Protein 4X7R (pdb70)

CATH classification: 3.40.50.2000 (+1 more: 3.40.50.2000)

Secondary structure (DSSP, 8-state):
--EEEEE-S---TT--HHHHHHHHHHHHHHHTT--EEEEE----S-HHHHHHHHHHTTSS-TT--EEEHHHHHHHHHHTT-SS--HHHHHHHHHHTTTEEEEE-SSSEEEEEETTT--EEEEEEEETTEEEEEEEETTEEEEEEEEETTEEEEEEEE-TTS-EEEEEEE-TTS-EEEEEEEETTTTEEEEEEETTTTEEESSHHHHHHHHHHHHS-SSTTEEEEE-SGGGHHHHHTS--SSSEEEEE--S-SBPTT-SS-PBPHHHHHHHHTGGGSSEEEESSHHHHHHHHHHSS---EEE-PPP----PPPSS---S-EEEEES---GGG-HHHHHHHHHHHHHH-TT-EEEEE---TTHHHHHHHHHHTT-TTTEEEEE--S-HHHHHHT-SEEEE--S--SS-HHHHHHHHTT--EEEE--SSSHHHH--BTTTEEEEPTT-HHHHHHHHHHHHT-HHHHHHHHHHHHHHHHHH--HHHHHHHHHHHHH-/--EEEEE-S---TT--HHHHHHHHHHHHHHHTT--EEEEE----S-HHHHHHHHHHTTSS-TT--EEEHHHHHHHHHHTT-SS--HHHHHHHHHHTTTEEEEESSSSEEEEEETTT--EEEEEEEETTEEEEEEEETTEEEEEEEEETTEEEEEEEE-TTS-EEEEEEE-TTS-EEEEEEEETTTTEEEEEEEGGGTEEESSHHHHHHHHHHHHS-SSTTEEEEE-SGGGHHHHHTS--SSSEEEEE--S-SBPTT-SS-PBPHHHHHHHHTGGGSSEEEESSHHHHHHHHHHSS---EEE-PPP----PPPSS---S-EEEEES---GGG-HHHHHHHHHHHHHH-TT-EEEEE---TTHHHHHHHHHHTT-TTTEEEEE--S-HHHHHHT-SEEEE--S--SS-HHHHHHHHTT--EEEE--SSSHHHH--BTTTEEEEPTT-HHHHHHHHHHHHT-HHHHHHHHHHHHHHHHHH--HHHHHHHHHHHHH-

Solvent-accessible surface area: 46851 Å² total; per-residue (Å²): 181,33,58,0,9,0,0,2,106,41,0,34,40,56,77,20,34,65,8,41,7,0,8,20,10,0,40,18,0,30,84,37,130,10,45,0,0,0,0,0,8,18,46,30,25,66,5,92,99,22,28,119,34,1,56,190,69,60,58,1,22,177,83,0,97,32,50,3,0,6,40,62,2,11,105,73,3,28,133,150,70,197,119,42,22,128,133,24,64,121,91,10,68,85,67,35,133,103,25,90,104,98,118,99,52,203,24,38,7,71,29,61,29,98,120,87,202,39,29,31,0,29,14,98,121,64,223,60,101,35,19,6,6,2,36,137,131,108,70,45,41,23,41,4,11,6,37,100,103,92,3,25,27,40,25,38,11,36,135,104,69,115,37,39,68,21,12,2,12,4,87,52,2,28,48,0,0,13,25,70,18,72,22,147,109,48,48,31,22,117,0,78,0,60,37,47,171,92,97,24,161,55,35,63,26,0,0,19,37,1,0,52,122,39,1,162,59,27,137,46,6,0,0,0,1,0,5,39,54,6,0,41,30,0,45,74,11,95,21,176,60,10,16,20,1,0,3,2,26,52,8,0,41,63,45,106,47,156,123,42,36,44,29,145,46,10,75,93,1,0,80,16,0,81,151,16,68,0,0,1,0,9,2,95,40,0,71,95,29,0,51,130,84,23,150,14,144,37,1,64,21,4,16,15,11,10,94,66,49,134,24,18,188,132,80,34,91,111,56,12,1,0,11,27,22,110,0,32,66,22,30,51,2,41,12,0,0,53,0,0,50,63,0,13,173,163,23,92,67,0,63,1,6,0,21,2,86,34,83,25,60,104,132,5,31,146,40,8,90,117,64,119,6,111,138,8,5,70,46,89,14,52,14,53,60,29,82,136,11,3,76,66,0,10,0,6,4,9,0,3,17,49,22,3,4,12,26,44,9,3,52,0,0,2,1,54,2,0,0,0,0,1,67,16,101,4,4,1,65,63,0,5,61,76,99,103,1,0,7,37,0,129,52,102,53,41,94,43,0,4,66,43,0,20,87,0,1,79,58,78,113,42,6,25,92,0,0,43,84,0,33,98,10,0,81,132,105,17,36,43,112,44,4,32,108,86,7,49,105,16,10,100,132,181,33,57,0,9,0,0,2,105,43,0,28,46,75,64,18,34,67,8,42,7,0,7,24,10,0,50,20,0,31,75,36,130,10,44,0,0,0,0,0,8,18,44,32,24,64,4,92,99,22,28,116,34,1,45,189,68,63,54,2,30,198,102,0,97,32,50,3,0,7,39,60,2,11,106,77,4,30,132,161,70,198,112,41,23,119,132,23,60,113,88,8,72,93,52,36,145,104,29,82,97,85,122,102,57,190,12,37,10,73,27,52,34,92,125,81,183,60,34,38,0,32,12,93,117,61,225,59,104,38,20,6,6,2,30,120,143,100,130,48,53,22,40,4,11,6,32,102,103,89,2,22,27,41,24,37,19,46,140,104,68,118,37,41,71,20,13,1,12,4,84,56,2,29,48,0,0,14,25,69,18,70,26,150,108,49,50,32,22,118,0,76,0,60,44,54,171,96,96,23,162,50,35,62,30,0,0,19,35,1,0,52,120,38,1,162,57,29,150,30,8,0,0,0,2,0,5,39,55,5,0,40,31,0,46,72,10,95,20,174,82,11,15,19,1,0,3,2,26,52,6,0,39,58,44,108,48,155,124,42,34,43,30,147,45,10,74,95,1,0,78,15,0,81,147,17,66,0,0,1,0,9,2,95,40,0,72,97,29,0,52,130,84,24,152,13,146,38,1,66,19,4,14,16,11,10,100,66,47,135,34,24,158,141,80,38,89,77,56,11,2,0,11,30,22,108,0,32,67,22,29,51,2,41,13,0,0,54,0,0,40,57,0,10,151,166,24,112,68,0,69,2,14,1,22,2,86,35,82,25,49,103,129,5,37,154,37,19,91,119,60,110,4,78,183,12,1,62,44,96,12,68,14,57,59,29,80,135,12,3,42,72,0,10,0,8,4,9,0,3,14,47,20,3,3,12,27,44,8,4,46,0,0,2,1,53,4,0,0,0,0,1,67,17,101,4,4,0,64,63,0,5,60,76,99,101,1,0,8,37,0,130,53,105,54,42,91,42,0,4,66,42,0,21,86,0,0,78,57,77,111,42,6,24,92,2,0,42,83,0,32,79,9,0,78,125,112,17,38,42,114,44,4,31,108,87,7,48,106,16,10,100,134

Structure (mmCIF, N/CA/C/O backbone):
data_4X7R
#
_entry.id   4X7R
#
_cell.length_a   43.470
_cell.length_b   92.140
_cell.length_c   96.110
_cell.angle_alpha   65.890
_cell.angle_beta   83.660
_cell.angle_gamma   84.120
#
_symmetry.space_group_name_H-M   'P 1'
#
loop_
_entity.id
_entity.type
_entity.pdbx_description
1 polymer TarM
2 branched '2-deoxy-6-O-sulfo-2-(sulfoamino)-alpha-D-glucopyranose-(1-4)-beta-D-glucopyranuronic acid-(1-4)-2-deoxy-3,6-di-O-sulfo-2-(sulfoamino)-alpha-D-glucopyranose-(1-4)-2-O-sulfo-alpha-L-idopyranuronic acid-(1-4)-methyl 2-deoxy-6-O-sulfo-2-(sulfoamino)-alpha-D-glucopyranoside'
3 non-polymer "URIDINE-5'-DIPHOSPHATE"
4 non-polymer '(2S)-2,3-dihydroxypropyl 2-acetamido-2-deoxy-alpha-D-glucopyranoside'
5 water water
#
loop_
_atom_site.group_PDB
_atom_site.id
_atom_site.type_symbol
_atom_site.label_atom_id
_atom_site.label_alt_id
_atom_site.label_comp_id
_atom_site.label_asym_id
_atom_site.label_entity_id
_atom_site.label_seq_id
_atom_site.pdbx_PDB_ins_code
_atom_site.Cartn_x
_atom_site.Cartn_y
_atom_site.Cartn_z
_atom_site.occupancy
_atom_site.B_iso_or_equiv
_atom_site.auth_seq_id
_atom_site.auth_comp_id
_atom_site.auth_asym_id
_atom_site.auth_atom_id
_atom_site.pdbx_PDB_model_num
ATOM 1 N N . MET A 1 1 ? -10.938 -23.179 -95.366 1.00 73.80 1 MET A N 1
ATOM 2 C CA . MET A 1 1 ? -9.947 -23.982 -96.080 1.00 73.09 1 MET A CA 1
ATOM 3 C C . MET A 1 1 ? -8.589 -23.234 -96.114 1.00 64.24 1 MET A C 1
ATOM 4 O O . MET A 1 1 ? -7.751 -23.492 -95.248 1.00 60.17 1 MET A O 1
ATOM 9 N N . LYS A 1 2 ? -8.388 -22.289 -97.070 1.00 53.87 2 LYS A N 1
ATOM 10 C CA . LYS A 1 2 ? -7.156 -21.491 -97.131 1.00 49.70 2 LYS A CA 1
ATOM 11 C C . LYS A 1 2 ? -7.015 -20.616 -95.901 1.00 51.31 2 LYS A C 1
ATOM 12 O O . LYS A 1 2 ? -7.999 -20.044 -95.430 1.00 49.44 2 LYS A O 1
ATOM 18 N N . LYS A 1 3 ? -5.788 -20.539 -95.368 1.00 46.54 3 LYS A N 1
ATOM 19 C CA . LYS A 1 3 ? -5.420 -19.672 -94.257 1.00 45.75 3 LYS A CA 1
ATOM 20 C C . LYS A 1 3 ? -4.042 -19.110 -94.539 1.00 46.27 3 LYS A C 1
ATOM 21 O O . LYS A 1 3 ? -3.148 -19.829 -94.989 1.00 44.30 3 LYS A O 1
ATOM 27 N N . ILE A 1 4 ? -3.893 -17.810 -94.286 1.00 40.82 4 ILE A N 1
ATOM 28 C CA . ILE A 1 4 ? -2.685 -17.044 -94.556 1.00 38.09 4 ILE A CA 1
ATOM 29 C C . ILE A 1 4 ? -2.015 -16.526 -93.275 1.00 39.78 4 ILE A C 1
ATOM 30 O O . ILE A 1 4 ? -2.691 -16.042 -92.359 1.00 38.31 4 ILE A O 1
ATOM 35 N N . PHE A 1 5 ? -0.672 -16.620 -93.243 1.00 36.50 5 PHE A N 1
ATOM 36 C CA . PHE A 1 5 ? 0.190 -16.164 -92.147 1.00 35.56 5 PHE A CA 1
ATOM 37 C C . PHE A 1 5 ? 1.221 -15.252 -92.754 1.00 37.06 5 PHE A C 1
ATOM 38 O O . PHE A 1 5 ? 1.993 -15.657 -93.619 1.00 36.87 5 PHE A O 1
ATOM 46 N N . MET A 1 6 ? 1.177 -13.996 -92.350 1.00 33.35 6 MET A N 1
ATOM 47 C CA . MET A 1 6 ? 1.983 -12.917 -92.898 1.00 31.55 6 MET A CA 1
ATOM 48 C C . MET A 1 6 ? 2.985 -12.468 -91.885 1.00 37.84 6 MET A C 1
ATOM 49 O O . MET A 1 6 ? 2.620 -11.970 -90.835 1.00 38.78 6 MET A O 1
ATOM 54 N N . MET A 1 7 ? 4.249 -12.673 -92.200 1.00 36.66 7 MET A N 1
ATOM 55 C CA . MET A 1 7 ? 5.369 -12.495 -91.303 1.00 38.24 7 MET A CA 1
ATOM 56 C C . MET A 1 7 ? 6.126 -11.220 -91.402 1.00 37.60 7 MET A C 1
ATOM 57 O O . MET A 1 7 ? 6.485 -10.754 -92.494 1.00 36.48 7 MET A O 1
ATOM 62 N N . VAL A 1 8 ? 6.343 -10.637 -90.243 1.00 31.25 8 VAL A N 1
ATOM 63 C CA . VAL A 1 8 ? 7.093 -9.389 -90.061 1.00 30.39 8 VAL A CA 1
ATOM 64 C C . VAL A 1 8 ? 7.792 -9.441 -88.687 1.00 36.24 8 VAL A C 1
ATOM 65 O O . VAL A 1 8 ? 7.387 -10.214 -87.808 1.00 34.32 8 VAL A O 1
ATOM 69 N N . HIS A 1 9 ? 8.837 -8.632 -88.503 1.00 34.39 9 HIS A N 1
ATOM 70 C CA . HIS A 1 9 ? 9.549 -8.562 -87.239 1.00 34.56 9 HIS A CA 1
ATOM 71 C C . HIS A 1 9 ? 8.601 -8.269 -86.062 1.00 36.67 9 HIS A C 1
ATOM 72 O O . HIS A 1 9 ? 8.545 -9.057 -85.116 1.00 37.69 9 HIS A O 1
ATOM 79 N N . GLU A 1 10 ? 7.863 -7.146 -86.130 1.00 30.63 10 GLU A N 1
ATOM 80 C CA . GLU A 1 10 ? 6.981 -6.665 -85.060 1.00 31.39 10 GLU A CA 1
ATOM 81 C C . GLU A 1 10 ? 5.855 -5.826 -85.610 1.00 36.81 10 GLU A C 1
ATOM 82 O O . GLU A 1 10 ? 5.884 -5.415 -86.781 1.00 35.55 10 GLU A O 1
ATOM 88 N N . LEU A 1 11 ? 4.885 -5.524 -84.736 1.00 35.68 11 LEU A N 1
ATOM 89 C CA . LEU A 1 11 ? 3.781 -4.597 -84.971 1.00 35.03 11 LEU A CA 1
ATOM 90 C C . LEU A 1 11 ? 3.881 -3.540 -83.889 1.00 42.07 11 LEU A C 1
ATOM 91 O O . LEU A 1 11 ? 4.190 -3.856 -82.744 1.00 41.14 11 LEU A O 1
ATOM 96 N N . ASP A 1 12 ? 3.660 -2.290 -84.259 1.00 41.53 12 ASP A N 1
ATOM 97 C CA . ASP A 1 12 ? 3.654 -1.152 -83.358 1.00 42.82 12 ASP A CA 1
ATOM 98 C C . ASP A 1 12 ? 2.761 -0.042 -83.905 1.00 49.11 12 ASP A C 1
ATOM 99 O O . ASP A 1 12 ? 2.372 -0.093 -85.076 1.00 47.31 12 ASP A O 1
ATOM 104 N N . VAL A 1 13 ? 2.445 0.954 -83.061 1.00 48.95 13 VAL A N 1
ATOM 105 C CA . VAL A 1 13 ? 1.538 2.078 -83.344 1.00 50.80 13 VAL A CA 1
ATOM 106 C C . VAL A 1 13 ? 2.049 3.227 -84.223 1.00 59.06 13 VAL A C 1
ATOM 107 O O . VAL A 1 13 ? 1.222 4.012 -84.711 1.00 62.89 13 VAL A O 1
ATOM 111 N N . ASN A 1 14 ? 3.350 3.433 -84.364 1.00 54.26 14 ASN A N 1
ATOM 112 C CA . ASN A 1 14 ? 3.655 4.601 -85.214 1.00 55.20 14 ASN A CA 1
ATOM 113 C C . ASN A 1 14 ? 4.495 4.210 -86.430 1.00 54.39 14 ASN A C 1
ATOM 114 O O . ASN A 1 14 ? 5.549 4.792 -86.673 1.00 54.12 14 ASN A O 1
ATOM 119 N N . LYS A 1 15 ? 4.026 3.188 -87.179 1.00 48.29 15 LYS A N 1
ATOM 120 C CA . LYS A 1 15 ? 4.746 2.623 -88.327 1.00 46.20 15 LYS A CA 1
ATOM 121 C C . LYS A 1 15 ? 4.332 3.171 -89.707 1.00 47.75 15 LYS A C 1
ATOM 122 O O . LYS A 1 15 ? 3.372 3.934 -89.827 1.00 46.64 15 LYS A O 1
ATOM 128 N N . GLY A 1 16 ? 5.086 2.764 -90.727 1.00 42.51 16 GLY A N 1
ATOM 129 C CA . GLY A 1 16 ? 4.918 3.161 -92.115 1.00 40.94 16 GLY A CA 1
ATOM 130 C C . GLY A 1 16 ? 4.182 2.169 -92.991 1.00 41.87 16 GLY A C 1
ATOM 131 O O . GLY A 1 16 ? 3.313 1.420 -92.526 1.00 38.56 16 GLY A O 1
ATOM 132 N N . GLY A 1 17 ? 4.539 2.183 -94.274 1.00 38.08 17 GLY A N 1
ATOM 133 C CA . GLY A 1 17 ? 3.845 1.457 -95.329 1.00 36.86 17 GLY A CA 1
ATOM 134 C C . GLY A 1 17 ? 3.826 -0.041 -95.287 1.00 40.63 17 GLY A C 1
ATOM 135 O O . GLY A 1 17 ? 2.845 -0.626 -95.732 1.00 41.95 17 GLY A O 1
ATOM 136 N N . MET A 1 18 ? 4.897 -0.685 -94.826 1.00 37.30 18 MET A N 1
ATOM 137 C CA . MET A 1 18 ? 4.924 -2.148 -94.835 1.00 36.86 18 MET A CA 1
ATOM 138 C C . MET A 1 18 ? 3.846 -2.747 -93.976 1.00 38.33 18 MET A C 1
ATOM 139 O O . MET A 1 18 ? 3.142 -3.633 -94.454 1.00 37.39 18 MET A O 1
ATOM 144 N N . THR A 1 19 ? 3.687 -2.269 -92.719 1.00 36.25 19 THR A N 1
ATOM 145 C CA . THR A 1 19 ? 2.643 -2.830 -91.851 1.00 36.24 19 THR A CA 1
ATOM 146 C C . THR A 1 19 ? 1.289 -2.336 -92.265 1.00 37.55 19 THR A C 1
ATOM 147 O O . THR A 1 19 ? 0.332 -3.095 -92.210 1.00 38.29 19 THR A O 1
ATOM 151 N N . SER A 1 20 ? 1.218 -1.091 -92.725 1.00 35.18 20 SER A N 1
ATOM 152 C CA . SER A 1 20 ? -0.003 -0.499 -93.272 1.00 38.04 20 SER A CA 1
ATOM 153 C C . SER A 1 20 ? -0.529 -1.424 -94.420 1.00 40.78 20 SER A C 1
ATOM 154 O O . SER A 1 20 ? -1.682 -1.798 -94.407 1.00 39.33 20 SER A O 1
ATOM 157 N N . SER A 1 21 ? 0.345 -1.869 -95.349 1.00 37.61 21 SER A N 1
ATOM 158 C CA . SER A 1 21 ? -0.088 -2.762 -96.434 1.00 35.47 21 SER A CA 1
ATOM 159 C C . SER A 1 21 ? -0.492 -4.142 -95.929 1.00 37.61 21 SER A C 1
ATOM 160 O O . SER A 1 21 ? -1.389 -4.747 -96.496 1.00 37.15 21 SER A O 1
ATOM 163 N N . MET A 1 22 ? 0.169 -4.652 -94.860 1.00 32.56 22 MET A N 1
ATOM 164 C CA . MET A 1 22 ? -0.184 -5.941 -94.281 1.00 31.52 22 MET A CA 1
ATOM 165 C C . MET A 1 22 ? -1.583 -5.880 -93.670 1.00 36.24 22 MET A C 1
ATOM 166 O O . MET A 1 22 ? -2.368 -6.802 -93.866 1.00 35.87 22 MET A O 1
ATOM 171 N N . PHE A 1 23 ? -1.897 -4.785 -92.946 1.00 34.35 23 PHE A N 1
ATOM 172 C CA . PHE A 1 23 ? -3.207 -4.564 -92.314 1.00 34.84 23 PHE A CA 1
ATOM 173 C C . PHE A 1 23 ? -4.341 -4.491 -93.352 1.00 40.43 23 PHE A C 1
ATOM 174 O O . PHE A 1 23 ? -5.435 -5.041 -93.131 1.00 40.54 23 PHE A O 1
ATOM 182 N N . ASN A 1 24 ? -4.090 -3.776 -94.471 1.00 36.48 24 ASN A N 1
ATOM 183 C CA . ASN A 1 24 ? -5.080 -3.639 -95.524 1.00 36.20 24 ASN A CA 1
ATOM 184 C C . ASN A 1 24 ? -5.214 -4.952 -96.290 1.00 39.13 24 ASN A C 1
ATOM 185 O O . ASN A 1 24 ? -6.333 -5.326 -96.629 1.00 39.07 24 ASN A O 1
ATOM 190 N N . ARG A 1 25 ? -4.093 -5.670 -96.514 1.00 35.11 25 ARG A N 1
ATOM 191 C CA . ARG A 1 25 ? -4.109 -6.983 -97.175 1.00 34.20 25 ARG A CA 1
ATOM 192 C C . ARG A 1 25 ? -4.909 -7.972 -96.343 1.00 38.35 25 ARG A C 1
ATOM 193 O O . ARG A 1 25 ? -5.636 -8.786 -96.895 1.00 38.40 25 ARG A O 1
ATOM 201 N N . SER A 1 26 ? -4.755 -7.920 -95.002 1.00 36.03 26 SER A N 1
ATOM 202 C CA . SER A 1 26 ? -5.491 -8.823 -94.108 1.00 35.71 26 SER A CA 1
ATOM 203 C C . SER A 1 26 ? -6.976 -8.561 -94.243 1.00 39.76 26 SER A C 1
ATOM 204 O O . SER A 1 26 ? -7.763 -9.506 -94.399 1.00 39.99 26 SER A O 1
ATOM 207 N N . LYS A 1 27 ? -7.371 -7.279 -94.229 1.00 38.07 27 LYS A N 1
ATOM 208 C CA . LYS A 1 27 ? -8.786 -6.894 -94.394 1.00 38.39 27 LYS A CA 1
ATOM 209 C C . LYS A 1 27 ? -9.352 -7.449 -95.718 1.00 44.58 27 LYS A C 1
ATOM 210 O O . LYS A 1 27 ? -10.436 -8.016 -95.724 1.00 46.19 27 LYS A O 1
ATOM 216 N N . GLU A 1 28 ? -8.588 -7.331 -96.815 1.00 41.97 28 GLU A N 1
ATOM 217 C CA . GLU A 1 28 ? -9.031 -7.818 -98.136 1.00 41.38 28 GLU A CA 1
ATOM 218 C C . GLU A 1 28 ? -9.166 -9.338 -98.203 1.00 43.21 28 GLU A C 1
ATOM 219 O O . GLU A 1 28 ? -10.157 -9.813 -98.739 1.00 41.43 28 GLU A O 1
ATOM 225 N N . PHE A 1 29 ? -8.191 -10.101 -97.624 1.00 38.36 29 PHE A N 1
ATOM 226 C CA . PHE A 1 29 ? -8.299 -11.562 -97.614 1.00 38.86 29 PHE A CA 1
ATOM 227 C C . PHE A 1 29 ? -9.491 -12.055 -96.757 1.00 43.60 29 PHE A C 1
ATOM 228 O O . PHE A 1 29 ? -10.221 -12.955 -97.182 1.00 43.75 29 PHE A O 1
ATOM 236 N N . TYR A 1 30 ? -9.722 -11.427 -95.588 1.00 40.26 30 TYR A N 1
ATOM 237 C CA . TYR A 1 30 ? -10.854 -11.754 -94.725 1.00 41.09 30 TYR A CA 1
ATOM 238 C C . TYR A 1 30 ? -12.182 -11.495 -95.444 1.00 44.84 30 TYR A C 1
ATOM 239 O O . TYR A 1 30 ? -13.099 -12.306 -95.327 1.00 44.61 30 TYR A O 1
ATOM 248 N N . ASP A 1 31 ? -12.280 -10.397 -96.219 1.00 41.50 31 ASP A N 1
ATOM 249 C CA . ASP A 1 31 ? -13.506 -10.089 -97.009 1.00 41.87 31 ASP A CA 1
ATOM 250 C C . ASP A 1 31 ? -13.738 -11.120 -98.123 1.00 48.36 31 ASP A C 1
ATOM 251 O O . ASP A 1 31 ? -14.868 -11.343 -98.520 1.00 50.91 31 ASP A O 1
ATOM 256 N N . ALA A 1 32 ? -12.663 -11.748 -98.619 1.00 45.70 32 ALA A N 1
ATOM 257 C CA . ALA A 1 32 ? -12.725 -12.775 -99.659 1.00 45.92 32 ALA A CA 1
ATOM 258 C C . ALA A 1 32 ? -12.814 -14.175 -99.007 1.00 50.82 32 ALA A C 1
ATOM 259 O O . ALA A 1 32 ? -12.687 -15.191 -99.694 1.00 51.65 32 ALA A O 1
ATOM 261 N N . ASP A 1 33 ? -13.084 -14.206 -97.684 1.00 46.78 33 ASP A N 1
ATOM 262 C CA . ASP A 1 33 ? -13.238 -15.390 -96.848 1.00 48.13 33 ASP A CA 1
ATOM 263 C C . ASP A 1 33 ? -11.981 -16.243 -96.684 1.00 50.32 33 ASP A C 1
ATOM 264 O O . ASP A 1 33 ? -12.057 -17.474 -96.595 1.00 48.47 33 ASP A O 1
ATOM 269 N N . ILE A 1 34 ? -10.798 -15.562 -96.623 1.00 45.35 34 ILE A N 1
ATOM 270 C CA . ILE A 1 34 ? -9.508 -16.197 -96.391 1.00 44.38 34 ILE A CA 1
ATOM 271 C C . ILE A 1 34 ? -8.893 -15.573 -95.125 1.00 45.57 34 ILE A C 1
ATOM 272 O O . ILE A 1 34 ? -8.354 -14.469 -95.214 1.00 41.77 34 ILE A O 1
ATOM 277 N N . PRO A 1 35 ? -8.972 -16.234 -93.942 1.00 42.93 35 PRO A N 1
ATOM 278 C CA . PRO A 1 35 ? -8.292 -15.675 -92.753 1.00 41.92 35 PRO A CA 1
ATOM 279 C C . PRO A 1 35 ? -6.827 -15.429 -93.097 1.00 44.22 35 PRO A C 1
ATOM 280 O O . PRO A 1 35 ? -6.196 -16.286 -93.722 1.00 44.70 35 PRO A O 1
ATOM 284 N N . ALA A 1 36 ? -6.350 -14.209 -92.826 1.00 38.66 36 ALA A N 1
ATOM 285 C CA . ALA A 1 36 ? -4.993 -13.774 -93.109 1.00 37.23 36 ALA A CA 1
ATOM 286 C C . ALA A 1 36 ? -4.482 -13.054 -91.889 1.00 41.22 36 ALA A C 1
ATOM 287 O O . ALA A 1 36 ? -4.795 -11.878 -91.679 1.00 41.04 36 ALA A O 1
ATOM 289 N N . ASP A 1 37 ? -3.701 -13.779 -91.064 1.00 38.27 37 ASP A N 1
ATOM 290 C CA . ASP A 1 37 ? -3.169 -13.267 -89.801 1.00 37.26 37 ASP A CA 1
ATOM 291 C C . ASP A 1 37 ? -1.714 -12.881 -89.842 1.00 39.26 37 ASP A C 1
ATOM 292 O O . ASP A 1 37 ? -1.006 -13.235 -90.782 1.00 38.00 37 ASP A O 1
ATOM 297 N N . ILE A 1 38 ? -1.273 -12.095 -88.846 1.00 34.40 38 ILE A N 1
ATOM 298 C CA . ILE A 1 38 ? 0.095 -11.588 -88.785 1.00 31.54 38 ILE A CA 1
ATOM 299 C C . ILE A 1 38 ? 0.905 -12.370 -87.765 1.00 36.34 38 ILE A C 1
ATOM 300 O O . ILE A 1 38 ? 0.418 -12.618 -86.666 1.00 35.85 38 ILE A O 1
ATOM 305 N N . VAL A 1 39 ? 2.118 -12.798 -88.148 1.00 34.11 39 VAL A N 1
ATOM 306 C CA . VAL A 1 39 ? 3.056 -13.511 -87.254 1.00 32.70 39 VAL A CA 1
ATOM 307 C C . VAL A 1 39 ? 4.244 -12.576 -86.995 1.00 35.51 39 VAL A C 1
ATOM 308 O O . VAL A 1 39 ? 4.873 -12.125 -87.952 1.00 34.33 39 VAL A O 1
ATOM 312 N N . THR A 1 40 ? 4.520 -12.263 -85.714 1.00 32.06 40 THR A N 1
ATOM 313 C CA . THR A 1 40 ? 5.645 -11.426 -85.285 1.00 31.14 40 THR A CA 1
ATOM 314 C C . THR A 1 40 ? 6.634 -12.253 -84.458 1.00 35.39 40 THR A C 1
ATOM 315 O O . THR A 1 40 ? 6.278 -13.330 -83.973 1.00 34.48 40 THR A O 1
ATOM 319 N N . PHE A 1 41 ? 7.888 -11.755 -84.319 1.00 31.52 41 PHE A N 1
ATOM 320 C CA . PHE A 1 41 ? 8.961 -12.480 -83.648 1.00 31.47 41 PHE A CA 1
ATOM 321 C C . PHE A 1 41 ? 9.657 -11.693 -82.546 1.00 36.50 41 PHE A C 1
ATOM 322 O O . PHE A 1 41 ? 10.494 -12.250 -81.860 1.00 37.44 41 PHE A O 1
ATOM 330 N N . ASP A 1 42 ? 9.295 -10.430 -82.330 1.00 33.11 42 ASP A N 1
ATOM 331 C CA . ASP A 1 42 ? 9.943 -9.655 -81.282 1.00 33.60 42 ASP A CA 1
ATOM 332 C C . ASP A 1 42 ? 9.299 -9.921 -79.914 1.00 39.64 42 ASP A C 1
ATOM 333 O O . ASP A 1 42 ? 8.202 -10.490 -79.808 1.00 40.03 42 ASP A O 1
ATOM 338 N N . TYR A 1 43 ? 9.947 -9.390 -78.888 1.00 36.90 43 TYR A N 1
ATOM 339 C CA . TYR A 1 43 ? 9.501 -9.476 -77.523 1.00 36.16 43 TYR A CA 1
ATOM 340 C C . TYR A 1 43 ? 9.031 -8.101 -77.080 1.00 41.10 43 TYR A C 1
ATOM 341 O O . TYR A 1 43 ? 9.775 -7.124 -77.168 1.00 40.76 43 TYR A O 1
ATOM 350 N N . LYS A 1 44 ? 7.813 -8.030 -76.582 1.00 39.21 44 LYS A N 1
ATOM 351 C CA . LYS A 1 44 ? 7.271 -6.822 -75.955 1.00 40.22 44 LYS A CA 1
ATOM 352 C C . LYS A 1 44 ? 6.605 -7.303 -74.674 1.00 45.77 44 LYS A C 1
ATOM 353 O O . LYS A 1 44 ? 6.005 -8.376 -74.671 1.00 43.49 44 LYS A O 1
ATOM 359 N N . GLY A 1 45 ? 6.745 -6.522 -73.612 1.00 44.74 45 GLY A N 1
ATOM 360 C CA . GLY A 1 45 ? 6.103 -6.794 -72.340 1.00 45.48 45 GLY A CA 1
ATOM 361 C C . GLY A 1 45 ? 4.626 -6.412 -72.370 1.00 53.44 45 GLY A C 1
ATOM 362 O O . GLY A 1 45 ? 3.839 -6.978 -71.613 1.00 53.90 45 GLY A O 1
ATOM 363 N N . ASN A 1 46 ? 4.214 -5.470 -73.269 1.00 50.54 46 ASN A N 1
ATOM 364 C CA . ASN A 1 46 ? 2.839 -4.948 -73.390 1.00 50.91 46 ASN A CA 1
ATOM 365 C C . ASN A 1 46 ? 2.207 -5.106 -74.809 1.00 53.90 46 ASN A C 1
ATOM 366 O O . ASN A 1 46 ? 1.583 -4.162 -75.309 1.00 54.01 46 ASN A O 1
ATOM 371 N N . TYR A 1 47 ? 2.329 -6.285 -75.434 1.00 48.95 47 TYR A N 1
ATOM 372 C CA . TYR A 1 47 ? 1.764 -6.499 -76.770 1.00 48.43 47 TYR A CA 1
ATOM 373 C C . TYR A 1 47 ? 0.243 -6.341 -76.864 1.00 55.20 47 TYR A C 1
ATOM 374 O O . TYR A 1 47 ? -0.267 -5.785 -77.849 1.00 54.63 47 TYR A O 1
ATOM 383 N N . ASP A 1 48 ? -0.473 -6.798 -75.820 1.00 52.76 48 ASP A N 1
ATOM 384 C CA . ASP A 1 48 ? -1.929 -6.709 -75.695 1.00 53.69 48 ASP A CA 1
ATOM 385 C C . ASP A 1 48 ? -2.396 -5.253 -75.844 1.00 56.08 48 ASP A C 1
ATOM 386 O O . ASP A 1 48 ? -3.352 -4.995 -76.572 1.00 57.61 48 ASP A O 1
ATOM 391 N N . GLU A 1 49 ? -1.673 -4.301 -75.237 1.00 52.35 49 GLU A N 1
ATOM 392 C CA . GLU A 1 49 ? -1.986 -2.869 -75.339 1.00 53.48 49 GLU A CA 1
ATOM 393 C C . GLU A 1 49 ? -1.711 -2.281 -76.730 1.00 56.44 49 GLU A C 1
ATOM 394 O O . GLU A 1 49 ? -2.406 -1.338 -77.134 1.00 56.86 49 GLU A O 1
ATOM 400 N N . ILE A 1 50 ? -0.683 -2.803 -77.448 1.00 51.26 50 ILE A N 1
ATOM 401 C CA . ILE A 1 50 ? -0.321 -2.335 -78.800 1.00 49.35 50 ILE A CA 1
ATOM 402 C C . ILE A 1 50 ? -1.463 -2.721 -79.761 1.00 49.95 50 ILE A C 1
ATOM 403 O O . ILE A 1 50 ? -1.964 -1.867 -80.500 1.00 50.34 50 ILE A O 1
ATOM 408 N N . ILE A 1 51 ? -1.879 -4.000 -79.719 1.00 43.65 51 ILE A N 1
ATOM 409 C CA . ILE A 1 51 ? -2.948 -4.542 -80.551 1.00 43.14 51 ILE A CA 1
ATOM 410 C C . ILE A 1 51 ? -4.283 -3.782 -80.389 1.00 51.11 51 ILE A C 1
ATOM 411 O O . ILE A 1 51 ? -4.857 -3.331 -81.401 1.00 52.36 51 ILE A O 1
ATOM 416 N N . LYS A 1 52 ? -4.726 -3.571 -79.121 1.00 47.64 52 LYS A N 1
ATOM 417 C CA . LYS A 1 52 ? -5.944 -2.834 -78.799 1.00 49.36 52 LYS A CA 1
ATOM 418 C C . LYS A 1 52 ? -5.889 -1.436 -79.398 1.00 55.38 52 LYS A C 1
ATOM 419 O O . LYS A 1 52 ? -6.870 -1.008 -80.003 1.00 57.15 52 LYS A O 1
ATOM 425 N N . ALA A 1 53 ? -4.731 -0.734 -79.258 1.00 50.96 53 ALA A N 1
ATOM 426 C CA . ALA A 1 53 ? -4.540 0.620 -79.784 1.00 50.75 53 ALA A CA 1
ATOM 427 C C . ALA A 1 53 ? -4.643 0.657 -81.315 1.00 56.06 53 ALA A C 1
ATOM 428 O O . ALA A 1 53 ? -5.335 1.522 -81.841 1.00 57.90 53 ALA A O 1
ATOM 430 N N . LEU A 1 54 ? -3.978 -0.290 -82.020 1.00 50.95 54 LEU A N 1
ATOM 431 C CA . LEU A 1 54 ? -3.989 -0.396 -83.490 1.00 49.02 54 LEU A CA 1
ATOM 432 C C . LEU A 1 54 ? -5.387 -0.682 -84.010 1.00 54.58 54 LEU A C 1
ATOM 433 O O . LEU A 1 54 ? -5.766 -0.166 -85.062 1.00 54.43 54 LEU A O 1
ATOM 438 N N . LYS A 1 55 ? -6.157 -1.501 -83.270 1.00 54.54 55 LYS A N 1
ATOM 439 C CA . LYS A 1 55 ? -7.539 -1.826 -83.643 1.00 55.80 55 LYS A CA 1
ATOM 440 C C . LYS A 1 55 ? -8.487 -0.654 -83.383 1.00 62.30 55 LYS A C 1
ATOM 441 O O . LYS A 1 55 ? -9.316 -0.360 -84.239 1.00 63.56 55 LYS A O 1
ATOM 447 N N . LYS A 1 56 ? -8.321 0.044 -82.236 1.00 59.46 56 LYS A N 1
ATOM 448 C CA . LYS A 1 56 ? -9.117 1.213 -81.844 1.00 61.32 56 LYS A CA 1
ATOM 449 C C . LYS A 1 56 ? -8.953 2.337 -82.866 1.00 66.00 56 LYS A C 1
ATOM 450 O O . LYS A 1 56 ? -9.942 2.964 -83.247 1.00 66.97 56 LYS A O 1
ATOM 456 N N . GLN A 1 57 ? -7.712 2.543 -83.351 1.00 62.30 57 GLN A N 1
ATOM 457 C CA . GLN A 1 57 ? -7.356 3.551 -84.364 1.00 61.61 57 GLN A CA 1
ATOM 458 C C . GLN A 1 57 ? -7.924 3.215 -85.759 1.00 64.87 57 GLN A C 1
ATOM 459 O O . GLN A 1 57 ? -7.909 4.070 -86.652 1.00 64.63 57 GLN A O 1
ATOM 465 N N . GLY A 1 58 ? -8.363 1.969 -85.946 1.00 61.13 58 GLY A N 1
ATOM 466 C CA . GLY A 1 58 ? -8.864 1.479 -87.226 1.00 60.61 58 GLY A CA 1
ATOM 467 C C . GLY A 1 58 ? -7.768 1.128 -88.229 1.00 61.88 58 GLY A C 1
ATOM 468 O O . GLY A 1 58 ? -8.068 0.915 -89.407 1.00 61.18 58 GLY A O 1
ATOM 469 N N . LYS A 1 59 ? -6.485 1.058 -87.778 1.00 56.35 59 LYS A N 1
ATOM 470 C CA . LYS A 1 59 ? -5.344 0.684 -88.632 1.00 53.94 59 LYS A CA 1
ATOM 471 C C . LYS A 1 59 ? -5.405 -0.820 -88.880 1.00 53.00 59 LYS A C 1
ATOM 472 O O . LYS A 1 59 ? -5.373 -1.282 -90.020 1.00 51.73 59 LYS A O 1
ATOM 478 N N . MET A 1 60 ? -5.507 -1.572 -87.797 1.00 45.59 60 MET A N 1
ATOM 479 C CA . MET A 1 60 ? -5.582 -3.022 -87.839 1.00 42.92 60 MET A CA 1
ATOM 480 C C . MET A 1 60 ? -7.048 -3.437 -87.782 1.00 48.50 60 MET A C 1
ATOM 481 O O . MET A 1 60 ? -7.762 -3.021 -86.865 1.00 49.02 60 MET A O 1
ATOM 486 N N . ASP A 1 61 ? -7.485 -4.277 -88.745 1.00 44.70 61 ASP A N 1
ATOM 487 C CA . ASP A 1 61 ? -8.859 -4.810 -88.796 1.00 44.09 61 ASP A CA 1
ATOM 488 C C . ASP A 1 61 ? -9.096 -5.642 -87.532 1.00 49.64 61 ASP A C 1
ATOM 489 O O . ASP A 1 61 ? -8.191 -6.341 -87.076 1.00 47.72 61 ASP A O 1
ATOM 494 N N . ARG A 1 62 ? -10.313 -5.581 -86.993 1.00 50.79 62 ARG A N 1
ATOM 495 C CA . ARG A 1 62 ? -10.734 -6.306 -85.787 1.00 52.23 62 ARG A CA 1
ATOM 496 C C . ARG A 1 62 ? -10.522 -7.824 -85.919 1.00 51.38 62 ARG A C 1
ATOM 497 O O . ARG A 1 62 ? -10.244 -8.478 -84.918 1.00 47.98 62 ARG A O 1
ATOM 505 N N . ARG A 1 63 ? -10.656 -8.372 -87.155 1.00 46.98 63 ARG A N 1
ATOM 506 C CA . ARG A 1 63 ? -10.527 -9.808 -87.448 1.00 46.07 63 ARG A CA 1
ATOM 507 C C . ARG A 1 63 ? -9.053 -10.263 -87.485 1.00 45.87 63 ARG A C 1
ATOM 508 O O . ARG A 1 63 ? -8.769 -11.442 -87.280 1.00 43.81 63 ARG A O 1
ATOM 516 N N . THR A 1 64 ? -8.115 -9.337 -87.749 1.00 41.68 64 THR A N 1
ATOM 517 C CA . THR A 1 64 ? -6.702 -9.702 -87.806 1.00 39.56 64 THR A CA 1
ATOM 518 C C . THR A 1 64 ? -6.163 -10.111 -86.430 1.00 45.86 64 THR A C 1
ATOM 519 O O . THR A 1 64 ? -6.231 -9.343 -85.465 1.00 47.10 64 THR A O 1
ATOM 523 N N . LYS A 1 65 ? -5.608 -11.316 -86.363 1.00 40.47 65 LYS A N 1
ATOM 524 C CA . LYS A 1 65 ? -4.934 -11.814 -85.179 1.00 39.54 65 LYS A CA 1
ATOM 525 C C . LYS A 1 65 ? -3.452 -11.556 -85.363 1.00 42.48 65 LYS A C 1
ATOM 526 O O . LYS A 1 65 ? -2.945 -11.556 -86.495 1.00 41.15 65 LYS A O 1
ATOM 532 N N . MET A 1 66 ? -2.748 -11.365 -84.247 1.00 39.18 66 MET A N 1
ATOM 533 C CA . MET A 1 66 ? -1.302 -11.359 -84.245 1.00 36.31 66 MET A CA 1
ATOM 534 C C . MET A 1 66 ? -0.842 -12.560 -83.459 1.00 42.02 66 MET A C 1
ATOM 535 O O . MET A 1 66 ? -1.150 -12.685 -82.271 1.00 43.87 66 MET A O 1
ATOM 540 N N . TYR A 1 67 ? -0.130 -13.463 -84.123 1.00 38.96 67 TYR A N 1
ATOM 541 C CA . TYR A 1 67 ? 0.528 -14.601 -83.479 1.00 38.51 67 TYR A CA 1
ATOM 542 C C . TYR A 1 67 ? 1.979 -14.146 -83.213 1.00 42.93 67 TYR A C 1
ATOM 543 O O . TYR A 1 67 ? 2.635 -13.655 -84.119 1.00 44.10 67 TYR A O 1
ATOM 552 N N . ASN A 1 68 ? 2.448 -14.241 -81.970 1.00 36.89 68 ASN A N 1
ATOM 553 C CA . ASN A 1 68 ? 3.801 -13.852 -81.608 1.00 35.49 68 ASN A CA 1
ATOM 554 C C . ASN A 1 68 ? 4.505 -15.050 -80.920 1.00 40.19 68 ASN A C 1
ATOM 555 O O . ASN A 1 68 ? 3.884 -15.747 -80.125 1.00 39.77 68 ASN A O 1
ATOM 560 N N . VAL A 1 69 ? 5.771 -15.306 -81.271 1.00 36.85 69 VAL A N 1
ATOM 561 C CA . VAL A 1 69 ? 6.582 -16.427 -80.750 1.00 35.56 69 VAL A CA 1
ATOM 562 C C . VAL A 1 69 ? 6.660 -16.447 -79.206 1.00 38.36 69 VAL A C 1
ATOM 563 O O . VAL A 1 69 ? 6.465 -17.498 -78.628 1.00 37.61 69 VAL A O 1
ATOM 567 N N . PHE A 1 70 ? 6.963 -15.300 -78.553 1.00 36.19 70 PHE A N 1
ATOM 568 C CA . PHE A 1 70 ? 7.039 -15.225 -77.086 1.00 36.77 70 PHE A CA 1
ATOM 569 C C . PHE A 1 70 ? 5.674 -15.372 -76.464 1.00 39.36 70 PHE A C 1
ATOM 570 O O . PHE A 1 70 ? 5.545 -16.118 -75.497 1.00 38.85 70 PHE A O 1
ATOM 578 N N . GLU A 1 71 ? 4.636 -14.755 -77.076 1.00 35.26 71 GLU A N 1
ATOM 579 C CA . GLU A 1 71 ? 3.242 -14.848 -76.595 1.00 36.80 71 GLU A CA 1
ATOM 580 C C . GLU A 1 71 ? 2.716 -16.271 -76.597 1.00 38.66 71 GLU A C 1
ATOM 581 O O . GLU A 1 71 ? 2.002 -16.641 -75.682 1.00 38.51 71 GLU A O 1
ATOM 587 N N . TYR A 1 72 ? 3.068 -17.059 -77.618 1.00 35.96 72 TYR A N 1
ATOM 588 C CA . TYR A 1 72 ? 2.667 -18.458 -77.751 1.00 37.98 72 TYR A CA 1
ATOM 589 C C . TYR A 1 72 ? 3.187 -19.287 -76.554 1.00 40.76 72 TYR A C 1
ATOM 590 O O . TYR A 1 72 ? 2.416 -20.029 -75.949 1.00 39.31 72 TYR A O 1
ATOM 599 N N . PHE A 1 73 ? 4.498 -19.168 -76.218 1.00 36.55 73 PHE A N 1
ATOM 600 C CA . PHE A 1 73 ? 5.045 -19.938 -75.100 1.00 36.76 73 PHE A CA 1
ATOM 601 C C . PHE A 1 73 ? 4.624 -19.356 -73.758 1.00 39.69 73 PHE A C 1
ATOM 602 O O . PHE A 1 73 ? 4.497 -20.101 -72.793 1.00 38.14 73 PHE A O 1
ATOM 610 N N . LYS A 1 74 ? 4.402 -18.019 -73.698 1.00 36.15 74 LYS A N 1
ATOM 611 C CA . LYS A 1 74 ? 3.948 -17.334 -72.488 1.00 36.71 74 LYS A CA 1
ATOM 612 C C . LYS A 1 74 ? 2.545 -17.828 -72.120 1.00 42.45 74 LYS A C 1
ATOM 613 O O . LYS A 1 74 ? 2.288 -18.097 -70.955 1.00 43.87 74 LYS A O 1
ATOM 619 N N . GLN A 1 75 ? 1.654 -17.964 -73.126 1.00 38.31 75 GLN A N 1
ATOM 620 C CA . GLN A 1 75 ? 0.280 -18.441 -72.971 1.00 37.79 75 GLN A CA 1
ATOM 621 C C . GLN A 1 75 ? 0.245 -19.876 -72.492 1.00 42.50 75 GLN A C 1
ATOM 622 O O . GLN A 1 75 ? -0.544 -20.175 -71.606 1.00 42.24 75 GLN A O 1
ATOM 628 N N . ILE A 1 76 ? 1.135 -20.752 -72.999 1.00 41.66 76 ILE A N 1
ATOM 629 C CA . ILE A 1 76 ? 1.254 -22.152 -72.538 1.00 42.88 76 ILE A CA 1
ATOM 630 C C . ILE A 1 76 ? 1.687 -22.142 -71.064 1.00 47.88 76 ILE A C 1
ATOM 631 O O . ILE A 1 76 ? 1.086 -22.818 -70.247 1.00 48.04 76 ILE A O 1
ATOM 636 N N . SER A 1 77 ? 2.676 -21.300 -70.726 1.00 43.43 77 SER A N 1
ATOM 637 C CA . SER A 1 77 ? 3.206 -21.140 -69.373 1.00 41.82 77 SER A CA 1
ATOM 638 C C . SER A 1 77 ? 2.148 -20.667 -68.380 1.00 42.35 77 SER A C 1
ATOM 639 O O . SER A 1 77 ? 2.091 -21.194 -67.279 1.00 43.57 77 SER A O 1
ATOM 642 N N . ASN A 1 78 ? 1.335 -19.671 -68.755 1.00 38.36 78 ASN A N 1
ATOM 643 C CA . ASN A 1 78 ? 0.226 -19.131 -67.945 1.00 40.27 78 ASN A CA 1
ATOM 644 C C . ASN A 1 78 ? -0.728 -20.231 -67.462 1.00 48.40 78 ASN A C 1
ATOM 645 O O . ASN A 1 78 ? -1.188 -20.174 -66.331 1.00 50.37 78 ASN A O 1
ATOM 650 N N . ASN A 1 79 ? -1.012 -21.229 -68.320 1.00 46.40 79 ASN A N 1
ATOM 651 C CA . ASN A 1 79 ? -1.886 -22.372 -68.032 1.00 47.95 79 ASN A CA 1
ATOM 652 C C . ASN A 1 79 ? -1.322 -23.366 -67.043 1.00 50.08 79 ASN A C 1
ATOM 653 O O . ASN A 1 79 ? -2.088 -24.161 -66.492 1.00 52.13 79 ASN A O 1
ATOM 658 N N . LYS A 1 80 ? 0.001 -23.354 -66.823 1.00 44.21 80 LYS A N 1
ATOM 659 C CA . LYS A 1 80 ? 0.688 -24.279 -65.904 1.00 43.51 80 LYS A CA 1
ATOM 660 C C . LYS A 1 80 ? 0.411 -24.019 -64.406 1.00 46.80 80 LYS A C 1
ATOM 661 O O . LYS A 1 80 ? 0.445 -24.948 -63.600 1.00 45.68 80 LYS A O 1
ATOM 667 N N . HIS A 1 81 ? 0.203 -22.760 -64.027 1.00 43.54 81 HIS A N 1
ATOM 668 C CA . HIS A 1 81 ? -0.057 -22.414 -62.630 1.00 42.82 81 HIS A CA 1
ATOM 669 C C . HIS A 1 81 ? -1.377 -21.701 -62.458 1.00 45.76 81 HIS A C 1
ATOM 670 O O . HIS A 1 81 ? -1.913 -21.147 -63.414 1.00 44.13 81 HIS A O 1
ATOM 677 N N . PHE A 1 82 ? -1.886 -21.714 -61.224 1.00 45.11 82 PHE A N 1
ATOM 678 C CA . PHE A 1 82 ? -3.091 -21.005 -60.825 1.00 45.69 82 PHE A CA 1
ATOM 679 C C . PHE A 1 82 ? -2.659 -19.822 -59.937 1.00 51.24 82 PHE A C 1
ATOM 680 O O . PHE A 1 82 ? -3.127 -18.695 -60.099 1.00 51.93 82 PHE A O 1
ATOM 688 N N . LYS A 1 83 ? -1.771 -20.109 -59.014 1.00 48.22 83 LYS A N 1
ATOM 689 C CA . LYS A 1 83 ? -1.216 -19.169 -58.058 1.00 50.31 83 LYS A CA 1
ATOM 690 C C . LYS A 1 83 ? -0.030 -18.398 -58.701 1.00 53.50 83 LYS A C 1
ATOM 691 O O . LYS A 1 83 ? 0.705 -18.963 -59.500 1.00 51.51 83 LYS A O 1
ATOM 697 N N . SER A 1 84 ? 0.149 -17.120 -58.327 1.00 51.73 84 SER A N 1
ATOM 698 C CA . SER A 1 84 ? 1.277 -16.279 -58.739 1.00 50.42 84 SER A CA 1
ATOM 699 C C . SER A 1 84 ? 2.569 -16.757 -58.075 1.00 52.88 84 SER A C 1
ATOM 700 O O . SER A 1 84 ? 2.537 -17.362 -56.993 1.00 52.82 84 SER A O 1
ATOM 703 N N . ASN A 1 85 ? 3.712 -16.495 -58.725 1.00 48.36 85 ASN A N 1
ATOM 704 C CA . ASN A 1 85 ? 5.018 -16.904 -58.209 1.00 47.61 85 ASN A CA 1
ATOM 705 C C . ASN A 1 85 ? 5.451 -15.994 -57.039 1.00 54.36 85 ASN A C 1
ATOM 706 O O . ASN A 1 85 ? 6.291 -15.106 -57.196 1.00 53.38 85 ASN A O 1
ATOM 711 N N . LYS A 1 86 ? 4.848 -16.215 -55.861 1.00 54.37 86 LYS A N 1
ATOM 712 C CA . LYS A 1 86 ? 5.108 -15.435 -54.644 1.00 55.20 86 LYS A CA 1
ATOM 713 C C . LYS A 1 86 ? 6.563 -15.439 -54.206 1.00 59.33 86 LYS A C 1
ATOM 714 O O . LYS A 1 86 ? 7.037 -14.418 -53.714 1.00 60.29 86 LYS A O 1
ATOM 720 N N . LEU A 1 87 ? 7.269 -16.569 -54.391 1.00 55.38 87 LEU A N 1
ATOM 721 C CA . LEU A 1 87 ? 8.666 -16.734 -53.994 1.00 55.99 87 LEU A CA 1
ATOM 722 C C . LEU A 1 87 ? 9.670 -15.843 -54.713 1.00 58.16 87 LEU A C 1
ATOM 723 O O . LEU A 1 87 ? 10.675 -15.463 -54.109 1.00 58.10 87 LEU A O 1
ATOM 728 N N . LEU A 1 88 ? 9.419 -15.519 -55.993 1.00 51.83 88 LEU A N 1
ATOM 729 C CA . LEU A 1 88 ? 10.307 -14.641 -56.731 1.00 49.55 88 LEU A CA 1
ATOM 730 C C . LEU A 1 88 ? 10.182 -13.246 -56.122 1.00 51.73 88 LEU A C 1
ATOM 731 O O . LEU A 1 88 ? 11.198 -12.609 -55.875 1.00 51.67 88 LEU A O 1
ATOM 736 N N . TYR A 1 89 ? 8.944 -12.802 -55.829 1.00 47.33 89 TYR A N 1
ATOM 737 C CA . TYR A 1 89 ? 8.690 -11.485 -55.238 1.00 47.02 89 TYR A CA 1
ATOM 738 C C . TYR A 1 89 ? 9.223 -11.375 -53.827 1.00 52.03 89 TYR A C 1
ATOM 739 O O . TYR A 1 89 ? 9.756 -10.322 -53.466 1.00 51.47 89 TYR A O 1
ATOM 748 N N . LYS A 1 90 ? 9.123 -12.480 -53.047 1.00 49.18 90 LYS A N 1
ATOM 749 C CA . LYS A 1 90 ? 9.626 -12.568 -51.678 1.00 50.44 90 LYS A CA 1
ATOM 750 C C . LYS A 1 90 ? 11.151 -12.480 -51.694 1.00 56.61 90 LYS A C 1
ATOM 751 O O . LYS A 1 90 ? 11.707 -11.726 -50.902 1.00 56.95 90 LYS A O 1
ATOM 757 N N . HIS A 1 91 ? 11.815 -13.213 -52.625 1.00 55.44 91 HIS A N 1
ATOM 758 C CA . HIS A 1 91 ? 13.267 -13.232 -52.845 1.00 57.03 91 HIS A CA 1
ATOM 759 C C . HIS A 1 91 ? 13.786 -11.795 -53.089 1.00 59.45 91 HIS A C 1
ATOM 760 O O . HIS A 1 91 ? 14.730 -11.366 -52.425 1.00 58.20 91 HIS A O 1
ATOM 767 N N . ILE A 1 92 ? 13.148 -11.062 -54.043 1.00 54.82 92 ILE A N 1
ATOM 768 C CA . ILE A 1 92 ? 13.507 -9.677 -54.394 1.00 54.08 92 ILE A CA 1
ATOM 769 C C . ILE A 1 92 ? 13.377 -8.743 -53.160 1.00 59.44 92 ILE A C 1
ATOM 770 O O . ILE A 1 92 ? 14.292 -7.960 -52.892 1.00 58.28 92 ILE A O 1
ATOM 775 N N . SER A 1 93 ? 12.257 -8.859 -52.414 1.00 57.61 93 SER A N 1
ATOM 776 C CA . SER A 1 93 ? 11.988 -8.091 -51.193 1.00 60.13 93 SER A CA 1
ATOM 777 C C . SER A 1 93 ? 13.038 -8.365 -50.119 1.00 65.32 93 SER A C 1
ATOM 778 O O . SER A 1 93 ? 13.448 -7.430 -49.435 1.00 67.04 93 SER A O 1
ATOM 781 N N . GLU A 1 94 ? 13.461 -9.640 -49.963 1.00 61.39 94 GLU A N 1
ATOM 782 C CA . GLU A 1 94 ? 14.453 -10.045 -48.955 1.00 61.84 94 GLU A CA 1
ATOM 783 C C . GLU A 1 94 ? 15.822 -9.443 -49.203 1.00 65.78 94 GLU A C 1
ATOM 784 O O . GLU A 1 94 ? 16.512 -9.108 -48.248 1.00 66.90 94 GLU A O 1
ATOM 790 N N . ARG A 1 95 ? 16.209 -9.287 -50.481 1.00 61.43 95 ARG A N 1
ATOM 791 C CA . ARG A 1 95 ? 17.492 -8.708 -50.890 1.00 61.05 95 ARG A CA 1
ATOM 792 C C . ARG A 1 95 ? 17.557 -7.211 -50.594 1.00 67.57 95 ARG A C 1
ATOM 793 O O . ARG A 1 95 ? 18.653 -6.655 -50.509 1.00 68.77 95 ARG A O 1
ATOM 801 N N . LEU A 1 96 ? 16.387 -6.562 -50.455 1.00 64.41 96 LEU A N 1
ATOM 802 C CA . LEU A 1 96 ? 16.273 -5.139 -50.140 1.00 65.78 96 LEU A CA 1
ATOM 803 C C . LEU A 1 96 ? 16.001 -4.921 -48.643 1.00 73.33 96 LEU A C 1
ATOM 804 O O . LEU A 1 96 ? 15.971 -3.779 -48.186 1.00 74.28 96 LEU A O 1
ATOM 809 N N . LYS A 1 97 ? 15.807 -6.020 -47.885 1.00 71.24 97 LYS A N 1
ATOM 810 C CA . LYS A 1 97 ? 15.578 -5.968 -46.443 1.00 73.40 97 LYS A CA 1
ATOM 811 C C . LYS A 1 97 ? 16.911 -5.646 -45.767 1.00 78.92 97 LYS A C 1
ATOM 812 O O . LYS A 1 97 ? 17.963 -6.146 -46.188 1.00 77.73 97 LYS A O 1
ATOM 818 N N . ASN A 1 98 ? 16.862 -4.788 -44.742 1.00 77.54 98 ASN A N 1
ATOM 819 C CA . ASN A 1 98 ? 18.029 -4.330 -43.989 1.00 79.06 98 ASN A CA 1
ATOM 820 C C . ASN A 1 98 ? 19.025 -3.528 -44.859 1.00 81.39 98 ASN A C 1
ATOM 821 O O . ASN A 1 98 ? 20.232 -3.793 -44.863 1.00 81.70 98 ASN A O 1
ATOM 826 N N . THR A 1 99 ? 18.483 -2.546 -45.602 1.00 75.34 99 THR A N 1
ATOM 827 C CA . THR A 1 99 ? 19.225 -1.615 -46.449 1.00 74.23 99 THR A CA 1
ATOM 828 C C . THR A 1 99 ? 18.905 -0.168 -46.042 1.00 78.37 99 THR A C 1
ATOM 829 O O . THR A 1 99 ? 17.971 0.074 -45.271 1.00 79.42 99 THR A O 1
ATOM 833 N N . ILE A 1 100 ? 19.690 0.787 -46.560 1.00 73.60 100 ILE A N 1
ATOM 834 C CA . ILE A 1 100 ? 19.478 2.218 -46.363 1.00 74.13 100 ILE A CA 1
ATOM 835 C C . ILE A 1 100 ? 19.031 2.731 -47.730 1.00 76.00 100 ILE A C 1
ATOM 836 O O . ILE A 1 100 ? 19.755 2.558 -48.709 1.00 74.41 100 ILE A O 1
ATOM 841 N N . GLU A 1 101 ? 17.847 3.342 -47.797 1.00 73.15 101 GLU A N 1
ATOM 842 C CA . GLU A 1 101 ? 17.344 3.942 -49.026 1.00 72.70 101 GLU A CA 1
ATOM 843 C C . GLU A 1 101 ? 17.876 5.384 -49.136 1.00 79.88 101 GLU A C 1
ATOM 844 O O . GLU A 1 101 ? 17.804 6.156 -48.172 1.00 81.60 101 GLU A O 1
ATOM 850 N N . ILE A 1 102 ? 18.431 5.728 -50.302 1.00 76.91 102 ILE A N 1
ATOM 851 C CA . ILE A 1 102 ? 18.923 7.067 -50.611 1.00 78.53 102 ILE A CA 1
ATOM 852 C C . ILE A 1 102 ? 18.265 7.518 -51.920 1.00 82.45 102 ILE A C 1
ATOM 853 O O . ILE A 1 102 ? 18.649 7.089 -53.010 1.00 79.34 102 ILE A O 1
ATOM 858 N N . GLU A 1 103 ? 17.218 8.340 -51.778 1.00 82.92 103 GLU A N 1
ATOM 859 C CA . GLU A 1 103 ? 16.417 8.895 -52.865 1.00 83.75 103 GLU A CA 1
ATOM 860 C C . GLU A 1 103 ? 17.239 9.913 -53.680 1.00 91.46 103 GLU A C 1
ATOM 861 O O . GLU A 1 103 ? 17.915 10.757 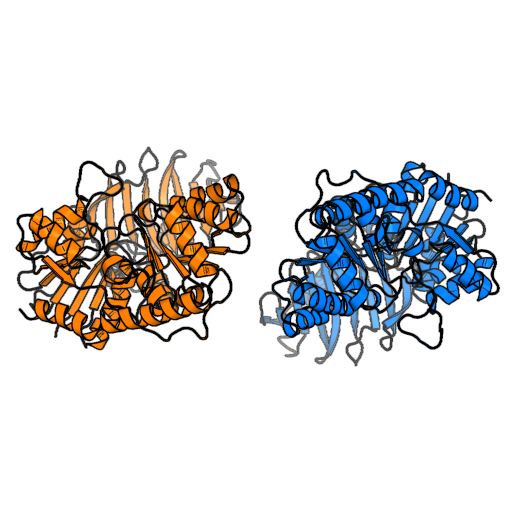-53.085 1.00 93.45 103 GLU A O 1
ATOM 867 N N . GLU A 1 104 ? 17.192 9.817 -55.031 1.00 87.93 104 GLU A N 1
ATOM 868 C CA . GLU A 1 104 ? 17.909 10.718 -55.938 1.00 89.48 104 GLU A CA 1
ATOM 869 C C . GLU A 1 104 ? 16.903 11.709 -56.534 1.00 98.09 104 GLU A C 1
ATOM 870 O O . GLU A 1 104 ? 17.193 12.903 -56.642 1.00 100.25 104 GLU A O 1
ATOM 876 N N . SER A 1 105 ? 15.730 11.185 -56.946 1.00 94.94 105 SER A N 1
ATOM 877 C CA . SER A 1 105 ? 14.611 11.904 -57.554 1.00 95.61 105 SER A CA 1
ATOM 878 C C . SER A 1 105 ? 13.315 11.167 -57.177 1.00 99.78 105 SER A C 1
ATOM 879 O O . SER A 1 105 ? 13.325 10.320 -56.283 1.00 98.26 105 SER A O 1
ATOM 882 N N . LYS A 1 106 ? 12.204 11.481 -57.859 1.00 97.74 106 LYS A N 1
ATOM 883 C CA . LYS A 1 106 ? 10.934 10.790 -57.658 1.00 97.32 106 LYS A CA 1
ATOM 884 C C . LYS A 1 106 ? 10.996 9.566 -58.580 1.00 98.35 106 LYS A C 1
ATOM 885 O O . LYS A 1 106 ? 11.250 9.704 -59.781 1.00 97.29 106 LYS A O 1
ATOM 891 N N . GLY A 1 107 ? 10.861 8.382 -57.993 1.00 93.38 107 GLY A N 1
ATOM 892 C CA . GLY A 1 107 ? 10.948 7.124 -58.726 1.00 90.35 107 GLY A CA 1
ATOM 893 C C . GLY A 1 107 ? 12.330 6.491 -58.699 1.00 91.74 107 GLY A C 1
ATOM 894 O O . GLY A 1 107 ? 12.438 5.267 -58.793 1.00 90.70 107 GLY A O 1
ATOM 895 N N . ILE A 1 108 ? 13.399 7.315 -58.565 1.00 86.48 108 ILE A N 1
ATOM 896 C CA . ILE A 1 108 ? 14.793 6.861 -58.519 1.00 83.81 108 ILE A CA 1
ATOM 897 C C . ILE A 1 108 ? 15.311 6.763 -57.075 1.00 85.64 108 ILE A C 1
ATOM 898 O O . ILE A 1 108 ? 15.272 7.754 -56.343 1.00 87.70 108 ILE A O 1
ATOM 903 N N . SER A 1 109 ? 15.821 5.576 -56.676 1.00 77.35 109 SER A N 1
ATOM 904 C CA . SER A 1 109 ? 16.399 5.356 -55.346 1.00 76.32 109 SER A CA 1
ATOM 905 C C . SER A 1 109 ? 17.528 4.323 -55.368 1.00 75.09 109 SER A C 1
ATOM 906 O O . SER A 1 109 ? 17.560 3.466 -56.252 1.00 72.54 109 SER A O 1
ATOM 909 N N . ARG A 1 110 ? 18.455 4.413 -54.391 1.00 70.41 110 ARG A N 1
ATOM 910 C CA . ARG A 1 110 ? 19.576 3.481 -54.233 1.00 67.79 110 ARG A CA 1
ATOM 911 C C . ARG A 1 110 ? 19.532 2.811 -52.875 1.00 71.26 110 ARG A C 1
ATOM 912 O O . ARG A 1 110 ? 18.996 3.384 -51.923 1.00 72.68 110 ARG A O 1
ATOM 920 N N . TYR A 1 111 ? 20.025 1.563 -52.797 1.00 65.99 111 TYR A N 1
ATOM 921 C CA . TYR A 1 111 ? 19.969 0.765 -51.570 1.0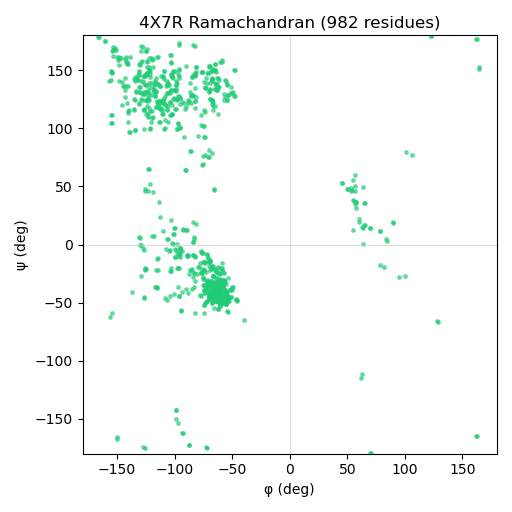0 65.76 111 TYR A CA 1
ATOM 922 C C . TYR A 1 111 ? 21.337 0.254 -51.183 1.00 69.24 111 TYR A C 1
ATOM 923 O O . TYR A 1 111 ? 22.046 -0.284 -52.026 1.00 67.81 111 TYR A O 1
ATOM 932 N N . PHE A 1 112 ? 21.721 0.464 -49.912 1.00 67.49 112 PHE A N 1
ATOM 933 C CA . PHE A 1 112 ? 23.028 0.105 -49.355 1.00 67.84 112 PHE A CA 1
ATOM 934 C C . PHE A 1 112 ? 22.836 -0.799 -48.141 1.00 74.75 112 PHE A C 1
ATOM 935 O O . PHE A 1 112 ? 22.025 -0.466 -47.283 1.00 75.13 112 PHE A O 1
ATOM 943 N N . ASP A 1 113 ? 23.558 -1.939 -48.063 1.00 73.79 113 ASP A N 1
ATOM 944 C CA . ASP A 1 113 ? 23.421 -2.844 -46.915 1.00 75.66 113 ASP A CA 1
ATOM 945 C C . ASP A 1 113 ? 23.991 -2.244 -45.646 1.00 83.81 113 ASP A C 1
ATOM 946 O O . ASP A 1 113 ? 25.095 -1.709 -45.662 1.00 85.04 113 ASP A O 1
ATOM 951 N N . ILE A 1 114 ? 23.221 -2.336 -44.551 1.00 82.58 114 ILE A N 1
ATOM 952 C CA . ILE A 1 114 ? 23.551 -1.830 -43.223 1.00 85.57 114 ILE A CA 1
ATOM 953 C C . ILE A 1 114 ? 24.862 -2.417 -42.654 1.00 94.40 114 ILE A C 1
ATOM 954 O O . ILE A 1 114 ? 25.594 -1.693 -41.979 1.00 95.35 114 ILE A O 1
ATOM 959 N N . THR A 1 115 ? 25.181 -3.695 -42.972 1.00 93.40 115 THR A N 1
ATOM 960 C CA . THR A 1 115 ? 26.404 -4.355 -42.488 1.00 94.93 115 THR A CA 1
ATOM 961 C C . THR A 1 115 ? 27.589 -4.272 -43.462 1.00 101.05 115 THR A C 1
ATOM 962 O O . THR A 1 115 ? 28.642 -3.770 -43.064 1.00 102.88 115 THR A O 1
ATOM 966 N N . THR A 1 116 ? 27.434 -4.763 -44.718 1.00 96.78 116 THR A N 1
ATOM 967 C CA . THR A 1 116 ? 28.518 -4.731 -45.718 1.00 96.77 116 THR A CA 1
ATOM 968 C C . THR A 1 116 ? 28.877 -3.323 -46.244 1.00 101.63 116 THR A C 1
ATOM 969 O O . THR A 1 116 ? 29.922 -3.154 -46.886 1.00 102.17 116 THR A O 1
ATOM 973 N N . ARG A 1 117 ? 28.006 -2.320 -45.971 1.00 97.06 117 ARG A N 1
ATOM 974 C CA . ARG A 1 117 ? 28.141 -0.912 -46.383 1.00 96.57 117 ARG A CA 1
ATOM 975 C C . ARG A 1 117 ? 28.124 -0.710 -47.905 1.00 95.43 117 ARG A C 1
ATOM 976 O O . ARG A 1 117 ? 28.210 0.432 -48.368 1.00 96.11 117 ARG A O 1
ATOM 984 N N . THR A 1 118 ? 27.976 -1.809 -48.679 1.00 86.76 118 THR A N 1
ATOM 985 C CA . THR A 1 118 ? 27.984 -1.770 -50.138 1.00 83.86 118 THR A CA 1
ATOM 986 C C . THR A 1 118 ? 26.625 -1.578 -50.822 1.00 81.81 118 THR A C 1
ATOM 987 O O . THR A 1 118 ? 25.581 -1.956 -50.288 1.00 80.88 118 THR A O 1
ATOM 991 N N . TYR A 1 119 ? 26.684 -1.005 -52.029 1.00 74.36 119 TYR A N 1
ATOM 992 C CA . TYR A 1 119 ? 25.608 -0.716 -52.971 1.00 71.61 119 TYR A CA 1
ATOM 993 C C . TYR A 1 119 ? 24.941 -2.042 -53.412 1.00 73.07 119 TYR A C 1
ATOM 994 O O . TYR A 1 119 ? 25.591 -2.871 -54.052 1.00 72.28 119 TYR A O 1
ATOM 1003 N N . ILE A 1 120 ? 23.671 -2.252 -53.008 1.00 68.01 120 ILE A N 1
ATOM 1004 C CA . ILE A 1 120 ? 22.863 -3.453 -53.282 1.00 65.62 120 ILE A CA 1
ATOM 1005 C C . ILE A 1 120 ? 21.994 -3.265 -54.536 1.00 65.84 120 ILE A C 1
ATOM 1006 O O . ILE A 1 120 ? 22.054 -4.085 -55.460 1.00 62.58 120 ILE A O 1
ATOM 1011 N N . ALA A 1 121 ? 21.159 -2.211 -54.549 1.00 61.97 121 ALA A N 1
ATOM 1012 C CA . ALA A 1 121 ? 20.263 -1.995 -55.675 1.00 60.60 121 ALA A CA 1
ATOM 1013 C C . ALA A 1 121 ? 20.027 -0.564 -56.093 1.00 63.11 121 ALA A C 1
ATOM 1014 O O . ALA A 1 121 ? 20.213 0.372 -55.324 1.00 63.59 121 ALA A O 1
ATOM 1016 N N . TYR A 1 122 ? 19.580 -0.429 -57.330 1.00 57.68 122 TYR A N 1
ATOM 1017 C CA . TYR A 1 122 ? 19.140 0.786 -57.980 1.00 57.98 122 TYR A CA 1
ATOM 1018 C C . TYR A 1 122 ? 17.724 0.484 -58.494 1.00 62.17 122 TYR A C 1
ATOM 1019 O O . TYR A 1 122 ? 17.529 -0.493 -59.229 1.00 60.62 122 TYR A O 1
ATOM 1028 N N . ILE A 1 123 ? 16.742 1.310 -58.097 1.00 60.44 123 ILE A N 1
ATOM 1029 C CA . ILE A 1 123 ? 15.352 1.180 -58.553 1.00 59.59 123 ILE A CA 1
ATOM 1030 C C . ILE A 1 123 ? 14.927 2.470 -59.257 1.00 65.82 123 ILE A C 1
ATOM 1031 O O . ILE A 1 123 ? 15.096 3.552 -58.692 1.00 66.98 123 ILE A O 1
ATOM 1036 N N . ARG A 1 124 ? 14.378 2.348 -60.476 1.00 62.72 124 ARG A N 1
ATOM 1037 C CA . ARG A 1 124 ? 13.866 3.466 -61.263 1.00 64.11 124 ARG A CA 1
ATOM 1038 C C . ARG A 1 124 ? 12.403 3.176 -61.647 1.00 71.81 124 ARG A C 1
ATOM 1039 O O . ARG A 1 124 ? 12.133 2.272 -62.445 1.00 70.21 124 ARG A O 1
ATOM 1047 N N . LYS A 1 125 ? 11.474 3.968 -61.073 1.00 72.82 125 LYS A N 1
ATOM 1048 C CA . LYS A 1 125 ? 10.024 3.902 -61.306 1.00 73.83 125 LYS A CA 1
ATOM 1049 C C . LYS A 1 125 ? 9.574 5.083 -62.198 1.00 82.04 125 LYS A C 1
ATOM 1050 O O . LYS A 1 125 ? 9.742 6.244 -61.816 1.00 83.24 125 LYS A O 1
ATOM 1056 N N . SER A 1 126 ? 9.011 4.782 -63.378 1.00 79.85 126 SER A N 1
ATOM 1057 C CA . SER A 1 126 ? 8.489 5.779 -64.313 1.00 81.31 126 SER A CA 1
ATOM 1058 C C . SER A 1 126 ? 7.186 5.251 -64.915 1.00 86.17 126 SER A C 1
ATOM 1059 O O . SER A 1 126 ? 7.204 4.220 -65.597 1.00 84.58 126 SER A O 1
ATOM 1062 N N . LYS A 1 127 ? 6.055 5.949 -64.636 1.00 84.66 127 LYS A N 1
ATOM 1063 C CA . LYS A 1 127 ? 4.695 5.599 -65.071 1.00 84.15 127 LYS A CA 1
ATOM 1064 C C . LYS A 1 127 ? 4.270 4.222 -64.496 1.00 85.31 127 LYS A C 1
ATOM 1065 O O . LYS A 1 127 ? 4.150 4.079 -63.275 1.00 85.80 127 LYS A O 1
ATOM 1071 N N . SER A 1 128 ? 4.072 3.224 -65.383 1.00 78.08 128 SER A N 1
ATOM 1072 C CA . SER A 1 128 ? 3.679 1.846 -65.070 1.00 76.01 128 SER A CA 1
ATOM 1073 C C . SER A 1 128 ? 4.902 0.894 -65.073 1.00 74.49 128 SER A C 1
ATOM 1074 O O . SER A 1 128 ? 4.770 -0.292 -64.763 1.00 72.43 128 SER A O 1
ATOM 1077 N N . GLU A 1 129 ? 6.083 1.432 -65.428 1.00 67.89 129 GLU A N 1
ATOM 1078 C CA . GLU A 1 129 ? 7.333 0.694 -65.516 1.00 65.16 129 GLU A CA 1
ATOM 1079 C C . GLU A 1 129 ? 8.229 0.813 -64.286 1.00 66.46 129 GLU A C 1
ATOM 1080 O O . GLU A 1 129 ? 8.240 1.838 -63.594 1.00 67.27 129 GLU A O 1
ATOM 1086 N N . LYS A 1 130 ? 8.951 -0.278 -63.999 1.00 58.96 130 LYS A N 1
ATOM 1087 C CA . LYS A 1 130 ? 9.889 -0.366 -62.886 1.00 57.59 130 LYS A CA 1
ATOM 1088 C C . LYS A 1 130 ? 11.050 -1.255 -63.294 1.00 57.59 130 LYS A C 1
ATOM 1089 O O . LYS A 1 130 ? 10.873 -2.281 -63.953 1.00 55.59 130 LYS A O 1
ATOM 1095 N N . VAL A 1 131 ? 12.238 -0.841 -62.891 1.00 53.36 131 VAL A N 1
ATOM 1096 C CA . VAL A 1 131 ? 13.487 -1.521 -63.147 1.00 51.92 131 VAL A CA 1
ATOM 1097 C C . VAL A 1 131 ? 14.225 -1.650 -61.817 1.00 54.88 131 VAL A C 1
ATOM 1098 O O . VAL A 1 131 ? 14.272 -0.684 -61.048 1.00 56.21 131 VAL A O 1
ATOM 1102 N N . ILE A 1 132 ? 14.710 -2.863 -61.495 1.00 49.33 132 ILE A N 1
ATOM 1103 C CA . ILE A 1 132 ? 15.498 -3.095 -60.274 1.00 48.76 132 ILE A CA 1
ATOM 1104 C C . ILE A 1 132 ? 16.823 -3.688 -60.706 1.00 52.30 132 ILE A C 1
ATOM 1105 O O . ILE A 1 132 ? 16.854 -4.813 -61.206 1.00 50.35 132 ILE A O 1
ATOM 1110 N N . ASP A 1 133 ? 17.906 -2.904 -60.567 1.00 50.67 133 ASP A N 1
ATOM 1111 C CA . ASP A 1 133 ? 19.263 -3.325 -60.891 1.00 49.77 133 ASP A CA 1
ATOM 1112 C C . ASP A 1 133 ? 19.943 -3.747 -59.604 1.00 55.69 133 ASP A C 1
ATOM 1113 O O . ASP A 1 133 ? 19.929 -2.992 -58.632 1.00 57.42 133 ASP A O 1
ATOM 1118 N N . PHE A 1 134 ? 20.469 -4.981 -59.566 1.00 50.56 134 PHE A N 1
ATOM 1119 C CA . PHE A 1 134 ? 21.184 -5.488 -58.404 1.00 48.98 134 PHE A CA 1
ATOM 1120 C C . PHE A 1 134 ? 22.667 -5.434 -58.653 1.00 54.18 134 PHE A C 1
ATOM 1121 O O . PHE A 1 134 ? 23.125 -5.595 -59.785 1.00 53.31 134 PHE A O 1
ATOM 1129 N N . PHE A 1 135 ? 23.413 -5.168 -57.595 1.00 53.82 135 PHE A N 1
ATOM 1130 C CA . PHE A 1 135 ? 24.861 -5.002 -57.634 1.00 55.61 135 PHE A CA 1
ATOM 1131 C C . PHE A 1 135 ? 25.584 -5.970 -56.729 1.00 63.28 135 PHE A C 1
ATOM 1132 O O . PHE A 1 135 ? 25.018 -6.435 -55.735 1.00 63.12 135 PHE A O 1
ATOM 1140 N N . LYS A 1 136 ? 26.833 -6.289 -57.102 1.00 62.72 136 LYS A N 1
ATOM 1141 C CA . LYS A 1 136 ? 27.762 -7.128 -56.336 1.00 64.19 136 LYS A CA 1
ATOM 1142 C C . LYS A 1 136 ? 29.153 -6.562 -56.596 1.00 71.94 136 LYS A C 1
ATOM 1143 O O . LYS A 1 136 ? 29.571 -6.438 -57.756 1.00 71.77 136 LYS A O 1
ATOM 1149 N N . ASP A 1 137 ? 29.822 -6.130 -55.505 1.00 71.42 137 ASP A N 1
ATOM 1150 C CA . ASP A 1 137 ? 31.138 -5.501 -55.506 1.00 72.68 137 ASP A CA 1
ATOM 1151 C C . ASP A 1 137 ? 31.185 -4.303 -56.469 1.00 76.24 137 ASP A C 1
ATOM 1152 O O . ASP A 1 137 ? 32.074 -4.199 -57.315 1.00 76.29 137 ASP A O 1
ATOM 1157 N N . ASN A 1 138 ? 30.155 -3.425 -56.341 1.00 72.35 138 ASN A N 1
ATOM 1158 C CA . ASN A 1 138 ? 29.916 -2.195 -57.111 1.00 72.16 138 ASN A CA 1
ATOM 1159 C C . ASN A 1 138 ? 29.760 -2.390 -58.624 1.00 74.20 138 ASN A C 1
ATOM 1160 O O . ASN A 1 138 ? 29.919 -1.440 -59.410 1.00 74.38 138 ASN A O 1
ATOM 1165 N N . LYS A 1 139 ? 29.393 -3.626 -59.021 1.00 68.44 139 LYS A N 1
ATOM 1166 C CA . LYS A 1 139 ? 29.175 -4.033 -60.409 1.00 65.94 139 LYS A CA 1
ATOM 1167 C C . LYS A 1 139 ? 27.737 -4.564 -60.558 1.00 63.77 139 LYS A C 1
ATOM 1168 O O . LYS A 1 139 ? 27.304 -5.400 -59.756 1.00 61.86 139 LYS A O 1
ATOM 1174 N N . ARG A 1 140 ? 27.009 -4.074 -61.577 1.00 58.16 140 ARG A N 1
ATOM 1175 C CA . ARG A 1 140 ? 25.640 -4.510 -61.877 1.00 56.48 140 ARG A CA 1
ATOM 1176 C C . ARG A 1 140 ? 25.635 -5.970 -62.345 1.00 59.18 140 ARG A C 1
ATOM 1177 O O . ARG A 1 140 ? 26.210 -6.288 -63.389 1.00 58.70 140 ARG A O 1
ATOM 1185 N N . ILE A 1 141 ? 24.997 -6.846 -61.565 1.00 55.04 141 ILE A N 1
ATOM 1186 C CA . ILE A 1 141 ? 24.899 -8.266 -61.917 1.00 53.20 141 ILE A CA 1
ATOM 1187 C C . ILE A 1 141 ? 23.598 -8.575 -62.684 1.00 55.23 141 ILE A C 1
ATOM 1188 O O . ILE A 1 141 ? 23.610 -9.312 -63.682 1.00 54.55 141 ILE A O 1
ATOM 1193 N N . GLU A 1 142 ? 22.475 -7.971 -62.246 1.00 49.87 142 GLU A N 1
ATOM 1194 C CA . GLU A 1 142 ? 21.185 -8.218 -62.874 1.00 47.01 142 GLU A CA 1
ATOM 1195 C C . GLU A 1 142 ? 20.193 -7.074 -62.878 1.00 48.58 142 GLU A C 1
ATOM 1196 O O . GLU A 1 142 ? 20.298 -6.141 -62.086 1.00 49.51 142 GLU A O 1
ATOM 1202 N N . ARG A 1 143 ? 19.198 -7.184 -63.767 1.00 41.44 143 ARG A N 1
ATOM 1203 C CA . ARG A 1 143 ? 18.094 -6.253 -63.881 1.00 40.18 143 ARG A CA 1
ATOM 1204 C C . ARG A 1 143 ? 16.776 -7.008 -64.000 1.00 43.65 143 ARG A C 1
ATOM 1205 O O . ARG A 1 143 ? 16.607 -7.790 -64.941 1.00 43.20 143 ARG A O 1
ATOM 1213 N N . PHE A 1 144 ? 15.832 -6.713 -63.096 1.00 39.56 144 PHE A N 1
ATOM 1214 C CA . PHE A 1 144 ? 14.459 -7.196 -63.168 1.00 39.54 144 PHE A CA 1
ATOM 1215 C C . PHE A 1 144 ? 13.600 -6.033 -63.725 1.00 43.36 144 PHE A C 1
ATOM 1216 O O . PHE A 1 144 ? 13.625 -4.915 -63.180 1.00 43.13 144 PHE A O 1
ATOM 1224 N N . SER A 1 145 ? 12.853 -6.314 -64.804 1.00 39.04 145 SER A N 1
ATOM 1225 C CA . SER A 1 145 ? 11.952 -5.378 -65.473 1.00 39.65 145 SER A CA 1
ATOM 1226 C C . SER A 1 145 ? 10.507 -5.744 -65.165 1.00 45.79 145 SER A C 1
ATOM 1227 O O . SER A 1 145 ? 10.118 -6.915 -65.275 1.00 45.79 145 SER A O 1
ATOM 1230 N N . PHE A 1 146 ? 9.732 -4.734 -64.742 1.00 44.43 146 PHE A N 1
ATOM 1231 C CA . PHE A 1 146 ? 8.328 -4.841 -64.338 1.00 45.12 146 PHE A CA 1
ATOM 1232 C C . PHE A 1 146 ? 7.423 -3.909 -65.133 1.00 51.82 146 PHE A C 1
ATOM 1233 O O . PHE A 1 146 ? 7.837 -2.815 -65.510 1.00 51.80 146 PHE A O 1
ATOM 1241 N N . ILE A 1 147 ? 6.170 -4.348 -65.354 1.00 51.55 147 ILE A N 1
ATOM 1242 C CA . ILE A 1 147 ? 5.050 -3.599 -65.945 1.00 52.83 147 ILE A CA 1
ATOM 1243 C C . ILE A 1 147 ? 3.876 -3.839 -64.984 1.00 59.45 147 ILE A C 1
ATOM 1244 O O . ILE A 1 147 ? 3.547 -5.002 -64.703 1.00 59.05 147 ILE A O 1
ATOM 1249 N N . ASP A 1 148 ? 3.303 -2.745 -64.426 1.00 57.48 148 ASP A N 1
ATOM 1250 C CA . ASP A 1 148 ? 2.218 -2.758 -63.425 1.00 58.94 148 ASP A CA 1
ATOM 1251 C C . ASP A 1 148 ? 2.589 -3.643 -62.219 1.00 62.47 148 ASP A C 1
ATOM 1252 O O . ASP A 1 148 ? 1.793 -4.488 -61.790 1.00 62.58 148 ASP A O 1
ATOM 1257 N N . ASN A 1 149 ? 3.833 -3.471 -61.708 1.00 58.73 149 ASN A N 1
ATOM 1258 C CA . ASN A 1 149 ? 4.423 -4.217 -60.575 1.00 58.30 149 ASN A CA 1
ATOM 1259 C C . ASN A 1 149 ? 4.600 -5.728 -60.789 1.00 56.70 149 ASN A C 1
ATOM 1260 O O . ASN A 1 149 ? 4.879 -6.458 -59.839 1.00 57.69 149 ASN A O 1
ATOM 1265 N N . LYS A 1 150 ? 4.505 -6.180 -62.037 1.00 48.92 150 LYS A N 1
ATOM 1266 C CA . LYS A 1 150 ? 4.657 -7.578 -62.385 1.00 47.08 150 LYS A CA 1
ATOM 1267 C C . LYS A 1 150 ? 5.930 -7.789 -63.195 1.00 47.93 150 LYS A C 1
ATOM 1268 O O . LYS A 1 150 ? 6.108 -7.166 -64.243 1.00 45.69 150 LYS A O 1
ATOM 1274 N N . VAL A 1 151 ? 6.816 -8.675 -62.704 1.00 43.35 151 VAL A N 1
ATOM 1275 C CA . VAL A 1 151 ? 8.064 -9.010 -63.401 1.00 41.22 151 VAL A CA 1
ATOM 1276 C C . VAL A 1 151 ? 7.759 -9.642 -64.787 1.00 42.61 151 VAL A C 1
ATOM 1277 O O . VAL A 1 151 ? 6.832 -10.449 -64.918 1.00 42.77 151 VAL A O 1
ATOM 1281 N N . HIS A 1 152 ? 8.480 -9.216 -65.826 1.00 37.50 152 HIS A N 1
ATOM 1282 C CA . HIS A 1 152 ? 8.300 -9.821 -67.143 1.00 36.38 152 HIS A CA 1
ATOM 1283 C C . HIS A 1 152 ? 9.627 -10.323 -67.696 1.00 39.21 152 HIS A C 1
ATOM 1284 O O . HIS A 1 152 ? 9.654 -11.211 -68.537 1.00 38.34 152 HIS A O 1
ATOM 1291 N N . MET A 1 153 ? 10.725 -9.791 -67.178 1.00 38.43 153 MET A N 1
ATOM 1292 C CA . MET A 1 153 ? 12.051 -10.124 -67.670 1.00 39.61 153 MET A CA 1
ATOM 1293 C C . MET A 1 153 ? 13.141 -9.932 -66.632 1.00 40.72 153 MET A C 1
ATOM 1294 O O . MET A 1 153 ? 13.067 -9.033 -65.809 1.00 43.09 153 MET A O 1
ATOM 1299 N N . LYS A 1 154 ? 14.169 -10.772 -66.705 1.00 35.82 154 LYS A N 1
ATOM 1300 C CA . LYS A 1 154 ? 15.400 -10.679 -65.911 1.00 34.88 154 LYS A CA 1
ATOM 1301 C C . LYS A 1 154 ? 16.561 -10.706 -66.912 1.00 39.69 154 LYS A C 1
ATOM 1302 O O . LYS A 1 154 ? 16.596 -11.567 -67.789 1.00 39.40 154 LYS A O 1
ATOM 1308 N N . GLU A 1 155 ? 17.480 -9.754 -66.802 1.00 38.20 155 GLU A N 1
ATOM 1309 C CA . GLU A 1 155 ? 18.686 -9.725 -67.646 1.00 38.43 155 GLU A CA 1
ATOM 1310 C C . GLU A 1 155 ? 19.888 -9.868 -66.764 1.00 42.64 155 GLU A C 1
ATOM 1311 O O . GLU A 1 155 ? 19.894 -9.341 -65.652 1.00 43.23 155 GLU A O 1
ATOM 1317 N N . THR A 1 156 ? 20.876 -10.644 -67.207 1.00 41.28 156 THR A N 1
ATOM 1318 C CA . THR A 1 156 ? 22.150 -10.809 -66.471 1.00 41.98 156 THR A CA 1
ATOM 1319 C C . THR A 1 156 ? 23.258 -10.049 -67.204 1.00 45.98 156 THR A C 1
ATOM 1320 O O . THR A 1 156 ? 23.329 -10.102 -68.434 1.00 43.50 156 THR A O 1
ATOM 1324 N N . PHE A 1 157 ? 24.152 -9.402 -66.447 1.00 46.47 157 PHE A N 1
ATOM 1325 C CA . PHE A 1 157 ? 25.260 -8.609 -67.027 1.00 46.82 157 PHE A CA 1
ATOM 1326 C C . PHE A 1 157 ? 26.622 -9.203 -66.799 1.00 52.53 157 PHE A C 1
ATOM 1327 O O . PHE A 1 157 ? 26.866 -9.759 -65.741 1.00 50.59 157 PHE A O 1
ATOM 1335 N N . ASN A 1 158 ? 27.518 -9.043 -67.788 1.00 54.55 158 ASN A N 1
ATOM 1336 C CA . ASN A 1 158 ? 28.923 -9.470 -67.711 1.00 57.66 158 ASN A CA 1
ATOM 1337 C C . ASN A 1 158 ? 29.795 -8.346 -67.090 1.00 65.80 158 ASN A C 1
ATOM 1338 O O . ASN A 1 158 ? 29.259 -7.313 -66.663 1.00 65.46 158 ASN A O 1
ATOM 1343 N N . VAL A 1 159 ? 31.140 -8.535 -67.094 1.00 65.78 159 VAL A N 1
ATOM 1344 C CA . VAL A 1 159 ? 32.148 -7.585 -66.575 1.00 66.48 159 VAL A CA 1
ATOM 1345 C C . VAL A 1 159 ? 32.096 -6.192 -67.228 1.00 70.37 159 VAL A C 1
ATOM 1346 O O . VAL A 1 159 ? 32.412 -5.196 -66.571 1.00 72.46 159 VAL A O 1
ATOM 1350 N N . ASP A 1 160 ? 31.705 -6.126 -68.510 1.00 64.98 160 ASP A N 1
ATOM 1351 C CA . ASP A 1 160 ? 31.592 -4.892 -69.291 1.00 65.74 160 ASP A CA 1
ATOM 1352 C C . ASP A 1 160 ? 30.198 -4.266 -69.174 1.00 68.99 160 ASP A C 1
ATOM 1353 O O . ASP A 1 160 ? 29.858 -3.378 -69.969 1.00 67.58 160 ASP A O 1
ATOM 1358 N N . ASN A 1 161 ? 29.373 -4.759 -68.201 1.00 65.52 161 ASN A N 1
ATOM 1359 C CA . ASN A 1 161 ? 27.983 -4.343 -67.953 1.00 63.57 161 ASN A CA 1
ATOM 1360 C C . ASN A 1 161 ? 27.111 -4.483 -69.206 1.00 62.82 161 ASN A C 1
ATOM 1361 O O . ASN A 1 161 ? 26.258 -3.641 -69.476 1.00 63.58 161 ASN A O 1
ATOM 1366 N N . LYS A 1 162 ? 27.351 -5.544 -69.987 1.00 55.83 162 LYS A N 1
ATOM 1367 C CA . LYS A 1 162 ? 26.582 -5.857 -71.198 1.00 53.34 162 LYS A CA 1
ATOM 1368 C C . LYS A 1 162 ? 25.722 -7.104 -70.923 1.00 52.75 162 LYS A C 1
ATOM 1369 O O . LYS A 1 162 ? 26.123 -7.959 -70.127 1.00 50.92 162 LYS A O 1
ATOM 1375 N N . VAL A 1 163 ? 24.541 -7.195 -71.571 1.00 47.94 163 VAL A N 1
ATOM 1376 C CA . VAL A 1 163 ? 23.586 -8.315 -71.406 1.00 45.82 163 VAL A CA 1
ATOM 1377 C C . VAL A 1 163 ? 24.166 -9.621 -71.961 1.00 49.06 163 VAL A C 1
ATOM 1378 O O . VAL A 1 163 ? 24.459 -9.707 -73.150 1.00 49.84 163 VAL A O 1
ATOM 1382 N N . CYS A 1 164 ? 24.326 -10.632 -71.098 1.00 45.07 164 CYS A N 1
ATOM 1383 C CA . CYS A 1 164 ? 24.822 -11.941 -71.521 1.00 44.24 164 CYS A CA 1
ATOM 1384 C C . CYS A 1 164 ? 23.770 -13.055 -71.362 1.00 46.08 164 CYS A C 1
ATOM 1385 O O . CYS A 1 164 ? 23.945 -14.143 -71.907 1.00 46.01 164 CYS A O 1
ATOM 1388 N N . TYR A 1 165 ? 22.661 -12.775 -70.658 1.00 41.52 165 TYR A N 1
ATOM 1389 C CA . TYR A 1 165 ? 21.619 -13.755 -70.387 1.00 38.47 165 TYR A CA 1
ATOM 1390 C C . TYR A 1 165 ? 20.278 -13.084 -70.124 1.00 38.42 165 TYR A C 1
ATOM 1391 O O . TYR A 1 165 ? 20.239 -12.044 -69.478 1.00 37.48 165 TYR A O 1
ATOM 1400 N N . GLN A 1 166 ? 19.177 -13.687 -70.613 1.00 33.24 166 GLN A N 1
ATOM 1401 C CA . GLN A 1 166 ? 17.819 -13.203 -70.368 1.00 32.79 166 GLN A CA 1
ATOM 1402 C C . GLN A 1 166 ? 16.911 -14.329 -69.984 1.00 35.74 166 GLN A C 1
ATOM 1403 O O . GLN A 1 166 ? 17.024 -15.440 -70.515 1.00 33.66 166 GLN A O 1
ATOM 1409 N N . VAL A 1 167 ? 15.981 -14.014 -69.078 1.00 33.86 167 VAL A N 1
ATOM 1410 C CA . VAL A 1 167 ? 14.904 -14.898 -68.626 1.00 33.69 167 VAL A CA 1
ATOM 1411 C C . VAL A 1 167 ? 13.589 -14.118 -68.825 1.00 35.27 167 VAL A C 1
ATOM 1412 O O . VAL A 1 167 ? 13.504 -12.956 -68.424 1.00 34.09 167 VAL A O 1
ATOM 1416 N N . PHE A 1 168 ? 12.587 -14.755 -69.444 1.00 32.71 168 PHE A N 1
ATOM 1417 C CA . PHE A 1 168 ? 11.266 -14.170 -69.624 1.00 33.74 168 PHE A CA 1
ATOM 1418 C C . PHE A 1 168 ? 10.298 -14.835 -68.661 1.00 38.32 168 PHE A C 1
ATOM 1419 O O . PHE A 1 168 ? 10.331 -16.060 -68.523 1.00 37.19 168 PHE A O 1
ATOM 1427 N N . TYR A 1 169 ? 9.399 -14.035 -68.039 1.00 34.71 169 TYR A N 1
ATOM 1428 C CA . TYR A 1 169 ? 8.446 -14.496 -67.034 1.00 34.20 169 TYR A CA 1
ATOM 1429 C C . TYR A 1 169 ? 7.033 -14.278 -67.503 1.00 39.85 169 TYR A C 1
ATOM 1430 O O . TYR A 1 169 ? 6.727 -13.225 -68.091 1.00 38.55 169 TYR A O 1
ATOM 1439 N N . ASP A 1 170 ? 6.169 -15.286 -67.263 1.00 35.87 170 ASP A N 1
ATOM 1440 C CA . ASP A 1 170 ? 4.766 -15.261 -67.690 1.00 35.03 170 ASP A CA 1
ATOM 1441 C C . ASP A 1 170 ? 3.898 -14.276 -66.854 1.00 39.42 170 ASP A C 1
ATOM 1442 O O . ASP A 1 170 ? 4.427 -13.551 -65.992 1.00 37.24 170 ASP A O 1
ATOM 1447 N N . GLU A 1 171 ? 2.575 -14.271 -67.097 1.00 38.00 171 GLU A N 1
ATOM 1448 C CA . GLU A 1 171 ? 1.617 -13.398 -66.395 1.00 41.13 171 GLU A CA 1
ATOM 1449 C C . GLU A 1 171 ? 1.525 -13.641 -64.891 1.00 45.77 171 GLU A C 1
ATOM 1450 O O . GLU A 1 171 ? 1.138 -12.721 -64.156 1.00 45.91 171 GLU A O 1
ATOM 1456 N N . LYS A 1 172 ? 1.959 -14.839 -64.426 1.00 41.58 172 LYS A N 1
ATOM 1457 C CA . LYS A 1 172 ? 1.967 -15.192 -63.005 1.00 41.62 172 LYS A CA 1
ATOM 1458 C C . LYS A 1 172 ? 3.361 -15.073 -62.353 1.00 45.37 172 LYS A C 1
ATOM 1459 O O . LYS A 1 172 ? 3.507 -15.334 -61.161 1.00 44.81 172 LYS A O 1
ATOM 1465 N N . GLY A 1 173 ? 4.367 -14.659 -63.136 1.00 40.92 173 GLY A N 1
ATOM 1466 C CA . GLY A 1 173 ? 5.719 -14.465 -62.627 1.00 38.66 173 GLY A CA 1
ATOM 1467 C C . GLY A 1 173 ? 6.611 -15.686 -62.689 1.00 41.71 173 GLY A C 1
ATOM 1468 O O . GLY A 1 173 ? 7.633 -15.731 -61.996 1.00 40.17 173 GLY A O 1
ATOM 1469 N N . TYR A 1 174 ? 6.257 -16.675 -63.525 1.00 37.90 174 TYR A N 1
ATOM 1470 C CA . TYR A 1 174 ? 7.071 -17.887 -63.684 1.00 37.28 174 TYR A CA 1
ATOM 1471 C C . TYR A 1 174 ? 7.957 -17.803 -64.940 1.00 37.58 174 TYR A C 1
ATOM 1472 O O . TYR A 1 174 ? 7.472 -17.384 -65.992 1.00 37.02 174 TYR A O 1
ATOM 1481 N N . PRO A 1 175 ? 9.214 -18.270 -64.891 1.00 32.74 175 PRO A N 1
ATOM 1482 C CA . PRO A 1 175 ? 10.055 -18.247 -66.117 1.00 31.55 175 PRO A CA 1
ATOM 1483 C C . PRO A 1 175 ? 9.594 -19.274 -67.134 1.00 36.93 175 PRO A C 1
ATOM 1484 O O . PRO A 1 175 ? 9.245 -20.387 -66.738 1.00 36.78 175 PRO A O 1
ATOM 1488 N N . TYR A 1 176 ? 9.587 -18.904 -68.446 1.00 33.54 176 TYR A N 1
ATOM 1489 C CA . TYR A 1 176 ? 9.122 -19.800 -69.510 1.00 32.60 176 TYR A CA 1
ATOM 1490 C C . TYR A 1 176 ? 10.136 -19.999 -70.622 1.00 34.02 176 TYR A C 1
ATOM 1491 O O . TYR A 1 176 ? 10.067 -20.996 -71.345 1.00 33.12 176 TYR A O 1
ATOM 1500 N N . ILE A 1 177 ? 11.081 -19.047 -70.747 1.00 31.77 177 ILE A N 1
ATOM 1501 C CA . ILE A 1 177 ? 12.187 -19.032 -71.705 1.00 31.73 177 ILE A CA 1
ATOM 1502 C C . ILE A 1 177 ? 13.398 -18.410 -70.997 1.00 35.70 177 ILE A C 1
ATOM 1503 O O . ILE A 1 177 ? 13.246 -17.391 -70.314 1.00 36.19 177 ILE A O 1
ATOM 1508 N N . SER A 1 178 ? 14.597 -19.022 -71.177 1.00 30.76 178 SER A N 1
ATOM 1509 C CA . SER A 1 178 ? 15.894 -18.535 -70.699 1.00 31.01 178 SER A CA 1
ATOM 1510 C C . SER A 1 178 ? 16.817 -18.642 -71.905 1.00 33.76 178 SER A C 1
ATOM 1511 O O . SER A 1 178 ? 16.653 -19.565 -72.702 1.00 32.74 178 SER A O 1
ATOM 1514 N N . ARG A 1 179 ? 17.708 -17.675 -72.097 1.00 31.99 179 ARG A N 1
ATOM 1515 C CA . ARG A 1 179 ? 18.568 -17.691 -73.285 1.00 32.99 179 ARG A CA 1
ATOM 1516 C C . ARG A 1 179 ? 19.858 -16.941 -73.104 1.00 38.22 179 ARG A C 1
ATOM 1517 O O . ARG A 1 179 ? 19.905 -15.931 -72.377 1.00 37.73 179 ARG A O 1
ATOM 1525 N N . ASN A 1 180 ? 20.903 -17.424 -73.797 1.00 35.12 180 ASN A N 1
ATOM 1526 C CA . ASN A 1 180 ? 22.218 -16.797 -73.749 1.00 37.83 180 ASN A CA 1
ATOM 1527 C C . ASN A 1 180 ? 22.251 -15.688 -74.745 1.00 41.64 180 ASN A C 1
ATOM 1528 O O . ASN A 1 180 ? 21.632 -15.810 -75.800 1.00 39.47 180 ASN A O 1
ATOM 1533 N N . ILE A 1 181 ? 22.945 -14.603 -74.411 1.00 41.43 181 ILE A N 1
ATOM 1534 C CA . ILE A 1 181 ? 23.086 -13.446 -75.303 1.00 42.69 181 ILE A CA 1
ATOM 1535 C C . ILE A 1 181 ? 24.572 -13.204 -75.499 1.00 47.90 181 ILE A C 1
ATOM 1536 O O . ILE A 1 181 ? 25.291 -13.077 -74.521 1.00 46.16 181 ILE A O 1
ATOM 1541 N N . ASN A 1 182 ? 25.028 -13.190 -76.757 1.00 47.65 182 ASN A N 1
ATOM 1542 C CA . ASN A 1 182 ? 26.429 -12.932 -77.105 1.00 49.76 182 ASN A CA 1
ATOM 1543 C C . ASN A 1 182 ? 26.601 -11.423 -76.916 1.00 55.51 182 ASN A C 1
ATOM 1544 O O . ASN A 1 182 ? 26.093 -10.651 -77.720 1.00 56.15 182 ASN A O 1
ATOM 1549 N N . ALA A 1 183 ? 27.210 -11.014 -75.815 1.00 54.97 183 ALA A N 1
ATOM 1550 C CA . ALA A 1 183 ? 27.419 -9.609 -75.445 1.00 58.16 183 ALA A CA 1
ATOM 1551 C C . ALA A 1 183 ? 28.196 -8.755 -76.478 1.00 66.44 183 ALA A C 1
ATOM 1552 O O . ALA A 1 183 ? 28.006 -7.535 -76.516 1.00 67.44 183 ALA A O 1
ATOM 1554 N N . ASN A 1 184 ? 29.023 -9.394 -77.331 1.00 64.28 184 ASN A N 1
ATOM 1555 C CA . ASN A 1 184 ? 29.808 -8.701 -78.358 1.00 65.93 184 ASN A CA 1
ATOM 1556 C C . ASN A 1 184 ? 28.955 -8.114 -79.471 1.00 71.43 184 ASN A C 1
ATOM 1557 O O . ASN A 1 184 ? 29.280 -7.028 -79.947 1.00 72.65 184 ASN A O 1
ATOM 1562 N N . ASN A 1 185 ? 27.856 -8.803 -79.870 1.00 66.43 185 ASN A N 1
ATOM 1563 C CA . ASN A 1 185 ? 26.968 -8.358 -80.950 1.00 64.81 185 ASN A CA 1
ATOM 1564 C C . ASN A 1 185 ? 25.475 -8.351 -80.605 1.00 66.31 185 ASN A C 1
ATOM 1565 O O . ASN A 1 185 ? 24.652 -8.044 -81.480 1.00 65.39 185 ASN A O 1
ATOM 1570 N N . GLY A 1 186 ? 25.132 -8.747 -79.376 1.00 61.36 186 GLY A N 1
ATOM 1571 C CA . GLY A 1 186 ? 23.745 -8.823 -78.913 1.00 59.31 186 GLY A CA 1
ATOM 1572 C C . GLY A 1 186 ? 22.915 -9.922 -79.550 1.00 60.20 186 GLY A C 1
ATOM 1573 O O . GLY A 1 186 ? 21.692 -9.916 -79.414 1.00 60.78 186 GLY A O 1
ATOM 1574 N N . ALA A 1 187 ? 23.555 -10.887 -80.240 1.00 54.51 187 ALA A N 1
ATOM 1575 C CA . ALA A 1 187 ? 22.841 -11.993 -80.886 1.00 51.60 187 ALA A CA 1
ATOM 1576 C C . ALA A 1 187 ? 22.412 -13.028 -79.841 1.00 52.51 187 ALA A C 1
ATOM 1577 O O . ALA A 1 187 ? 23.110 -13.247 -78.850 1.00 52.54 187 ALA A O 1
ATOM 1579 N N . VAL A 1 188 ? 21.287 -13.688 -80.105 1.00 45.96 188 VAL A N 1
ATOM 1580 C CA . VAL A 1 188 ? 20.729 -14.706 -79.235 1.00 45.12 188 VAL A CA 1
ATOM 1581 C C . VAL A 1 188 ? 21.400 -16.056 -79.513 1.00 47.86 188 VAL A C 1
ATOM 1582 O O . VAL A 1 188 ? 21.462 -16.511 -80.655 1.00 49.21 188 VAL A O 1
ATOM 1586 N N . GLY A 1 189 ? 21.877 -16.678 -78.456 1.00 43.11 189 GLY A N 1
ATOM 1587 C CA . GLY A 1 189 ? 22.511 -17.985 -78.510 1.00 42.79 189 GLY A CA 1
ATOM 1588 C C . GLY A 1 189 ? 21.531 -19.064 -78.108 1.00 43.81 189 GLY A C 1
ATOM 1589 O O . GLY A 1 189 ? 20.336 -18.971 -78.408 1.00 41.31 189 GLY A O 1
ATOM 1590 N N . LYS A 1 190 ? 22.026 -20.077 -77.383 1.00 41.45 190 LYS A N 1
ATOM 1591 C CA . LYS A 1 190 ? 21.206 -21.196 -76.910 1.00 40.73 190 LYS A CA 1
ATOM 1592 C C . LYS A 1 190 ? 20.004 -20.687 -76.122 1.00 41.80 190 LYS A C 1
ATOM 1593 O O . LYS A 1 190 ? 20.161 -19.894 -75.192 1.00 41.34 190 LYS A O 1
ATOM 1599 N N . THR A 1 191 ? 18.806 -21.091 -76.549 1.00 38.47 191 THR A N 1
ATOM 1600 C CA . THR A 1 191 ? 17.539 -20.717 -75.950 1.00 38.23 191 THR A CA 1
ATOM 1601 C C . THR A 1 191 ? 16.858 -21.969 -75.393 1.00 42.56 191 THR A C 1
ATOM 1602 O O . THR A 1 191 ? 16.692 -22.958 -76.116 1.00 41.64 191 THR A O 1
ATOM 1606 N N . TYR A 1 192 ? 16.387 -21.879 -74.147 1.00 37.43 192 TYR A N 1
ATOM 1607 C CA . TYR A 1 192 ? 15.688 -22.984 -73.487 1.00 35.50 192 TYR A CA 1
ATOM 1608 C C . TYR A 1 192 ? 14.259 -22.582 -73.221 1.00 36.93 192 TYR A C 1
ATOM 1609 O O . TYR A 1 192 ? 13.996 -21.592 -72.536 1.00 36.52 192 TYR A O 1
ATOM 1618 N N . VAL A 1 193 ? 13.346 -23.370 -73.743 1.00 32.11 193 VAL A N 1
ATOM 1619 C CA . VAL A 1 193 ? 11.930 -23.170 -73.527 1.00 33.08 193 VAL A CA 1
ATOM 1620 C C . VAL A 1 193 ? 11.581 -24.130 -72.394 1.00 38.40 193 VAL A C 1
ATOM 1621 O O . VAL A 1 193 ? 11.457 -25.343 -72.599 1.00 38.38 193 VAL A O 1
ATOM 1625 N N . LEU A 1 194 ? 11.514 -23.572 -71.180 1.00 36.82 194 LEU A N 1
ATOM 1626 C CA . LEU A 1 194 ? 11.239 -24.294 -69.927 1.00 38.88 194 LEU A CA 1
ATOM 1627 C C . LEU A 1 194 ? 9.946 -25.048 -69.983 1.00 51.26 194 LEU A C 1
ATOM 1628 O O . LEU A 1 194 ? 9.920 -26.177 -69.523 1.00 51.49 194 LEU A O 1
ATOM 1633 N N . VAL A 1 195 ? 8.892 -24.455 -70.610 1.00 54.60 195 VAL A N 1
ATOM 1634 C CA . VAL A 1 195 ? 7.543 -25.040 -70.719 1.00 57.17 195 VAL A CA 1
ATOM 1635 C C . VAL A 1 195 ? 7.421 -26.373 -71.440 1.00 64.79 195 VAL A C 1
ATOM 1636 O O . VAL A 1 195 ? 6.598 -27.181 -71.023 1.00 68.29 195 VAL A O 1
ATOM 1640 N N . ASN A 1 196 ? 8.230 -26.631 -72.479 1.00 59.85 196 ASN A N 1
ATOM 1641 C CA . ASN A 1 196 ? 8.193 -27.924 -73.179 1.00 59.27 196 ASN A CA 1
ATOM 1642 C C . ASN A 1 196 ? 9.525 -28.686 -73.077 1.00 62.30 196 ASN A C 1
ATOM 1643 O O . ASN A 1 196 ? 9.692 -29.705 -73.750 1.00 65.36 196 ASN A O 1
ATOM 1648 N N . LYS A 1 197 ? 10.480 -28.181 -72.258 1.00 54.15 197 LYS A N 1
ATOM 1649 C CA . LYS A 1 197 ? 11.808 -28.772 -72.078 1.00 54.13 197 LYS A CA 1
ATOM 1650 C C . LYS A 1 197 ? 12.586 -28.897 -73.401 1.00 56.33 197 LYS A C 1
ATOM 1651 O O . LYS A 1 197 ? 13.348 -29.852 -73.590 1.00 57.99 197 LYS A O 1
ATOM 1657 N N . LYS A 1 198 ? 12.432 -27.918 -74.298 1.00 48.94 198 LYS A N 1
ATOM 1658 C CA . LYS A 1 198 ? 13.148 -27.943 -75.567 1.00 47.79 198 LYS A CA 1
ATOM 1659 C C . LYS A 1 198 ? 14.169 -26.836 -75.640 1.00 49.12 198 LYS A C 1
ATOM 1660 O O . LYS A 1 198 ? 13.888 -25.698 -75.261 1.00 46.64 198 LYS A O 1
ATOM 1666 N N . GLU A 1 199 ? 15.356 -27.175 -76.127 1.00 45.45 199 GLU A N 1
ATOM 1667 C CA . GLU A 1 199 ? 16.425 -26.223 -76.319 1.00 44.53 199 GLU A CA 1
ATOM 1668 C C . GLU A 1 199 ? 16.654 -25.991 -77.799 1.00 44.59 199 GLU A C 1
ATOM 1669 O O . GLU A 1 199 ? 16.518 -26.910 -78.589 1.00 44.37 199 GLU A O 1
ATOM 1675 N N . PHE A 1 200 ? 17.003 -24.757 -78.172 1.00 38.80 200 PHE A N 1
ATOM 1676 C CA . PHE A 1 200 ? 17.246 -24.356 -79.564 1.00 36.94 200 PHE A CA 1
ATOM 1677 C C . PHE A 1 200 ? 18.588 -23.702 -79.629 1.00 39.74 200 PHE A C 1
ATOM 1678 O O . PHE A 1 200 ? 18.966 -23.032 -78.669 1.00 39.18 200 PHE A O 1
ATOM 1686 N N . LYS A 1 201 ? 19.330 -23.893 -80.735 1.00 38.38 201 LYS A N 1
ATOM 1687 C CA . LYS A 1 201 ? 20.693 -23.332 -80.854 1.00 39.80 201 LYS A CA 1
ATOM 1688 C C . LYS A 1 201 ? 20.766 -21.823 -80.907 1.00 43.05 201 LYS A C 1
ATOM 1689 O O . LYS A 1 201 ? 21.775 -21.247 -80.518 1.00 41.89 201 LYS A O 1
ATOM 1695 N N . ASN A 1 202 ? 19.691 -21.178 -81.390 1.00 40.51 202 ASN A N 1
ATOM 1696 C CA . ASN A 1 202 ? 19.593 -19.717 -81.526 1.00 39.47 202 ASN A CA 1
ATOM 1697 C C . ASN A 1 202 ? 18.129 -19.323 -81.776 1.00 37.48 202 ASN A C 1
ATOM 1698 O O . ASN A 1 202 ? 17.268 -20.191 -81.820 1.00 38.36 202 ASN A O 1
ATOM 1703 N N . ASN A 1 203 ? 17.851 -18.025 -81.892 1.00 32.69 203 ASN A N 1
ATOM 1704 C CA . ASN A 1 203 ? 16.504 -17.475 -82.117 1.00 33.66 203 ASN A CA 1
ATOM 1705 C C . ASN A 1 203 ? 15.856 -17.938 -83.434 1.00 37.74 203 ASN A C 1
ATOM 1706 O O . ASN A 1 203 ? 14.654 -18.202 -83.465 1.00 37.02 203 ASN A O 1
ATOM 1711 N N . LEU A 1 204 ? 16.645 -18.057 -84.508 1.00 36.56 204 LEU A N 1
ATOM 1712 C CA . LEU A 1 204 ? 16.125 -18.509 -85.806 1.00 36.55 204 LEU A CA 1
ATOM 1713 C C . LEU A 1 204 ? 15.586 -19.925 -85.656 1.00 40.21 204 LEU A C 1
ATOM 1714 O O . LEU A 1 204 ? 14.475 -20.168 -86.082 1.00 39.77 204 LEU A O 1
ATOM 1719 N N . ALA A 1 205 ? 16.337 -20.831 -84.985 1.00 37.33 205 ALA A N 1
ATOM 1720 C CA . ALA A 1 205 ? 15.895 -22.210 -84.701 1.00 36.75 205 ALA A CA 1
ATOM 1721 C C . ALA A 1 205 ? 14.581 -22.207 -83.911 1.00 38.42 205 ALA A C 1
ATOM 1722 O O . ALA A 1 205 ? 13.696 -23.000 -84.222 1.00 37.69 205 ALA A O 1
ATOM 1724 N N . LEU A 1 206 ? 14.463 -21.345 -82.884 1.00 36.72 206 LEU A N 1
ATOM 1725 C CA . LEU A 1 206 ? 13.241 -21.238 -82.070 1.00 36.75 206 LEU A CA 1
ATOM 1726 C C . LEU A 1 206 ? 12.073 -20.810 -82.980 1.00 41.96 206 LEU A C 1
ATOM 1727 O O . LEU A 1 206 ? 11.016 -21.456 -82.986 1.00 41.51 206 LEU A O 1
ATOM 1732 N N . CYS A 1 207 ? 12.289 -19.733 -83.783 1.00 37.10 207 CYS A N 1
ATOM 1733 C CA . CYS A 1 207 ? 11.265 -19.211 -84.711 1.00 35.66 207 CYS A CA 1
ATOM 1734 C C . CYS A 1 207 ? 10.864 -20.178 -85.788 1.00 38.27 207 CYS A C 1
ATOM 1735 O O . CYS A 1 207 ? 9.687 -20.266 -86.100 1.00 36.70 207 CYS A O 1
ATOM 1738 N N . VAL A 1 208 ? 11.812 -20.983 -86.282 1.00 35.19 208 VAL A N 1
ATOM 1739 C CA . VAL A 1 208 ? 11.510 -22.020 -87.276 1.00 35.79 208 VAL A CA 1
ATOM 1740 C C . VAL A 1 208 ? 10.615 -23.095 -86.638 1.00 43.95 208 VAL A C 1
ATOM 1741 O O . VAL A 1 208 ? 9.615 -23.493 -87.236 1.00 43.98 208 VAL A O 1
ATOM 1745 N N . TYR A 1 209 ? 10.956 -23.533 -85.402 1.00 41.78 209 TYR A N 1
ATOM 1746 C CA . TYR A 1 209 ? 10.160 -24.523 -84.673 1.00 40.57 209 TYR A CA 1
ATOM 1747 C C . TYR A 1 209 ? 8.746 -23.992 -84.483 1.00 41.78 209 TYR A C 1
ATOM 1748 O O . TYR A 1 209 ? 7.783 -24.702 -84.759 1.00 40.81 209 TYR A O 1
ATOM 1757 N N . TYR A 1 210 ? 8.638 -22.744 -84.013 1.00 37.87 210 TYR A N 1
ATOM 1758 C CA . TYR A 1 210 ? 7.375 -22.061 -83.741 1.00 38.35 210 TYR A CA 1
ATOM 1759 C C . TYR A 1 210 ? 6.426 -22.076 -84.949 1.00 41.47 210 TYR A C 1
ATOM 1760 O O . TYR A 1 210 ? 5.264 -22.464 -84.805 1.00 40.05 210 TYR A O 1
ATOM 1769 N N . LEU A 1 211 ? 6.945 -21.708 -86.148 1.00 38.41 211 LEU A N 1
ATOM 1770 C CA . LEU A 1 211 ? 6.181 -21.717 -87.402 1.00 38.29 211 LEU A CA 1
ATOM 1771 C C . LEU A 1 211 ? 5.714 -23.117 -87.775 1.00 43.03 211 LEU A C 1
ATOM 1772 O O . LEU A 1 211 ? 4.649 -23.254 -88.347 1.00 42.91 211 LEU A O 1
ATOM 1777 N N . GLU A 1 212 ? 6.520 -24.148 -87.477 1.00 41.60 212 GLU A N 1
ATOM 1778 C CA . GLU A 1 212 ? 6.164 -25.543 -87.771 1.00 42.48 212 GLU A CA 1
ATOM 1779 C C . GLU A 1 212 ? 5.054 -26.007 -86.821 1.00 45.93 212 GLU A C 1
ATOM 1780 O O . GLU A 1 212 ? 4.215 -26.805 -87.221 1.00 45.61 212 GLU A O 1
ATOM 1786 N N . LYS A 1 213 ? 5.029 -25.464 -85.589 1.00 42.57 213 LYS A N 1
ATOM 1787 C CA . LYS A 1 213 ? 4.006 -25.722 -84.560 1.00 43.82 213 LYS A CA 1
ATOM 1788 C C . LYS A 1 213 ? 2.709 -24.927 -84.878 1.00 48.04 213 LYS A C 1
ATOM 1789 O O . LYS A 1 213 ? 1.607 -25.473 -84.841 1.00 46.72 213 LYS A O 1
ATOM 1795 N N . LEU A 1 214 ? 2.857 -23.655 -85.252 1.00 44.55 214 LEU A N 1
ATOM 1796 C CA . LEU A 1 214 ? 1.730 -22.792 -85.592 1.00 43.26 214 LEU A CA 1
ATOM 1797 C C . LEU A 1 214 ? 1.017 -23.162 -86.884 1.00 45.48 214 LEU A C 1
ATOM 1798 O O . LEU A 1 214 ? -0.200 -23.144 -86.917 1.00 44.68 214 LEU A O 1
ATOM 1803 N N . ILE A 1 215 ? 1.764 -23.430 -87.954 1.00 41.94 215 ILE A N 1
ATOM 1804 C CA . ILE A 1 215 ? 1.200 -23.619 -89.290 1.00 41.41 215 ILE A CA 1
ATOM 1805 C C . ILE A 1 215 ? 1.215 -25.077 -89.728 1.00 46.85 215 ILE A C 1
ATOM 1806 O O . ILE A 1 215 ? 2.286 -25.654 -89.906 1.00 46.81 215 ILE A O 1
ATOM 1811 N N . LYS A 1 216 ? 0.030 -25.661 -89.930 1.00 45.18 216 LYS A N 1
ATOM 1812 C CA . LYS A 1 216 ? -0.069 -27.050 -90.376 1.00 47.55 216 LYS A CA 1
ATOM 1813 C C . LYS A 1 216 ? 0.446 -27.250 -91.810 1.00 52.71 216 LYS A C 1
ATOM 1814 O O . LYS A 1 216 ? 0.280 -26.374 -92.683 1.00 51.20 216 LYS A O 1
ATOM 1820 N N . ASP A 1 217 ? 1.118 -28.395 -92.028 1.00 50.28 217 ASP A N 1
ATOM 1821 C CA . ASP A 1 217 ? 1.686 -28.738 -93.324 1.00 49.83 217 ASP A CA 1
ATOM 1822 C C . ASP A 1 217 ? 0.644 -29.190 -94.356 1.00 55.14 217 ASP A C 1
ATOM 1823 O O . ASP A 1 217 ? 0.625 -30.346 -94.802 1.00 55.00 217 ASP A O 1
ATOM 1828 N N . SER A 1 218 ? -0.181 -28.223 -94.775 1.00 52.32 218 SER A N 1
ATOM 1829 C CA . SER A 1 218 ? -1.261 -28.380 -95.747 1.00 52.31 218 SER A CA 1
ATOM 1830 C C . SER A 1 218 ? -1.089 -27.365 -96.867 1.00 55.05 218 SER A C 1
ATOM 1831 O O . SER A 1 218 ? -0.688 -26.231 -96.606 1.00 54.27 218 SER A O 1
ATOM 1834 N N . LYS A 1 219 ? -1.455 -27.750 -98.102 1.00 51.87 219 LYS A N 1
ATOM 1835 C CA . LYS A 1 219 ? -1.434 -26.895 -99.303 1.00 50.71 219 LYS A CA 1
ATOM 1836 C C . LYS A 1 219 ? -2.338 -25.650 -99.120 1.00 53.24 219 LYS A C 1
ATOM 1837 O O . LYS A 1 219 ? -2.181 -24.654 -99.828 1.00 50.74 219 LYS A O 1
ATOM 1843 N N . ASP A 1 220 ? -3.289 -25.729 -98.165 1.00 50.86 220 ASP A N 1
ATOM 1844 C CA . ASP A 1 220 ? -4.221 -24.660 -97.805 1.00 49.61 220 ASP A CA 1
ATOM 1845 C C . ASP A 1 220 ? -3.543 -23.623 -96.905 1.00 48.47 220 ASP A C 1
ATOM 1846 O O . ASP A 1 220 ? -4.043 -22.508 -96.792 1.00 48.33 220 ASP A O 1
ATOM 1851 N N . SER A 1 221 ? -2.417 -23.998 -96.261 1.00 42.69 221 SER A N 1
ATOM 1852 C CA . SER A 1 221 ? -1.624 -23.108 -95.395 1.00 41.24 221 SER A CA 1
ATOM 1853 C C . SER A 1 221 ? -0.709 -22.280 -96.291 1.00 45.38 221 SER A C 1
ATOM 1854 O O . SER A 1 221 ? 0.045 -22.835 -97.104 1.00 45.88 221 SER A O 1
ATOM 1857 N N . ILE A 1 222 ? -0.820 -20.955 -96.186 1.00 41.21 222 ILE A N 1
ATOM 1858 C CA . ILE A 1 222 ? -0.024 -20.033 -97.010 1.00 39.84 222 ILE A CA 1
ATOM 1859 C C . ILE A 1 222 ? 0.778 -19.100 -96.114 1.00 40.41 222 ILE A C 1
ATOM 1860 O O . ILE A 1 222 ? 0.207 -18.416 -95.256 1.00 39.05 222 ILE A O 1
ATOM 1865 N N . MET A 1 223 ? 2.103 -19.085 -96.315 1.00 35.62 223 MET A N 1
ATOM 1866 C CA . MET A 1 223 ? 3.007 -18.196 -95.596 1.00 33.73 223 MET A CA 1
ATOM 1867 C C . MET A 1 223 ? 3.419 -17.087 -96.542 1.00 36.99 223 MET A C 1
ATOM 1868 O O . MET A 1 223 ? 3.818 -17.342 -97.688 1.00 34.02 223 MET A O 1
ATOM 1873 N N . ILE A 1 224 ? 3.312 -15.849 -96.067 1.00 33.31 224 ILE A N 1
ATOM 1874 C CA . ILE A 1 224 ? 3.743 -14.688 -96.841 1.00 30.33 224 ILE A CA 1
ATOM 1875 C C . ILE A 1 224 ? 4.742 -13.971 -95.977 1.00 35.05 224 ILE A C 1
ATOM 1876 O O . ILE A 1 224 ? 4.395 -13.525 -94.886 1.00 34.29 224 ILE A O 1
ATOM 1881 N N . CYS A 1 225 ? 5.961 -13.849 -96.444 1.00 34.73 225 CYS A N 1
ATOM 1882 C CA . CYS A 1 225 ? 6.941 -13.149 -95.656 1.00 36.30 225 CYS A CA 1
ATOM 1883 C C . CYS A 1 225 ? 7.089 -11.740 -96.187 1.00 37.17 225 CYS A C 1
ATOM 1884 O O . CYS A 1 225 ? 7.483 -11.551 -97.339 1.00 34.44 225 CYS A O 1
ATOM 1887 N N . ASP A 1 226 ? 6.743 -10.760 -95.342 1.00 32.86 226 ASP A N 1
ATOM 1888 C CA . ASP A 1 226 ? 6.795 -9.326 -95.629 1.00 31.59 226 ASP A CA 1
ATOM 1889 C C . ASP A 1 226 ? 8.072 -8.677 -95.128 1.00 38.35 226 ASP A C 1
ATOM 1890 O O . ASP A 1 226 ? 8.676 -7.865 -95.835 1.00 38.11 226 ASP A O 1
ATOM 1895 N N . GLY A 1 227 ? 8.475 -9.004 -93.905 1.00 36.94 227 GLY A N 1
ATOM 1896 C CA . GLY A 1 227 ? 9.715 -8.465 -93.349 1.00 37.00 227 GLY A CA 1
ATOM 1897 C C . GLY A 1 227 ? 10.892 -9.153 -94.004 1.00 38.04 227 GLY A C 1
ATOM 1898 O O . GLY A 1 227 ? 11.004 -10.376 -93.909 1.00 36.12 227 GLY A O 1
ATOM 1899 N N . PRO A 1 228 ? 11.740 -8.436 -94.764 1.00 35.52 228 PRO A N 1
ATOM 1900 C CA . PRO A 1 228 ? 12.840 -9.127 -95.485 1.00 34.32 228 PRO A CA 1
ATOM 1901 C C . PRO A 1 228 ? 13.832 -9.884 -94.607 1.00 38.70 228 PRO A C 1
ATOM 1902 O O . PRO A 1 228 ? 14.280 -10.979 -94.974 1.00 38.76 228 PRO A O 1
ATOM 1906 N N . GLY A 1 229 ? 14.174 -9.306 -93.453 1.00 35.20 229 GLY A N 1
ATOM 1907 C CA . GLY A 1 229 ? 15.098 -9.949 -92.529 1.00 35.10 229 GLY A CA 1
ATOM 1908 C C . GLY A 1 229 ? 14.500 -11.206 -91.912 1.00 39.99 229 GLY A C 1
ATOM 1909 O O . GLY A 1 229 ? 15.240 -12.056 -91.402 1.00 40.25 229 GLY A O 1
ATOM 1910 N N . SER A 1 230 ? 13.145 -11.345 -91.978 1.00 33.56 230 SER A N 1
ATOM 1911 C CA . SER A 1 230 ? 12.429 -12.519 -91.468 1.00 35.55 230 SER A CA 1
ATOM 1912 C C . SER A 1 230 ? 12.374 -13.685 -92.443 1.00 39.26 230 SER A C 1
ATOM 1913 O O . SER A 1 230 ? 11.940 -14.764 -92.049 1.00 39.68 230 SER A O 1
ATOM 1916 N N . PHE A 1 231 ? 12.806 -13.482 -93.708 1.00 34.58 231 PHE A N 1
ATOM 1917 C CA . PHE A 1 231 ? 12.745 -14.531 -94.734 1.00 33.79 231 PHE A CA 1
ATOM 1918 C C . PHE A 1 231 ? 13.355 -15.869 -94.313 1.00 36.15 231 PHE A C 1
ATOM 1919 O O . PHE A 1 231 ? 12.677 -16.874 -94.549 1.00 36.05 231 PHE A O 1
ATOM 1927 N N . PRO A 1 232 ? 14.562 -15.928 -93.675 1.00 32.72 232 PRO A N 1
ATOM 1928 C CA . PRO A 1 232 ? 15.098 -17.243 -93.230 1.00 33.62 232 PRO A CA 1
ATOM 1929 C C . PRO A 1 232 ? 14.195 -18.035 -92.285 1.00 36.19 232 PRO A C 1
ATOM 1930 O O . PRO A 1 232 ? 14.214 -19.253 -92.354 1.00 36.93 232 PRO A O 1
ATOM 1934 N N . LYS A 1 233 ? 13.379 -17.371 -91.447 1.00 32.34 233 LYS A N 1
ATOM 1935 C CA . LYS A 1 233 ? 12.436 -18.086 -90.553 1.00 32.29 233 LYS A CA 1
ATOM 1936 C C . LYS A 1 233 ? 11.455 -18.911 -91.343 1.00 38.19 233 LYS A C 1
ATOM 1937 O O . LYS A 1 233 ? 11.268 -20.088 -91.017 1.00 38.57 233 LYS A O 1
ATOM 1943 N N . MET A 1 234 ? 10.872 -18.317 -92.422 1.00 34.04 234 MET A N 1
ATOM 1944 C CA . MET A 1 234 ? 9.931 -19.012 -93.291 1.00 33.41 234 MET A CA 1
ATOM 1945 C C . MET A 1 234 ? 10.690 -20.018 -94.160 1.00 38.54 234 MET A C 1
ATOM 1946 O O . MET A 1 234 ? 10.263 -21.167 -94.280 1.00 38.51 234 MET A O 1
ATOM 1951 N N . PHE A 1 235 ? 11.765 -19.562 -94.813 1.00 35.51 235 PHE A N 1
ATOM 1952 C CA . PHE A 1 235 ? 12.556 -20.382 -95.725 1.00 36.28 235 PHE A CA 1
ATOM 1953 C C . PHE A 1 235 ? 13.055 -21.711 -95.103 1.00 41.72 235 PHE A C 1
ATOM 1954 O O . PHE A 1 235 ? 12.934 -22.751 -95.738 1.00 43.14 235 PHE A O 1
ATOM 1962 N N . ASN A 1 236 ? 13.588 -21.668 -93.874 1.00 38.85 236 ASN A N 1
ATOM 1963 C CA . ASN A 1 236 ? 14.148 -22.843 -93.187 1.00 39.81 236 ASN A CA 1
ATOM 1964 C C . ASN A 1 236 ? 13.129 -23.846 -92.602 1.00 44.39 236 ASN A C 1
ATOM 1965 O O . ASN A 1 236 ? 13.557 -24.891 -92.106 1.00 46.31 236 ASN A O 1
ATOM 1970 N N . THR A 1 237 ? 11.808 -23.546 -92.613 1.00 38.97 237 THR A N 1
ATOM 1971 C CA . THR A 1 237 ? 10.847 -24.524 -92.053 1.00 39.77 237 THR A CA 1
ATOM 1972 C C . THR A 1 237 ? 10.841 -25.816 -92.891 1.00 45.63 237 THR A C 1
ATOM 1973 O O . THR A 1 237 ? 11.184 -25.786 -94.071 1.00 45.07 237 THR A O 1
ATOM 1977 N N . ASN A 1 238 ? 10.456 -26.932 -92.269 1.00 44.12 238 ASN A N 1
ATOM 1978 C CA . ASN A 1 238 ? 10.414 -28.247 -92.894 1.00 46.15 238 ASN A CA 1
ATOM 1979 C C . ASN A 1 238 ? 9.134 -28.539 -93.698 1.00 50.42 238 ASN A C 1
ATOM 1980 O O . ASN A 1 238 ? 9.001 -29.659 -94.188 1.00 52.38 238 ASN A O 1
ATOM 1985 N N . HIS A 1 239 ? 8.187 -27.564 -93.804 1.00 45.95 239 HIS A N 1
ATOM 1986 C CA . HIS A 1 239 ? 6.899 -27.723 -94.516 1.00 45.22 239 HIS A CA 1
ATOM 1987 C C . HIS A 1 239 ? 7.117 -28.253 -95.918 1.00 50.54 239 HIS A C 1
ATOM 1988 O O . HIS A 1 239 ? 7.956 -27.730 -96.647 1.00 49.48 239 HIS A O 1
ATOM 1995 N N . LYS A 1 240 ? 6.374 -29.300 -96.286 1.00 49.52 240 LYS A N 1
ATOM 1996 C CA . LYS A 1 240 ? 6.463 -29.930 -97.606 1.00 50.92 240 LYS A CA 1
ATOM 1997 C C . LYS A 1 240 ? 5.282 -29.525 -98.494 1.00 56.48 240 LYS A C 1
ATOM 1998 O O . LYS A 1 240 ? 5.388 -29.598 -99.722 1.00 57.24 240 LYS A O 1
ATOM 2004 N N . ASN A 1 241 ? 4.157 -29.104 -97.880 1.00 51.22 241 ASN A N 1
ATOM 2005 C CA . ASN A 1 241 ? 2.941 -28.743 -98.619 1.00 50.20 241 ASN A CA 1
ATOM 2006 C C . ASN A 1 241 ? 2.564 -27.286 -98.505 1.00 49.52 241 ASN A C 1
ATOM 2007 O O . ASN A 1 241 ? 2.029 -26.735 -99.462 1.00 50.33 241 ASN A O 1
ATOM 2012 N N . ALA A 1 242 ? 2.764 -26.680 -97.320 1.00 42.54 242 ALA A N 1
ATOM 2013 C CA . ALA A 1 242 ? 2.434 -25.278 -97.097 1.00 40.27 242 ALA A CA 1
ATOM 2014 C C . ALA A 1 242 ? 3.148 -24.402 -98.122 1.00 45.05 242 ALA A C 1
ATOM 2015 O O . ALA A 1 242 ? 4.272 -24.716 -98.510 1.00 44.03 242 ALA A O 1
ATOM 2017 N N . GLN A 1 243 ? 2.455 -23.362 -98.618 1.00 41.25 243 GLN A N 1
ATOM 2018 C CA . GLN A 1 243 ? 2.992 -22.439 -99.604 1.00 40.49 243 GLN A CA 1
ATOM 2019 C C . GLN A 1 243 ? 3.854 -21.364 -98.960 1.00 40.94 243 GLN A C 1
ATOM 2020 O O . GLN A 1 243 ? 3.607 -20.939 -97.812 1.00 38.08 243 GLN A O 1
ATOM 2026 N N . LYS A 1 244 ? 4.884 -20.927 -99.705 1.00 38.14 244 LYS A N 1
ATOM 2027 C CA . LYS A 1 244 ? 5.811 -19.890 -99.231 1.00 36.16 244 LYS A CA 1
ATOM 2028 C C . LYS A 1 244 ? 5.973 -18.788 -100.253 1.00 37.89 244 LYS A C 1
ATOM 2029 O O . LYS A 1 244 ? 6.352 -19.046 -101.404 1.00 37.10 244 LYS A O 1
ATOM 2035 N N . TYR A 1 245 ? 5.716 -17.545 -99.820 1.00 33.18 245 TYR A N 1
ATOM 2036 C CA . TYR A 1 245 ? 5.846 -16.352 -100.668 1.00 32.42 245 TYR A CA 1
ATOM 2037 C C . TYR A 1 245 ? 6.627 -15.317 -99.939 1.00 36.67 245 TYR A C 1
ATOM 2038 O O . TYR A 1 245 ? 6.507 -15.197 -98.723 1.00 36.64 245 TYR A O 1
ATOM 2047 N N . GLY A 1 246 ? 7.401 -14.555 -100.691 1.00 32.76 246 GLY A N 1
ATOM 2048 C CA . GLY A 1 246 ? 8.167 -13.435 -100.154 1.00 31.42 246 GLY A CA 1
ATOM 2049 C C . GLY A 1 246 ? 7.642 -12.198 -100.845 1.00 36.34 246 GLY A C 1
ATOM 2050 O O . GLY A 1 246 ? 7.461 -12.230 -102.065 1.00 35.38 246 GLY A O 1
ATOM 2051 N N . VAL A 1 247 ? 7.312 -11.125 -100.079 1.00 32.91 247 VAL A N 1
ATOM 2052 C CA . VAL A 1 247 ? 6.894 -9.858 -100.693 1.00 33.10 247 VAL A CA 1
ATOM 2053 C C . VAL A 1 247 ? 8.044 -8.865 -100.498 1.00 36.96 247 VAL A C 1
ATOM 2054 O O . VAL A 1 247 ? 8.420 -8.594 -99.357 1.00 36.15 247 VAL A O 1
ATOM 2058 N N . ILE A 1 248 ? 8.601 -8.344 -101.601 1.00 33.66 248 ILE A N 1
ATOM 2059 C CA . ILE A 1 248 ? 9.653 -7.320 -101.568 1.00 33.17 248 ILE A CA 1
ATOM 2060 C C . ILE A 1 248 ? 8.945 -5.944 -101.600 1.00 35.97 248 ILE A C 1
ATOM 2061 O O . ILE A 1 248 ? 8.158 -5.653 -102.497 1.00 33.75 248 ILE A O 1
ATOM 2066 N N . HIS A 1 249 ? 9.116 -5.173 -100.538 1.00 33.11 249 HIS A N 1
ATOM 2067 C CA . HIS A 1 249 ? 8.407 -3.901 -100.381 1.00 31.81 249 HIS A CA 1
ATOM 2068 C C . HIS A 1 249 ? 9.230 -2.691 -100.846 1.00 36.72 249 HIS A C 1
ATOM 2069 O O . HIS A 1 249 ? 8.699 -1.583 -100.933 1.00 37.85 249 HIS A O 1
ATOM 2076 N N . VAL A 1 250 ? 10.489 -2.897 -101.155 1.00 30.59 250 VAL A N 1
ATOM 2077 C CA . VAL A 1 250 ? 11.414 -1.785 -101.449 1.00 31.46 250 VAL A CA 1
ATOM 2078 C C . VAL A 1 250 ? 12.152 -1.953 -102.781 1.00 35.34 250 VAL A C 1
ATOM 2079 O O . VAL A 1 250 ? 12.191 -3.040 -103.350 1.00 35.65 250 VAL A O 1
ATOM 2083 N N . ASN A 1 251 ? 12.831 -0.899 -103.200 1.00 32.46 251 ASN A N 1
ATOM 2084 C CA . ASN A 1 251 ? 13.746 -0.977 -104.315 1.00 33.70 251 ASN A CA 1
ATOM 2085 C C . ASN A 1 251 ? 14.895 -1.887 -103.783 1.00 40.16 251 ASN A C 1
ATOM 2086 O O . ASN A 1 251 ? 15.437 -1.639 -102.695 1.00 39.20 251 ASN A O 1
ATOM 2091 N N . HIS A 1 252 ? 15.184 -2.989 -104.510 1.00 35.43 252 HIS A N 1
ATOM 2092 C CA . HIS A 1 252 ? 16.163 -4.000 -104.115 1.00 32.82 252 HIS A CA 1
ATOM 2093 C C . HIS A 1 252 ? 17.627 -3.520 -104.226 1.00 41.24 252 HIS A C 1
ATOM 2094 O O . HIS A 1 252 ? 18.535 -4.211 -103.765 1.00 40.80 252 HIS A O 1
ATOM 2101 N N . HIS A 1 253 ? 17.869 -2.357 -104.827 1.00 41.33 253 HIS A N 1
ATOM 2102 C CA . HIS A 1 253 ? 19.235 -1.848 -104.877 1.00 44.20 253 HIS A CA 1
ATOM 2103 C C . HIS A 1 253 ? 19.536 -1.173 -103.540 1.00 50.81 253 HIS A C 1
ATOM 2104 O O . HIS A 1 253 ? 18.614 -0.666 -102.868 1.00 49.16 253 HIS A O 1
ATOM 2111 N N . GLU A 1 254 ? 20.827 -1.144 -103.169 1.00 50.31 254 GLU A N 1
ATOM 2112 C CA . GLU A 1 254 ? 21.281 -0.454 -101.969 1.00 51.24 254 GLU A CA 1
ATOM 2113 C C . GLU A 1 254 ? 21.039 1.049 -102.144 1.00 55.77 254 GLU A C 1
ATOM 2114 O O . GLU A 1 254 ? 21.278 1.613 -103.224 1.00 54.76 254 GLU A O 1
ATOM 2120 N N . ASN A 1 255 ? 20.480 1.660 -101.098 1.00 54.42 255 ASN A N 1
ATOM 2121 C CA . ASN A 1 255 ? 20.171 3.085 -101.036 1.00 55.99 255 ASN A CA 1
ATOM 2122 C C . ASN A 1 255 ? 21.454 3.842 -100.915 1.00 64.54 255 ASN A C 1
ATOM 2123 O O . ASN A 1 255 ? 22.394 3.332 -100.303 1.00 66.07 255 ASN A O 1
ATOM 2128 N N . PHE A 1 256 ? 21.499 5.056 -101.496 1.00 63.25 256 PHE A N 1
ATOM 2129 C CA . PHE A 1 256 ? 22.661 5.963 -101.468 1.00 65.64 256 PHE A CA 1
ATOM 2130 C C . PHE A 1 256 ? 23.961 5.253 -101.883 1.00 71.50 256 PHE A C 1
ATOM 2131 O O . PHE A 1 256 ? 24.982 5.353 -101.206 1.00 71.45 256 PHE A O 1
ATOM 2139 N N . ASP A 1 257 ? 23.887 4.507 -102.994 1.00 69.36 257 ASP A N 1
ATOM 2140 C CA . ASP A 1 257 ? 24.993 3.719 -103.523 1.00 69.74 257 ASP A CA 1
ATOM 2141 C C . ASP A 1 257 ? 25.150 3.938 -105.018 1.00 71.81 257 ASP A C 1
ATOM 2142 O O . ASP A 1 257 ? 24.165 3.871 -105.767 1.00 68.90 257 ASP A O 1
ATOM 2147 N N . ASP A 1 258 ? 26.398 4.205 -105.450 1.00 68.73 258 ASP A N 1
ATOM 2148 C CA . ASP A 1 258 ? 26.710 4.430 -106.857 1.00 68.73 258 ASP A CA 1
ATOM 2149 C C . ASP A 1 258 ? 27.412 3.224 -107.487 1.00 71.30 258 ASP A C 1
ATOM 2150 O O . ASP A 1 258 ? 27.587 3.182 -108.705 1.00 71.70 258 ASP A O 1
ATOM 2155 N N . THR A 1 259 ? 27.739 2.211 -106.664 1.00 67.29 259 THR A N 1
ATOM 2156 C CA . THR A 1 259 ? 28.394 0.976 -107.114 1.00 67.92 259 THR A CA 1
ATOM 2157 C C . THR A 1 259 ? 27.417 -0.039 -107.695 1.00 72.34 259 THR A C 1
ATOM 2158 O O . THR A 1 259 ? 27.856 -1.044 -108.261 1.00 74.14 259 THR A O 1
ATOM 2162 N N . GLY A 1 260 ? 26.118 0.219 -107.539 1.00 66.08 260 GLY A N 1
ATOM 2163 C CA . GLY A 1 260 ? 25.085 -0.665 -108.057 1.00 64.43 260 GLY A CA 1
ATOM 2164 C C . GLY A 1 260 ? 24.720 -1.832 -107.157 1.00 66.86 260 GLY A C 1
ATOM 2165 O O . GLY A 1 260 ? 23.855 -2.640 -107.536 1.00 66.88 260 GLY A O 1
ATOM 2166 N N . ALA A 1 261 ? 25.340 -1.899 -105.934 1.00 59.18 261 ALA A N 1
ATOM 2167 C CA . ALA A 1 261 ? 25.103 -2.936 -104.917 1.00 57.19 261 ALA A CA 1
ATOM 2168 C C . ALA A 1 261 ? 23.609 -3.219 -104.629 1.00 55.69 261 ALA A C 1
ATOM 2169 O O . ALA A 1 261 ? 22.773 -2.318 -104.712 1.00 55.34 261 ALA A O 1
ATOM 2171 N N . PHE A 1 262 ? 23.303 -4.458 -104.250 1.00 48.93 262 PHE A N 1
ATOM 2172 C CA . PHE A 1 262 ? 21.956 -4.901 -103.883 1.00 46.27 262 PHE A CA 1
ATOM 2173 C C . PHE A 1 262 ? 21.840 -5.018 -102.381 1.00 46.73 262 PHE A C 1
ATOM 2174 O O . PHE A 1 262 ? 22.820 -5.365 -101.738 1.00 46.36 262 PHE A O 1
ATOM 2182 N N . LYS A 1 263 ? 20.654 -4.732 -101.817 1.00 41.49 263 LYS A N 1
ATOM 2183 C CA . LYS A 1 263 ? 20.403 -4.876 -100.374 1.00 41.36 263 LYS A CA 1
ATOM 2184 C C . LYS A 1 263 ? 20.548 -6.365 -100.039 1.00 44.71 263 LYS A C 1
ATOM 2185 O O . LYS A 1 263 ? 20.060 -7.199 -100.797 1.00 44.01 263 LYS A O 1
ATOM 2191 N N . LYS A 1 264 ? 21.280 -6.696 -98.971 1.00 44.21 264 LYS A N 1
ATOM 2192 C CA . LYS A 1 264 ? 21.532 -8.087 -98.576 1.00 44.53 264 LYS A CA 1
ATOM 2193 C C . LYS A 1 264 ? 20.301 -8.957 -98.369 1.00 43.76 264 LYS A C 1
ATOM 2194 O O . LYS A 1 264 ? 20.249 -10.037 -98.946 1.00 42.83 264 LYS A O 1
ATOM 2200 N N . SER A 1 265 ? 19.323 -8.504 -97.577 1.00 40.46 265 SER A N 1
ATOM 2201 C CA . SER A 1 265 ? 18.102 -9.285 -97.289 1.00 39.99 265 SER A CA 1
ATOM 2202 C C . SER A 1 265 ? 17.314 -9.583 -98.549 1.00 43.12 265 SER A C 1
ATOM 2203 O O . SER A 1 265 ? 17.061 -10.749 -98.841 1.00 42.53 265 SER A O 1
ATOM 2206 N N . GLU A 1 266 ? 16.994 -8.528 -99.335 1.00 38.13 266 GLU A N 1
ATOM 2207 C CA . GLU A 1 266 ? 16.255 -8.637 -100.604 1.00 36.09 266 GLU A CA 1
ATOM 2208 C C . GLU A 1 266 ? 16.983 -9.495 -101.618 1.00 38.09 266 GLU A C 1
ATOM 2209 O O . GLU A 1 266 ? 16.330 -10.263 -102.316 1.00 38.40 266 GLU A O 1
ATOM 2215 N N . LYS A 1 267 ? 18.327 -9.451 -101.636 1.00 36.07 267 LYS A N 1
ATOM 2216 C CA . LYS A 1 267 ? 19.136 -10.252 -102.582 1.00 37.18 267 LYS A CA 1
ATOM 2217 C C . LYS A 1 267 ? 18.969 -11.750 -102.314 1.00 43.40 267 LYS A C 1
ATOM 2218 O O . LYS A 1 267 ? 18.851 -12.549 -103.253 1.00 42.17 267 LYS A O 1
ATOM 2224 N N . TYR A 1 268 ? 18.944 -12.113 -101.022 1.00 41.46 268 TYR A N 1
ATOM 2225 C CA . TYR A 1 268 ? 18.739 -13.488 -100.575 1.00 41.39 268 TYR A CA 1
ATOM 2226 C C . TYR A 1 268 ? 17.329 -14.006 -100.934 1.00 41.98 268 TYR A C 1
ATOM 2227 O O . TYR A 1 268 ? 17.181 -15.150 -101.351 1.00 42.74 268 TYR A O 1
ATOM 2236 N N . ILE A 1 269 ? 16.306 -13.166 -100.794 1.00 36.28 269 ILE A N 1
ATOM 2237 C CA . ILE A 1 269 ? 14.937 -13.514 -101.162 1.00 35.30 269 ILE A CA 1
ATOM 2238 C C . ILE A 1 269 ? 14.869 -13.798 -102.681 1.00 39.98 269 ILE A C 1
ATOM 2239 O O . ILE A 1 269 ? 14.455 -14.891 -103.084 1.00 40.56 269 ILE A O 1
ATOM 2244 N N . ILE A 1 270 ? 15.308 -12.831 -103.501 1.00 34.83 270 ILE A N 1
ATOM 2245 C CA . ILE A 1 270 ? 15.321 -12.916 -104.966 1.00 36.12 270 ILE A CA 1
ATOM 2246 C C . ILE A 1 270 ? 16.070 -14.145 -105.473 1.00 45.06 270 ILE A C 1
ATOM 2247 O O . ILE A 1 270 ? 15.534 -14.884 -106.301 1.00 45.85 270 ILE A O 1
ATOM 2252 N N . GLU A 1 271 ? 17.295 -14.364 -104.979 1.00 43.75 271 GLU A N 1
ATOM 2253 C CA . GLU A 1 271 ? 18.113 -15.509 -105.379 1.00 44.75 271 GLU A CA 1
ATOM 2254 C C . GLU A 1 271 ? 17.498 -16.864 -105.070 1.00 47.69 271 GLU A C 1
ATOM 2255 O O . GLU A 1 271 ? 17.769 -17.834 -105.783 1.00 49.33 271 GLU A O 1
ATOM 2261 N N . ASN A 1 272 ? 16.620 -16.911 -104.063 1.00 42.84 272 ASN A N 1
ATOM 2262 C CA . ASN A 1 272 ? 15.910 -18.120 -103.638 1.00 43.08 272 ASN A CA 1
ATOM 2263 C C . ASN A 1 272 ? 14.456 -18.240 -104.137 1.00 43.80 272 ASN A C 1
ATOM 2264 O O . ASN A 1 272 ? 13.748 -19.156 -103.711 1.00 42.47 272 ASN A O 1
ATOM 2269 N N . ALA A 1 273 ? 14.025 -17.339 -105.061 1.00 39.32 273 ALA A N 1
ATOM 2270 C CA . ALA A 1 273 ? 12.649 -17.292 -105.596 1.00 37.52 273 ALA A CA 1
ATOM 2271 C C . ALA A 1 273 ? 12.191 -18.604 -106.202 1.00 43.50 273 ALA A C 1
ATOM 2272 O O . ALA A 1 273 ? 11.047 -19.015 -105.990 1.00 42.29 273 ALA A O 1
ATOM 2274 N N . ASN A 1 274 ? 13.098 -19.276 -106.936 1.00 42.11 274 ASN A N 1
ATOM 2275 C CA . ASN A 1 274 ? 12.796 -20.545 -107.596 1.00 43.21 274 ASN A CA 1
ATOM 2276 C C . ASN A 1 274 ? 12.603 -21.711 -106.638 1.00 46.47 274 ASN A C 1
ATOM 2277 O O . ASN A 1 274 ? 12.079 -22.737 -107.048 1.00 47.04 274 ASN A O 1
ATOM 2282 N N . LYS A 1 275 ? 12.993 -21.548 -105.372 1.00 43.39 275 LYS A N 1
ATOM 2283 C CA . LYS A 1 275 ? 12.880 -22.595 -104.351 1.00 43.96 275 LYS A CA 1
ATOM 2284 C C . LYS A 1 275 ? 11.599 -22.466 -103.512 1.00 48.52 275 LYS A C 1
ATOM 2285 O O . LYS A 1 275 ? 11.357 -23.321 -102.675 1.00 50.41 275 LYS A O 1
ATOM 2291 N N . ILE A 1 276 ? 10.773 -21.410 -103.739 1.00 42.47 276 ILE A N 1
ATOM 2292 C CA . ILE A 1 276 ? 9.515 -21.176 -103.007 1.00 39.28 276 ILE A CA 1
ATOM 2293 C C . ILE A 1 276 ? 8.368 -20.990 -104.012 1.00 43.07 276 ILE A C 1
ATOM 2294 O O . ILE A 1 276 ? 8.586 -21.145 -105.222 1.00 41.46 276 ILE A O 1
ATOM 2299 N N . ASN A 1 277 ? 7.157 -20.652 -103.542 1.00 39.57 277 ASN A N 1
ATOM 2300 C CA . ASN A 1 277 ? 6.065 -20.490 -104.497 1.00 39.93 277 ASN A CA 1
ATOM 2301 C C . ASN A 1 277 ? 6.149 -19.195 -105.306 1.00 43.72 277 ASN A C 1
ATOM 2302 O O . ASN A 1 277 ? 5.643 -19.142 -106.425 1.00 44.80 277 ASN A O 1
ATOM 2307 N N . GLY A 1 278 ? 6.858 -18.195 -104.788 1.00 37.86 278 GLY A N 1
ATOM 2308 C CA . GLY A 1 278 ? 7.000 -16.948 -105.507 1.00 35.67 278 GLY A CA 1
ATOM 2309 C C . GLY A 1 278 ? 7.504 -15.776 -104.703 1.00 37.79 278 GLY A C 1
ATOM 2310 O O . GLY A 1 278 ? 7.321 -15.698 -103.486 1.00 36.47 278 GLY A O 1
ATOM 2311 N N . VAL A 1 279 ? 8.153 -14.852 -105.408 1.00 32.43 279 VAL A N 1
ATOM 2312 C CA . VAL A 1 279 ? 8.635 -13.605 -104.832 1.00 30.67 279 VAL A CA 1
ATOM 2313 C C . VAL A 1 279 ? 7.833 -12.502 -105.520 1.00 35.90 279 VAL A C 1
ATOM 2314 O O . VAL A 1 279 ? 7.800 -12.410 -106.755 1.00 34.12 279 VAL A O 1
ATOM 2318 N N . ILE A 1 280 ? 7.118 -11.724 -104.709 1.00 34.35 280 ILE A N 1
ATOM 2319 C CA . ILE A 1 280 ? 6.237 -10.659 -105.180 1.00 33.81 280 ILE A CA 1
ATOM 2320 C C . ILE A 1 280 ? 6.913 -9.308 -105.095 1.00 37.02 280 ILE A C 1
ATOM 2321 O O . ILE A 1 280 ? 7.526 -8.982 -104.081 1.00 36.82 280 ILE A O 1
ATOM 2326 N N . VAL A 1 281 ? 6.800 -8.523 -106.181 1.00 32.58 281 VAL A N 1
ATOM 2327 C CA . VAL A 1 281 ? 7.264 -7.145 -106.242 1.00 30.15 281 VAL A CA 1
ATOM 2328 C C . VAL A 1 281 ? 6.040 -6.308 -106.544 1.00 33.06 281 VAL A C 1
ATOM 2329 O O . VAL A 1 281 ? 5.063 -6.833 -107.062 1.00 30.79 281 VAL A O 1
ATOM 2333 N N . LEU A 1 282 ? 6.086 -5.015 -106.233 1.00 30.77 282 LEU A N 1
ATOM 2334 C CA . LEU A 1 282 ? 4.907 -4.183 -106.353 1.00 30.14 282 LEU A CA 1
ATOM 2335 C C . LEU A 1 282 ? 4.652 -3.572 -107.716 1.00 34.38 282 LEU A C 1
ATOM 2336 O O . LEU A 1 282 ? 3.517 -3.157 -107.974 1.00 32.45 282 LEU A O 1
ATOM 2341 N N . THR A 1 283 ? 5.696 -3.453 -108.564 1.00 30.26 283 THR A N 1
ATOM 2342 C CA . THR A 1 283 ? 5.522 -2.837 -109.893 1.00 29.88 283 THR A CA 1
ATOM 2343 C C . THR A 1 283 ? 6.085 -3.743 -110.968 1.00 34.11 283 THR A C 1
ATOM 2344 O O . THR A 1 283 ? 6.901 -4.617 -110.664 1.00 32.49 283 THR A O 1
ATOM 2348 N N . GLU A 1 284 ? 5.617 -3.565 -112.223 1.00 32.49 284 GLU A N 1
ATOM 2349 C CA . GLU A 1 284 ? 6.110 -4.344 -113.372 1.00 33.25 284 GLU A CA 1
ATOM 2350 C C . GLU A 1 284 ? 7.576 -4.027 -113.648 1.00 36.53 284 GLU A C 1
ATOM 2351 O O . GLU A 1 284 ? 8.341 -4.930 -113.999 1.00 38.49 284 GLU A O 1
ATOM 2357 N N . ALA A 1 285 ? 7.969 -2.755 -113.507 1.00 30.87 285 ALA A N 1
ATOM 2358 C CA . ALA A 1 285 ? 9.358 -2.331 -113.785 1.00 30.56 285 ALA A CA 1
ATOM 2359 C C . ALA A 1 285 ? 10.368 -3.019 -112.886 1.00 34.37 285 ALA A C 1
ATOM 2360 O O . ALA A 1 285 ? 11.384 -3.489 -113.384 1.00 35.23 285 ALA A O 1
ATOM 2362 N N . GLN A 1 286 ? 10.059 -3.180 -111.590 1.00 31.17 286 GLN A N 1
ATOM 2363 C CA . GLN A 1 286 ? 10.978 -3.886 -110.688 1.00 30.35 286 GLN A CA 1
ATOM 2364 C C . GLN A 1 286 ? 11.113 -5.341 -111.081 1.00 33.78 286 GLN A C 1
ATOM 2365 O O . GLN A 1 286 ? 12.210 -5.878 -110.996 1.00 33.63 286 GLN A O 1
ATOM 2371 N N . ARG A 1 287 ? 10.003 -5.998 -111.479 1.00 31.21 287 ARG A N 1
ATOM 2372 C CA . ARG A 1 287 ? 10.012 -7.409 -111.896 1.00 31.56 287 ARG A CA 1
ATOM 2373 C C . ARG A 1 287 ? 10.944 -7.618 -113.090 1.00 34.51 287 ARG A C 1
ATOM 2374 O O . ARG A 1 287 ? 11.770 -8.540 -113.069 1.00 34.66 287 ARG A O 1
ATOM 2382 N N . LEU A 1 288 ? 10.859 -6.731 -114.087 1.00 31.52 288 LEU A N 1
ATOM 2383 C CA . LEU A 1 288 ? 11.726 -6.797 -115.266 1.00 33.55 288 LEU A CA 1
ATOM 2384 C C . LEU A 1 288 ? 13.188 -6.556 -114.903 1.00 37.74 288 LEU A C 1
ATOM 2385 O O . LEU A 1 288 ? 14.069 -7.275 -115.395 1.00 37.15 288 LEU A O 1
ATOM 2390 N N . ASP A 1 289 ? 13.456 -5.570 -114.022 1.00 35.50 289 ASP A N 1
ATOM 2391 C CA . ASP A 1 289 ? 14.828 -5.281 -113.570 1.00 36.16 289 ASP A CA 1
ATOM 2392 C C . ASP A 1 289 ? 15.413 -6.491 -112.863 1.00 38.84 289 ASP A C 1
ATOM 2393 O O . ASP A 1 289 ? 16.535 -6.875 -113.142 1.00 38.77 289 ASP A O 1
ATOM 2398 N N . ILE A 1 290 ? 14.614 -7.146 -112.027 1.00 35.65 290 ILE A N 1
ATOM 2399 C CA . ILE A 1 290 ? 15.072 -8.333 -111.295 1.00 35.28 290 ILE A CA 1
ATOM 2400 C C . ILE A 1 290 ? 15.389 -9.487 -112.253 1.00 39.31 290 ILE A C 1
ATOM 2401 O O . ILE A 1 290 ? 16.427 -10.129 -112.118 1.00 39.02 290 ILE A O 1
ATOM 2406 N N . LEU A 1 291 ? 14.481 -9.751 -113.190 1.00 37.86 291 LEU A N 1
ATOM 2407 C CA . LEU A 1 291 ? 14.615 -10.825 -114.175 1.00 39.77 291 LEU A CA 1
ATOM 2408 C C . LEU A 1 291 ? 15.846 -10.629 -115.066 1.00 45.01 291 LEU A C 1
ATOM 2409 O O . LEU A 1 291 ? 16.496 -11.609 -115.410 1.00 45.77 291 LEU A O 1
ATOM 2414 N N . ASN A 1 292 ? 16.173 -9.373 -115.407 1.00 42.30 292 ASN A N 1
ATOM 2415 C CA . ASN A 1 292 ? 17.336 -9.053 -116.232 1.00 43.20 292 ASN A CA 1
ATOM 2416 C C . ASN A 1 292 ? 18.639 -9.243 -115.504 1.00 49.88 292 ASN A C 1
ATOM 2417 O O . ASN A 1 292 ? 19.571 -9.769 -116.109 1.00 51.30 292 ASN A O 1
ATOM 2422 N N . GLN A 1 293 ? 18.675 -8.879 -114.194 1.00 47.11 293 GLN A N 1
ATOM 2423 C CA . GLN A 1 293 ? 19.810 -8.931 -113.267 1.00 47.55 293 GLN A CA 1
ATOM 2424 C C . GLN A 1 293 ? 20.074 -10.294 -112.607 1.00 53.53 293 GLN A C 1
ATOM 2425 O O . GLN A 1 293 ? 21.220 -10.540 -112.226 1.00 55.47 293 GLN A O 1
ATOM 2431 N N . PHE A 1 294 ? 19.022 -11.120 -112.350 1.00 48.07 294 PHE A N 1
ATOM 2432 C CA . PHE A 1 294 ? 19.139 -12.394 -111.609 1.00 47.75 294 PHE A CA 1
ATOM 2433 C C . PHE A 1 294 ? 18.730 -13.642 -112.408 1.00 56.51 294 PHE A C 1
ATOM 2434 O O . PHE A 1 294 ? 17.883 -13.554 -113.304 1.00 57.02 294 PHE A O 1
ATOM 2442 N N . ASP A 1 295 ? 19.314 -14.811 -112.059 1.00 57.80 295 ASP A N 1
ATOM 2443 C CA . ASP A 1 295 ? 18.994 -16.104 -112.693 1.00 61.00 295 ASP A CA 1
ATOM 2444 C C . ASP A 1 295 ? 17.826 -16.808 -111.944 1.00 66.10 295 ASP A C 1
ATOM 2445 O O . ASP A 1 295 ? 18.024 -17.874 -111.332 1.00 66.69 295 ASP A O 1
ATOM 2450 N N . VAL A 1 296 ? 16.620 -16.176 -111.974 1.00 59.90 296 VAL A N 1
ATOM 2451 C CA . VAL A 1 296 ? 15.385 -16.656 -111.331 1.00 57.68 296 VAL A CA 1
ATOM 2452 C C . VAL A 1 296 ? 14.175 -16.375 -112.222 1.00 55.98 296 VAL A C 1
ATOM 2453 O O . VAL A 1 296 ? 14.232 -15.467 -113.039 1.00 54.16 296 VAL A O 1
ATOM 2457 N N . GLU A 1 297 ? 13.092 -17.150 -112.072 1.00 51.44 297 GLU A N 1
ATOM 2458 C CA . GLU A 1 297 ? 11.880 -16.966 -112.876 1.00 50.78 297 GLU A CA 1
ATOM 2459 C C . GLU A 1 297 ? 10.645 -16.569 -112.051 1.00 51.74 297 GLU A C 1
ATOM 2460 O O . GLU A 1 297 ? 9.836 -15.760 -112.527 1.00 51.13 297 GLU A O 1
ATOM 2466 N N . ASN A 1 298 ? 10.522 -17.129 -110.812 1.00 44.91 298 ASN A N 1
ATOM 2467 C CA . ASN A 1 298 ? 9.414 -16.963 -109.858 1.00 42.76 298 ASN A CA 1
ATOM 2468 C C . ASN A 1 298 ? 9.213 -15.559 -109.271 1.00 41.73 298 ASN A C 1
ATOM 2469 O O . ASN A 1 298 ? 9.013 -15.439 -108.060 1.00 40.86 298 ASN A O 1
ATOM 2474 N N . ILE A 1 299 ? 9.216 -14.525 -110.110 1.00 34.52 299 ILE A N 1
ATOM 2475 C CA . ILE A 1 299 ? 9.009 -13.130 -109.734 1.00 33.08 299 ILE A CA 1
ATOM 2476 C C . ILE A 1 299 ? 7.656 -12.706 -110.291 1.00 38.07 299 ILE A C 1
ATOM 2477 O O . ILE A 1 299 ? 7.412 -12.834 -111.488 1.00 39.37 299 ILE A O 1
ATOM 2482 N N . PHE A 1 300 ? 6.785 -12.219 -109.432 1.00 32.23 300 PHE A N 1
ATOM 2483 C CA . PHE A 1 300 ? 5.444 -11.840 -109.839 1.00 30.99 300 PHE A CA 1
ATOM 2484 C C . PHE A 1 300 ? 5.144 -10.431 -109.399 1.00 33.40 300 PHE A C 1
ATOM 2485 O O . PHE A 1 300 ? 5.584 -10.024 -108.330 1.00 33.98 300 PHE A O 1
ATOM 2493 N N . THR A 1 301 ? 4.462 -9.659 -110.251 1.00 30.10 301 THR A N 1
ATOM 2494 C CA . THR A 1 301 ? 4.081 -8.306 -109.898 1.00 29.36 301 THR A CA 1
ATOM 2495 C C . THR A 1 301 ? 2.687 -8.343 -109.318 1.00 34.21 301 THR A C 1
ATOM 2496 O O . THR A 1 301 ? 1.763 -8.848 -109.961 1.00 32.69 301 THR A O 1
ATOM 2500 N N . ILE A 1 302 ? 2.536 -7.859 -108.086 1.00 31.02 302 ILE A N 1
ATOM 2501 C CA . ILE A 1 302 ? 1.213 -7.707 -107.482 1.00 31.18 302 ILE A CA 1
ATOM 2502 C C . ILE A 1 302 ? 1.271 -6.392 -106.715 1.00 35.00 302 ILE A C 1
ATOM 2503 O O . ILE A 1 302 ? 2.013 -6.297 -105.757 1.00 34.80 302 ILE A O 1
ATOM 2508 N N . SER A 1 303 ? 0.502 -5.400 -107.119 1.00 32.02 303 SER A N 1
ATOM 2509 C CA . SER A 1 303 ? 0.401 -4.102 -106.435 1.00 31.99 303 SER A CA 1
ATOM 2510 C C . SER A 1 303 ? -0.107 -4.297 -105.006 1.00 35.72 303 SER A C 1
ATOM 2511 O O . SER A 1 303 ? -0.841 -5.252 -104.739 1.00 34.02 303 SER A O 1
ATOM 2514 N N . ASN A 1 304 ? 0.194 -3.331 -104.122 1.00 31.84 304 ASN A N 1
ATOM 2515 C CA . ASN A 1 304 ? -0.425 -3.314 -102.797 1.00 32.17 304 ASN A CA 1
ATOM 2516 C C . ASN A 1 304 ? -1.909 -3.088 -103.049 1.00 35.39 304 ASN A C 1
ATOM 2517 O O . ASN A 1 304 ? -2.273 -2.393 -104.021 1.00 33.74 304 ASN A O 1
ATOM 2522 N N . PHE A 1 305 ? -2.768 -3.622 -102.152 1.00 33.86 305 PHE A N 1
ATOM 2523 C CA . PHE A 1 305 ? -4.192 -3.349 -102.232 1.00 34.26 305 PHE A CA 1
ATOM 2524 C C . PHE A 1 305 ? -4.362 -1.865 -101.909 1.00 43.86 305 PHE A C 1
ATOM 2525 O O . PHE A 1 305 ? -3.579 -1.305 -101.135 1.00 43.47 305 PHE A O 1
ATOM 2533 N N . VAL A 1 306 ? -5.373 -1.238 -102.486 1.00 46.71 306 VAL A N 1
ATOM 2534 C CA . VAL A 1 306 ? -5.646 0.176 -102.272 1.00 50.54 306 VAL A CA 1
ATOM 2535 C C . VAL A 1 306 ? -7.027 0.368 -101.632 1.00 57.71 306 VAL A C 1
ATOM 2536 O O . VAL A 1 306 ? -8.000 -0.289 -102.024 1.00 57.74 306 VAL A O 1
ATOM 2540 N N . LYS A 1 307 ? -7.090 1.215 -100.602 1.00 56.09 307 LYS A N 1
ATOM 2541 C CA . LYS A 1 307 ? -8.340 1.485 -99.900 1.00 56.42 307 LYS A CA 1
ATOM 2542 C C . LYS A 1 307 ? -8.933 2.757 -100.455 1.00 58.95 307 LYS A C 1
ATOM 2543 O O . LYS A 1 307 ? -8.419 3.843 -100.195 1.00 58.04 307 LYS A O 1
ATOM 2549 N N . ILE A 1 308 ? -9.975 2.612 -101.266 1.00 57.69 308 ILE A N 1
ATOM 2550 C CA . ILE A 1 308 ? -10.666 3.745 -101.857 1.00 60.41 308 ILE A CA 1
ATOM 2551 C C . ILE A 1 308 ? -11.872 4.085 -100.998 1.00 72.11 308 ILE A C 1
ATOM 2552 O O . ILE A 1 308 ? -12.904 3.408 -101.038 1.00 74.36 308 ILE A O 1
ATOM 2557 N N . HIS A 1 309 ? -11.709 5.114 -100.173 1.00 71.34 309 HIS A N 1
ATOM 2558 C CA . HIS A 1 309 ? -12.773 5.613 -99.313 1.00 73.01 309 HIS A CA 1
ATOM 2559 C C . HIS A 1 309 ? -13.441 6.749 -100.102 1.00 79.35 309 HIS A C 1
ATOM 2560 O O . HIS A 1 309 ? -13.269 6.825 -101.321 1.00 79.22 309 HIS A O 1
ATOM 2567 N N . ASN A 1 310 ? -14.199 7.618 -99.428 1.00 77.34 310 ASN A N 1
ATOM 2568 C CA . ASN A 1 310 ? -14.837 8.763 -100.073 1.00 77.93 310 ASN A CA 1
ATOM 2569 C C . ASN A 1 310 ? -13.824 9.897 -100.192 1.00 79.81 310 ASN A C 1
ATOM 2570 O O . ASN A 1 310 ? -12.972 10.052 -99.323 1.00 78.20 310 ASN A O 1
ATOM 2575 N N . ALA A 1 311 ? -13.891 10.685 -101.260 1.00 77.06 311 ALA A N 1
ATOM 2576 C CA . ALA A 1 311 ? -12.973 11.816 -101.402 1.00 76.78 311 ALA A CA 1
ATOM 2577 C C . ALA A 1 311 ? -13.447 12.952 -100.472 1.00 83.40 311 ALA A C 1
ATOM 2578 O O . ALA A 1 311 ? -14.660 13.050 -100.239 1.00 83.68 311 ALA A O 1
ATOM 2580 N N . PRO A 1 312 ? -12.539 13.803 -99.916 1.00 80.87 312 PRO A N 1
ATOM 2581 C CA . PRO A 1 312 ? -13.007 14.919 -99.074 1.00 82.91 312 PRO A CA 1
ATOM 2582 C C . PRO A 1 312 ? -13.968 15.770 -99.887 1.00 89.97 312 PRO A C 1
ATOM 2583 O O . PRO A 1 312 ? -13.663 16.093 -101.041 1.00 89.52 312 PRO A O 1
ATOM 2587 N N . LYS A 1 313 ? -15.157 16.058 -99.316 1.00 89.11 313 LYS A N 1
ATOM 2588 C CA . LYS A 1 313 ? -16.226 16.818 -99.976 1.00 90.31 313 LYS A CA 1
ATOM 2589 C C . LYS A 1 313 ? -15.781 18.173 -100.531 1.00 92.52 313 LYS A C 1
ATOM 2590 O O . LYS A 1 313 ? -16.322 18.616 -101.541 1.00 92.47 313 LYS A O 1
ATOM 2596 N N . HIS A 1 314 ? -14.758 18.794 -99.902 1.00 87.97 314 HIS A N 1
ATOM 2597 C CA . HIS A 1 314 ? -14.207 20.084 -100.309 1.00 88.29 314 HIS A CA 1
ATOM 2598 C C . HIS A 1 314 ? -12.724 20.046 -100.658 1.00 88.05 314 HIS A C 1
ATOM 2599 O O . HIS A 1 314 ? -11.942 19.338 -100.023 1.00 86.07 314 HIS A O 1
ATOM 2606 N N . PHE A 1 315 ? -12.350 20.847 -101.662 1.00 83.33 315 PHE A N 1
ATOM 2607 C CA . PHE A 1 315 ? -10.980 21.031 -102.108 1.00 81.01 315 PHE A CA 1
ATOM 2608 C C . PHE A 1 315 ? -10.339 22.128 -101.272 1.00 86.80 315 PHE A C 1
ATOM 2609 O O . PHE A 1 315 ? -10.982 23.146 -100.984 1.00 89.34 315 PHE A O 1
ATOM 2617 N N . GLN A 1 316 ? -9.072 21.928 -100.886 1.00 81.08 316 GLN A N 1
ATOM 2618 C CA . GLN A 1 316 ? -8.330 22.930 -100.140 1.00 81.25 316 GLN A CA 1
ATOM 2619 C C . GLN A 1 316 ? -7.856 24.042 -101.094 1.00 84.98 316 GLN A C 1
ATOM 2620 O O . GLN A 1 316 ? -7.014 23.789 -101.958 1.00 82.76 316 GLN A O 1
ATOM 2626 N N . THR A 1 317 ? -8.422 25.259 -100.957 1.00 83.66 317 THR A N 1
ATOM 2627 C CA . THR A 1 317 ? -8.036 26.393 -101.810 1.00 84.41 317 THR A CA 1
ATOM 2628 C C . THR A 1 317 ? -6.806 27.100 -101.240 1.00 87.95 317 THR A C 1
ATOM 2629 O O . THR A 1 317 ? -6.099 27.791 -101.978 1.00 87.78 317 THR A O 1
ATOM 2633 N N . GLU A 1 318 ? -6.549 26.910 -99.931 1.00 83.75 318 GLU A N 1
ATOM 2634 C CA . GLU A 1 318 ? -5.387 27.479 -99.240 1.00 84.53 318 GLU A CA 1
ATOM 2635 C C . GLU A 1 318 ? -4.098 26.764 -99.655 1.00 85.88 318 GLU A C 1
ATOM 2636 O O . GLU A 1 318 ? -4.093 25.546 -99.865 1.00 83.13 318 GLU A O 1
ATOM 2642 N N . LYS A 1 319 ? -3.004 27.531 -99.761 1.00 82.10 319 LYS A N 1
ATOM 2643 C CA . LYS A 1 319 ? -1.692 27.043 -100.182 1.00 79.52 319 LYS A CA 1
ATOM 2644 C C . LYS A 1 319 ? -1.036 26.160 -99.108 1.00 82.64 319 LYS A C 1
ATOM 2645 O O . LYS A 1 319 ? -0.127 26.589 -98.393 1.00 83.36 319 LYS A O 1
ATOM 2651 N N . ILE A 1 320 ? -1.526 24.921 -98.986 1.00 76.85 320 ILE A N 1
ATOM 2652 C CA . ILE A 1 320 ? -0.994 23.961 -98.030 1.00 75.22 320 ILE A CA 1
ATOM 2653 C C . ILE A 1 320 ? -0.404 22.792 -98.810 1.00 75.41 320 ILE A C 1
ATOM 2654 O O . ILE A 1 320 ? -1.121 22.122 -99.563 1.00 74.13 320 ILE A O 1
ATOM 2659 N N . VAL A 1 321 ? 0.908 22.570 -98.647 1.00 69.57 321 VAL A N 1
ATOM 2660 C CA . VAL A 1 321 ? 1.619 21.457 -99.277 1.00 66.39 321 VAL A CA 1
ATOM 2661 C C . VAL A 1 321 ? 1.853 20.432 -98.179 1.00 67.76 321 VAL A C 1
ATOM 2662 O O . VAL A 1 321 ? 2.422 20.762 -97.136 1.00 68.69 321 VAL A O 1
ATOM 2666 N N . GLY A 1 322 ? 1.372 19.219 -98.397 1.00 61.02 322 GLY A N 1
ATOM 2667 C CA . GLY A 1 322 ? 1.499 18.153 -97.413 1.00 59.08 322 GLY A CA 1
ATOM 2668 C C . GLY A 1 322 ? 2.560 17.119 -97.713 1.00 60.64 322 GLY A C 1
ATOM 2669 O O . GLY A 1 322 ? 2.950 16.933 -98.869 1.00 59.02 322 GLY A O 1
ATOM 2670 N N . HIS A 1 323 ? 3.026 16.436 -96.654 1.00 56.16 323 HIS A N 1
ATOM 2671 C CA . HIS A 1 323 ? 4.007 15.358 -96.723 1.00 54.22 323 HIS A CA 1
ATOM 2672 C C . HIS A 1 323 ? 3.802 14.470 -95.500 1.00 57.70 323 HIS A C 1
ATOM 2673 O O . HIS A 1 323 ? 4.021 14.921 -94.378 1.00 58.46 323 HIS A O 1
ATOM 2680 N N . ILE A 1 324 ? 3.328 13.225 -95.719 1.00 52.51 324 ILE A N 1
ATOM 2681 C CA . ILE A 1 324 ? 3.057 12.240 -94.666 1.00 51.45 324 ILE A CA 1
ATOM 2682 C C . ILE A 1 324 ? 3.931 11.014 -94.903 1.00 53.95 324 ILE A C 1
ATOM 2683 O O . ILE A 1 324 ? 3.680 10.271 -95.854 1.00 54.15 324 ILE A O 1
ATOM 2688 N N . SER A 1 325 ? 4.952 10.791 -94.046 1.00 49.52 325 SER A N 1
ATOM 2689 C CA . SER A 1 325 ? 5.849 9.636 -94.167 1.00 48.09 325 SER A CA 1
ATOM 2690 C C . SER A 1 325 ? 6.599 9.323 -92.870 1.00 54.58 325 SER A C 1
ATOM 2691 O O . SER A 1 325 ? 6.524 10.085 -91.898 1.00 55.00 325 SER A O 1
ATOM 2694 N N . ARG A 1 326 ? 7.372 8.206 -92.886 1.00 50.37 326 ARG A N 1
ATOM 2695 C CA . ARG A 1 326 ? 8.335 7.858 -91.847 1.00 49.74 326 ARG A CA 1
ATOM 2696 C C . ARG A 1 326 ? 9.450 8.886 -92.132 1.00 56.33 326 ARG A C 1
ATOM 2697 O O . ARG A 1 326 ? 9.769 9.115 -93.313 1.00 54.38 326 ARG A O 1
ATOM 2705 N N . MET A 1 327 ? 9.994 9.548 -91.090 1.00 56.07 327 MET A N 1
ATOM 2706 C CA . MET A 1 327 ? 11.030 10.565 -91.325 1.00 57.62 327 MET A CA 1
ATOM 2707 C C . MET A 1 327 ? 12.392 9.893 -91.382 1.00 60.06 327 MET A C 1
ATOM 2708 O O . MET A 1 327 ? 13.122 9.849 -90.393 1.00 60.19 327 MET A O 1
ATOM 2713 N N . VAL A 1 328 ? 12.703 9.314 -92.551 1.00 53.71 328 VAL A N 1
ATOM 2714 C CA . VAL A 1 328 ? 13.919 8.534 -92.774 1.00 51.56 328 VAL A CA 1
ATOM 2715 C C . VAL A 1 328 ? 14.756 9.066 -93.937 1.00 54.72 328 VAL A C 1
ATOM 2716 O O . VAL A 1 328 ? 14.204 9.733 -94.811 1.00 53.10 328 VAL A O 1
ATOM 2720 N N . PRO A 1 329 ? 16.082 8.765 -93.977 1.00 53.83 329 PRO A N 1
ATOM 2721 C CA . PRO A 1 329 ? 16.938 9.302 -95.051 1.00 53.83 329 PRO A CA 1
ATOM 2722 C C . PRO A 1 329 ? 16.475 9.125 -96.497 1.00 55.77 329 PRO A C 1
ATOM 2723 O O . PRO A 1 329 ? 16.658 10.046 -97.279 1.00 55.63 329 PRO A O 1
ATOM 2727 N N . THR A 1 330 ? 15.873 7.972 -96.861 1.00 50.80 330 THR A N 1
ATOM 2728 C CA . THR A 1 330 ? 15.440 7.721 -98.253 1.00 48.85 330 THR A CA 1
ATOM 2729 C C . THR A 1 330 ? 14.348 8.655 -98.762 1.00 49.38 330 THR A C 1
ATOM 2730 O O . THR A 1 330 ? 14.228 8.861 -99.968 1.00 46.52 330 THR A O 1
ATOM 2734 N N . LYS A 1 331 ? 13.575 9.247 -97.830 1.00 46.68 331 LYS A N 1
ATOM 2735 C CA . LYS A 1 331 ? 12.490 10.184 -98.124 1.00 46.03 331 LYS A CA 1
ATOM 2736 C C . LYS A 1 331 ? 13.023 11.550 -98.524 1.00 51.89 331 LYS A C 1
ATOM 2737 O O . LYS A 1 331 ? 12.286 12.346 -99.115 1.00 52.36 331 LYS A O 1
ATOM 2743 N N . ARG A 1 332 ? 14.326 11.807 -98.249 1.00 49.82 332 ARG A N 1
ATOM 2744 C CA . ARG A 1 332 ? 15.033 13.050 -98.589 1.00 50.87 332 ARG A CA 1
ATOM 2745 C C . ARG A 1 332 ? 14.235 14.304 -98.253 1.00 56.45 332 ARG A C 1
ATOM 2746 O O . ARG A 1 332 ? 14.022 15.160 -99.113 1.00 56.84 332 ARG A O 1
ATOM 2754 N N . ILE A 1 333 ? 13.770 14.390 -96.989 1.00 54.30 333 ILE A N 1
ATOM 2755 C CA . ILE A 1 333 ? 13.008 15.533 -96.473 1.00 56.05 333 ILE A CA 1
ATOM 2756 C C . ILE A 1 333 ? 13.913 16.782 -96.468 1.00 63.51 333 ILE A C 1
ATOM 2757 O O . ILE A 1 333 ? 13.407 17.899 -96.573 1.00 65.09 333 ILE A O 1
ATOM 2762 N N . ASP A 1 334 ? 15.256 16.575 -96.477 1.00 61.42 334 ASP A N 1
ATOM 2763 C CA . ASP A 1 334 ? 16.257 17.650 -96.588 1.00 63.30 334 ASP A CA 1
ATOM 2764 C C . ASP A 1 334 ? 16.085 18.339 -97.932 1.00 68.11 334 ASP A C 1
ATOM 2765 O O . ASP A 1 334 ? 16.156 19.560 -97.982 1.00 69.13 334 ASP A O 1
ATOM 2770 N N . LEU A 1 335 ? 15.767 17.559 -99.006 1.00 64.22 335 LEU A N 1
ATOM 2771 C CA . LEU A 1 335 ? 15.503 18.095 -100.347 1.00 64.48 335 LEU A CA 1
ATOM 2772 C C . LEU A 1 335 ? 14.162 18.820 -100.377 1.00 68.87 335 LEU A C 1
ATOM 2773 O O . LEU A 1 335 ? 14.031 19.824 -101.070 1.00 70.29 335 LEU A O 1
ATOM 2778 N N . LEU A 1 336 ? 13.195 18.349 -99.572 1.00 64.63 336 LEU A N 1
ATOM 2779 C CA . LEU A 1 336 ? 11.885 18.979 -99.415 1.00 64.12 336 LEU A CA 1
ATOM 2780 C C . LEU A 1 336 ? 12.047 20.351 -98.726 1.00 68.51 336 LEU A C 1
ATOM 2781 O O . LEU A 1 336 ? 11.407 21.312 -99.161 1.00 68.67 336 LEU A O 1
ATOM 2786 N N . ILE A 1 337 ? 12.918 20.443 -97.683 1.00 65.02 337 ILE A N 1
ATOM 2787 C CA . ILE A 1 337 ? 13.216 21.714 -96.998 1.00 66.89 337 ILE A CA 1
ATOM 2788 C C . ILE A 1 337 ? 13.883 22.685 -97.983 1.00 73.54 337 ILE A C 1
ATOM 2789 O O . ILE A 1 337 ? 13.508 23.858 -98.017 1.00 74.96 337 ILE A O 1
ATOM 2794 N N . GLU A 1 338 ? 14.820 22.177 -98.822 1.00 70.39 338 GLU A N 1
ATOM 2795 C CA . GLU A 1 338 ? 15.494 22.966 -99.865 1.00 72.09 338 GLU A CA 1
ATOM 2796 C C . GLU A 1 338 ? 14.487 23.457 -100.899 1.00 76.99 338 GLU A C 1
ATOM 2797 O O . GLU A 1 338 ? 14.606 24.589 -101.367 1.00 79.19 338 GLU A O 1
ATOM 2803 N N . VAL A 1 339 ? 13.469 22.625 -101.221 1.00 71.93 339 VAL A N 1
ATOM 2804 C CA . VAL A 1 339 ? 12.396 22.983 -102.157 1.00 71.27 339 VAL A CA 1
ATOM 2805 C C . VAL A 1 339 ? 11.494 24.048 -101.518 1.00 76.19 339 VAL A C 1
ATOM 2806 O O . VAL A 1 339 ? 11.165 25.035 -102.181 1.00 75.71 339 VAL A O 1
ATOM 2810 N N . ALA A 1 340 ? 11.136 23.855 -100.221 1.00 73.30 340 ALA A N 1
ATOM 2811 C CA . ALA A 1 340 ? 10.314 24.782 -99.435 1.00 74.75 340 ALA A CA 1
ATOM 2812 C C . ALA A 1 340 ? 10.918 26.186 -99.448 1.00 81.83 340 ALA A C 1
ATOM 2813 O O . ALA A 1 340 ? 10.200 27.144 -99.731 1.00 82.99 340 ALA A O 1
ATOM 2815 N N . GLU A 1 341 ? 12.254 26.289 -99.241 1.00 79.30 341 GLU A N 1
ATOM 2816 C CA . GLU A 1 341 ? 13.022 27.538 -99.279 1.00 81.76 341 GLU A CA 1
ATOM 2817 C C . GLU A 1 341 ? 12.809 28.293 -100.605 1.00 87.05 341 GLU A C 1
ATOM 2818 O O . GLU A 1 341 ? 12.589 29.502 -100.579 1.00 88.77 341 GLU A O 1
ATOM 2824 N N . LEU A 1 342 ? 12.846 27.571 -101.749 1.00 82.42 342 LEU A N 1
ATOM 2825 C CA . LEU A 1 342 ? 12.656 28.135 -103.092 1.00 82.77 342 LEU A CA 1
ATOM 2826 C C . LEU A 1 342 ? 11.219 28.602 -103.323 1.00 88.09 342 LEU A C 1
ATOM 2827 O O . LEU A 1 342 ? 11.013 29.688 -103.860 1.00 90.38 342 LEU A O 1
ATOM 2832 N N . VAL A 1 343 ? 10.233 27.788 -102.909 1.00 83.98 343 VAL A N 1
ATOM 2833 C CA . VAL A 1 343 ? 8.800 28.077 -103.046 1.00 83.99 343 VAL A CA 1
ATOM 2834 C C . VAL A 1 343 ? 8.437 29.307 -102.192 1.00 89.83 343 VAL A C 1
ATOM 2835 O O . VAL A 1 343 ? 7.811 30.237 -102.707 1.00 89.85 343 VAL A O 1
ATOM 2839 N N . VAL A 1 344 ? 8.874 29.319 -100.907 1.00 87.52 344 VAL A N 1
ATOM 2840 C CA . VAL A 1 344 ? 8.638 30.403 -99.941 1.00 89.66 344 VAL A CA 1
ATOM 2841 C C . VAL A 1 344 ? 9.291 31.729 -100.381 1.00 96.69 344 VAL A C 1
ATOM 2842 O O . VAL A 1 344 ? 8.681 32.776 -100.191 1.00 98.99 344 VAL A O 1
ATOM 2846 N N . LYS A 1 345 ? 10.486 31.679 -101.021 1.00 92.90 345 LYS A N 1
ATOM 2847 C CA . LYS A 1 345 ? 11.161 32.888 -101.526 1.00 94.96 345 LYS A CA 1
ATOM 2848 C C . LYS A 1 345 ? 10.439 33.555 -102.715 1.00 99.43 345 LYS A C 1
ATOM 2849 O O . LYS A 1 345 ? 10.673 34.737 -102.965 1.00 102.38 345 LYS A O 1
ATOM 2855 N N . LYS A 1 346 ? 9.550 32.818 -103.424 1.00 93.19 346 LYS A N 1
ATOM 2856 C CA . LYS A 1 346 ? 8.737 33.362 -104.526 1.00 93.27 346 LYS A CA 1
ATOM 2857 C C . LYS A 1 346 ? 7.277 33.620 -104.101 1.00 97.15 346 LYS A C 1
ATOM 2858 O O . LYS A 1 346 ? 6.579 34.399 -104.754 1.00 97.70 346 LYS A O 1
ATOM 2864 N N . ASP A 1 347 ? 6.824 32.959 -103.011 1.00 92.53 347 ASP A N 1
ATOM 2865 C CA . ASP A 1 347 ? 5.469 33.066 -102.454 1.00 92.12 347 ASP A CA 1
ATOM 2866 C C . ASP A 1 347 ? 5.533 32.698 -100.967 1.00 95.58 347 ASP A C 1
ATOM 2867 O O . ASP A 1 347 ? 5.649 31.517 -100.620 1.00 92.83 347 ASP A O 1
ATOM 2872 N N . ASN A 1 348 ? 5.463 33.718 -100.094 1.00 93.89 348 ASN A N 1
ATOM 2873 C CA . ASN A 1 348 ? 5.558 33.568 -98.639 1.00 94.10 348 ASN A CA 1
ATOM 2874 C C . ASN A 1 348 ? 4.280 33.037 -97.964 1.00 95.98 348 ASN A C 1
ATOM 2875 O O . ASN A 1 348 ? 4.303 32.775 -96.759 1.00 95.35 348 ASN A O 1
ATOM 2880 N N . ALA A 1 349 ? 3.173 32.885 -98.726 1.00 91.83 349 ALA A N 1
ATOM 2881 C CA . ALA A 1 349 ? 1.876 32.420 -98.219 1.00 91.07 349 ALA A CA 1
ATOM 2882 C C . ALA A 1 349 ? 1.757 30.899 -98.123 1.00 93.15 349 ALA A C 1
ATOM 2883 O O . ALA A 1 349 ? 0.955 30.399 -97.330 1.00 92.49 349 ALA A O 1
ATOM 2885 N N . VAL A 1 350 ? 2.541 30.169 -98.934 1.00 88.40 350 VAL A N 1
ATOM 2886 C CA . VAL A 1 350 ? 2.523 28.708 -98.983 1.00 85.63 350 VAL A CA 1
ATOM 2887 C C . VAL A 1 350 ? 3.090 28.025 -97.721 1.00 88.55 350 VAL A C 1
ATOM 2888 O O . VAL A 1 350 ? 4.211 28.315 -97.298 1.00 89.40 350 VAL A O 1
ATOM 2892 N N . LYS A 1 351 ? 2.280 27.137 -97.122 1.00 82.60 351 LYS A N 1
ATOM 2893 C CA . LYS A 1 351 ? 2.608 26.377 -95.922 1.00 81.49 351 LYS A CA 1
ATOM 2894 C C . LYS A 1 351 ? 2.987 24.934 -96.278 1.00 82.36 351 LYS A C 1
ATOM 2895 O O . LYS A 1 351 ? 2.408 24.350 -97.197 1.00 81.17 351 LYS A O 1
ATOM 2901 N N . PHE A 1 352 ? 3.937 24.354 -95.526 1.00 76.54 352 PHE A N 1
ATOM 2902 C CA . PHE A 1 352 ? 4.379 22.977 -95.695 1.00 72.84 352 PHE A CA 1
ATOM 2903 C C . PHE A 1 352 ? 4.142 22.242 -94.384 1.00 76.38 352 PHE A C 1
ATOM 2904 O O . PHE A 1 352 ? 4.718 22.605 -93.352 1.00 76.89 352 PHE A O 1
ATOM 2912 N N . HIS A 1 353 ? 3.232 21.247 -94.418 1.00 71.85 353 HIS A N 1
ATOM 2913 C CA . HIS A 1 353 ? 2.860 20.414 -93.273 1.00 70.72 353 HIS A CA 1
ATOM 2914 C C . HIS A 1 353 ? 3.525 19.061 -93.418 1.00 71.40 353 HIS A C 1
ATOM 2915 O O . HIS A 1 353 ? 3.170 18.290 -94.318 1.00 70.91 353 HIS A O 1
ATOM 2922 N N . ILE A 1 354 ? 4.495 18.769 -92.538 1.00 64.62 354 ILE A N 1
ATOM 2923 C CA . ILE A 1 354 ? 5.244 17.524 -92.582 1.00 61.13 354 ILE A CA 1
ATOM 2924 C C . ILE A 1 354 ? 4.877 16.647 -91.390 1.00 64.66 354 ILE A C 1
ATOM 2925 O O . ILE A 1 354 ? 5.188 16.993 -90.249 1.00 65.44 354 ILE A O 1
ATOM 2930 N N . TYR A 1 355 ? 4.211 15.509 -91.662 1.00 59.44 355 TYR A N 1
ATOM 2931 C CA . TYR A 1 355 ? 3.792 14.550 -90.644 1.00 58.74 355 TYR A CA 1
ATOM 2932 C C . TYR A 1 355 ? 4.704 13.346 -90.584 1.00 62.29 355 TYR A C 1
ATOM 2933 O O . TYR A 1 355 ? 5.238 12.918 -91.612 1.00 60.74 355 TYR A O 1
ATOM 2942 N N . GLY A 1 356 ? 4.830 12.785 -89.386 1.00 60.10 356 GLY A N 1
ATOM 2943 C CA . GLY A 1 356 ? 5.622 11.592 -89.130 1.00 58.93 356 GLY A CA 1
ATOM 2944 C C . GLY A 1 356 ? 6.693 11.786 -88.083 1.00 64.86 356 GLY A C 1
ATOM 2945 O O . GLY A 1 356 ? 6.833 12.876 -87.519 1.00 65.39 356 GLY A O 1
ATOM 2946 N N . GLU A 1 357 ? 7.439 10.711 -87.804 1.00 61.91 357 GLU A N 1
ATOM 2947 C CA . GLU A 1 357 ? 8.546 10.679 -86.839 1.00 62.56 357 GLU A CA 1
ATOM 2948 C C . GLU A 1 357 ? 9.643 9.795 -87.418 1.00 66.16 357 GLU A C 1
ATOM 2949 O O . GLU A 1 357 ? 9.365 8.938 -88.267 1.00 65.04 357 GLU A O 1
ATOM 2955 N N . GLY A 1 358 ? 10.873 9.998 -86.959 1.00 62.98 358 GLY A N 1
ATOM 2956 C CA . GLY A 1 358 ? 12.002 9.203 -87.422 1.00 62.10 358 GLY A CA 1
ATOM 2957 C C . GLY A 1 358 ? 13.348 9.827 -87.153 1.00 67.13 358 GLY A C 1
ATOM 2958 O O . GLY A 1 358 ? 13.421 10.958 -86.671 1.00 68.76 358 GLY A O 1
ATOM 2959 N N . SER A 1 359 ? 14.416 9.088 -87.500 1.00 62.82 359 SER A N 1
ATOM 2960 C CA . SER A 1 359 ? 15.821 9.435 -87.270 1.00 63.56 359 SER A CA 1
ATOM 2961 C C . SER A 1 359 ? 16.276 10.831 -87.695 1.00 69.38 359 SER A C 1
ATOM 2962 O O . SER A 1 359 ? 17.077 11.429 -86.980 1.00 71.23 359 SER A O 1
ATOM 2965 N N . VAL A 1 360 ? 15.749 11.356 -88.823 1.00 64.56 360 VAL A N 1
ATOM 2966 C CA . VAL A 1 360 ? 16.102 12.668 -89.386 1.00 64.78 360 VAL A CA 1
ATOM 2967 C C . VAL A 1 360 ? 15.277 13.864 -88.858 1.00 70.08 360 VAL A C 1
ATOM 2968 O O . VAL A 1 360 ? 15.629 15.002 -89.183 1.00 71.53 360 VAL A O 1
ATOM 2972 N N . LYS A 1 361 ? 14.184 13.625 -88.089 1.00 66.49 361 LYS A N 1
ATOM 2973 C CA . LYS A 1 361 ? 13.303 14.694 -87.574 1.00 68.09 361 LYS A CA 1
ATOM 2974 C C . LYS A 1 361 ? 14.035 15.888 -86.948 1.00 75.23 361 LYS A C 1
ATOM 2975 O O . LYS A 1 361 ? 13.720 17.029 -87.296 1.00 75.87 361 LYS A O 1
ATOM 2981 N N . ASP A 1 362 ? 15.014 15.624 -86.055 1.00 73.94 362 ASP A N 1
ATOM 2982 C CA . ASP A 1 362 ? 15.801 16.673 -85.394 1.00 76.76 362 ASP A CA 1
ATOM 2983 C C . ASP A 1 362 ? 16.683 17.459 -86.370 1.00 83.28 362 ASP A C 1
ATOM 2984 O O . ASP A 1 362 ? 16.723 18.692 -86.297 1.00 85.50 362 ASP A O 1
ATOM 2989 N N . LYS A 1 363 ? 17.348 16.742 -87.314 1.00 78.43 363 LYS A N 1
ATOM 2990 C CA . LYS A 1 363 ? 18.209 17.322 -88.357 1.00 78.48 363 LYS A CA 1
ATOM 2991 C C . LYS A 1 363 ? 17.378 18.270 -89.195 1.00 81.19 363 LYS A C 1
ATOM 2992 O O . LYS A 1 363 ? 17.825 19.380 -89.481 1.00 82.96 363 LYS A O 1
ATOM 2998 N N . ILE A 1 364 ? 16.139 17.853 -89.525 1.00 75.57 364 ILE A N 1
ATOM 2999 C CA . ILE A 1 364 ? 15.168 18.620 -90.315 1.00 75.24 364 ILE A CA 1
ATOM 3000 C C . ILE A 1 364 ? 14.672 19.851 -89.550 1.00 79.80 364 ILE A C 1
ATOM 3001 O O . ILE A 1 364 ? 14.571 20.913 -90.158 1.00 79.26 364 ILE A O 1
ATOM 3006 N N . ALA A 1 365 ? 14.410 19.717 -88.218 1.00 77.56 365 ALA A N 1
ATOM 3007 C CA . ALA A 1 365 ? 13.976 20.820 -87.344 1.00 79.38 365 ALA A CA 1
ATOM 3008 C C . ALA A 1 365 ? 15.032 21.945 -87.344 1.00 86.37 365 ALA A C 1
ATOM 3009 O O . ALA A 1 365 ? 14.698 23.105 -87.630 1.00 86.88 365 ALA A O 1
ATOM 3011 N N . LYS A 1 366 ? 16.318 21.572 -87.119 1.00 83.83 366 LYS A N 1
ATOM 3012 C CA . LYS A 1 366 ? 17.478 22.472 -87.149 1.00 85.56 366 LYS A CA 1
ATOM 3013 C C . LYS A 1 366 ? 17.601 23.118 -88.529 1.00 88.52 366 LYS A C 1
ATOM 3014 O O . LYS A 1 366 ? 17.957 24.289 -88.617 1.00 91.14 366 LYS A O 1
ATOM 3020 N N . MET A 1 367 ? 17.317 22.348 -89.598 1.00 81.34 367 MET A N 1
ATOM 3021 C CA . MET A 1 367 ? 17.389 22.788 -90.993 1.00 80.53 367 MET A CA 1
ATOM 3022 C C . MET A 1 367 ? 16.380 23.894 -91.343 1.00 85.10 367 MET A C 1
ATOM 3023 O O . MET A 1 367 ? 16.730 24.824 -92.075 1.00 85.94 367 MET A O 1
ATOM 3028 N N . ILE A 1 368 ? 15.139 23.790 -90.827 1.00 81.31 368 ILE A N 1
ATOM 3029 C CA . ILE A 1 368 ? 14.067 24.775 -91.052 1.00 82.77 368 ILE A CA 1
ATOM 3030 C C . ILE A 1 368 ? 14.435 26.104 -90.369 1.00 90.29 368 ILE A C 1
ATOM 3031 O O . ILE A 1 368 ? 14.312 27.170 -90.987 1.00 91.18 368 ILE A O 1
ATOM 3036 N N . GLU A 1 369 ? 14.896 26.018 -89.097 1.00 87.96 369 GLU A N 1
ATOM 3037 C CA . GLU A 1 369 ? 15.320 27.141 -88.247 1.00 90.74 369 GLU A CA 1
ATOM 3038 C C . GLU A 1 369 ? 16.489 27.900 -88.890 1.00 97.36 369 GLU A C 1
ATOM 3039 O O . GLU A 1 369 ? 16.398 29.120 -89.060 1.00 99.51 369 GLU A O 1
ATOM 3045 N N . ASP A 1 370 ? 17.552 27.161 -89.306 1.00 93.24 370 ASP A N 1
ATOM 3046 C CA . ASP A 1 370 ? 18.747 27.698 -89.973 1.00 94.52 370 ASP A CA 1
ATOM 3047 C C . ASP A 1 370 ? 18.415 28.412 -91.277 1.00 98.18 370 ASP A C 1
ATOM 3048 O O . ASP A 1 370 ? 19.121 29.345 -91.652 1.00 100.33 370 ASP A O 1
ATOM 3053 N N . LYS A 1 371 ? 17.350 27.972 -91.966 1.00 92.26 371 LYS A N 1
ATOM 3054 C CA . LYS A 1 371 ? 16.898 28.557 -93.230 1.00 91.89 371 LYS A CA 1
ATOM 3055 C C . LYS A 1 371 ? 15.784 29.587 -93.008 1.00 96.00 371 LYS A C 1
ATOM 3056 O O . LYS A 1 371 ? 15.349 30.234 -93.968 1.00 96.47 371 LYS A O 1
ATOM 3062 N N . ASN A 1 372 ? 15.355 29.754 -91.732 1.00 91.98 372 ASN A N 1
ATOM 3063 C CA . ASN A 1 372 ? 14.302 30.671 -91.268 1.00 93.04 372 ASN A CA 1
ATOM 3064 C C . ASN A 1 372 ? 12.964 30.439 -91.981 1.00 94.65 372 ASN A C 1
ATOM 3065 O O . ASN A 1 372 ? 12.345 31.368 -92.508 1.00 95.14 372 ASN A O 1
ATOM 3070 N N . LEU A 1 373 ? 12.535 29.166 -91.993 1.00 88.57 373 LEU A N 1
ATOM 3071 C CA . LEU A 1 373 ? 11.281 28.729 -92.599 1.00 86.61 373 LEU A CA 1
ATOM 3072 C C . LEU A 1 373 ? 10.278 28.306 -91.513 1.00 91.71 373 LEU A C 1
ATOM 3073 O O . LEU A 1 373 ? 9.230 27.739 -91.833 1.00 90.71 373 LEU A O 1
ATOM 3078 N N . GLU A 1 374 ? 10.588 28.613 -90.230 1.00 89.58 374 GLU A N 1
ATOM 3079 C CA . GLU A 1 374 ? 9.753 28.293 -89.059 1.00 89.40 374 GLU A CA 1
ATOM 3080 C C . GLU A 1 374 ? 8.330 28.888 -89.088 1.00 93.16 374 GLU A C 1
ATOM 3081 O O . GLU A 1 374 ? 7.460 28.420 -88.356 1.00 91.73 374 GLU A O 1
ATOM 3087 N N . ARG A 1 375 ? 8.096 29.877 -89.965 1.00 91.23 375 ARG A N 1
ATOM 3088 C CA . ARG A 1 375 ? 6.799 30.515 -90.180 1.00 92.36 375 ARG A CA 1
ATOM 3089 C C . ARG A 1 375 ? 6.045 29.875 -91.378 1.00 93.86 375 ARG A C 1
ATOM 3090 O O . ARG A 1 375 ? 4.884 30.217 -91.622 1.00 94.41 375 ARG A O 1
ATOM 3098 N N . ASN A 1 376 ? 6.694 28.941 -92.111 1.00 87.04 376 ASN A N 1
ATOM 3099 C CA . ASN A 1 376 ? 6.103 28.302 -93.292 1.00 84.65 376 ASN A CA 1
ATOM 3100 C C . ASN A 1 376 ? 6.155 26.771 -93.306 1.00 85.44 376 ASN A C 1
ATOM 3101 O O . ASN A 1 376 ? 5.329 26.143 -93.970 1.00 83.93 376 ASN A O 1
ATOM 3106 N N . VAL A 1 377 ? 7.141 26.175 -92.623 1.00 80.11 377 VAL A N 1
ATOM 3107 C CA . VAL A 1 377 ? 7.323 24.725 -92.580 1.00 76.98 377 VAL A CA 1
ATOM 3108 C C . VAL A 1 377 ? 7.069 24.227 -91.148 1.00 81.25 377 VAL A C 1
ATOM 3109 O O . VAL A 1 377 ? 7.712 24.702 -90.213 1.00 82.46 377 VAL A O 1
ATOM 3113 N N . PHE A 1 378 ? 6.126 23.279 -90.985 1.00 76.35 378 PHE A N 1
ATOM 3114 C CA . PHE A 1 378 ? 5.735 22.773 -89.672 1.00 75.96 378 PHE A CA 1
ATOM 3115 C C . PHE A 1 378 ? 5.803 21.256 -89.508 1.00 77.86 378 PHE A C 1
ATOM 3116 O O . PHE A 1 378 ? 5.074 20.514 -90.171 1.00 76.94 378 PHE A O 1
ATOM 3124 N N . LEU A 1 379 ? 6.677 20.806 -88.600 1.00 73.65 379 LEU A N 1
ATOM 3125 C CA . LEU A 1 379 ? 6.856 19.399 -88.246 1.00 71.75 379 LEU A CA 1
ATOM 3126 C C . LEU A 1 379 ? 5.716 19.045 -87.282 1.00 75.50 379 LEU A C 1
ATOM 3127 O O . LEU A 1 379 ? 5.793 19.301 -86.075 1.00 75.39 379 LEU A O 1
ATOM 3132 N N . LYS A 1 380 ? 4.621 18.524 -87.861 1.00 71.56 380 LYS A N 1
ATOM 3133 C CA . LYS A 1 380 ? 3.356 18.214 -87.188 1.00 70.85 380 LYS A CA 1
ATOM 3134 C C . LYS A 1 380 ? 3.244 16.876 -86.445 1.00 72.13 380 LYS A C 1
ATOM 3135 O O . LYS A 1 380 ? 2.172 16.553 -85.921 1.00 72.03 380 LYS A O 1
ATOM 3141 N N . GLY A 1 381 ? 4.349 16.139 -86.357 1.00 66.76 381 GLY A N 1
ATOM 3142 C CA . GLY A 1 381 ? 4.386 14.841 -85.677 1.00 64.33 381 GLY A CA 1
ATOM 3143 C C . GLY A 1 381 ? 3.622 13.738 -86.395 1.00 64.75 381 GLY A C 1
ATOM 3144 O O . GLY A 1 381 ? 3.046 13.969 -87.461 1.00 63.28 381 GLY A O 1
ATOM 3145 N N . TYR A 1 382 ? 3.601 12.529 -85.811 1.00 60.03 382 TYR A N 1
ATOM 3146 C CA . TYR A 1 382 ? 2.905 11.381 -86.394 1.00 58.38 382 TYR A CA 1
ATOM 3147 C C . TYR A 1 382 ? 1.397 11.570 -86.394 1.00 65.74 382 TYR A C 1
ATOM 3148 O O . TYR A 1 382 ? 0.836 12.091 -85.428 1.00 67.48 382 TYR A O 1
ATOM 3157 N N . THR A 1 383 ? 0.741 11.133 -87.475 1.00 61.96 383 THR A N 1
ATOM 3158 C CA . THR A 1 383 ? -0.712 11.190 -87.588 1.00 62.44 383 THR A CA 1
ATOM 3159 C C . THR A 1 383 ? -1.317 9.787 -87.692 1.00 66.54 383 THR A C 1
ATOM 3160 O O . THR A 1 383 ? -0.882 8.984 -88.530 1.00 65.60 383 THR A O 1
ATOM 3164 N N . THR A 1 384 ? -2.304 9.490 -86.818 1.00 63.07 384 THR A N 1
ATOM 3165 C CA . THR A 1 384 ? -3.033 8.216 -86.802 1.00 61.55 384 THR A CA 1
ATOM 3166 C C . THR A 1 384 ? -4.241 8.343 -87.726 1.00 65.27 384 THR A C 1
ATOM 3167 O O . THR A 1 384 ? -4.894 7.336 -88.018 1.00 64.92 384 THR A O 1
ATOM 3171 N N . THR A 1 385 ? -4.517 9.591 -88.194 1.00 62.20 385 THR A N 1
ATOM 3172 C CA . THR A 1 385 ? -5.595 9.951 -89.126 1.00 63.09 385 THR A CA 1
ATOM 3173 C C . THR A 1 385 ? -5.016 10.652 -90.394 1.00 66.30 385 THR A C 1
ATOM 3174 O O . THR A 1 385 ? -5.306 11.840 -90.595 1.00 66.34 385 THR A O 1
ATOM 3178 N N . PRO A 1 386 ? -4.197 9.975 -91.251 1.00 61.94 386 PRO A N 1
ATOM 3179 C CA . PRO A 1 386 ? -3.642 10.677 -92.432 1.00 61.10 386 PRO A CA 1
ATOM 3180 C C . PRO A 1 386 ? -4.701 11.165 -93.415 1.00 66.35 386 PRO A C 1
ATOM 3181 O O . PRO A 1 386 ? -4.530 12.241 -93.980 1.00 67.04 386 PRO A O 1
ATOM 3185 N N . GLN A 1 387 ? -5.818 10.418 -93.562 1.00 63.95 387 GLN A N 1
ATOM 3186 C CA . GLN A 1 387 ? -6.953 10.760 -94.441 1.00 64.87 387 GLN A CA 1
ATOM 3187 C C . GLN A 1 387 ? -7.567 12.133 -94.110 1.00 71.37 387 GLN A C 1
ATOM 3188 O O . GLN A 1 387 ? -7.974 12.857 -95.029 1.00 71.78 387 GLN A O 1
ATOM 3194 N N . LYS A 1 388 ? -7.651 12.469 -92.798 1.00 68.75 388 LYS A N 1
ATOM 3195 C CA . LYS A 1 388 ? -8.184 13.748 -92.317 1.00 70.88 388 LYS A CA 1
ATOM 3196 C C . LYS A 1 388 ? -7.188 14.862 -92.608 1.00 74.68 388 LYS A C 1
ATOM 3197 O O . LYS A 1 388 ? -7.604 15.953 -92.996 1.00 75.71 388 LYS A O 1
ATOM 3203 N N . CYS A 1 389 ? -5.870 14.577 -92.441 1.00 69.81 389 CYS A N 1
ATOM 3204 C CA . CYS A 1 389 ? -4.791 15.526 -92.729 1.00 70.08 389 CYS A CA 1
ATOM 3205 C C . CYS A 1 389 ? -4.770 15.859 -94.222 1.00 71.26 389 CYS A C 1
ATOM 3206 O O . CYS A 1 389 ? -4.503 17.007 -94.587 1.00 72.56 389 CYS A O 1
ATOM 3209 N N . LEU A 1 390 ? -5.076 14.852 -95.074 1.00 63.33 390 LEU A N 1
ATOM 3210 C CA . LEU A 1 390 ? -5.106 14.980 -96.533 1.00 61.71 390 LEU A CA 1
ATOM 3211 C C . LEU A 1 390 ? -6.122 16.004 -97.045 1.00 67.55 390 LEU A C 1
ATOM 3212 O O . LEU A 1 390 ? -5.884 16.643 -98.070 1.00 65.76 390 LEU A O 1
ATOM 3217 N N . GLU A 1 391 ? -7.225 16.191 -96.301 1.00 67.67 391 GLU A N 1
ATOM 3218 C CA . GLU A 1 391 ? -8.292 17.153 -96.607 1.00 69.64 391 GLU A CA 1
ATOM 3219 C C . GLU A 1 391 ? -7.747 18.590 -96.513 1.00 75.23 391 GLU A C 1
ATOM 3220 O O . GLU A 1 391 ? -8.138 19.457 -97.299 1.00 75.68 391 GLU A O 1
ATOM 3226 N N . ASP A 1 392 ? -6.818 18.822 -95.564 1.00 72.28 392 ASP A N 1
ATOM 3227 C CA . ASP A 1 392 ? -6.184 20.118 -95.324 1.00 73.72 392 ASP A CA 1
ATOM 3228 C C . ASP A 1 392 ? -5.148 20.513 -96.379 1.00 76.14 392 ASP A C 1
ATOM 3229 O O . ASP A 1 392 ? -4.750 21.674 -96.410 1.00 77.12 392 ASP A O 1
ATOM 3234 N N . PHE A 1 393 ? -4.688 19.566 -97.224 1.00 70.45 393 PHE A N 1
ATOM 3235 C CA . PHE A 1 393 ? -3.662 19.874 -98.229 1.00 68.81 393 PHE A CA 1
ATOM 3236 C C . PHE A 1 393 ? -4.243 20.189 -99.602 1.00 72.74 393 PHE A C 1
ATOM 3237 O O . PHE A 1 393 ? -5.228 19.576 -100.005 1.00 72.73 393 PHE A O 1
ATOM 3245 N N . LYS A 1 394 ? -3.624 21.144 -100.322 1.00 68.64 394 LYS A N 1
ATOM 3246 C CA . LYS A 1 394 ? -3.994 21.523 -101.694 1.00 67.66 394 LYS A CA 1
ATOM 3247 C C . LYS A 1 394 ? -3.320 20.521 -102.669 1.00 68.16 394 LYS A C 1
ATOM 3248 O O . LYS A 1 394 ? -3.897 20.142 -103.694 1.00 66.36 394 LYS A O 1
ATOM 3254 N N . LEU A 1 395 ? -2.090 20.102 -102.317 1.00 63.20 395 LEU A N 1
ATOM 3255 C CA . LEU A 1 395 ? -1.282 19.130 -103.044 1.00 60.43 395 LEU A CA 1
ATOM 3256 C C . LEU A 1 395 ? -0.306 18.447 -102.099 1.00 62.28 395 LEU A C 1
ATOM 3257 O O . LEU A 1 395 ? -0.093 18.895 -100.969 1.00 62.42 395 LEU A O 1
ATOM 3262 N N . VAL A 1 396 ? 0.280 17.353 -102.569 1.00 56.53 396 VAL A N 1
ATOM 3263 C CA . VAL A 1 396 ? 1.242 16.562 -101.817 1.00 55.16 396 VAL A CA 1
ATOM 3264 C C . VAL A 1 396 ? 2.548 16.499 -102.616 1.00 58.13 396 VAL A C 1
ATOM 3265 O O . VAL A 1 396 ? 2.556 16.624 -103.842 1.00 55.92 396 VAL A O 1
ATOM 3269 N N . VAL A 1 397 ? 3.654 16.383 -101.901 1.00 55.53 397 VAL A N 1
ATOM 3270 C CA . VAL A 1 397 ? 4.970 16.371 -102.501 1.00 55.38 397 VAL A CA 1
ATOM 3271 C C . VAL A 1 397 ? 5.757 15.111 -102.101 1.00 55.31 397 VAL A C 1
ATOM 3272 O O . VAL A 1 397 ? 5.572 14.589 -100.991 1.00 54.84 397 VAL A O 1
ATOM 3276 N N . SER A 1 398 ? 6.609 14.610 -103.026 1.00 47.16 398 SER A N 1
ATOM 3277 C CA . SER A 1 398 ? 7.499 13.479 -102.770 1.00 44.61 398 SER A CA 1
ATOM 3278 C C . SER A 1 398 ? 8.886 13.771 -103.314 1.00 49.16 398 SER A C 1
ATOM 3279 O O . SER A 1 398 ? 9.045 13.964 -104.519 1.00 48.81 398 SER A O 1
ATOM 3282 N N . THR A 1 399 ? 9.878 13.832 -102.412 1.00 46.91 399 THR A N 1
ATOM 3283 C CA . THR A 1 399 ? 11.293 14.031 -102.747 1.00 48.03 399 THR A CA 1
ATOM 3284 C C . THR A 1 399 ? 12.029 12.703 -102.559 1.00 49.87 399 THR A C 1
ATOM 3285 O O . THR A 1 399 ? 13.241 12.649 -102.711 1.00 50.83 399 THR A O 1
ATOM 3289 N N . SER A 1 400 ? 11.290 11.638 -102.247 1.00 45.82 400 SER A N 1
ATOM 3290 C CA . SER A 1 400 ? 11.831 10.293 -102.008 1.00 45.30 400 SER A CA 1
ATOM 3291 C C . SER A 1 400 ? 12.691 9.810 -103.173 1.00 50.94 400 SER A C 1
ATOM 3292 O O . SER A 1 400 ? 12.344 10.041 -104.334 1.00 49.21 400 SER A O 1
ATOM 3295 N N . GLN A 1 401 ? 13.824 9.179 -102.852 1.00 50.07 401 GLN A N 1
ATOM 3296 C CA . GLN A 1 401 ? 14.761 8.682 -103.862 1.00 51.20 401 GLN A CA 1
ATOM 3297 C C . GLN A 1 401 ? 14.562 7.204 -104.153 1.00 50.80 401 GLN A C 1
ATOM 3298 O O . GLN A 1 401 ? 15.054 6.722 -105.177 1.00 50.12 401 GLN A O 1
ATOM 3304 N N . TYR A 1 402 ? 13.923 6.464 -103.228 1.00 45.06 402 TYR A N 1
ATOM 3305 C CA . TYR A 1 402 ? 13.705 5.032 -103.425 1.00 43.96 402 TYR A CA 1
ATOM 3306 C C . TYR A 1 402 ? 12.341 4.608 -102.864 1.00 47.98 402 TYR A C 1
ATOM 3307 O O . TYR A 1 402 ? 12.005 4.957 -101.729 1.00 48.68 402 TYR A O 1
ATOM 3316 N N . GLU A 1 403 ? 11.576 3.832 -103.643 1.00 40.58 403 GLU A N 1
ATOM 3317 C CA . GLU A 1 403 ? 10.299 3.283 -103.205 1.00 38.44 403 GLU A CA 1
ATOM 3318 C C . GLU A 1 403 ? 10.097 1.913 -103.846 1.00 39.93 403 GLU A C 1
ATOM 3319 O O . GLU A 1 403 ? 10.691 1.601 -104.890 1.00 38.87 403 GLU A O 1
ATOM 3325 N N . GLY A 1 404 ? 9.211 1.150 -103.240 1.00 35.79 404 GLY A N 1
ATOM 3326 C CA . GLY A 1 404 ? 8.694 -0.092 -103.781 1.00 35.13 404 GLY A CA 1
ATOM 3327 C C . GLY A 1 404 ? 7.460 0.267 -104.580 1.00 37.31 404 GLY A C 1
ATOM 3328 O O . GLY A 1 404 ? 7.224 -0.270 -105.667 1.00 36.63 404 GLY A O 1
ATOM 3329 N N . GLN A 1 405 ? 6.681 1.225 -104.057 1.00 33.31 405 GLN A N 1
ATOM 3330 C CA . GLN A 1 405 ? 5.455 1.727 -104.718 1.00 32.97 405 GLN A CA 1
ATOM 3331 C C . GLN A 1 405 ? 5.089 3.143 -104.255 1.00 37.54 405 GLN A C 1
ATOM 3332 O O . GLN A 1 405 ? 4.998 4.035 -105.081 1.00 36.13 405 GLN A O 1
ATOM 3338 N N . GLY A 1 406 ? 4.799 3.310 -102.955 1.00 37.11 406 GLY A N 1
ATOM 3339 C CA . GLY A 1 406 ? 4.473 4.627 -102.401 1.00 36.87 406 GLY A CA 1
ATOM 3340 C C . GLY A 1 406 ? 3.016 4.833 -102.071 1.00 39.55 406 GLY A C 1
ATOM 3341 O O . GLY A 1 406 ? 2.300 5.538 -102.780 1.00 37.93 406 GLY A O 1
ATOM 3342 N N . LEU A 1 407 ? 2.584 4.259 -100.960 1.00 39.60 407 LEU A N 1
ATOM 3343 C CA . LEU A 1 407 ? 1.201 4.363 -100.526 1.00 40.40 407 LEU A CA 1
ATOM 3344 C C . LEU A 1 407 ? 0.761 5.777 -100.192 1.00 43.74 407 LEU A C 1
ATOM 3345 O O . LEU A 1 407 ? -0.388 6.088 -100.451 1.00 43.75 407 LEU A O 1
ATOM 3350 N N . SER A 1 408 ? 1.639 6.627 -99.622 1.00 40.98 408 SER A N 1
ATOM 3351 C CA . SER A 1 408 ? 1.272 8.013 -99.258 1.00 42.39 408 SER A CA 1
ATOM 3352 C C . SER A 1 408 ? 0.896 8.822 -100.489 1.00 46.03 408 SER A C 1
ATOM 3353 O O . SER A 1 408 ? -0.112 9.533 -100.469 1.00 46.22 408 SER A O 1
ATOM 3356 N N . MET A 1 409 ? 1.674 8.668 -101.585 1.00 42.22 409 MET A N 1
ATOM 3357 C CA . MET A 1 409 ? 1.387 9.317 -102.873 1.00 41.18 409 MET A CA 1
ATOM 3358 C C . MET A 1 409 ? 0.029 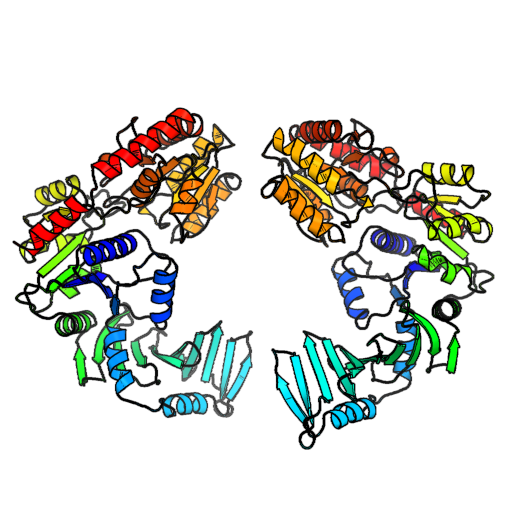8.812 -103.403 1.00 43.08 409 MET A C 1
ATOM 3359 O O . MET A 1 409 ? -0.825 9.615 -103.768 1.00 43.13 409 MET A O 1
ATOM 3364 N N . ILE A 1 410 ? -0.179 7.478 -103.360 1.00 39.31 410 ILE A N 1
ATOM 3365 C CA . ILE A 1 410 ? -1.417 6.837 -103.801 1.00 39.76 410 ILE A CA 1
ATOM 3366 C C . ILE A 1 410 ? -2.592 7.308 -102.939 1.00 44.92 410 ILE A C 1
ATOM 3367 O O . ILE A 1 410 ? -3.635 7.642 -103.483 1.00 44.13 410 ILE A O 1
ATOM 3372 N N . GLU A 1 411 ? -2.396 7.383 -101.600 1.00 42.07 411 GLU A N 1
ATOM 3373 C CA . GLU A 1 411 ? -3.418 7.834 -100.636 1.00 42.46 411 GLU A CA 1
ATOM 3374 C C . GLU A 1 411 ? -3.844 9.273 -100.930 1.00 46.67 411 GLU A C 1
ATOM 3375 O O . GLU A 1 411 ? -5.036 9.546 -100.961 1.00 45.99 411 GLU A O 1
ATOM 3381 N N . ALA A 1 412 ? -2.876 10.163 -101.216 1.00 44.15 412 ALA A N 1
ATOM 3382 C CA . ALA A 1 412 ? -3.127 11.567 -101.558 1.00 45.40 412 ALA A CA 1
ATOM 3383 C C . ALA A 1 412 ? -3.973 11.669 -102.818 1.00 50.28 412 ALA A C 1
ATOM 3384 O O . ALA A 1 412 ? -4.914 12.457 -102.865 1.00 52.49 412 ALA A O 1
ATOM 3386 N N . MET A 1 413 ? -3.667 10.840 -103.821 1.00 45.28 413 MET A N 1
ATOM 3387 C CA . MET A 1 413 ? -4.399 10.801 -105.088 1.00 44.01 413 MET A CA 1
ATOM 3388 C C . MET A 1 413 ? -5.836 10.332 -104.878 1.00 49.80 413 MET A C 1
ATOM 3389 O O . MET A 1 413 ? -6.756 10.894 -105.489 1.00 50.67 413 MET A O 1
ATOM 3394 N N . ILE A 1 414 ? -6.039 9.358 -103.968 1.00 46.95 414 ILE A N 1
ATOM 3395 C CA . ILE A 1 414 ? -7.389 8.882 -103.594 1.00 48.48 414 ILE A CA 1
ATOM 3396 C C . ILE A 1 414 ? -8.203 10.052 -102.971 1.00 56.24 414 ILE A C 1
ATOM 3397 O O . ILE A 1 414 ? -9.374 10.223 -103.302 1.00 56.85 414 ILE A O 1
ATOM 3402 N N . SER A 1 415 ? -7.548 10.908 -102.157 1.00 54.68 415 SER A N 1
ATOM 3403 C CA . SER A 1 415 ? -8.203 12.075 -101.558 1.00 55.78 415 SER A CA 1
ATOM 3404 C C . SER A 1 415 ? -8.218 13.288 -102.493 1.00 60.57 415 SER A C 1
ATOM 3405 O O . SER A 1 415 ? -8.412 14.407 -102.025 1.00 61.99 415 SER A O 1
ATOM 3408 N N . LYS A 1 416 ? -8.026 13.067 -103.820 1.00 56.05 416 LYS A N 1
ATOM 3409 C CA . LYS A 1 416 ? -8.008 14.114 -104.866 1.00 55.55 416 LYS A CA 1
ATOM 3410 C C . LYS A 1 416 ? -6.944 15.207 -104.617 1.00 59.48 416 LYS A C 1
ATOM 3411 O O . LYS A 1 416 ? -7.148 16.374 -104.970 1.00 60.70 416 LYS A O 1
ATOM 3417 N N . ARG A 1 417 ? -5.814 14.819 -103.992 1.00 54.93 417 ARG A N 1
ATOM 3418 C CA . ARG A 1 417 ? -4.686 15.707 -103.691 1.00 55.08 417 ARG A CA 1
ATOM 3419 C C . ARG A 1 417 ? -3.570 15.345 -104.674 1.00 55.00 417 ARG A C 1
ATOM 3420 O O . ARG A 1 417 ? -3.016 14.250 -104.594 1.00 52.86 417 ARG A O 1
ATOM 3428 N N . PRO A 1 418 ? -3.316 16.181 -105.694 1.00 51.58 418 PRO A N 1
ATOM 3429 C CA . PRO A 1 418 ? -2.292 15.807 -106.692 1.00 50.17 418 PRO A CA 1
ATOM 3430 C C . PRO A 1 418 ? -0.888 15.755 -106.115 1.00 54.17 418 PRO A C 1
ATOM 3431 O O . PRO A 1 418 ? -0.581 16.451 -105.146 1.00 55.52 418 PRO A O 1
ATOM 3435 N N . VAL A 1 419 ? -0.058 14.885 -106.693 1.00 48.46 419 VAL A N 1
ATOM 3436 C CA . VAL A 1 419 ? 1.324 14.680 -106.263 1.00 47.00 419 VAL A CA 1
ATOM 3437 C C . VAL A 1 419 ? 2.318 15.325 -107.232 1.00 51.49 419 VAL A C 1
ATOM 3438 O O . VAL A 1 419 ? 2.154 15.236 -108.453 1.00 50.59 419 VAL A O 1
ATOM 3442 N N . VAL A 1 420 ? 3.343 15.979 -106.659 1.00 49.44 420 VAL A N 1
ATOM 3443 C CA . VAL A 1 420 ? 4.531 16.516 -107.321 1.00 49.02 420 VAL A CA 1
ATOM 3444 C C . VAL A 1 420 ? 5.678 15.619 -106.744 1.00 50.52 420 VAL A C 1
ATOM 3445 O O . VAL A 1 420 ? 5.992 15.674 -105.555 1.00 50.10 420 VAL A O 1
ATOM 3449 N N . ALA A 1 421 ? 6.178 14.692 -107.565 1.00 44.88 421 ALA A N 1
ATOM 3450 C CA . ALA A 1 421 ? 7.143 13.699 -107.150 1.00 42.97 421 ALA A CA 1
ATOM 3451 C C . ALA A 1 421 ? 8.349 13.575 -108.056 1.00 46.28 421 ALA A C 1
ATOM 3452 O O . ALA A 1 421 ? 8.227 13.730 -109.270 1.00 44.35 421 ALA A O 1
ATOM 3454 N N . PHE A 1 422 ? 9.513 13.218 -107.466 1.00 43.03 422 PHE A N 1
ATOM 3455 C CA . PHE A 1 422 ? 10.696 12.920 -108.259 1.00 43.20 422 PHE A CA 1
ATOM 3456 C C . PHE A 1 422 ? 10.418 11.591 -108.984 1.00 44.88 422 PHE A C 1
ATOM 3457 O O . PHE A 1 422 ? 9.908 10.662 -108.349 1.00 43.75 422 PHE A O 1
ATOM 3465 N N . ASP A 1 423 ? 10.662 11.531 -110.316 1.00 40.57 423 ASP A N 1
ATOM 3466 C CA . ASP A 1 423 ? 10.455 10.322 -111.119 1.00 39.32 423 ASP A CA 1
ATOM 3467 C C . ASP A 1 423 ? 11.576 9.326 -110.775 1.00 43.67 423 ASP A C 1
ATOM 3468 O O . ASP A 1 423 ? 12.664 9.396 -111.347 1.00 43.82 423 ASP A O 1
ATOM 3473 N N . ILE A 1 424 ? 11.319 8.434 -109.805 1.00 39.82 424 ILE A N 1
ATOM 3474 C CA . ILE A 1 424 ? 12.304 7.469 -109.292 1.00 38.78 424 ILE A CA 1
ATOM 3475 C C . ILE A 1 424 ? 11.773 6.010 -109.376 1.00 42.04 424 ILE A C 1
ATOM 3476 O O . ILE A 1 424 ? 10.572 5.787 -109.533 1.00 40.33 424 ILE A O 1
ATOM 3481 N N . LYS A 1 425 ? 12.664 5.031 -109.209 1.00 39.74 425 LYS A N 1
ATOM 3482 C CA . LYS A 1 425 ? 12.305 3.614 -109.158 1.00 38.54 425 LYS A CA 1
ATOM 3483 C C . LYS A 1 425 ? 11.988 3.282 -107.671 1.00 41.13 425 LYS A C 1
ATOM 3484 O O . LYS A 1 425 ? 12.830 3.492 -106.805 1.00 39.50 425 LYS A O 1
ATOM 3490 N N . TYR A 1 426 ? 10.796 2.742 -107.351 1.00 36.82 426 TYR A N 1
ATOM 3491 C CA . TYR A 1 426 ? 9.694 2.398 -108.245 1.00 34.45 426 TYR A CA 1
ATOM 3492 C C . TYR A 1 426 ? 8.404 2.977 -107.724 1.00 40.45 426 TYR A C 1
ATOM 3493 O O . TYR A 1 426 ? 8.252 3.150 -106.511 1.00 39.71 426 TYR A O 1
ATOM 3502 N N . GLY A 1 427 ? 7.463 3.211 -108.630 1.00 37.66 427 GLY A N 1
ATOM 3503 C CA . GLY A 1 427 ? 6.135 3.645 -108.246 1.00 36.58 427 GLY A CA 1
ATOM 3504 C C . GLY A 1 427 ? 5.578 4.872 -108.921 1.00 40.91 427 GLY A C 1
ATOM 3505 O O . GLY A 1 427 ? 4.557 4.744 -109.598 1.00 40.73 427 GLY A O 1
ATOM 3506 N N . PRO A 1 428 ? 6.144 6.094 -108.697 1.00 38.28 428 PRO A N 1
ATOM 3507 C CA . PRO A 1 428 ? 5.496 7.311 -109.223 1.00 39.52 428 PRO A CA 1
ATOM 3508 C C . PRO A 1 428 ? 5.005 7.300 -110.661 1.00 45.05 428 PRO A C 1
ATOM 3509 O O . PRO A 1 428 ? 3.850 7.635 -110.876 1.00 46.36 428 PRO A O 1
ATOM 3513 N N . SER A 1 429 ? 5.830 6.850 -111.624 1.00 42.51 429 SER A N 1
ATOM 3514 C CA . SER A 1 429 ? 5.441 6.843 -113.059 1.00 42.24 429 SER A CA 1
ATOM 3515 C C . SER A 1 429 ? 4.379 5.800 -113.400 1.00 44.95 429 SER A C 1
ATOM 3516 O O . SER A 1 429 ? 3.814 5.847 -114.480 1.00 46.38 429 SER A O 1
ATOM 3519 N N . ASP A 1 430 ? 4.092 4.869 -112.486 1.00 40.06 430 ASP A N 1
ATOM 3520 C CA . ASP A 1 430 ? 3.021 3.899 -112.707 1.00 38.05 430 ASP A CA 1
ATOM 3521 C C . ASP A 1 430 ? 1.681 4.591 -112.589 1.00 42.61 430 ASP A C 1
ATOM 3522 O O . ASP A 1 430 ? 0.760 4.276 -113.352 1.00 43.74 430 ASP A O 1
ATOM 3527 N N . PHE A 1 431 ? 1.554 5.519 -111.624 1.00 38.03 431 PHE A N 1
ATOM 3528 C CA . PHE A 1 431 ? 0.254 6.147 -111.370 1.00 37.44 431 PHE A CA 1
ATOM 3529 C C . PHE A 1 431 ? 0.145 7.634 -111.652 1.00 42.13 431 PHE A C 1
ATOM 3530 O O . PHE A 1 431 ? -0.959 8.122 -111.867 1.00 41.37 431 PHE A O 1
ATOM 3538 N N . ILE A 1 432 ? 1.273 8.362 -111.664 1.00 40.71 432 ILE A N 1
ATOM 3539 C CA . ILE A 1 432 ? 1.213 9.788 -111.979 1.00 41.75 432 ILE A CA 1
ATOM 3540 C C . ILE A 1 432 ? 1.271 9.935 -113.499 1.00 48.37 432 ILE A C 1
ATOM 3541 O O . ILE A 1 432 ? 2.160 9.360 -114.123 1.00 49.48 432 ILE A O 1
ATOM 3546 N N . GLU A 1 433 ? 0.316 10.695 -114.086 1.00 45.55 433 GLU A N 1
ATOM 3547 C CA . GLU A 1 433 ? 0.269 11.002 -115.514 1.00 45.95 433 GLU A CA 1
ATOM 3548 C C . GLU A 1 433 ? 0.633 12.474 -115.582 1.00 50.86 433 GLU A C 1
ATOM 3549 O O . GLU A 1 433 ? -0.173 13.337 -115.209 1.00 52.37 433 GLU A O 1
ATOM 3555 N N . ASP A 1 434 ? 1.907 12.738 -115.906 1.00 46.53 434 ASP A N 1
ATOM 3556 C CA . ASP A 1 434 ? 2.502 14.068 -115.943 1.00 48.24 434 ASP A CA 1
ATOM 3557 C C . ASP A 1 434 ? 1.645 15.060 -116.679 1.00 54.12 434 ASP A C 1
ATOM 3558 O O . ASP A 1 434 ? 1.219 14.782 -117.796 1.00 54.26 434 ASP A O 1
ATOM 3563 N N . ASN A 1 435 ? 1.362 16.201 -116.015 1.00 51.80 435 ASN A N 1
ATOM 3564 C CA . ASN A 1 435 ? 0.560 17.316 -116.512 1.00 52.41 435 ASN A CA 1
ATOM 3565 C C . ASN A 1 435 ? -0.922 16.933 -116.753 1.00 56.45 435 ASN A C 1
ATOM 3566 O O . ASN A 1 435 ? -1.653 17.676 -117.405 1.00 58.24 435 ASN A O 1
ATOM 3571 N N . LYS A 1 436 ? -1.378 15.803 -116.173 1.00 50.66 436 LYS A N 1
ATOM 3572 C CA . LYS A 1 436 ? -2.768 15.350 -116.293 1.00 49.51 436 LYS A CA 1
ATOM 3573 C C . LYS A 1 436 ? -3.382 15.105 -114.906 1.00 53.57 436 LYS A C 1
ATOM 3574 O O . LYS A 1 436 ? -4.485 15.570 -114.644 1.00 53.51 436 LYS A O 1
ATOM 3580 N N . ASN A 1 437 ? -2.655 14.421 -114.002 1.00 49.59 437 ASN A N 1
ATOM 3581 C CA . ASN A 1 437 ? -3.159 14.166 -112.651 1.00 49.10 437 ASN A CA 1
ATOM 3582 C C . ASN A 1 437 ? -2.137 14.542 -111.559 1.00 53.69 437 ASN A C 1
ATOM 3583 O O . ASN A 1 437 ? -2.359 14.303 -110.372 1.00 51.60 437 ASN A O 1
ATOM 3588 N N . GLY A 1 438 ? -1.035 15.144 -111.999 1.00 52.53 438 GLY A N 1
ATOM 3589 C CA . GLY A 1 438 ? 0.085 15.574 -111.168 1.00 52.64 438 GLY A CA 1
ATOM 3590 C C . GLY A 1 438 ? 1.324 15.816 -112.012 1.00 55.25 438 GLY A C 1
ATOM 3591 O O . GLY A 1 438 ? 1.240 15.903 -113.246 1.00 51.86 438 GLY A O 1
ATOM 3592 N N . TYR A 1 439 ? 2.490 15.912 -111.347 1.00 52.69 439 TYR A N 1
ATOM 3593 C CA . TYR A 1 439 ? 3.756 16.142 -112.038 1.00 52.19 439 TYR A CA 1
ATOM 3594 C C . TYR A 1 439 ? 4.841 15.169 -111.622 1.00 52.17 439 TYR A C 1
ATOM 3595 O O . TYR A 1 439 ? 5.013 14.896 -110.421 1.00 48.82 439 TYR A O 1
ATOM 3604 N N . LEU A 1 440 ? 5.572 14.651 -112.631 1.00 48.13 440 LEU A N 1
ATOM 3605 C CA . LEU A 1 440 ? 6.742 13.785 -112.484 1.00 47.81 440 LEU A CA 1
ATOM 3606 C C . LEU A 1 440 ? 7.946 14.668 -112.736 1.00 55.81 440 LEU A C 1
ATOM 3607 O O . LEU A 1 440 ? 8.121 15.197 -113.845 1.00 56.24 440 LEU A O 1
ATOM 3612 N N . ILE A 1 441 ? 8.734 14.896 -111.687 1.00 53.80 441 ILE A N 1
ATOM 3613 C CA . ILE A 1 441 ? 9.909 15.772 -111.750 1.00 54.74 441 ILE A CA 1
ATOM 3614 C C . ILE A 1 441 ? 11.182 14.956 -111.934 1.00 59.09 441 ILE A C 1
ATOM 3615 O O . ILE A 1 441 ? 11.356 13.925 -111.283 1.00 58.47 441 ILE A O 1
ATOM 3620 N N . GLU A 1 442 ? 12.077 15.432 -112.806 1.00 56.78 442 GLU A N 1
ATOM 3621 C CA . GLU A 1 442 ? 13.381 14.826 -113.035 1.00 57.62 442 GLU A CA 1
ATOM 3622 C C . GLU A 1 442 ? 14.087 14.784 -111.679 1.00 62.56 442 GLU A C 1
ATOM 3623 O O . GLU A 1 442 ? 14.105 15.798 -110.977 1.00 63.14 442 GLU A O 1
ATOM 3629 N N . ASN A 1 443 ? 14.533 13.580 -111.252 1.00 59.62 443 ASN A N 1
ATOM 3630 C CA . ASN A 1 443 ? 15.179 13.339 -109.958 1.00 59.62 443 ASN A CA 1
ATOM 3631 C C . ASN A 1 443 ? 16.311 14.328 -109.666 1.00 68.51 443 ASN A C 1
ATOM 3632 O O . ASN A 1 443 ? 17.163 14.559 -110.531 1.00 68.87 443 ASN A O 1
ATOM 3637 N N . HIS A 1 444 ? 16.283 14.921 -108.444 1.00 67.80 444 HIS A N 1
ATOM 3638 C CA . HIS A 1 444 ? 17.199 15.940 -107.896 1.00 70.30 444 HIS A CA 1
ATOM 3639 C C . HIS A 1 444 ? 16.875 17.370 -108.332 1.00 73.31 444 HIS A C 1
ATOM 3640 O O . HIS A 1 444 ? 17.334 18.307 -107.678 1.00 73.92 444 HIS A O 1
ATOM 3647 N N . ASN A 1 445 ? 16.111 17.548 -109.433 1.00 67.66 445 ASN A N 1
ATOM 3648 C CA . ASN A 1 445 ? 15.758 18.869 -109.971 1.00 67.27 445 ASN A CA 1
ATOM 3649 C C . ASN A 1 445 ? 14.818 19.650 -109.026 1.00 69.28 445 ASN A C 1
ATOM 3650 O O . ASN A 1 445 ? 13.610 19.722 -109.261 1.00 67.98 445 ASN A O 1
ATOM 3655 N N . ILE A 1 446 ? 15.399 20.238 -107.961 1.00 64.99 446 ILE A N 1
ATOM 3656 C CA . ILE A 1 446 ? 14.688 21.019 -106.941 1.00 65.13 446 ILE A CA 1
ATOM 3657 C C . ILE A 1 446 ? 14.022 22.294 -107.482 1.00 71.24 446 ILE A C 1
ATOM 3658 O O . ILE A 1 446 ? 12.972 22.680 -106.975 1.00 71.25 446 ILE A O 1
ATOM 3663 N N . ASN A 1 447 ? 14.611 22.919 -108.527 1.00 69.20 447 ASN A N 1
ATOM 3664 C CA . ASN A 1 447 ? 14.082 24.130 -109.158 1.00 70.73 447 ASN A CA 1
ATOM 3665 C C . ASN A 1 447 ? 12.806 23.859 -109.948 1.00 72.49 447 ASN A C 1
ATOM 3666 O O . ASN A 1 447 ? 11.842 24.618 -109.819 1.00 72.52 447 ASN A O 1
ATOM 3671 N N . ASP A 1 448 ? 12.797 22.790 -110.770 1.00 67.24 448 ASP A N 1
ATOM 3672 C CA . ASP A 1 448 ? 11.604 22.412 -111.533 1.00 65.76 448 ASP A CA 1
ATOM 3673 C C . ASP A 1 448 ? 10.497 21.925 -110.594 1.00 66.75 448 ASP A C 1
ATOM 3674 O O . ASP A 1 448 ? 9.328 22.169 -110.875 1.00 66.74 448 ASP A O 1
ATOM 3679 N N . MET A 1 449 ? 10.857 21.297 -109.462 1.00 61.68 449 MET A N 1
ATOM 3680 C CA . MET A 1 449 ? 9.854 20.856 -108.496 1.00 61.02 449 MET A CA 1
ATOM 3681 C C . MET A 1 449 ? 9.225 22.052 -107.777 1.00 67.21 449 MET A C 1
ATOM 3682 O O . MET A 1 449 ? 8.005 22.070 -107.585 1.00 65.91 449 MET A O 1
ATOM 3687 N N . ALA A 1 450 ? 10.057 23.054 -107.397 1.00 65.89 450 ALA A N 1
ATOM 3688 C CA . ALA A 1 450 ? 9.602 24.294 -106.764 1.00 67.72 450 ALA A CA 1
ATOM 3689 C C . ALA A 1 450 ? 8.661 25.048 -107.725 1.00 72.39 450 ALA A C 1
ATOM 3690 O O . ALA A 1 450 ? 7.618 25.537 -107.290 1.00 72.74 450 ALA A O 1
ATOM 3692 N N . ASP A 1 451 ? 8.998 25.062 -109.035 1.00 68.45 451 ASP A N 1
ATOM 3693 C CA . ASP A 1 451 ? 8.204 25.688 -110.098 1.00 68.89 451 ASP A CA 1
ATOM 3694 C C . ASP A 1 451 ? 6.823 25.048 -110.242 1.00 70.68 451 ASP A C 1
ATOM 3695 O O . ASP A 1 451 ? 5.833 25.769 -110.369 1.00 70.13 451 ASP A O 1
ATOM 3700 N N . LYS A 1 452 ? 6.756 23.701 -110.210 1.00 65.61 452 LYS A N 1
ATOM 3701 C CA . LYS A 1 452 ? 5.496 22.963 -110.358 1.00 64.14 452 LYS A CA 1
ATOM 3702 C C . LYS A 1 452 ? 4.587 23.094 -109.150 1.00 68.64 452 LYS A C 1
ATOM 3703 O O . LYS A 1 452 ? 3.369 23.165 -109.320 1.00 69.57 452 LYS A O 1
ATOM 3709 N N . ILE A 1 453 ? 5.172 23.177 -107.941 1.00 64.19 453 ILE A N 1
ATOM 3710 C CA . ILE A 1 453 ? 4.434 23.385 -106.695 1.00 64.07 453 ILE A CA 1
ATOM 3711 C C . ILE A 1 453 ? 3.780 24.773 -106.772 1.00 71.06 453 ILE A C 1
ATOM 3712 O O . ILE A 1 453 ? 2.579 24.885 -106.515 1.00 70.54 453 ILE A O 1
ATOM 3717 N N . LEU A 1 454 ? 4.561 25.802 -107.203 1.00 69.66 454 LEU A N 1
ATOM 3718 C CA . LEU A 1 454 ? 4.106 27.184 -107.346 1.00 71.60 454 LEU A CA 1
ATOM 3719 C C . LEU A 1 454 ? 2.957 27.322 -108.340 1.00 76.43 454 LEU A C 1
ATOM 3720 O O . LEU A 1 454 ? 1.962 27.956 -108.005 1.00 78.05 454 LEU A O 1
ATOM 3725 N N . GLN A 1 455 ? 3.064 26.692 -109.531 1.00 72.06 455 GLN A N 1
ATOM 3726 C CA . GLN A 1 455 ? 2.000 26.674 -110.546 1.00 71.85 455 GLN A CA 1
ATOM 3727 C C . GLN A 1 455 ? 0.729 26.076 -109.917 1.00 74.83 455 GLN A C 1
ATOM 3728 O O . GLN A 1 455 ? -0.331 26.690 -109.968 1.00 76.07 455 GLN A O 1
ATOM 3734 N N . LEU A 1 456 ? 0.867 24.911 -109.271 1.00 69.78 456 LEU A N 1
ATOM 3735 C CA . LEU A 1 456 ? -0.227 24.176 -108.646 1.00 68.49 456 LEU A CA 1
ATOM 3736 C C . LEU A 1 456 ? -0.898 24.883 -107.449 1.00 73.84 456 LEU A C 1
ATOM 3737 O O . LEU A 1 456 ? -2.130 24.973 -107.447 1.00 72.95 456 LEU A O 1
ATOM 3742 N N . VAL A 1 457 ? -0.114 25.422 -106.469 1.00 72.08 457 VAL A N 1
ATOM 3743 C CA . VAL A 1 457 ? -0.670 26.141 -105.298 1.00 73.73 457 VAL A CA 1
ATOM 3744 C C . VAL A 1 457 ? -1.417 27.418 -105.677 1.00 80.24 457 VAL A C 1
ATOM 3745 O O . VAL A 1 457 ? -2.297 27.842 -104.925 1.00 81.81 457 VAL A O 1
ATOM 3749 N N . ASN A 1 458 ? -1.026 28.055 -106.799 1.00 77.10 458 ASN A N 1
ATOM 3750 C CA . ASN A 1 458 ? -1.591 29.319 -107.286 1.00 78.82 458 ASN A CA 1
ATOM 3751 C C . ASN A 1 458 ? -2.626 29.169 -108.411 1.00 83.47 458 ASN A C 1
ATOM 3752 O O . ASN A 1 458 ? -2.987 30.159 -109.045 1.00 85.27 458 ASN A O 1
ATOM 3757 N N . ASN A 1 459 ? -3.123 27.944 -108.637 1.00 78.50 459 ASN A N 1
ATOM 3758 C CA . ASN A 1 459 ? -4.131 27.661 -109.659 1.00 77.85 459 ASN A CA 1
ATOM 3759 C C . ASN A 1 459 ? -5.150 26.666 -109.086 1.00 82.49 459 ASN A C 1
ATOM 3760 O O . ASN A 1 459 ? -4.896 25.456 -109.056 1.00 80.91 459 ASN A O 1
ATOM 3765 N N . ASP A 1 460 ? -6.281 27.200 -108.583 1.00 80.53 460 ASP A N 1
ATOM 3766 C CA . ASP A 1 460 ? -7.363 26.445 -107.944 1.00 79.62 460 ASP A CA 1
ATOM 3767 C C . ASP A 1 460 ? -8.020 25.424 -108.870 1.00 80.37 460 ASP A C 1
ATOM 3768 O O . ASP A 1 460 ? -8.207 24.278 -108.458 1.00 78.07 460 ASP A O 1
ATOM 3773 N N . VAL A 1 461 ? -8.339 25.828 -110.118 1.00 77.28 461 VAL A N 1
ATOM 3774 C CA . VAL A 1 461 ? -8.968 24.967 -111.128 1.00 75.99 461 VAL A CA 1
ATOM 3775 C C . VAL A 1 461 ? -8.069 23.798 -111.553 1.00 77.14 461 VAL A C 1
ATOM 3776 O O . VAL A 1 461 ? -8.561 22.676 -111.659 1.00 75.53 461 VAL A O 1
ATOM 3780 N N . LEU A 1 462 ? -6.758 24.057 -111.755 1.00 72.00 462 LEU A N 1
ATOM 3781 C CA . LEU A 1 462 ? -5.786 23.031 -112.144 1.00 68.73 462 LEU A CA 1
ATOM 3782 C C . LEU A 1 462 ? -5.564 22.029 -111.010 1.00 70.38 462 LEU A C 1
ATOM 3783 O O . LEU A 1 462 ? -5.507 20.828 -111.275 1.00 68.42 462 LEU A O 1
ATOM 3788 N N . ALA A 1 463 ? -5.464 22.519 -109.755 1.00 66.61 463 ALA A N 1
ATOM 3789 C CA . ALA A 1 463 ? -5.281 21.681 -108.569 1.00 65.00 463 ALA A CA 1
ATOM 3790 C C . ALA A 1 463 ? -6.460 20.725 -108.363 1.00 68.31 463 ALA A C 1
ATOM 3791 O O . ALA A 1 463 ? -6.248 19.565 -107.992 1.00 67.88 463 ALA A O 1
ATOM 3793 N N . ALA A 1 464 ? -7.688 21.200 -108.631 1.00 64.31 464 ALA A N 1
ATOM 3794 C CA . ALA A 1 464 ? -8.923 20.428 -108.505 1.00 63.73 464 ALA A CA 1
ATOM 3795 C C . ALA A 1 464 ? -9.075 19.406 -109.640 1.00 64.57 464 ALA A C 1
ATOM 3796 O O . ALA A 1 464 ? -9.557 18.298 -109.393 1.00 63.81 464 ALA A O 1
ATOM 3798 N N . GLU A 1 465 ? -8.689 19.796 -110.870 1.00 59.58 465 GLU A N 1
ATOM 3799 C CA . GLU A 1 465 ? -8.739 19.000 -112.101 1.00 58.41 465 GLU A CA 1
ATOM 3800 C C . GLU A 1 465 ? -7.772 17.825 -111.994 1.00 62.15 465 GLU A C 1
ATOM 3801 O O . GLU A 1 465 ? -8.138 16.691 -112.328 1.00 61.21 465 GLU A O 1
ATOM 3807 N N . PHE A 1 466 ? -6.525 18.115 -111.547 1.00 57.97 466 PHE A N 1
ATOM 3808 C CA . PHE A 1 466 ? -5.451 17.132 -111.381 1.00 55.02 466 PHE A CA 1
ATOM 3809 C C . PHE A 1 466 ? -5.863 16.099 -110.350 1.00 55.50 466 PHE A C 1
ATOM 3810 O O . PHE A 1 466 ? -5.801 14.904 -110.642 1.00 53.44 466 PHE A O 1
ATOM 3818 N N . GLY A 1 467 ? -6.365 16.574 -109.207 1.00 52.99 467 GLY A N 1
ATOM 3819 C CA . GLY A 1 467 ? -6.830 15.734 -108.108 1.00 52.70 467 GLY A CA 1
ATOM 3820 C C . GLY A 1 467 ? -7.953 14.795 -108.496 1.00 56.75 467 GLY A C 1
ATOM 3821 O O . GLY A 1 467 ? -7.916 13.607 -108.165 1.00 54.33 467 GLY A O 1
ATOM 3822 N N . SER A 1 468 ? -8.944 15.326 -109.237 1.00 55.62 468 SER A N 1
ATOM 3823 C CA . SER A 1 468 ? -10.106 14.575 -109.732 1.00 55.60 468 SER A CA 1
ATOM 3824 C C . SER A 1 468 ? -9.654 13.426 -110.661 1.00 56.60 468 SER A C 1
ATOM 3825 O O . SER A 1 468 ? -10.087 12.293 -110.476 1.00 55.29 468 SER A O 1
ATOM 3828 N N . LYS A 1 469 ? -8.748 13.718 -111.621 1.00 52.49 469 LYS A N 1
ATOM 3829 C CA . LYS A 1 469 ? -8.181 12.733 -112.545 1.00 50.97 469 LYS A CA 1
ATOM 3830 C C . LYS A 1 469 ? -7.320 11.706 -111.772 1.00 53.90 469 LYS A C 1
ATOM 3831 O O . LYS A 1 469 ? -7.307 10.528 -112.133 1.00 53.12 469 LYS A O 1
ATOM 3837 N N . ALA A 1 470 ? -6.625 12.158 -110.692 1.00 50.11 470 ALA A N 1
ATOM 3838 C CA . ALA A 1 470 ? -5.771 11.317 -109.839 1.00 48.68 470 ALA A CA 1
ATOM 3839 C C . ALA A 1 470 ? -6.537 10.176 -109.183 1.00 49.62 470 ALA A C 1
ATOM 3840 O O . ALA A 1 470 ? -6.101 9.028 -109.296 1.00 46.22 470 ALA A O 1
ATOM 3842 N N . ARG A 1 471 ? -7.696 10.478 -108.548 1.00 49.01 471 ARG A N 1
ATOM 3843 C CA . ARG A 1 471 ? -8.559 9.475 -107.874 1.00 48.80 471 ARG A CA 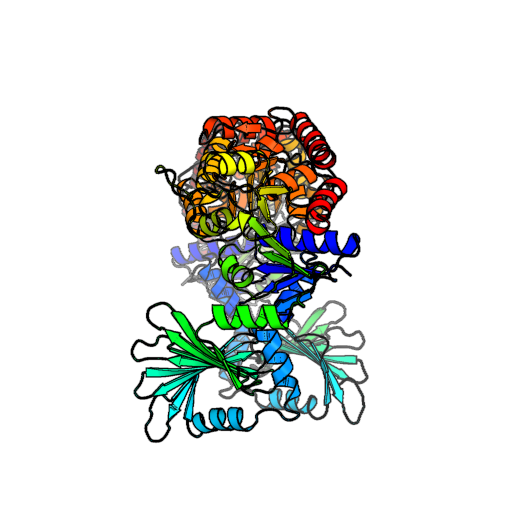1
ATOM 3844 C C . ARG A 1 471 ? -9.102 8.485 -108.913 1.00 51.18 471 ARG A C 1
ATOM 3845 O O . ARG A 1 471 ? -9.039 7.275 -108.702 1.00 50.12 471 ARG A O 1
ATOM 3853 N N . GLU A 1 472 ? -9.573 9.019 -110.052 1.00 47.33 472 GLU A N 1
ATOM 3854 C CA . GLU A 1 472 ? -10.072 8.282 -111.203 1.00 46.76 472 GLU A CA 1
ATOM 3855 C C . GLU A 1 472 ? -9.026 7.277 -111.707 1.00 50.34 472 GLU A C 1
ATOM 3856 O O . GLU A 1 472 ? -9.379 6.135 -111.998 1.00 50.84 472 GLU A O 1
ATOM 3862 N N . ASN A 1 473 ? -7.737 7.705 -111.804 1.00 45.47 473 ASN A N 1
ATOM 3863 C CA . ASN A 1 473 ? -6.633 6.858 -112.261 1.00 42.29 473 ASN A CA 1
ATOM 3864 C C . ASN A 1 473 ? -6.343 5.736 -111.287 1.00 44.48 473 ASN A C 1
ATOM 3865 O O . ASN A 1 473 ? -6.056 4.628 -111.725 1.00 44.27 473 ASN A O 1
ATOM 3870 N N . ILE A 1 474 ? -6.442 6.002 -109.967 1.00 41.51 474 ILE A N 1
ATOM 3871 C CA . ILE A 1 474 ? -6.202 4.970 -108.938 1.00 40.34 474 ILE A CA 1
ATOM 3872 C C . ILE A 1 474 ? -7.307 3.919 -108.970 1.00 44.97 474 ILE A C 1
ATOM 3873 O O . ILE A 1 474 ? -7.022 2.717 -108.970 1.00 43.36 474 ILE A O 1
ATOM 3878 N N . ILE A 1 475 ? -8.573 4.378 -109.013 1.00 45.81 475 ILE A N 1
ATOM 3879 C CA . ILE A 1 475 ? -9.755 3.506 -109.060 1.00 45.96 475 ILE A CA 1
ATOM 3880 C C . ILE A 1 475 ? -9.621 2.570 -110.266 1.00 49.08 475 ILE A C 1
ATOM 3881 O O . ILE A 1 475 ? -9.711 1.362 -110.111 1.00 47.51 475 ILE A O 1
ATOM 3886 N N . GLU A 1 476 ? -9.309 3.127 -111.430 1.00 46.51 476 GLU A N 1
ATOM 3887 C CA . GLU A 1 476 ? -9.184 2.343 -112.638 1.00 45.91 476 GLU A CA 1
ATOM 3888 C C . GLU A 1 476 ? -8.058 1.306 -112.654 1.00 50.64 476 GLU A C 1
ATOM 3889 O O . GLU A 1 476 ? -8.283 0.173 -113.083 1.00 51.68 476 GLU A O 1
ATOM 3895 N N . LYS A 1 477 ? -6.870 1.675 -112.186 1.00 44.15 477 LYS A N 1
ATOM 3896 C CA . LYS A 1 477 ? -5.726 0.798 -112.303 1.00 42.45 477 LYS A CA 1
ATOM 3897 C C . LYS A 1 477 ? -5.388 -0.090 -111.120 1.00 46.34 477 LYS A C 1
ATOM 3898 O O . LYS A 1 477 ? -4.561 -0.995 -111.279 1.00 46.08 477 LYS A O 1
ATOM 3904 N N . TYR A 1 478 ? -6.027 0.125 -109.949 1.00 41.38 478 TYR A N 1
ATOM 3905 C CA . TYR A 1 478 ? -5.729 -0.660 -108.754 1.00 40.08 478 TYR A CA 1
ATOM 3906 C C . TYR A 1 478 ? -6.969 -1.325 -108.128 1.00 43.34 478 TYR A C 1
ATOM 3907 O O . TYR A 1 478 ? -7.157 -1.293 -106.900 1.00 42.76 478 TYR A O 1
ATOM 3916 N N . SER A 1 479 ? -7.803 -1.961 -108.965 1.00 39.28 479 SER A N 1
ATOM 3917 C CA . SER A 1 479 ? -9.011 -2.610 -108.451 1.00 37.75 479 SER A CA 1
ATOM 3918 C C . SER A 1 479 ? -8.659 -3.747 -107.491 1.00 39.20 479 SER A C 1
ATOM 3919 O O . SER A 1 479 ? -7.721 -4.497 -107.735 1.00 37.94 479 SER A O 1
ATOM 3922 N N . THR A 1 480 ? -9.405 -3.844 -106.398 1.00 37.33 480 THR A N 1
ATOM 3923 C CA . THR A 1 480 ? -9.262 -4.875 -105.366 1.00 37.32 480 THR A CA 1
ATOM 3924 C C . THR A 1 480 ? -9.445 -6.252 -106.014 1.00 41.52 480 THR A C 1
ATOM 3925 O O . THR A 1 480 ? -8.722 -7.195 -105.669 1.00 38.81 480 THR A O 1
ATOM 3929 N N . GLU A 1 481 ? -10.376 -6.330 -107.010 1.00 38.69 481 GLU A N 1
ATOM 3930 C CA . GLU A 1 481 ? -10.699 -7.570 -107.729 1.00 38.64 481 GLU A CA 1
ATOM 3931 C C . GLU A 1 481 ? -9.519 -8.110 -108.491 1.00 38.30 481 GLU A C 1
ATOM 3932 O O . GLU A 1 481 ? -9.224 -9.296 -108.350 1.00 35.88 481 GLU A O 1
ATOM 3938 N N . SER A 1 482 ? -8.831 -7.258 -109.275 1.00 35.01 482 SER A N 1
ATOM 3939 C CA . SER A 1 482 ? -7.693 -7.723 -110.059 1.00 35.68 482 SER A CA 1
ATOM 3940 C C . SER A 1 482 ? -6.527 -8.173 -109.145 1.00 40.20 482 SER A C 1
ATOM 3941 O O . SER A 1 482 ? -5.858 -9.152 -109.463 1.00 40.17 482 SER A O 1
ATOM 3944 N N . ILE A 1 483 ? -6.283 -7.439 -108.039 1.00 36.58 483 ILE A N 1
ATOM 3945 C CA . ILE A 1 483 ? -5.205 -7.716 -107.084 1.00 35.17 483 ILE A CA 1
ATOM 3946 C C . ILE A 1 483 ? -5.470 -9.020 -106.371 1.00 37.51 483 ILE A C 1
ATOM 3947 O O . ILE A 1 483 ? -4.597 -9.883 -106.342 1.00 38.06 483 ILE A O 1
ATOM 3952 N N . LEU A 1 484 ? -6.706 -9.202 -105.864 1.00 34.87 484 LEU A N 1
ATOM 3953 C CA . LEU A 1 484 ? -7.113 -10.446 -105.218 1.00 34.04 484 LEU A CA 1
ATOM 3954 C C . LEU A 1 484 ? -7.036 -11.625 -106.199 1.00 36.43 484 LEU A C 1
ATOM 3955 O O . LEU A 1 484 ? -6.543 -12.666 -105.830 1.00 37.10 484 LEU A O 1
ATOM 3960 N N . GLU A 1 485 ? -7.458 -11.453 -107.447 1.00 34.20 485 GLU A N 1
ATOM 3961 C CA . GLU A 1 485 ? -7.348 -12.521 -108.454 1.00 34.86 485 GLU A CA 1
ATOM 3962 C C . GLU A 1 485 ? -5.891 -12.884 -108.757 1.00 37.74 485 GLU A C 1
ATOM 3963 O O . GLU A 1 485 ? -5.618 -14.047 -109.004 1.00 39.22 485 GLU A O 1
ATOM 3969 N N . LYS A 1 486 ? -4.957 -11.899 -108.707 1.00 30.49 486 LYS A N 1
ATOM 3970 C CA . LYS A 1 486 ? -3.530 -12.141 -108.885 1.00 30.69 486 LYS A CA 1
ATOM 3971 C C . LYS A 1 486 ? -2.972 -13.041 -107.799 1.00 35.51 486 LYS A C 1
ATOM 3972 O O . LYS A 1 486 ? -2.201 -13.948 -108.116 1.00 37.51 486 LYS A O 1
ATOM 3978 N N . TRP A 1 487 ? -3.363 -12.803 -106.535 1.00 31.37 487 TRP A N 1
ATOM 3979 C CA . TRP A 1 487 ? -2.958 -13.621 -105.395 1.00 32.02 487 TRP A CA 1
ATOM 3980 C C . TRP A 1 487 ? -3.559 -15.015 -105.505 1.00 37.53 487 TRP A C 1
ATOM 3981 O O . TRP A 1 487 ? -2.843 -15.990 -105.280 1.00 37.53 487 TRP A O 1
ATOM 3992 N N . LEU A 1 488 ? -4.872 -15.108 -105.807 1.00 35.50 488 LEU A N 1
ATOM 3993 C CA . LEU A 1 488 ? -5.619 -16.379 -105.958 1.00 37.33 488 LEU A CA 1
ATOM 3994 C C . LEU A 1 488 ? -5.052 -17.262 -107.086 1.00 41.92 488 LEU A C 1
ATOM 3995 O O . LEU A 1 488 ? -4.974 -18.475 -106.927 1.00 43.33 488 LEU A O 1
ATOM 4000 N N . ASN A 1 489 ? -4.599 -16.641 -108.176 1.00 38.26 489 ASN A N 1
ATOM 4001 C CA . ASN A 1 489 ? -3.940 -17.308 -109.300 1.00 39.59 489 ASN A CA 1
ATOM 4002 C C . ASN A 1 489 ? -2.698 -18.114 -108.812 1.00 45.44 489 ASN A C 1
ATOM 4003 O O . ASN A 1 489 ? -2.517 -19.256 -109.228 1.00 48.16 489 ASN A O 1
ATOM 4008 N N . LEU A 1 490 ? -1.893 -17.533 -107.901 1.00 39.40 490 LEU A N 1
ATOM 4009 C CA . LEU A 1 490 ? -0.717 -18.179 -107.284 1.00 38.22 490 LEU A CA 1
ATOM 4010 C C . LEU A 1 490 ? -1.114 -19.260 -106.286 1.00 43.49 490 LEU A C 1
ATOM 4011 O O . LEU A 1 490 ? -0.571 -20.366 -106.342 1.00 43.80 490 LEU A O 1
ATOM 4016 N N . PHE A 1 491 ? -2.047 -18.949 -105.361 1.00 39.94 491 PHE A N 1
ATOM 4017 C CA . PHE A 1 491 ? -2.494 -19.896 -104.341 1.00 39.80 491 PHE A CA 1
ATOM 4018 C C . PHE A 1 491 ? -3.154 -21.150 -104.926 1.00 45.58 491 PHE A C 1
ATOM 4019 O O . PHE A 1 491 ? -3.142 -22.190 -104.271 1.00 47.02 491 PHE A O 1
ATOM 4027 N N . ASN A 1 492 ? -3.709 -21.056 -106.143 1.00 44.49 492 ASN A N 1
ATOM 4028 C CA . ASN A 1 492 ? -4.437 -22.152 -106.829 1.00 47.23 492 ASN A CA 1
ATOM 4029 C C . ASN A 1 492 ? -3.655 -22.941 -107.901 1.00 53.81 492 ASN A C 1
ATOM 4030 O O . ASN A 1 492 ? -4.138 -23.992 -108.336 1.00 54.61 492 ASN A O 1
ATOM 4035 N N . SER A 1 493 ? -2.454 -22.460 -108.308 1.00 50.40 493 SER A N 1
ATOM 4036 C CA . SER A 1 493 ? -1.621 -23.130 -109.319 1.00 69.73 493 SER A CA 1
ATOM 4037 C C . SER A 1 493 ? -1.071 -24.476 -108.839 1.00 105.90 493 SER A C 1
ATOM 4038 O O . SER A 1 493 ? -0.813 -25.354 -109.662 1.00 77.67 493 SER A O 1
ATOM 4041 N N . MET B 1 1 ? 10.329 60.142 -40.839 1.00 71.86 1 MET B N 1
ATOM 4042 C CA . MET B 1 1 ? 9.308 61.121 -40.473 1.00 71.24 1 MET B CA 1
ATOM 4043 C C . MET B 1 1 ? 7.961 60.774 -41.163 1.00 63.09 1 MET B C 1
ATOM 4044 O O . MET B 1 1 ? 7.130 60.115 -40.543 1.00 58.80 1 MET B O 1
ATOM 4049 N N . LYS B 1 2 ? 7.766 61.168 -42.440 1.00 54.23 2 LYS B N 1
ATOM 4050 C CA . LYS B 1 2 ? 6.542 60.819 -43.173 1.00 50.08 2 LYS B CA 1
ATOM 4051 C C . LYS B 1 2 ? 6.440 59.324 -43.383 1.00 50.90 2 LYS B C 1
ATOM 4052 O O . LYS B 1 2 ? 7.441 58.667 -43.674 1.00 51.22 2 LYS B O 1
ATOM 4058 N N . LYS B 1 3 ? 5.222 58.789 -43.223 1.00 45.30 3 LYS B N 1
ATOM 4059 C CA . LYS B 1 3 ? 4.888 57.392 -43.481 1.00 43.46 3 LYS B CA 1
ATOM 4060 C C . LYS B 1 3 ? 3.520 57.350 -44.088 1.00 44.55 3 LYS B C 1
ATOM 4061 O O . LYS B 1 3 ? 2.613 58.059 -43.652 1.00 42.78 3 LYS B O 1
ATOM 4067 N N . ILE B 1 4 ? 3.385 56.528 -45.133 1.00 41.36 4 ILE B N 1
ATOM 4068 C CA . ILE B 1 4 ? 2.177 56.382 -45.934 1.00 38.13 4 ILE B CA 1
ATOM 4069 C C . ILE B 1 4 ? 1.545 54.986 -45.809 1.00 40.18 4 ILE B C 1
ATOM 4070 O O . ILE B 1 4 ? 2.256 53.965 -45.818 1.00 38.92 4 ILE B O 1
ATOM 4075 N N . PHE B 1 5 ? 0.210 54.970 -45.710 1.00 34.75 5 PHE B N 1
ATOM 4076 C CA . PHE B 1 5 ? -0.626 53.763 -45.601 1.00 35.11 5 PHE B CA 1
ATOM 4077 C C . PHE B 1 5 ? -1.672 53.860 -46.702 1.00 36.20 5 PHE B C 1
ATOM 4078 O O . PHE B 1 5 ? -2.462 54.798 -46.740 1.00 35.63 5 PHE B O 1
ATOM 4086 N N . MET B 1 6 ? -1.597 52.926 -47.636 1.00 31.91 6 MET B N 1
ATOM 4087 C CA . MET B 1 6 ? -2.414 52.904 -48.839 1.00 31.64 6 MET B CA 1
ATOM 4088 C C . MET B 1 6 ? -3.390 51.770 -48.769 1.00 37.41 6 MET B C 1
ATOM 4089 O O . MET B 1 6 ? -2.998 50.613 -48.725 1.00 38.47 6 MET B O 1
ATOM 4094 N N . MET B 1 7 ? -4.667 52.114 -48.756 1.00 35.36 7 MET B N 1
ATOM 4095 C CA . MET B 1 7 ? -5.760 51.196 -48.496 1.00 37.51 7 MET B CA 1
ATOM 4096 C C . MET B 1 7 ? -6.510 50.683 -49.658 1.00 38.44 7 MET B C 1
ATOM 4097 O O . MET B 1 7 ? -6.900 51.433 -50.556 1.00 36.91 7 MET B O 1
ATOM 4102 N N . VAL B 1 8 ? -6.703 49.370 -49.640 1.00 33.90 8 VAL B N 1
ATOM 4103 C CA . VAL B 1 8 ? -7.428 48.616 -50.658 1.00 32.68 8 VAL B CA 1
ATOM 4104 C C . VAL B 1 8 ? -8.090 47.395 -49.982 1.00 38.74 8 VAL B C 1
ATOM 4105 O O . VAL B 1 8 ? -7.682 46.987 -48.889 1.00 38.32 8 VAL B O 1
ATOM 4109 N N . HIS B 1 9 ? -9.131 46.835 -50.607 1.00 37.08 9 HIS B N 1
ATOM 4110 C CA . HIS B 1 9 ? -9.809 45.659 -50.072 1.00 37.00 9 HIS B CA 1
ATOM 4111 C C . HIS B 1 9 ? -8.816 44.503 -49.787 1.00 38.33 9 HIS B C 1
ATOM 4112 O O . HIS B 1 9 ? -8.723 44.038 -48.648 1.00 37.58 9 HIS B O 1
ATOM 4119 N N . GLU B 1 10 ? -8.087 44.061 -50.826 1.00 33.32 10 GLU B N 1
ATOM 4120 C CA . GLU B 1 10 ? -7.168 42.922 -50.756 1.00 34.15 10 GLU B CA 1
ATOM 4121 C C . GLU B 1 10 ? -6.047 43.056 -51.751 1.00 39.81 10 GLU B C 1
ATOM 4122 O O . GLU B 1 10 ? -6.121 43.892 -52.667 1.00 38.25 10 GLU B O 1
ATOM 4128 N N . LEU B 1 11 ? -5.038 42.171 -51.606 1.00 36.61 11 LEU B N 1
ATOM 4129 C CA . LEU B 1 11 ? -3.946 41.979 -52.552 1.00 36.83 11 LEU B CA 1
ATOM 4130 C C . LEU B 1 11 ? -4.012 40.534 -52.992 1.00 44.35 11 LEU B C 1
ATOM 4131 O O . LEU B 1 11 ? -4.290 39.658 -52.174 1.00 45.54 11 LEU B O 1
ATOM 4136 N N . ASP B 1 12 ? -3.799 40.290 -54.282 1.00 42.02 12 ASP B N 1
ATOM 4137 C CA . ASP B 1 12 ? -3.762 38.964 -54.871 1.00 43.50 12 ASP B CA 1
ATOM 4138 C C . ASP B 1 12 ? -2.894 38.964 -56.118 1.00 51.04 12 ASP B C 1
ATOM 4139 O O . ASP B 1 12 ? -2.542 40.030 -56.621 1.00 49.55 12 ASP B O 1
ATOM 4144 N N . VAL B 1 13 ? -2.556 37.767 -56.614 1.00 53.03 13 VAL B N 1
ATOM 4145 C CA . VAL B 1 13 ? -1.665 37.533 -57.769 1.00 54.49 13 VAL B CA 1
ATOM 4146 C C . VAL B 1 13 ? -2.237 37.749 -59.185 1.00 62.25 13 VAL B C 1
ATOM 4147 O O . VAL B 1 13 ? -1.459 37.811 -60.139 1.00 64.93 13 VAL B O 1
ATOM 4151 N N . ASN B 1 14 ? -3.557 37.823 -59.350 1.00 58.42 14 ASN B N 1
ATOM 4152 C CA . ASN B 1 14 ? -4.138 37.921 -60.710 1.00 59.30 14 ASN B CA 1
ATOM 4153 C C . ASN B 1 14 ? -4.837 39.265 -60.985 1.00 58.24 14 ASN B C 1
ATOM 4154 O O . ASN B 1 14 ? -5.875 39.286 -61.658 1.00 58.94 14 ASN B O 1
ATOM 4159 N N . LYS B 1 15 ? -4.296 40.371 -60.460 1.00 50.22 15 LYS B N 1
ATOM 4160 C CA . LYS B 1 15 ? -4.998 41.662 -60.486 1.00 47.25 15 LYS B CA 1
ATOM 4161 C C . LYS B 1 15 ? -4.666 42.643 -61.619 1.00 47.14 15 LYS B C 1
ATOM 4162 O O . LYS B 1 15 ? -3.736 42.411 -62.382 1.00 45.36 15 LYS B O 1
ATOM 4168 N N . GLY B 1 16 ? -5.447 43.719 -61.698 1.00 43.07 16 GLY B N 1
ATOM 4169 C CA . GLY B 1 16 ? -5.339 44.776 -62.687 1.00 43.00 16 GLY B CA 1
ATOM 4170 C C . GLY B 1 16 ? -4.575 46.018 -62.258 1.00 46.43 16 GLY B C 1
ATOM 4171 O O . GLY B 1 16 ? -3.705 45.963 -61.386 1.00 43.09 16 GLY B O 1
ATOM 4172 N N . GLY B 1 17 ? -4.929 47.140 -62.885 1.00 44.16 17 GLY B N 1
ATOM 4173 C CA . GLY B 1 17 ? -4.250 48.423 -62.741 1.00 43.28 17 GLY B CA 1
ATOM 4174 C C . GLY B 1 17 ? -4.239 49.095 -61.394 1.00 44.52 17 GLY B C 1
ATOM 4175 O O . GLY B 1 17 ? -3.271 49.784 -61.093 1.00 46.73 17 GLY B O 1
ATOM 4176 N N . MET B 1 18 ? -5.300 48.960 -60.600 1.00 38.95 18 MET B N 1
ATOM 4177 C CA . MET B 1 18 ? -5.336 49.627 -59.292 1.00 37.93 18 MET B CA 1
ATOM 4178 C C . MET B 1 18 ? -4.237 49.162 -58.378 1.00 40.57 18 MET B C 1
ATOM 4179 O O . MET B 1 18 ? -3.535 50.010 -57.830 1.00 40.50 18 MET B O 1
ATOM 4184 N N . THR B 1 19 ? -4.056 47.838 -58.222 1.00 38.47 19 THR B N 1
ATOM 4185 C CA . THR B 1 19 ? -2.985 47.344 -57.326 1.00 38.75 19 THR B CA 1
ATOM 4186 C C . THR B 1 19 ? -1.640 47.515 -57.968 1.00 42.28 19 THR B C 1
ATOM 4187 O O . THR B 1 19 ? -0.679 47.840 -57.283 1.00 43.08 19 THR B O 1
ATOM 4191 N N . SER B 1 20 ? -1.579 47.356 -59.290 1.00 39.37 20 SER B N 1
ATOM 4192 C CA . SER B 1 20 ? -0.370 47.597 -60.078 1.00 40.47 20 SER B CA 1
ATOM 4193 C C . SER B 1 20 ? 0.137 49.046 -59.783 1.00 41.68 20 SER B C 1
ATOM 4194 O O . SER B 1 20 ? 1.291 49.223 -59.446 1.00 41.06 20 SER B O 1
ATOM 4197 N N . SER B 1 21 ? -0.758 50.059 -59.814 1.00 37.96 21 SER B N 1
ATOM 4198 C CA . SER B 1 21 ? -0.358 51.435 -59.502 1.00 37.29 21 SER B CA 1
ATOM 4199 C C . SER B 1 21 ? 0.057 51.630 -58.039 1.00 39.85 21 SER B C 1
ATOM 4200 O O . SER B 1 21 ? 0.936 52.434 -57.756 1.00 39.98 21 SER B O 1
ATOM 4203 N N . MET B 1 22 ? -0.580 50.911 -57.111 1.00 35.59 22 MET B N 1
ATOM 4204 C CA . MET B 1 22 ? -0.228 50.993 -55.686 1.00 34.21 22 MET B CA 1
ATOM 4205 C C . MET B 1 22 ? 1.177 50.454 -55.464 1.00 37.87 22 MET B C 1
ATOM 4206 O O . MET B 1 22 ? 1.948 51.069 -54.734 1.00 37.65 22 MET B O 1
ATOM 4211 N N . PHE B 1 23 ? 1.521 49.316 -56.112 1.00 35.92 23 PHE B N 1
ATOM 4212 C CA . PHE B 1 23 ? 2.841 48.681 -56.022 1.00 36.91 23 PHE B CA 1
ATOM 4213 C C . PHE B 1 23 ? 3.958 49.603 -56.555 1.00 42.45 23 PHE B C 1
ATOM 4214 O O . PHE B 1 23 ? 5.042 49.692 -55.965 1.00 43.29 23 PHE B O 1
ATOM 4222 N N . ASN B 1 24 ? 3.693 50.258 -57.700 1.00 38.22 24 ASN B N 1
ATOM 4223 C CA . ASN B 1 24 ? 4.652 51.162 -58.294 1.00 38.77 24 ASN B CA 1
ATOM 4224 C C . ASN B 1 24 ? 4.760 52.445 -57.476 1.00 40.65 24 ASN B C 1
ATOM 4225 O O . ASN B 1 24 ? 5.860 52.952 -57.308 1.00 41.32 24 ASN B O 1
ATOM 4230 N N . ARG B 1 25 ? 3.633 52.944 -56.940 1.00 36.71 25 ARG B N 1
ATOM 4231 C CA . ARG B 1 25 ? 3.615 54.127 -56.069 1.00 37.11 25 ARG B CA 1
ATOM 4232 C C . ARG B 1 25 ? 4.428 53.867 -54.811 1.00 39.44 25 ARG B C 1
ATOM 4233 O O . ARG B 1 25 ? 5.153 54.746 -54.346 1.00 36.91 25 ARG B O 1
ATOM 4241 N N . SER B 1 26 ? 4.294 52.657 -54.245 1.00 36.46 26 SER B N 1
ATOM 4242 C CA . SER B 1 26 ? 5.054 52.282 -53.043 1.00 36.67 26 SER B CA 1
ATOM 4243 C C . SER B 1 26 ? 6.542 52.327 -53.345 1.00 41.40 26 SER B C 1
ATOM 4244 O O . SER B 1 26 ? 7.306 52.919 -52.579 1.00 43.02 26 SER B O 1
ATOM 4247 N N . LYS B 1 27 ? 6.953 51.742 -54.484 1.00 38.30 27 LYS B N 1
ATOM 4248 C CA . LYS B 1 27 ? 8.359 51.750 -54.904 1.00 39.08 27 LYS B CA 1
ATOM 4249 C C . LYS B 1 27 ? 8.895 53.187 -55.007 1.00 44.96 27 LYS B C 1
ATOM 4250 O O . LYS B 1 27 ? 9.984 53.476 -54.513 1.00 46.55 27 LYS B O 1
ATOM 4256 N N . GLU B 1 28 ? 8.112 54.091 -55.625 1.00 41.33 28 GLU B N 1
ATOM 4257 C CA . GLU B 1 28 ? 8.513 55.495 -55.788 1.00 40.70 28 GLU B CA 1
ATOM 4258 C C . GLU B 1 28 ? 8.637 56.257 -54.476 1.00 43.06 28 GLU B C 1
ATOM 4259 O O . GLU B 1 28 ? 9.621 56.969 -54.302 1.00 43.22 28 GLU B O 1
ATOM 4265 N N . PHE B 1 29 ? 7.676 56.073 -53.533 1.00 37.74 29 PHE B N 1
ATOM 4266 C CA . PHE B 1 29 ? 7.769 56.724 -52.224 1.00 39.16 29 PHE B CA 1
ATOM 4267 C C . PHE B 1 29 ? 8.971 56.217 -51.395 1.00 44.90 29 PHE B C 1
ATOM 4268 O O . PHE B 1 29 ? 9.692 57.030 -50.804 1.00 46.36 29 PHE B O 1
ATOM 4276 N N . TYR B 1 30 ? 9.236 54.901 -51.424 1.00 39.94 30 TYR B N 1
ATOM 4277 C CA . TYR B 1 30 ? 10.395 54.307 -50.742 1.00 40.50 30 TYR B CA 1
ATOM 4278 C C . TYR B 1 30 ? 11.709 54.859 -51.301 1.00 45.95 30 TYR B C 1
ATOM 4279 O O . TYR B 1 30 ? 12.606 55.151 -50.534 1.00 46.67 30 TYR B O 1
ATOM 4288 N N . ASP B 1 31 ? 11.807 55.056 -52.633 1.00 44.31 31 ASP B N 1
ATOM 4289 C CA . ASP B 1 31 ? 13.014 55.652 -53.265 1.00 44.21 31 ASP B CA 1
ATOM 4290 C C . ASP B 1 31 ? 13.204 57.116 -52.857 1.00 50.88 31 ASP B C 1
ATOM 4291 O O . ASP B 1 31 ? 14.316 57.614 -52.861 1.00 52.37 31 ASP B O 1
ATOM 4296 N N . ALA B 1 32 ? 12.111 57.811 -52.523 1.00 49.52 32 ALA B N 1
ATOM 4297 C CA . ALA B 1 32 ? 12.137 59.209 -52.084 1.00 50.19 32 ALA B CA 1
ATOM 4298 C C . ALA B 1 32 ? 12.224 59.267 -50.541 1.00 54.86 32 ALA B C 1
ATOM 4299 O O . ALA B 1 32 ? 12.066 60.331 -49.944 1.00 55.69 32 ALA B O 1
ATOM 4301 N N . ASP B 1 33 ? 12.531 58.111 -49.918 1.00 51.53 33 ASP B N 1
ATOM 4302 C CA . ASP B 1 33 ? 12.698 57.904 -48.479 1.00 52.38 33 ASP B CA 1
ATOM 4303 C C . ASP B 1 33 ? 11.433 58.122 -47.638 1.00 52.56 33 ASP B C 1
ATOM 4304 O O . ASP B 1 33 ? 11.495 58.625 -46.513 1.00 51.12 33 ASP B O 1
ATOM 4309 N N . ILE B 1 34 ? 10.265 57.732 -48.212 1.00 48.03 34 ILE B N 1
ATOM 4310 C CA . ILE B 1 34 ? 8.968 57.789 -47.548 1.00 46.50 34 ILE B CA 1
ATOM 4311 C C . ILE B 1 34 ? 8.392 56.364 -47.520 1.00 47.74 34 ILE B C 1
ATOM 4312 O O . ILE B 1 34 ? 7.865 55.926 -48.538 1.00 45.77 34 ILE B O 1
ATOM 4317 N N . PRO B 1 35 ? 8.489 55.615 -46.394 1.00 45.00 35 PRO B N 1
ATOM 4318 C CA . PRO B 1 35 ? 7.845 54.288 -46.351 1.00 43.16 35 PRO B CA 1
ATOM 4319 C C . PRO B 1 35 ? 6.374 54.446 -46.725 1.00 42.62 35 PRO B C 1
ATOM 4320 O O . PRO B 1 35 ? 5.722 55.383 -46.246 1.00 41.04 35 PRO B O 1
ATOM 4324 N N . ALA B 1 36 ? 5.911 53.630 -47.686 1.00 37.91 36 ALA B N 1
ATOM 4325 C CA . ALA B 1 36 ? 4.560 53.646 -48.191 1.00 37.60 36 ALA B CA 1
ATOM 4326 C C . ALA B 1 36 ? 4.080 52.227 -48.274 1.00 41.32 36 ALA B C 1
ATOM 4327 O O . ALA B 1 36 ? 4.403 51.508 -49.227 1.00 41.04 36 ALA B O 1
ATOM 4329 N N . ASP B 1 37 ? 3.315 51.814 -47.260 1.00 36.87 37 ASP B N 1
ATOM 4330 C CA . ASP B 1 37 ? 2.822 50.436 -47.137 1.00 36.30 37 ASP B CA 1
ATOM 4331 C C . ASP B 1 37 ? 1.358 50.258 -47.485 1.00 38.18 37 ASP B C 1
ATOM 4332 O O . ASP B 1 37 ? 0.619 51.229 -47.589 1.00 36.54 37 ASP B O 1
ATOM 4337 N N . ILE B 1 38 ? 0.950 49.005 -47.731 1.00 35.72 38 ILE B N 1
ATOM 4338 C CA . ILE B 1 38 ? -0.412 48.681 -48.148 1.00 33.34 38 ILE B CA 1
ATOM 4339 C C . ILE B 1 38 ? -1.197 48.113 -46.989 1.00 39.22 38 ILE B C 1
ATOM 4340 O O . ILE B 1 38 ? -0.670 47.273 -46.256 1.00 38.57 38 ILE B O 1
ATOM 4345 N N . VAL B 1 39 ? -2.429 48.619 -46.783 1.00 37.64 39 VAL B N 1
ATOM 4346 C CA . VAL B 1 39 ? -3.351 48.140 -45.733 1.00 36.35 39 VAL B CA 1
ATOM 4347 C C . VAL B 1 39 ? -4.519 47.444 -46.436 1.00 37.85 39 VAL B C 1
ATOM 4348 O O . VAL B 1 39 ? -5.162 48.060 -47.280 1.00 35.94 39 VAL B O 1
ATOM 4352 N N . THR B 1 40 ? -4.756 46.158 -46.113 1.00 34.17 40 THR B N 1
ATOM 4353 C CA . THR B 1 40 ? -5.866 45.355 -46.646 1.00 32.32 40 THR B CA 1
ATOM 4354 C C . THR B 1 40 ? -6.831 44.977 -45.521 1.00 38.02 40 THR B C 1
ATOM 4355 O O . THR B 1 40 ? -6.469 45.066 -44.344 1.00 36.26 40 THR B O 1
ATOM 4359 N N . PHE B 1 41 ? -8.078 44.580 -45.893 1.00 34.16 41 PHE B N 1
ATOM 4360 C CA . PHE B 1 41 ? -9.133 44.299 -44.935 1.00 33.99 41 PHE B CA 1
ATOM 4361 C C . PHE B 1 41 ? -9.781 42.917 -45.111 1.00 35.46 41 PHE B C 1
ATOM 4362 O O . PHE B 1 41 ? -10.580 42.536 -44.299 1.00 34.52 41 PHE B O 1
ATOM 4370 N N . ASP B 1 42 ? -9.416 42.160 -46.139 1.00 32.74 42 ASP B N 1
ATOM 4371 C CA . ASP B 1 42 ? -10.008 40.851 -46.329 1.00 33.93 42 ASP B CA 1
ATOM 4372 C C . ASP B 1 42 ? -9.315 39.785 -45.462 1.00 42.45 42 ASP B C 1
ATOM 4373 O O . ASP B 1 42 ? -8.219 39.999 -44.915 1.00 40.36 42 ASP B O 1
ATOM 4378 N N . TYR B 1 43 ? -9.931 38.600 -45.434 1.00 40.09 43 TYR B N 1
ATOM 4379 C CA . TYR B 1 43 ? -9.402 37.459 -44.729 1.00 38.79 43 TYR B CA 1
ATOM 4380 C C . TYR B 1 43 ? -8.908 36.449 -45.746 1.00 44.82 43 TYR B C 1
ATOM 4381 O O . TYR B 1 43 ? -9.659 36.031 -46.633 1.00 44.92 43 TYR B O 1
ATOM 4390 N N . LYS B 1 44 ? -7.670 36.025 -45.590 1.00 42.02 44 LYS B N 1
ATOM 4391 C CA . LYS B 1 44 ? -7.083 34.929 -46.356 1.00 43.70 44 LYS B CA 1
ATOM 4392 C C . LYS B 1 44 ? -6.348 34.072 -45.331 1.00 49.73 44 LYS B C 1
ATOM 4393 O O . LYS B 1 44 ? -5.754 34.601 -44.383 1.00 47.98 44 LYS B O 1
ATOM 4399 N N . GLY B 1 45 ? -6.401 32.771 -45.515 1.00 49.10 45 GLY B N 1
ATOM 4400 C CA . GLY B 1 45 ? -5.674 31.856 -44.641 1.00 50.55 45 GLY B CA 1
ATOM 4401 C C . GLY B 1 45 ? -4.211 31.767 -45.021 1.00 55.44 45 GLY B C 1
ATOM 4402 O O . GLY B 1 45 ? -3.385 31.443 -44.176 1.00 55.70 45 GLY B O 1
ATOM 4403 N N . ASN B 1 46 ? -3.895 32.056 -46.309 1.00 52.52 46 ASN B N 1
ATOM 4404 C CA . ASN B 1 46 ? -2.546 31.963 -46.888 1.00 52.16 46 ASN B CA 1
ATOM 4405 C C . ASN B 1 46 ? -1.991 33.303 -47.423 1.00 52.83 46 ASN B C 1
ATOM 4406 O O . ASN B 1 46 ? -1.410 33.324 -48.507 1.00 53.78 46 ASN B O 1
ATOM 4411 N N . TYR B 1 47 ? -2.128 34.402 -46.661 1.00 46.66 47 TYR B N 1
ATOM 4412 C CA . TYR B 1 47 ? -1.628 35.707 -47.096 1.00 45.95 47 TYR B CA 1
ATOM 4413 C C . TYR B 1 47 ? -0.124 35.754 -47.311 1.00 52.32 47 TYR B C 1
ATOM 4414 O O . TYR B 1 47 ? 0.329 36.367 -48.279 1.00 51.66 47 TYR B O 1
ATOM 4423 N N . ASP B 1 48 ? 0.636 35.073 -46.431 1.00 51.26 48 ASP B N 1
ATOM 4424 C CA . ASP B 1 48 ? 2.092 34.959 -46.474 1.00 53.50 48 ASP B CA 1
ATOM 4425 C C . ASP B 1 48 ? 2.555 34.421 -47.842 1.00 57.29 48 ASP B C 1
ATOM 4426 O O . ASP B 1 48 ? 3.474 34.979 -48.431 1.00 57.20 48 ASP B O 1
ATOM 4431 N N . GLU B 1 49 ? 1.857 33.414 -48.387 1.00 54.74 49 GLU B N 1
ATOM 4432 C CA . GLU B 1 49 ? 2.168 32.847 -49.704 1.00 56.24 49 GLU B CA 1
ATOM 4433 C C . GLU B 1 49 ? 1.832 33.787 -50.873 1.00 58.35 49 GLU B C 1
ATOM 4434 O O . GLU B 1 49 ? 2.510 33.723 -51.905 1.00 58.37 49 GLU B O 1
ATOM 4440 N N . ILE B 1 50 ? 0.776 34.633 -50.732 1.00 51.90 50 ILE B N 1
ATOM 4441 C CA . ILE B 1 50 ? 0.364 35.598 -51.772 1.00 49.83 50 ILE B CA 1
ATOM 4442 C C . ILE B 1 50 ? 1.466 36.664 -51.890 1.00 52.22 50 ILE B C 1
ATOM 4443 O O . ILE B 1 50 ? 1.938 36.943 -52.999 1.00 54.75 50 ILE B O 1
ATOM 4448 N N . ILE B 1 51 ? 1.872 37.243 -50.747 1.00 45.51 51 ILE B N 1
ATOM 4449 C CA . ILE B 1 51 ? 2.915 38.266 -50.673 1.00 45.81 51 ILE B CA 1
ATOM 4450 C C . ILE B 1 51 ? 4.254 37.803 -51.293 1.00 52.54 51 ILE B C 1
ATOM 4451 O O . ILE B 1 51 ? 4.795 38.507 -52.166 1.00 53.06 51 ILE B O 1
ATOM 4456 N N . LYS B 1 52 ? 4.743 36.600 -50.891 1.00 49.13 52 LYS B N 1
ATOM 4457 C CA . LYS B 1 52 ? 5.979 36.005 -51.421 1.00 50.80 52 LYS B CA 1
ATOM 4458 C C . LYS B 1 52 ? 5.897 35.885 -52.930 1.00 56.85 52 LYS B C 1
ATOM 4459 O O . LYS B 1 52 ? 6.846 36.266 -53.604 1.00 58.61 52 LYS B O 1
ATOM 4465 N N . ALA B 1 53 ? 4.745 35.404 -53.468 1.00 53.01 53 ALA B N 1
ATOM 4466 C CA . ALA B 1 53 ? 4.532 35.240 -54.908 1.00 53.65 53 ALA B CA 1
ATOM 4467 C C . ALA B 1 53 ? 4.587 36.579 -55.650 1.00 58.23 53 ALA B C 1
ATOM 4468 O O . ALA B 1 53 ? 5.262 36.663 -56.668 1.00 59.92 53 ALA B O 1
ATOM 4470 N N . LEU B 1 54 ? 3.905 37.628 -55.124 1.00 52.98 54 LEU B N 1
ATOM 4471 C CA . LEU B 1 54 ? 3.874 38.982 -55.707 1.00 51.00 54 LEU B CA 1
ATOM 4472 C C . LEU B 1 54 ? 5.258 39.614 -55.716 1.00 57.54 54 LEU B C 1
ATOM 4473 O O . LEU B 1 54 ? 5.604 40.317 -56.667 1.00 58.55 54 LEU B O 1
ATOM 4478 N N . LYS B 1 55 ? 6.056 39.354 -54.664 1.00 55.57 55 LYS B N 1
ATOM 4479 C CA . LYS B 1 55 ? 7.423 39.867 -54.568 1.00 56.07 55 LYS B CA 1
ATOM 4480 C C . LYS B 1 55 ? 8.375 39.120 -55.506 1.00 63.40 55 LYS B C 1
ATOM 4481 O O . LYS B 1 55 ? 9.177 39.768 -56.176 1.00 64.98 55 LYS B O 1
ATOM 4487 N N . LYS B 1 56 ? 8.245 37.777 -55.592 1.00 60.35 56 LYS B N 1
ATOM 4488 C CA . LYS B 1 56 ? 9.038 36.899 -56.459 1.00 62.18 56 LYS B CA 1
ATOM 4489 C C . LYS B 1 56 ? 8.834 37.279 -57.926 1.00 67.49 56 LYS B C 1
ATOM 4490 O O . LYS B 1 56 ? 9.803 37.332 -58.680 1.00 69.10 56 LYS B O 1
ATOM 4496 N N . GLN B 1 57 ? 7.583 37.594 -58.307 1.00 63.45 57 GLN B N 1
ATOM 4497 C CA . GLN B 1 57 ? 7.197 38.015 -59.663 1.00 62.92 57 GLN B CA 1
ATOM 4498 C C . GLN B 1 57 ? 7.730 39.420 -60.021 1.00 64.30 57 GLN B C 1
ATOM 4499 O O . GLN B 1 57 ? 7.673 39.818 -61.189 1.00 63.60 57 GLN B O 1
ATOM 4505 N N . GLY B 1 58 ? 8.173 40.171 -59.009 1.00 59.78 58 GLY B N 1
ATOM 4506 C CA . GLY B 1 58 ? 8.643 41.544 -59.169 1.00 59.57 58 GLY B CA 1
ATOM 4507 C C . GLY B 1 58 ? 7.525 42.575 -59.300 1.00 61.25 58 GLY B C 1
ATOM 4508 O O . GLY B 1 58 ? 7.804 43.726 -59.644 1.00 60.54 58 GLY B O 1
ATOM 4509 N N . LYS B 1 59 ? 6.253 42.182 -59.014 1.00 55.69 59 LYS B N 1
ATOM 4510 C CA . LYS B 1 59 ? 5.092 43.084 -59.053 1.00 53.90 59 LYS B CA 1
ATOM 4511 C C . LYS B 1 59 ? 5.154 43.994 -57.829 1.00 53.99 59 LYS B C 1
ATOM 4512 O O . LYS B 1 59 ? 5.079 45.213 -57.940 1.00 54.04 59 LYS B O 1
ATOM 4518 N N . MET B 1 60 ? 5.291 43.389 -56.670 1.00 47.66 60 MET B N 1
ATOM 4519 C CA . MET B 1 60 ? 5.354 44.089 -55.398 1.00 45.50 60 MET B CA 1
ATOM 4520 C C . MET B 1 60 ? 6.826 44.268 -55.013 1.00 51.10 60 MET B C 1
ATOM 4521 O O . MET B 1 60 ? 7.555 43.284 -54.965 1.00 51.30 60 MET B O 1
ATOM 4526 N N . ASP B 1 61 ? 7.241 45.514 -54.706 1.00 47.89 61 ASP B N 1
ATOM 4527 C CA . ASP B 1 61 ? 8.591 45.846 -54.247 1.00 47.99 61 ASP B CA 1
ATOM 4528 C C . ASP B 1 61 ? 8.856 45.115 -52.929 1.00 53.65 61 ASP B C 1
ATOM 4529 O O . ASP B 1 61 ? 7.957 45.000 -52.089 1.00 53.05 61 ASP B O 1
ATOM 4534 N N . ARG B 1 62 ? 10.093 44.629 -52.754 1.00 52.26 62 ARG B N 1
ATOM 4535 C CA . ARG B 1 62 ? 10.549 43.902 -51.562 1.00 52.56 62 ARG B CA 1
ATOM 4536 C C . ARG B 1 62 ? 10.325 44.692 -50.259 1.00 52.09 62 ARG B C 1
ATOM 4537 O O . ARG B 1 62 ? 10.060 44.088 -49.230 1.00 51.28 62 ARG B O 1
ATOM 4545 N N . ARG B 1 63 ? 10.438 46.031 -50.315 1.00 47.35 63 ARG B N 1
ATOM 4546 C CA . ARG B 1 63 ? 10.284 46.947 -49.175 1.00 45.90 63 ARG B CA 1
ATOM 4547 C C . ARG B 1 63 ? 8.810 47.149 -48.769 1.00 48.24 63 ARG B C 1
ATOM 4548 O O . ARG B 1 63 ? 8.538 47.498 -47.616 1.00 49.19 63 ARG B O 1
ATOM 4556 N N . THR B 1 64 ? 7.865 46.947 -49.709 1.00 41.45 64 THR B N 1
ATOM 4557 C CA . THR B 1 64 ? 6.449 47.130 -49.401 1.00 39.47 64 THR B CA 1
ATOM 4558 C C . THR B 1 64 ? 5.933 46.088 -48.416 1.00 42.91 64 THR B C 1
ATOM 4559 O O . THR B 1 64 ? 6.020 44.887 -48.675 1.00 43.53 64 THR B O 1
ATOM 4563 N N . LYS B 1 65 ? 5.378 46.569 -47.302 1.00 37.81 65 LYS B N 1
ATOM 4564 C CA . LYS B 1 65 ? 4.721 45.717 -46.308 1.00 37.75 65 LYS B CA 1
ATOM 4565 C C . LYS B 1 65 ? 3.229 45.729 -46.611 1.00 41.54 65 LYS B C 1
ATOM 4566 O O . LYS B 1 65 ? 2.697 46.721 -47.119 1.00 41.61 65 LYS B O 1
ATOM 4572 N N . MET B 1 66 ? 2.552 44.633 -46.284 1.00 38.41 66 MET B N 1
ATOM 4573 C CA . MET B 1 66 ? 1.119 44.595 -46.277 1.00 36.87 66 MET B CA 1
ATOM 4574 C C . MET B 1 66 ? 0.657 44.429 -44.842 1.00 42.75 66 MET B C 1
ATOM 4575 O O . MET B 1 66 ? 0.997 43.440 -44.186 1.00 44.78 66 MET B O 1
ATOM 4580 N N . TYR B 1 67 ? -0.092 45.418 -44.347 1.00 39.17 67 TYR B N 1
ATOM 4581 C CA . TYR B 1 67 ? -0.746 45.367 -43.037 1.00 38.28 67 TYR B CA 1
ATOM 4582 C C . TYR B 1 67 ? -2.166 44.887 -43.302 1.00 43.29 67 TYR B C 1
ATOM 4583 O O . TYR B 1 67 ? -2.840 45.439 -44.157 1.00 45.37 67 TYR B O 1
ATOM 4592 N N . ASN B 1 68 ? -2.591 43.834 -42.634 1.00 37.54 68 ASN B N 1
ATOM 4593 C CA . ASN B 1 68 ? -3.929 43.281 -42.783 1.00 36.73 68 ASN B CA 1
ATOM 4594 C C . ASN B 1 68 ? -4.606 43.216 -41.403 1.00 37.87 68 ASN B C 1
ATOM 4595 O O . ASN B 1 68 ? -3.968 42.877 -40.416 1.00 36.38 68 ASN B O 1
ATOM 4600 N N . VAL B 1 69 ? -5.894 43.594 -41.344 1.00 36.63 69 VAL B N 1
ATOM 4601 C CA . VAL B 1 69 ? -6.697 43.631 -40.102 1.00 35.60 69 VAL B CA 1
ATOM 4602 C C . VAL B 1 69 ? -6.701 42.280 -39.345 1.00 38.72 69 VAL B C 1
ATOM 4603 O O . VAL B 1 69 ? -6.489 42.270 -38.134 1.00 37.69 69 VAL B O 1
ATOM 4607 N N . PHE B 1 70 ? -6.947 41.161 -40.047 1.00 35.63 70 PHE B N 1
ATOM 4608 C CA . PHE B 1 70 ? -6.967 39.830 -39.416 1.00 35.94 70 PHE B CA 1
ATOM 4609 C C . PHE B 1 70 ? -5.576 39.402 -38.997 1.00 39.52 70 PHE B C 1
ATOM 4610 O O . PHE B 1 70 ? -5.410 38.911 -37.879 1.00 39.38 70 PHE B O 1
ATOM 4618 N N . GLU B 1 71 ? -4.562 39.693 -39.835 1.00 36.33 71 GLU B N 1
ATOM 4619 C CA . GLU B 1 71 ? -3.154 39.378 -39.529 1.00 37.08 71 GLU B CA 1
ATOM 4620 C C . GLU B 1 71 ? -2.650 40.061 -38.264 1.00 40.26 71 GLU B C 1
ATOM 4621 O O . GLU B 1 71 ? -1.888 39.466 -37.499 1.00 37.93 71 GLU B O 1
ATOM 4627 N N . TYR B 1 72 ? -3.058 41.316 -38.060 1.00 39.28 72 TYR B N 1
ATOM 4628 C CA . TYR B 1 72 ? -2.677 42.116 -36.889 1.00 40.09 72 TYR B CA 1
ATOM 4629 C C . TYR B 1 72 ? -3.155 41.429 -35.575 1.00 42.11 72 TYR B C 1
ATOM 4630 O O . TYR B 1 72 ? -2.375 41.272 -34.641 1.00 39.73 72 TYR B O 1
ATOM 4639 N N . PHE B 1 73 ? -4.443 41.034 -35.516 1.00 38.93 73 PHE B N 1
ATOM 4640 C CA . PHE B 1 73 ? -4.972 40.387 -34.314 1.00 38.50 73 PHE B CA 1
ATOM 4641 C C . PHE B 1 73 ? -4.481 38.954 -34.184 1.00 38.32 73 PHE B C 1
ATOM 4642 O O . PHE B 1 73 ? -4.346 38.466 -33.069 1.00 35.48 73 PHE B O 1
ATOM 4650 N N . LYS B 1 74 ? -4.217 38.278 -35.328 1.00 34.05 74 LYS B N 1
ATOM 4651 C CA . LYS B 1 74 ? -3.712 36.902 -35.351 1.00 34.48 74 LYS B CA 1
ATOM 4652 C C . LYS B 1 74 ? -2.316 36.867 -34.734 1.00 40.49 74 LYS B C 1
ATOM 4653 O O . LYS B 1 74 ? -2.020 35.983 -33.938 1.00 41.20 74 LYS B O 1
ATOM 4659 N N . GLN B 1 75 ? -1.467 37.849 -35.095 1.00 38.83 75 GLN B N 1
ATOM 4660 C CA . GLN B 1 75 ? -0.099 37.984 -34.598 1.00 39.38 75 GLN B CA 1
ATOM 4661 C C . GLN B 1 75 ? -0.062 38.232 -33.089 1.00 42.45 75 GLN B C 1
ATOM 4662 O O . GLN B 1 75 ? 0.745 37.616 -32.400 1.00 42.36 75 GLN B O 1
ATOM 4668 N N . ILE B 1 76 ? -0.987 39.067 -32.567 1.00 40.20 76 ILE B N 1
ATOM 4669 C CA . ILE B 1 76 ? -1.118 39.310 -31.109 1.00 40.50 76 ILE B CA 1
ATOM 4670 C C . ILE B 1 76 ? -1.510 37.985 -30.420 1.00 44.59 76 ILE B C 1
ATOM 4671 O O . ILE B 1 76 ? -0.896 37.591 -29.437 1.00 43.02 76 ILE B O 1
ATOM 4676 N N . SER B 1 77 ? -2.499 37.265 -31.012 1.00 41.11 77 SER B N 1
ATOM 4677 C CA . SER B 1 77 ? -2.997 35.988 -30.512 1.00 39.70 77 SER B CA 1
ATOM 4678 C C . SER B 1 77 ? -1.905 34.917 -30.425 1.00 42.69 77 SER B C 1
ATOM 4679 O O . SER B 1 77 ? -1.850 34.189 -29.425 1.00 41.02 77 SER B O 1
ATOM 4682 N N . ASN B 1 78 ? -1.069 34.799 -31.483 1.00 39.60 78 ASN B N 1
ATOM 4683 C CA . ASN B 1 78 ? 0.056 33.845 -31.566 1.00 40.96 78 ASN B CA 1
ATOM 4684 C C . ASN B 1 78 ? 0.978 33.925 -30.357 1.00 47.95 78 ASN B C 1
ATOM 4685 O O . ASN B 1 78 ? 1.457 32.899 -29.885 1.00 49.33 78 ASN B O 1
ATOM 4690 N N . ASN B 1 79 ? 1.226 35.160 -29.865 1.00 44.93 79 ASN B N 1
ATOM 4691 C CA . ASN B 1 79 ? 2.087 35.455 -28.718 1.00 45.06 79 ASN B CA 1
ATOM 4692 C C . ASN B 1 79 ? 1.553 34.984 -27.393 1.00 46.37 79 ASN B C 1
ATOM 4693 O O . ASN B 1 79 ? 2.333 34.842 -26.447 1.00 46.80 79 ASN B O 1
ATOM 4698 N N . LYS B 1 80 ? 0.235 34.750 -27.303 1.00 40.77 80 LYS B N 1
ATOM 4699 C CA . LYS B 1 80 ? -0.439 34.327 -26.075 1.00 39.38 80 LYS B CA 1
ATOM 4700 C C . LYS B 1 80 ? -0.093 32.874 -25.603 1.00 44.33 80 LYS B C 1
ATOM 4701 O O . LYS B 1 80 ? -0.063 32.579 -24.390 1.00 42.04 80 LYS B O 1
ATOM 4707 N N . HIS B 1 81 ? 0.120 31.965 -26.553 1.00 41.23 81 HIS B N 1
ATOM 4708 C CA . HIS B 1 81 ? 0.431 30.590 -26.184 1.00 40.85 81 HIS B CA 1
ATOM 4709 C C . HIS B 1 81 ? 1.776 30.121 -26.723 1.00 44.37 81 HIS B C 1
ATOM 4710 O O . HIS B 1 81 ? 2.312 30.728 -27.645 1.00 43.56 81 HIS B O 1
ATOM 4717 N N . PHE B 1 82 ? 2.321 29.043 -26.115 1.00 41.86 82 PHE B N 1
ATOM 4718 C CA . PHE B 1 82 ? 3.535 28.352 -26.534 1.00 40.99 82 PHE B CA 1
ATOM 4719 C C . PHE B 1 82 ? 3.091 27.019 -27.171 1.00 45.47 82 PHE B C 1
ATOM 4720 O O . PHE B 1 82 ? 3.560 26.635 -28.245 1.00 45.68 82 PHE B O 1
ATOM 4728 N N . LYS B 1 83 ? 2.201 26.327 -26.475 1.00 41.08 83 LYS B N 1
ATOM 4729 C CA . LYS B 1 83 ? 1.656 25.042 -26.879 1.00 42.92 83 LYS B CA 1
ATOM 4730 C C . LYS B 1 83 ? 0.496 25.249 -27.888 1.00 46.92 83 LYS B C 1
ATOM 4731 O O . LYS B 1 83 ? -0.250 26.205 -27.769 1.00 46.90 83 LYS B O 1
ATOM 4737 N N . SER B 1 84 ? 0.353 24.346 -28.851 1.00 44.55 84 SER B N 1
ATOM 4738 C CA . SER B 1 84 ? -0.751 24.311 -29.811 1.00 44.13 84 SER B CA 1
ATOM 4739 C C . SER B 1 84 ? -2.038 23.908 -29.097 1.00 46.38 84 SER B C 1
ATOM 4740 O O . SER B 1 84 ? -1.994 23.226 -28.069 1.00 44.46 84 SER B O 1
ATOM 4743 N N . ASN B 1 85 ? -3.179 24.344 -29.628 1.00 43.24 85 ASN B N 1
ATOM 4744 C CA . ASN B 1 85 ? -4.479 24.048 -29.045 1.00 44.10 85 ASN B CA 1
ATOM 4745 C C . ASN B 1 85 ? -4.868 22.576 -29.294 1.00 51.64 85 ASN B C 1
ATOM 4746 O O . ASN B 1 85 ? -5.677 22.282 -30.173 1.00 49.53 85 ASN B O 1
ATOM 4751 N N . LYS B 1 86 ? -4.263 21.654 -28.521 1.00 52.01 86 LYS B N 1
ATOM 4752 C CA . LYS B 1 86 ? -4.466 20.206 -28.649 1.00 53.24 86 LYS B CA 1
ATOM 4753 C C . LYS B 1 86 ? -5.919 19.777 -28.488 1.00 56.26 86 LYS B C 1
ATOM 4754 O O . LYS B 1 86 ? -6.341 18.845 -29.169 1.00 55.17 86 LYS B O 1
ATOM 4760 N N . LEU B 1 87 ? -6.677 20.456 -27.603 1.00 53.58 87 LEU B N 1
ATOM 4761 C CA . LEU B 1 87 ? -8.080 20.133 -27.319 1.00 54.80 87 LEU B CA 1
ATOM 4762 C C . LEU B 1 87 ? -9.053 20.325 -28.476 1.00 56.86 87 LEU B C 1
ATOM 4763 O O . LEU B 1 87 ? -10.047 19.588 -28.575 1.00 56.04 87 LEU B O 1
ATOM 4768 N N . LEU B 1 88 ? -8.782 21.314 -29.348 1.00 50.51 88 LEU B N 1
ATOM 4769 C CA . LEU B 1 88 ? -9.632 21.531 -30.510 1.00 48.80 88 LEU B CA 1
ATOM 4770 C C . LEU B 1 88 ? -9.430 20.354 -31.460 1.00 49.71 88 LEU B C 1
ATOM 4771 O O . LEU B 1 88 ? -10.409 19.814 -31.946 1.00 49.41 88 LEU B O 1
ATOM 4776 N N . TYR B 1 89 ? -8.168 19.927 -31.671 1.00 45.13 89 TYR B N 1
ATOM 4777 C CA . TYR B 1 89 ? -7.844 18.799 -32.544 1.00 45.57 89 TYR B CA 1
ATOM 4778 C C . TYR B 1 89 ? -8.368 17.487 -32.009 1.00 52.02 89 TYR B C 1
ATOM 4779 O O . TYR B 1 89 ? -8.836 16.668 -32.799 1.00 52.55 89 TYR B O 1
ATOM 4788 N N . LYS B 1 90 ? -8.326 17.309 -30.666 1.00 49.84 90 LYS B N 1
ATOM 4789 C CA . LYS B 1 90 ? -8.824 16.125 -29.962 1.00 50.60 90 LYS B CA 1
ATOM 4790 C C . LYS B 1 90 ? -10.335 16.054 -30.128 1.00 55.62 90 LYS B C 1
ATOM 4791 O O . LYS B 1 90 ? -10.839 14.983 -30.440 1.00 56.10 90 LYS B O 1
ATOM 4797 N N . HIS B 1 91 ? -11.044 17.196 -29.939 1.00 54.18 91 HIS B N 1
ATOM 4798 C CA . HIS B 1 91 ? -12.497 17.349 -30.114 1.00 56.36 91 HIS B CA 1
ATOM 4799 C C . HIS B 1 91 ? -12.925 16.864 -31.525 1.00 61.35 91 HIS B C 1
ATOM 4800 O O . HIS B 1 91 ? -13.841 16.050 -31.632 1.00 62.90 91 HIS B O 1
ATOM 4807 N N . ILE B 1 92 ? -12.218 17.323 -32.590 1.00 56.11 92 ILE B N 1
ATOM 4808 C CA . ILE B 1 92 ? -12.465 16.935 -33.991 1.00 56.03 92 ILE B CA 1
ATOM 4809 C C . ILE B 1 92 ? -12.200 15.424 -34.187 1.00 62.86 92 ILE B C 1
ATOM 4810 O O . ILE B 1 92 ? -13.048 14.738 -34.745 1.00 62.88 92 ILE B O 1
ATOM 4815 N N . SER B 1 93 ? -11.044 14.914 -33.699 1.00 61.89 93 SER B N 1
ATOM 4816 C CA . SER B 1 93 ? -10.649 13.494 -33.774 1.00 64.26 93 SER B CA 1
ATOM 4817 C C . SER B 1 93 ? -11.639 12.575 -33.044 1.00 70.52 93 SER B C 1
ATOM 4818 O O . SER B 1 93 ? -11.860 11.443 -33.483 1.00 72.67 93 SER B O 1
ATOM 4821 N N . GLU B 1 94 ? -12.208 13.055 -31.925 1.00 65.49 94 GLU B N 1
ATOM 4822 C CA . GLU B 1 94 ? -13.174 12.310 -31.128 1.00 65.83 94 GLU B CA 1
ATOM 4823 C C . GLU B 1 94 ? -14.561 12.265 -31.769 1.00 69.12 94 GLU B C 1
ATOM 4824 O O . GLU B 1 94 ? -15.293 11.301 -31.546 1.00 69.62 94 GLU B O 1
ATOM 4830 N N . ARG B 1 95 ? -14.918 13.287 -32.579 1.00 64.10 95 ARG B N 1
ATOM 4831 C CA . ARG B 1 95 ? -16.193 13.332 -33.316 1.00 63.65 95 ARG B CA 1
ATOM 4832 C C . ARG B 1 95 ? -16.110 12.357 -34.486 1.00 70.51 95 ARG B C 1
ATOM 4833 O O . ARG B 1 95 ? -17.144 11.917 -34.989 1.00 71.77 95 ARG B O 1
ATOM 4841 N N . LEU B 1 96 ? -14.872 12.025 -34.917 1.00 67.68 96 LEU B N 1
ATOM 4842 C CA . LEU B 1 96 ? -14.600 11.071 -35.990 1.00 68.94 96 LEU B CA 1
ATOM 4843 C C . LEU B 1 96 ? -14.254 9.689 -35.425 1.00 77.60 96 LEU B C 1
ATOM 4844 O O . LEU B 1 96 ? -14.003 8.763 -36.198 1.00 79.30 96 LEU B O 1
ATOM 4849 N N . LYS B 1 97 ? -14.261 9.545 -34.081 1.00 76.10 97 LYS B N 1
ATOM 4850 C CA . LYS B 1 97 ? -13.964 8.281 -33.407 1.00 78.62 97 LYS B CA 1
ATOM 4851 C C . LYS B 1 97 ? -15.136 7.321 -33.570 1.00 86.01 97 LYS B C 1
ATOM 4852 O O . LYS B 1 97 ? -16.298 7.722 -33.419 1.00 85.22 97 LYS B O 1
ATOM 4858 N N . ASN B 1 98 ? -14.809 6.052 -33.890 1.00 85.69 98 ASN B N 1
ATOM 4859 C CA . ASN B 1 98 ? -15.736 4.944 -34.137 1.00 88.02 98 ASN B CA 1
ATOM 4860 C C . ASN B 1 98 ? -16.757 5.223 -35.249 1.00 91.64 98 ASN B C 1
ATOM 4861 O O . ASN B 1 98 ? -17.978 5.228 -35.041 1.00 91.36 98 ASN B O 1
ATOM 4866 N N . THR B 1 99 ? -16.200 5.484 -36.443 1.00 87.05 99 THR B N 1
ATOM 4867 C CA . THR B 1 99 ? -16.896 5.776 -37.689 1.00 86.56 99 THR B CA 1
ATOM 4868 C C . THR B 1 99 ? -16.334 4.866 -38.792 1.00 91.94 99 THR B C 1
ATOM 4869 O O . THR B 1 99 ? -15.276 4.255 -38.608 1.00 92.91 99 THR B O 1
ATOM 4873 N N . ILE B 1 100 ? -17.033 4.790 -39.938 1.00 87.68 100 ILE B N 1
ATOM 4874 C CA . ILE B 1 100 ? -16.611 4.002 -41.096 1.00 88.16 100 ILE B CA 1
ATOM 4875 C C . ILE B 1 100 ? -16.285 4.988 -42.200 1.00 88.39 100 ILE B C 1
ATOM 4876 O O . ILE B 1 100 ? -17.159 5.740 -42.635 1.00 86.83 100 ILE B O 1
ATOM 4881 N N . GLU B 1 101 ? -15.017 5.021 -42.615 1.00 84.27 101 GLU B N 1
ATOM 4882 C CA . GLU B 1 101 ? -14.564 5.925 -43.667 1.00 83.12 101 GLU B CA 1
ATOM 4883 C C . GLU B 1 101 ? -14.906 5.322 -45.028 1.00 89.50 101 GLU B C 1
ATOM 4884 O O . GLU B 1 101 ? -14.555 4.165 -45.298 1.00 91.01 101 GLU B O 1
ATOM 4890 N N . ILE B 1 102 ? -15.603 6.106 -45.870 1.00 85.28 102 ILE B N 1
ATOM 4891 C CA . ILE B 1 102 ? -15.980 5.719 -47.222 1.00 86.80 102 ILE B CA 1
ATOM 4892 C C . ILE B 1 102 ? -15.433 6.740 -48.207 1.00 91.31 102 ILE B C 1
ATOM 4893 O O . ILE B 1 102 ? -15.854 7.898 -48.213 1.00 89.01 102 ILE B O 1
ATOM 4898 N N . GLU B 1 103 ? -14.484 6.294 -49.036 1.00 90.91 103 GLU B N 1
ATOM 4899 C CA . GLU B 1 103 ? -13.824 7.116 -50.044 1.00 90.96 103 GLU B CA 1
ATOM 4900 C C . GLU B 1 103 ? -14.662 7.212 -51.312 1.00 97.55 103 GLU B C 1
ATOM 4901 O O . GLU B 1 103 ? -15.208 6.214 -51.780 1.00 99.64 103 GLU B O 1
ATOM 4907 N N . GLU B 1 104 ? -14.783 8.427 -51.837 1.00 93.69 104 GLU B N 1
ATOM 4908 C CA . GLU B 1 104 ? -15.486 8.767 -53.073 1.00 95.14 104 GLU B CA 1
ATOM 4909 C C . GLU B 1 104 ? -14.431 8.931 -54.174 1.00 102.90 104 GLU B C 1
ATOM 4910 O O . GLU B 1 104 ? -14.630 8.474 -55.303 1.00 104.92 104 GLU B O 1
ATOM 4916 N N . SER B 1 105 ? -13.320 9.610 -53.831 1.00 99.52 105 SER B N 1
ATOM 4917 C CA . SER B 1 105 ? -12.175 9.912 -54.691 1.00 100.29 105 SER B CA 1
ATOM 4918 C C . SER B 1 105 ? -10.923 9.979 -53.801 1.00 104.46 105 SER B C 1
ATOM 4919 O O . SER B 1 105 ? -10.964 9.549 -52.640 1.00 103.75 105 SER B O 1
ATOM 4922 N N . LYS B 1 106 ? -9.809 10.502 -54.344 1.00 101.46 106 LYS B N 1
ATOM 4923 C CA . LYS B 1 106 ? -8.597 10.712 -53.561 1.00 100.29 106 LYS B CA 1
ATOM 4924 C C . LYS B 1 106 ? -8.772 12.110 -52.979 1.00 99.60 106 LYS B C 1
ATOM 4925 O O . LYS B 1 106 ? -9.015 13.064 -53.728 1.00 98.08 106 LYS B O 1
ATOM 4931 N N . GLY B 1 107 ? -8.748 12.191 -51.653 1.00 93.85 107 GLY B N 1
ATOM 4932 C CA . GLY B 1 107 ? -8.955 13.438 -50.923 1.00 90.52 107 GLY B CA 1
ATOM 4933 C C . GLY B 1 107 ? -10.361 13.591 -50.368 1.00 91.15 107 GLY B C 1
ATOM 4934 O O . GLY B 1 107 ? -10.547 14.254 -49.345 1.00 89.31 107 GLY B O 1
ATOM 4935 N N . ILE B 1 108 ? -11.356 12.947 -51.022 1.00 86.08 108 ILE B N 1
ATOM 4936 C CA . ILE B 1 108 ? -12.769 12.998 -50.636 1.00 83.57 108 ILE B CA 1
ATOM 4937 C C . ILE B 1 108 ? -13.202 11.718 -49.903 1.00 85.17 108 ILE B C 1
ATOM 4938 O O . ILE B 1 108 ? -13.096 10.623 -50.459 1.00 87.83 108 ILE B O 1
ATOM 4943 N N . SER B 1 109 ? -13.663 11.870 -48.640 1.00 76.69 109 SER B N 1
ATOM 4944 C CA . SER B 1 109 ? -14.135 10.781 -47.776 1.00 76.21 109 SER B CA 1
ATOM 4945 C C . SER B 1 109 ? -15.333 11.192 -46.910 1.00 76.83 109 SER B C 1
ATOM 4946 O O . SER B 1 109 ? -15.395 12.329 -46.428 1.00 74.30 109 SER B O 1
ATOM 4949 N N . ARG B 1 110 ? -16.270 10.241 -46.708 1.00 72.67 110 ARG B N 1
ATOM 4950 C CA . ARG B 1 110 ? -17.477 10.405 -45.899 1.00 70.86 110 ARG B CA 1
ATOM 4951 C C . ARG B 1 110 ? -17.420 9.464 -44.723 1.00 74.98 110 ARG B C 1
ATOM 4952 O O . ARG B 1 110 ? -16.865 8.370 -44.831 1.00 77.39 110 ARG B O 1
ATOM 4960 N N . TYR B 1 111 ? -17.920 9.913 -43.572 1.00 69.08 111 TYR B N 1
ATOM 4961 C CA . TYR B 1 111 ? -17.831 9.138 -42.334 1.00 68.88 111 TYR B CA 1
ATOM 4962 C C . TYR B 1 111 ? -19.205 8.871 -41.781 1.00 72.65 111 TYR B C 1
ATOM 4963 O O . TYR B 1 111 ? -20.055 9.762 -41.779 1.00 73.10 111 TYR B O 1
ATOM 4972 N N . PHE B 1 112 ? -19.435 7.633 -41.358 1.00 68.56 112 PHE B N 1
ATOM 4973 C CA . PHE B 1 112 ? -20.721 7.181 -40.847 1.00 68.80 112 PHE B CA 1
ATOM 4974 C C . PHE B 1 112 ? -20.545 6.489 -39.502 1.00 77.30 112 PHE B C 1
ATOM 4975 O O . PHE B 1 112 ? -19.575 5.750 -39.337 1.00 78.33 112 PHE B O 1
ATOM 4983 N N . ASP B 1 113 ? -21.469 6.710 -38.538 1.00 76.30 113 ASP B N 1
ATOM 4984 C CA . ASP B 1 113 ? -21.397 6.034 -37.232 1.00 78.40 113 ASP B CA 1
ATOM 4985 C C . ASP B 1 113 ? -21.561 4.504 -37.437 1.00 89.01 113 ASP B C 1
ATOM 4986 O O . ASP B 1 113 ? -22.201 4.086 -38.401 1.00 90.45 113 ASP B O 1
ATOM 4991 N N . ILE B 1 114 ? -20.932 3.679 -36.589 1.00 88.57 114 ILE B N 1
ATOM 4992 C CA . ILE B 1 114 ? -20.989 2.228 -36.761 1.00 92.21 114 ILE B CA 1
ATOM 4993 C C . ILE B 1 114 ? -22.350 1.662 -36.341 1.00 99.88 114 ILE B C 1
ATOM 4994 O O . ILE B 1 114 ? -23.031 1.049 -37.171 1.00 101.94 114 ILE B O 1
ATOM 4999 N N . THR B 1 115 ? -22.733 1.878 -35.060 1.00 96.09 115 THR B N 1
ATOM 5000 C CA . THR B 1 115 ? -23.973 1.387 -34.450 1.00 97.11 115 THR B CA 1
ATOM 5001 C C . THR B 1 115 ? -25.255 1.954 -35.080 1.00 100.89 115 THR B C 1
ATOM 5002 O O . THR B 1 115 ? -26.186 1.187 -35.347 1.00 102.68 115 THR B O 1
ATOM 5006 N N . THR B 1 116 ? -25.296 3.277 -35.340 1.00 94.73 116 THR B N 1
ATOM 5007 C CA . THR B 1 116 ? -26.477 3.936 -35.912 1.00 94.54 116 THR B CA 1
ATOM 5008 C C . THR B 1 116 ? -26.444 4.186 -37.446 1.00 97.59 116 THR B C 1
ATOM 5009 O O . THR B 1 116 ? -27.454 4.616 -38.012 1.00 97.08 116 THR B O 1
ATOM 5013 N N . ARG B 1 117 ? -25.288 3.928 -38.101 1.00 93.24 117 ARG B N 1
ATOM 5014 C CA . ARG B 1 117 ? -25.014 4.143 -39.535 1.00 92.79 117 ARG B CA 1
ATOM 5015 C C . ARG B 1 117 ? -25.256 5.577 -40.098 1.00 91.46 117 ARG B C 1
ATOM 5016 O O . ARG B 1 117 ? -25.195 5.787 -41.316 1.00 91.07 117 ARG B O 1
ATOM 5024 N N . THR B 1 118 ? -25.449 6.566 -39.197 1.00 83.55 118 THR B N 1
ATOM 5025 C CA . THR B 1 118 ? -25.708 7.966 -39.555 1.00 80.57 118 THR B CA 1
ATOM 5026 C C . THR B 1 118 ? -24.507 8.711 -40.175 1.00 77.85 118 THR B C 1
ATOM 5027 O O . THR B 1 118 ? -23.359 8.368 -39.906 1.00 76.52 118 THR B O 1
ATOM 5031 N N . TYR B 1 119 ? -24.797 9.739 -40.984 1.00 70.25 119 TYR B N 1
ATOM 5032 C CA . TYR B 1 119 ? -23.822 10.576 -41.670 1.00 67.54 119 TYR B CA 1
ATOM 5033 C C . TYR B 1 119 ? -23.191 11.603 -40.709 1.00 72.14 119 TYR B C 1
ATOM 5034 O O . TYR B 1 119 ? -23.814 12.620 -40.384 1.00 71.13 119 TYR B O 1
ATOM 5043 N N . ILE B 1 120 ? -21.944 11.318 -40.270 1.00 68.73 120 ILE B N 1
ATOM 5044 C CA . ILE B 1 120 ? -21.174 12.132 -39.334 1.00 66.49 120 ILE B CA 1
ATOM 5045 C C . ILE B 1 120 ? -20.459 13.317 -39.997 1.00 68.67 120 ILE B C 1
ATOM 5046 O O . ILE B 1 120 ? -20.678 14.465 -39.592 1.00 66.65 120 ILE B O 1
ATOM 5051 N N . ALA B 1 121 ? -19.572 13.039 -40.973 1.00 65.21 121 ALA B N 1
ATOM 5052 C CA . ALA B 1 121 ? -18.782 14.085 -41.615 1.00 63.47 121 ALA B CA 1
ATOM 5053 C C . ALA B 1 121 ? -18.390 13.820 -43.054 1.00 66.41 121 ALA B C 1
ATOM 5054 O O . ALA B 1 121 ? -18.342 12.680 -43.505 1.00 67.03 121 ALA B O 1
ATOM 5056 N N . TYR B 1 122 ? -18.020 14.901 -43.732 1.00 61.30 122 TYR B N 1
ATOM 5057 C CA . TYR B 1 122 ? -17.497 14.942 -45.082 1.00 61.49 122 TYR B CA 1
ATOM 5058 C C . TYR B 1 122 ? -16.113 15.642 -44.998 1.00 64.36 122 TYR B C 1
ATOM 5059 O O . TYR B 1 122 ? -16.025 16.750 -44.453 1.00 61.93 122 TYR B O 1
ATOM 5068 N N . ILE B 1 123 ? -15.044 14.998 -45.527 1.00 60.71 123 ILE B N 1
ATOM 5069 C CA . ILE B 1 123 ? -13.687 15.571 -45.567 1.00 58.61 123 ILE B CA 1
ATOM 5070 C C . ILE B 1 123 ? -13.180 15.606 -47.006 1.00 65.90 123 ILE B C 1
ATOM 5071 O O . ILE B 1 123 ? -13.133 14.564 -47.664 1.00 68.07 123 ILE B O 1
ATOM 5076 N N . ARG B 1 124 ? -12.769 16.791 -47.472 1.00 62.59 124 ARG B N 1
ATOM 5077 C CA . ARG B 1 124 ? -12.220 17.022 -48.811 1.00 64.30 124 ARG B CA 1
ATOM 5078 C C . ARG B 1 124 ? -10.792 17.595 -48.678 1.00 71.00 124 ARG B C 1
ATOM 5079 O O . ARG B 1 124 ? -10.621 18.747 -48.265 1.00 69.11 124 ARG B O 1
ATOM 5087 N N . LYS B 1 125 ? -9.773 16.756 -48.959 1.00 71.00 125 LYS B N 1
ATOM 5088 C CA . LYS B 1 125 ? -8.349 17.110 -48.923 1.00 71.10 125 LYS B CA 1
ATOM 5089 C C . LYS B 1 125 ? -7.903 17.489 -50.338 1.00 79.22 125 LYS B C 1
ATOM 5090 O O . LYS B 1 125 ? -8.039 16.680 -51.261 1.00 81.34 125 LYS B O 1
ATOM 5096 N N . SER B 1 126 ? -7.397 18.717 -50.514 1.00 76.03 126 SER B N 1
ATOM 5097 C CA . SER B 1 126 ? -6.925 19.207 -51.805 1.00 77.18 126 SER B CA 1
ATOM 5098 C C . SER B 1 126 ? -5.655 20.052 -51.681 1.00 81.76 126 SER B C 1
ATOM 5099 O O . SER B 1 126 ? -5.711 21.200 -51.235 1.00 79.83 126 SER B O 1
ATOM 5102 N N . LYS B 1 127 ? -4.506 19.466 -52.086 1.00 80.52 127 LYS B N 1
ATOM 5103 C CA . LYS B 1 127 ? -3.168 20.076 -52.045 1.00 79.96 127 LYS B CA 1
ATOM 5104 C C . LYS B 1 127 ? -2.740 20.381 -50.597 1.00 80.86 127 LYS B C 1
ATOM 5105 O O . LYS B 1 127 ? -2.539 19.435 -49.830 1.00 82.70 127 LYS B O 1
ATOM 5111 N N . SER B 1 128 ? -2.637 21.666 -50.212 1.00 72.42 128 SER B N 1
ATOM 5112 C CA . SER B 1 128 ? -2.269 22.077 -48.849 1.00 70.38 128 SER B CA 1
ATOM 5113 C C . SER B 1 128 ? -3.533 22.320 -47.959 1.00 69.76 128 SER B C 1
ATOM 5114 O O . SER B 1 128 ? -3.418 22.534 -46.754 1.00 67.15 128 SER B O 1
ATOM 5117 N N . GLU B 1 129 ? -4.727 22.243 -48.581 1.00 64.48 129 GLU B N 1
ATOM 5118 C CA . GLU B 1 129 ? -6.036 22.493 -47.995 1.00 61.97 129 GLU B CA 1
ATOM 5119 C C . GLU B 1 129 ? -6.827 21.239 -47.583 1.00 63.42 129 GLU B C 1
ATOM 5120 O O . GLU B 1 129 ? -6.694 20.171 -48.180 1.00 64.00 129 GLU B O 1
ATOM 5126 N N . LYS B 1 130 ? -7.649 21.396 -46.534 1.00 55.93 130 LYS B N 1
ATOM 5127 C CA . LYS B 1 130 ? -8.550 20.385 -45.991 1.00 54.12 130 LYS B CA 1
ATOM 5128 C C . LYS B 1 130 ? -9.780 21.092 -45.429 1.00 55.40 130 LYS B C 1
ATOM 5129 O O . LYS B 1 130 ? -9.685 22.163 -44.825 1.00 51.82 130 LYS B O 1
ATOM 5135 N N . VAL B 1 131 ? -10.930 20.471 -45.642 1.00 52.90 131 VAL B N 1
ATOM 5136 C CA . VAL B 1 131 ? -12.223 20.945 -45.192 1.00 51.58 131 VAL B CA 1
ATOM 5137 C C . VAL B 1 131 ? -12.914 19.777 -44.501 1.00 54.81 131 VAL B C 1
ATOM 5138 O O . VAL B 1 131 ? -12.874 18.655 -45.018 1.00 55.62 131 VAL B O 1
ATOM 5142 N N . ILE B 1 132 ? -13.458 20.011 -43.284 1.00 49.73 132 ILE B N 1
ATOM 5143 C CA . ILE B 1 132 ? -14.213 18.987 -42.546 1.00 49.71 132 ILE B CA 1
ATOM 5144 C C . ILE B 1 132 ? -15.592 19.562 -42.259 1.00 55.28 132 ILE B C 1
ATOM 5145 O O . ILE B 1 132 ? -15.720 20.521 -41.491 1.00 53.06 132 ILE B O 1
ATOM 5150 N N . ASP B 1 133 ? -16.612 19.007 -42.932 1.00 54.73 133 ASP B N 1
ATOM 5151 C CA . ASP B 1 133 ? -18.006 19.401 -42.763 1.00 53.89 133 ASP B CA 1
ATOM 5152 C C . ASP B 1 133 ? -18.658 18.410 -41.828 1.00 57.63 133 ASP B C 1
ATOM 5153 O O . ASP B 1 133 ? -18.559 17.207 -42.058 1.00 59.04 133 ASP B O 1
ATOM 5158 N N . PHE B 1 134 ? -19.269 18.905 -40.738 1.00 52.22 134 PHE B N 1
ATOM 5159 C CA . PHE B 1 134 ? -19.974 18.057 -39.774 1.00 51.32 134 PHE B CA 1
ATOM 5160 C C . PHE B 1 134 ? -21.484 18.139 -40.003 1.00 57.31 134 PHE B C 1
ATOM 5161 O O . PHE B 1 134 ? -22.010 19.199 -40.369 1.00 55.56 134 PHE B O 1
ATOM 5169 N N . PHE B 1 135 ? -22.166 17.001 -39.824 1.00 56.70 135 PHE B N 1
ATOM 5170 C CA . PHE B 1 135 ? -23.601 16.861 -40.069 1.00 58.47 135 PHE B CA 1
ATOM 5171 C C . PHE B 1 135 ? -24.388 16.421 -38.850 1.00 66.01 135 PHE B C 1
ATOM 5172 O O . PHE B 1 135 ? -23.894 15.626 -38.043 1.00 64.81 135 PHE B O 1
ATOM 5180 N N . LYS B 1 136 ? -25.640 16.908 -38.746 1.00 66.79 136 LYS B N 1
ATOM 5181 C CA . LYS B 1 136 ? -26.632 16.502 -37.727 1.00 69.00 136 LYS B CA 1
ATOM 5182 C C . LYS B 1 136 ? -27.988 16.444 -38.423 1.00 76.55 136 LYS B C 1
ATOM 5183 O O . LYS B 1 136 ? -28.413 17.437 -39.038 1.00 75.98 136 LYS B O 1
ATOM 5189 N N . ASP B 1 137 ? -28.637 15.260 -38.378 1.00 76.12 137 ASP B N 1
ATOM 5190 C CA . ASP B 1 137 ? -29.934 14.995 -39.019 1.00 78.00 137 ASP B CA 1
ATOM 5191 C C . ASP B 1 137 ? -29.857 15.287 -40.533 1.00 82.15 137 ASP B C 1
ATOM 5192 O O . ASP B 1 137 ? -30.712 15.980 -41.101 1.00 81.75 137 ASP B O 1
ATOM 5197 N N . ASN B 1 138 ? -28.762 14.778 -41.162 1.00 78.38 138 ASN B N 1
ATOM 5198 C CA . ASN B 1 138 ? -28.408 14.905 -42.585 1.00 78.30 138 ASN B CA 1
ATOM 5199 C C . ASN B 1 138 ? -28.209 16.333 -43.091 1.00 79.61 138 ASN B C 1
ATOM 5200 O O . ASN B 1 138 ? -28.213 16.568 -44.308 1.00 79.65 138 ASN B O 1
ATOM 5205 N N . LYS B 1 139 ? -27.981 17.284 -42.162 1.00 73.56 139 LYS B N 1
ATOM 5206 C CA . LYS B 1 139 ? -27.743 18.688 -42.517 1.00 71.23 139 LYS B CA 1
ATOM 5207 C C . LYS B 1 139 ? -26.409 19.176 -41.951 1.00 70.42 139 LYS B C 1
ATOM 5208 O O . LYS B 1 139 ? -26.088 18.911 -40.784 1.00 68.61 139 LYS B O 1
ATOM 5214 N N . ARG B 1 140 ? -25.623 19.858 -42.804 1.00 64.69 140 ARG B N 1
ATOM 5215 C CA . ARG B 1 140 ? -24.314 20.415 -42.462 1.00 61.81 140 ARG B CA 1
ATOM 5216 C C . ARG B 1 140 ? -24.502 21.499 -41.416 1.00 62.86 140 ARG B C 1
ATOM 5217 O O . ARG B 1 140 ? -25.194 22.488 -41.667 1.00 62.73 140 ARG B O 1
ATOM 5225 N N . ILE B 1 141 ? -23.899 21.305 -40.253 1.00 57.91 141 ILE B N 1
ATOM 5226 C CA . ILE B 1 141 ? -23.985 22.266 -39.149 1.00 56.44 141 ILE B CA 1
ATOM 5227 C C . ILE B 1 141 ? -22.763 23.188 -39.103 1.00 58.07 141 ILE B C 1
ATOM 5228 O O . ILE B 1 141 ? -22.892 24.388 -38.821 1.00 57.61 141 ILE B O 1
ATOM 5233 N N . GLU B 1 142 ? -21.579 22.633 -39.429 1.00 52.26 142 GLU B N 1
ATOM 5234 C CA . GLU B 1 142 ? -20.332 23.385 -39.430 1.00 49.77 142 GLU B CA 1
ATOM 5235 C C . GLU B 1 142 ? -19.248 22.875 -40.368 1.00 52.34 142 GLU B C 1
ATOM 5236 O O . GLU B 1 142 ? -19.269 21.720 -40.806 1.00 53.11 142 GLU B O 1
ATOM 5242 N N . ARG B 1 143 ? -18.281 23.760 -40.638 1.00 44.51 143 ARG B N 1
ATOM 5243 C CA . ARG B 1 143 ? -17.126 23.481 -41.464 1.00 43.28 143 ARG B CA 1
ATOM 5244 C C . ARG B 1 143 ? -15.853 24.013 -40.807 1.00 43.13 143 ARG B C 1
ATOM 5245 O O . ARG B 1 143 ? -15.754 25.217 -40.552 1.00 40.86 143 ARG B O 1
ATOM 5253 N N . PHE B 1 144 ? -14.861 23.122 -40.630 1.00 39.90 144 PHE B N 1
ATOM 5254 C CA . PHE B 1 144 ? -13.518 23.473 -40.181 1.00 39.14 144 PHE B CA 1
ATOM 5255 C C . PHE B 1 144 ? -12.607 23.487 -41.439 1.00 45.16 144 PHE B C 1
ATOM 5256 O O . PHE B 1 144 ? -12.555 22.496 -42.189 1.00 45.12 144 PHE B O 1
ATOM 5264 N N . SER B 1 145 ? -11.917 24.623 -41.661 1.00 39.98 145 SER B N 1
ATOM 5265 C CA . SER B 1 145 ? -10.997 24.832 -42.772 1.00 40.77 145 SER B CA 1
ATOM 5266 C C . SER B 1 145 ? -9.555 24.804 -42.265 1.00 45.99 145 SER B C 1
ATOM 5267 O O . SER B 1 145 ? -9.228 25.462 -41.269 1.00 44.86 145 SER B O 1
ATOM 5270 N N . PHE B 1 146 ? -8.713 24.012 -42.940 1.00 43.53 146 PHE B N 1
ATOM 5271 C CA . PHE B 1 146 ? -7.308 23.781 -42.611 1.00 43.94 146 PHE B CA 1
ATOM 5272 C C . PHE B 1 146 ? -6.380 24.109 -43.776 1.00 50.74 146 PHE B C 1
ATOM 5273 O O . PHE B 1 146 ? -6.749 23.925 -44.942 1.00 48.74 146 PHE B O 1
ATOM 5281 N N . ILE B 1 147 ? -5.156 24.577 -43.439 1.00 50.88 147 ILE B N 1
ATOM 5282 C CA . ILE B 1 147 ? -4.022 24.817 -44.338 1.00 52.58 147 ILE B CA 1
ATOM 5283 C C . ILE B 1 147 ? -2.834 24.141 -43.660 1.00 60.84 147 ILE B C 1
ATOM 5284 O O . ILE B 1 147 ? -2.560 24.437 -42.489 1.00 61.63 147 ILE B O 1
ATOM 5289 N N . ASP B 1 148 ? -2.193 23.168 -44.362 1.00 57.99 148 ASP B N 1
ATOM 5290 C CA . ASP B 1 148 ? -1.076 22.347 -43.871 1.00 58.64 148 ASP B CA 1
ATOM 5291 C C . ASP B 1 148 ? -1.452 21.663 -42.545 1.00 62.02 148 ASP B C 1
ATOM 5292 O O . ASP B 1 148 ? -0.680 21.710 -41.586 1.00 63.09 148 ASP B O 1
ATOM 5297 N N . ASN B 1 149 ? -2.665 21.056 -42.490 1.00 56.40 149 ASN B N 1
ATOM 5298 C CA . ASN B 1 149 ? -3.236 20.358 -41.320 1.00 55.16 149 ASN B CA 1
ATOM 5299 C C . ASN B 1 149 ? -3.506 21.226 -40.079 1.00 54.46 149 ASN B C 1
ATOM 5300 O O . ASN B 1 149 ? -3.789 20.704 -38.998 1.00 55.02 149 ASN B O 1
ATOM 5305 N N . LYS B 1 150 ? -3.482 22.543 -40.248 1.00 47.75 150 LYS B N 1
ATOM 5306 C CA . LYS B 1 150 ? -3.719 23.481 -39.165 1.00 45.09 150 LYS B CA 1
ATOM 5307 C C . LYS B 1 150 ? -5.028 24.237 -39.394 1.00 45.23 150 LYS B C 1
ATOM 5308 O O . LYS B 1 150 ? -5.203 24.883 -40.432 1.00 41.27 150 LYS B O 1
ATOM 5314 N N . VAL B 1 151 ? -5.942 24.167 -38.410 1.00 41.16 151 VAL B N 1
ATOM 5315 C CA . VAL B 1 151 ? -7.226 24.868 -38.482 1.00 40.29 151 VAL B CA 1
ATOM 5316 C C . VAL B 1 151 ? -7.003 26.398 -38.556 1.00 41.46 151 VAL B C 1
ATOM 5317 O O . VAL B 1 151 ? -6.130 26.923 -37.872 1.00 40.67 151 VAL B O 1
ATOM 5321 N N . HIS B 1 152 ? -7.728 27.092 -39.434 1.00 37.31 152 HIS B N 1
ATOM 5322 C CA . HIS B 1 152 ? -7.621 28.549 -39.507 1.00 35.49 152 HIS B CA 1
ATOM 5323 C C . HIS B 1 152 ? -8.995 29.192 -39.352 1.00 37.57 152 HIS B C 1
ATOM 5324 O O . HIS B 1 152 ? -9.095 30.354 -38.970 1.00 36.64 152 HIS B O 1
ATOM 5331 N N . MET B 1 153 ? -10.055 28.427 -39.612 1.00 35.56 153 MET B N 1
ATOM 5332 C CA . MET B 1 153 ? -11.413 28.953 -39.574 1.00 36.39 153 MET B CA 1
ATOM 5333 C C . MET B 1 153 ? -12.452 27.877 -39.292 1.00 41.03 153 MET B C 1
ATOM 5334 O O . MET B 1 153 ? -12.301 26.730 -39.703 1.00 41.54 153 MET B O 1
ATOM 5339 N N . LYS B 1 154 ? -13.527 28.281 -38.620 1.00 37.60 154 LYS B N 1
ATOM 5340 C CA . LYS B 1 154 ? -14.724 27.473 -38.374 1.00 37.92 154 LYS B CA 1
ATOM 5341 C C . LYS B 1 154 ? -15.918 28.321 -38.832 1.00 41.76 154 LYS B C 1
ATOM 5342 O O . LYS B 1 154 ? -16.016 29.507 -38.476 1.00 40.61 154 LYS B O 1
ATOM 5348 N N . GLU B 1 155 ? -16.787 27.734 -39.662 1.00 38.69 155 GLU B N 1
ATOM 5349 C CA . GLU B 1 155 ? -18.003 28.411 -40.088 1.00 39.61 155 GLU B CA 1
ATOM 5350 C C . GLU B 1 155 ? -19.185 27.623 -39.582 1.00 45.12 155 GLU B C 1
ATOM 5351 O O . GLU B 1 155 ? -19.135 26.389 -39.548 1.00 44.59 155 GLU B O 1
ATOM 5357 N N . THR B 1 156 ? -20.228 28.330 -39.133 1.00 44.41 156 THR B N 1
ATOM 5358 C CA . THR B 1 156 ? -21.464 27.694 -38.650 1.00 46.52 156 THR B CA 1
ATOM 5359 C C . THR B 1 156 ? -22.555 27.929 -39.688 1.00 52.43 156 THR B C 1
ATOM 5360 O O . THR B 1 156 ? -22.665 29.043 -40.211 1.00 51.45 156 THR B O 1
ATOM 5364 N N . PHE B 1 157 ? -23.349 26.877 -39.984 1.00 52.44 157 PHE B N 1
ATOM 5365 C CA . PHE B 1 157 ? -24.424 26.946 -40.995 1.00 54.55 157 PHE B CA 1
ATOM 5366 C C . PHE B 1 157 ? -25.839 26.910 -40.403 1.00 60.16 157 PHE B C 1
ATOM 5367 O O . PHE B 1 157 ? -26.070 26.237 -39.404 1.00 57.14 157 PHE B O 1
ATOM 5375 N N . ASN B 1 158 ? -26.761 27.682 -41.007 1.00 61.40 158 ASN B N 1
ATOM 5376 C CA . ASN B 1 158 ? -28.178 27.721 -40.619 1.00 64.73 158 ASN B CA 1
ATOM 5377 C C . ASN B 1 158 ? -28.978 26.610 -41.373 1.00 73.27 158 ASN B C 1
ATOM 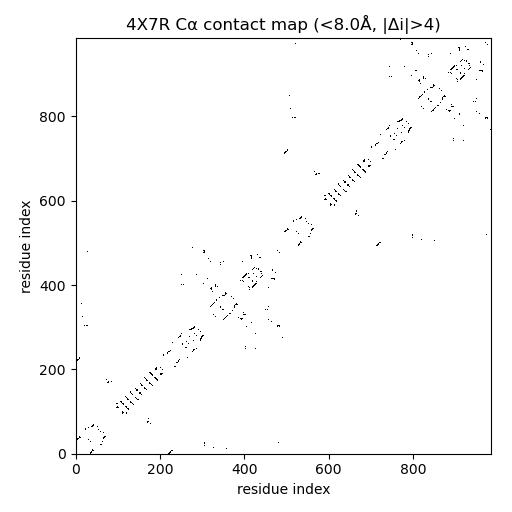5378 O O . ASN B 1 158 ? -28.383 25.798 -42.096 1.00 72.69 158 ASN B O 1
ATOM 5383 N N . VAL B 1 159 ? -30.323 26.618 -41.230 1.00 73.71 159 VAL B N 1
ATOM 5384 C CA . VAL B 1 159 ? -31.265 25.677 -41.870 1.00 75.57 159 VAL B CA 1
ATOM 5385 C C . VAL B 1 159 ? -31.178 25.642 -43.411 1.00 80.28 159 VAL B C 1
ATOM 5386 O O . VAL B 1 159 ? -31.400 24.589 -44.015 1.00 82.23 159 VAL B O 1
ATOM 5390 N N . ASP B 1 160 ? -30.845 26.781 -44.031 1.00 75.50 160 ASP B N 1
ATOM 5391 C CA . ASP B 1 160 ? -30.706 26.940 -45.480 1.00 76.43 160 ASP B CA 1
ATOM 5392 C C . ASP B 1 160 ? -29.274 26.641 -45.956 1.00 77.85 160 ASP B C 1
ATOM 5393 O O . ASP B 1 160 ? -28.927 26.980 -47.097 1.00 76.73 160 ASP B O 1
ATOM 5398 N N . ASN B 1 161 ? -28.434 26.030 -45.064 1.00 72.85 161 ASN B N 1
ATOM 5399 C CA . ASN B 1 161 ? -27.017 25.708 -45.292 1.00 69.95 161 ASN B CA 1
ATOM 5400 C C . ASN B 1 161 ? -26.215 26.944 -45.714 1.00 67.40 161 ASN B C 1
ATOM 5401 O O . ASN B 1 161 ? -25.344 26.863 -46.577 1.00 67.59 161 ASN B O 1
ATOM 5406 N N . LYS B 1 162 ? -26.535 28.100 -45.116 1.00 60.39 162 LYS B N 1
ATOM 5407 C CA . LYS B 1 162 ? -25.830 29.366 -45.348 1.00 58.00 162 LYS B CA 1
ATOM 5408 C C . LYS B 1 162 ? -25.022 29.726 -44.086 1.00 57.78 162 LYS B C 1
ATOM 5409 O O . LYS B 1 162 ? -25.430 29.374 -42.980 1.00 57.08 162 LYS B O 1
ATOM 5415 N N . VAL B 1 163 ? -23.878 30.417 -44.260 1.00 53.43 163 VAL B N 1
ATOM 5416 C CA . VAL B 1 163 ? -22.972 30.829 -43.165 1.00 51.13 163 VAL B CA 1
ATOM 5417 C C . VAL B 1 163 ? -23.637 31.891 -42.273 1.00 55.88 163 VAL B C 1
ATOM 5418 O O . VAL B 1 163 ? -24.003 32.968 -42.753 1.00 55.60 163 VAL B O 1
ATOM 5422 N N . CYS B 1 164 ? -23.783 31.586 -40.982 1.00 52.24 164 CYS B N 1
ATOM 5423 C CA . CYS B 1 164 ? -24.354 32.535 -40.026 1.00 52.21 164 CYS B CA 1
ATOM 5424 C C . CYS B 1 164 ? -23.344 32.991 -38.941 1.00 54.42 164 CYS B C 1
ATOM 5425 O O . CYS B 1 164 ? -23.586 33.973 -38.234 1.00 54.34 164 CYS B O 1
ATOM 5428 N N . TYR B 1 165 ? -22.192 32.295 -38.848 1.00 46.85 165 TYR B N 1
ATOM 5429 C CA . TYR B 1 165 ? -21.181 32.566 -37.831 1.00 43.66 165 TYR B CA 1
ATOM 5430 C C . TYR B 1 165 ? -19.816 32.082 -38.267 1.00 42.52 165 TYR B C 1
ATOM 5431 O O . TYR B 1 165 ? -19.714 31.024 -38.892 1.00 41.19 165 TYR B O 1
ATOM 5440 N N . GLN B 1 166 ? -18.761 32.864 -37.953 1.00 37.39 166 GLN B N 1
ATOM 5441 C CA . GLN B 1 166 ? -17.378 32.496 -38.244 1.00 36.44 166 GLN B CA 1
ATOM 5442 C C . GLN B 1 166 ? -16.494 32.734 -37.053 1.00 38.50 166 GLN B C 1
ATOM 5443 O O . GLN B 1 166 ? -16.655 33.725 -36.328 1.00 35.32 166 GLN B O 1
ATOM 5449 N N . VAL B 1 167 ? -15.537 31.816 -36.884 1.00 35.76 167 VAL B N 1
ATOM 5450 C CA . VAL B 1 167 ? -14.488 31.882 -35.858 1.00 34.91 167 VAL B CA 1
ATOM 5451 C C . VAL B 1 167 ? -13.153 31.746 -36.610 1.00 34.98 167 VAL B C 1
ATOM 5452 O O . VAL B 1 167 ? -13.009 30.846 -37.453 1.00 33.20 167 VAL B O 1
ATOM 5456 N N . PHE B 1 168 ? -12.200 32.647 -36.318 1.00 30.86 168 PHE B N 1
ATOM 5457 C CA . PHE B 1 168 ? -10.859 32.601 -36.892 1.00 32.27 168 PHE B CA 1
ATOM 5458 C C . PHE B 1 168 ? -9.893 32.112 -35.841 1.00 35.55 168 PHE B C 1
ATOM 5459 O O . PHE B 1 168 ? -9.968 32.568 -34.706 1.00 34.32 168 PHE B O 1
ATOM 5467 N N . TYR B 1 169 ? -8.961 31.218 -36.236 1.00 31.77 169 TYR B N 1
ATOM 5468 C CA . TYR B 1 169 ? -7.990 30.601 -35.328 1.00 32.50 169 TYR B CA 1
ATOM 5469 C C . TYR B 1 169 ? -6.574 30.979 -35.711 1.00 38.40 169 TYR B C 1
ATOM 5470 O O . TYR B 1 169 ? -6.243 31.012 -36.898 1.00 39.42 169 TYR B O 1
ATOM 5479 N N . ASP B 1 170 ? -5.749 31.274 -34.710 1.00 33.92 170 ASP B N 1
ATOM 5480 C CA . ASP B 1 170 ? -4.349 31.690 -34.914 1.00 34.18 170 ASP B CA 1
ATOM 5481 C C . ASP B 1 170 ? -3.427 30.521 -35.376 1.00 37.35 170 ASP B C 1
ATOM 5482 O O . ASP B 1 170 ? -3.913 29.406 -35.623 1.00 36.70 170 ASP B O 1
ATOM 5487 N N . GLU B 1 171 ? -2.129 30.774 -35.493 1.00 36.04 171 GLU B N 1
ATOM 5488 C CA . GLU B 1 171 ? -1.126 29.787 -35.924 1.00 39.06 171 GLU B CA 1
ATOM 5489 C C . GLU B 1 171 ? -0.992 28.590 -34.982 1.00 43.17 171 GLU B C 1
ATOM 5490 O O . GLU B 1 171 ? -0.506 27.561 -35.420 1.00 44.71 171 GLU B O 1
ATOM 5496 N N . LYS B 1 172 ? -1.457 28.705 -33.714 1.00 38.45 172 LYS B N 1
ATOM 5497 C CA . LYS B 1 172 ? -1.447 27.606 -32.739 1.00 39.02 172 LYS B CA 1
ATOM 5498 C C . LYS B 1 172 ? -2.820 26.939 -32.558 1.00 43.78 172 LYS B C 1
ATOM 5499 O O . LYS B 1 172 ? -2.947 26.006 -31.774 1.00 44.22 172 LYS B O 1
ATOM 5505 N N . GLY B 1 173 ? -3.825 27.407 -33.301 1.00 38.82 173 GLY B N 1
ATOM 5506 C CA . GLY B 1 173 ? -5.158 26.825 -33.253 1.00 37.97 173 GLY B CA 1
ATOM 5507 C C . GLY B 1 173 ? -6.092 27.413 -32.219 1.00 40.16 173 GLY B C 1
ATOM 5508 O O . GLY B 1 173 ? -7.107 26.793 -31.878 1.00 40.94 173 GLY B O 1
ATOM 5509 N N . TYR B 1 174 ? -5.782 28.613 -31.726 1.00 35.13 174 TYR B N 1
ATOM 5510 C CA . TYR B 1 174 ? -6.638 29.289 -30.744 1.00 34.61 174 TYR B CA 1
ATOM 5511 C C . TYR B 1 174 ? -7.556 30.330 -31.423 1.00 37.85 174 TYR B C 1
ATOM 5512 O O . TYR B 1 174 ? -7.085 31.079 -32.277 1.00 39.43 174 TYR B O 1
ATOM 5521 N N . PRO B 1 175 ? -8.838 30.445 -31.024 1.00 33.11 175 PRO B N 1
ATOM 5522 C CA . PRO B 1 175 ? -9.703 31.486 -31.627 1.00 31.00 175 PRO B CA 1
ATOM 5523 C C . PRO B 1 175 ? -9.286 32.887 -31.194 1.00 35.65 175 PRO B C 1
ATOM 5524 O O . PRO B 1 175 ? -8.938 33.078 -30.023 1.00 35.70 175 PRO B O 1
ATOM 5528 N N . TYR B 1 176 ? -9.288 33.867 -32.132 1.00 32.17 176 TYR B N 1
ATOM 5529 C CA . TYR B 1 176 ? -8.876 35.253 -31.837 1.00 31.36 176 TYR B CA 1
ATOM 5530 C C . TYR B 1 176 ? -9.935 36.292 -32.218 1.00 33.61 176 TYR B C 1
ATOM 5531 O O . TYR B 1 176 ? -9.923 37.408 -31.696 1.00 31.84 176 TYR B O 1
ATOM 5540 N N . ILE B 1 177 ? -10.864 35.898 -33.112 1.00 31.52 177 ILE B N 1
ATOM 5541 C CA . ILE B 1 177 ? -12.003 36.676 -33.611 1.00 29.13 177 ILE B CA 1
ATOM 5542 C C . ILE B 1 177 ? -13.166 35.701 -33.834 1.00 33.91 177 ILE B C 1
ATOM 5543 O O . ILE B 1 177 ? -12.959 34.624 -34.390 1.00 32.64 177 ILE B O 1
ATOM 5548 N N . SER B 1 178 ? -14.393 36.104 -33.415 1.00 31.23 178 SER B N 1
ATOM 5549 C CA . SER B 1 178 ? -15.655 35.389 -33.648 1.00 32.52 178 SER B CA 1
ATOM 5550 C C . SER B 1 178 ? -16.610 36.465 -34.152 1.00 37.69 178 SER B C 1
ATOM 5551 O O . SER B 1 178 ? -16.508 37.607 -33.716 1.00 36.64 178 SER B O 1
ATOM 5554 N N . ARG B 1 179 ? -17.467 36.136 -35.108 1.00 36.91 179 ARG B N 1
ATOM 5555 C CA . ARG B 1 179 ? -18.377 37.146 -35.664 1.00 39.02 179 ARG B CA 1
ATOM 5556 C C . ARG B 1 179 ? -19.636 36.563 -36.256 1.00 42.70 179 ARG B C 1
ATOM 5557 O O . ARG B 1 179 ? -19.620 35.451 -36.798 1.00 41.74 179 ARG B O 1
ATOM 5565 N N . ASN B 1 180 ? -20.720 37.344 -36.181 1.00 42.25 180 ASN B N 1
ATOM 5566 C CA . ASN B 1 180 ? -22.015 36.950 -36.725 1.00 43.85 180 ASN B CA 1
ATOM 5567 C C . ASN B 1 180 ? -22.053 37.300 -38.165 1.00 46.81 180 ASN B C 1
ATOM 5568 O O . ASN B 1 180 ? -21.478 38.313 -38.548 1.00 45.26 180 ASN B O 1
ATOM 5573 N N . ILE B 1 181 ? -22.702 36.453 -38.974 1.00 45.26 181 ILE B N 1
ATOM 5574 C CA . ILE B 1 181 ? -22.837 36.694 -40.415 1.00 46.35 181 ILE B CA 1
ATOM 5575 C C . ILE B 1 181 ? -24.329 36.669 -40.734 1.00 53.35 181 ILE B C 1
ATOM 5576 O O . ILE B 1 181 ? -25.009 35.700 -40.398 1.00 53.06 181 ILE B O 1
ATOM 5581 N N . ASN B 1 182 ? -24.833 37.749 -41.332 1.00 53.22 182 ASN B N 1
ATOM 5582 C CA . ASN B 1 182 ? -26.240 37.858 -41.752 1.00 55.97 182 ASN B CA 1
ATOM 5583 C C . ASN B 1 182 ? -26.347 36.967 -43.001 1.00 60.96 182 ASN B C 1
ATOM 5584 O O . ASN B 1 182 ? -25.840 37.335 -44.049 1.00 60.36 182 ASN B O 1
ATOM 5589 N N . ALA B 1 183 ? -26.905 35.767 -42.853 1.00 60.94 183 ALA B N 1
ATOM 5590 C CA . ALA B 1 183 ? -27.037 34.776 -43.928 1.00 63.77 183 ALA B CA 1
ATOM 5591 C C . ALA B 1 183 ? -27.829 35.251 -45.169 1.00 75.55 183 ALA B C 1
ATOM 5592 O O . ALA B 1 183 ? -27.597 34.717 -46.259 1.00 77.77 183 ALA B O 1
ATOM 5594 N N . ASN B 1 184 ? -28.718 36.262 -45.024 1.00 73.66 184 ASN B N 1
ATOM 5595 C CA . ASN B 1 184 ? -29.500 36.793 -46.145 1.00 75.05 184 ASN B CA 1
ATOM 5596 C C . ASN B 1 184 ? -28.649 37.529 -47.175 1.00 79.32 184 ASN B C 1
ATOM 5597 O O . ASN B 1 184 ? -28.931 37.410 -48.368 1.00 80.96 184 ASN B O 1
ATOM 5602 N N . ASN B 1 185 ? -27.604 38.266 -46.730 1.00 73.70 185 ASN B N 1
ATOM 5603 C CA . ASN B 1 185 ? -26.734 39.051 -47.618 1.00 71.84 185 ASN B CA 1
ATOM 5604 C C . ASN B 1 185 ? -25.232 38.818 -47.431 1.00 73.57 185 ASN B C 1
ATOM 5605 O O . ASN B 1 185 ? -24.427 39.470 -48.101 1.00 73.29 185 ASN B O 1
ATOM 5610 N N . GLY B 1 186 ? -24.865 37.952 -46.488 1.00 68.04 186 GLY B N 1
ATOM 5611 C CA . GLY B 1 186 ? -23.468 37.659 -46.176 1.00 65.52 186 GLY B CA 1
ATOM 5612 C C . GLY B 1 186 ? -22.710 38.787 -45.500 1.00 66.02 186 GLY B C 1
ATOM 5613 O O . GLY B 1 186 ? -21.481 38.734 -45.430 1.00 66.70 186 GLY B O 1
ATOM 5614 N N . ALA B 1 187 ? -23.417 39.814 -44.990 1.00 59.99 187 ALA B N 1
ATOM 5615 C CA . ALA B 1 187 ? -22.778 40.943 -44.300 1.00 57.37 187 ALA B CA 1
ATOM 5616 C C . ALA B 1 187 ? -22.346 40.540 -42.891 1.00 56.16 187 ALA B C 1
ATOM 5617 O O . ALA B 1 187 ? -23.010 39.727 -42.236 1.00 54.68 187 ALA B O 1
ATOM 5619 N N . VAL B 1 188 ? -21.257 41.155 -42.430 1.00 49.68 188 VAL B N 1
ATOM 5620 C CA . VAL B 1 188 ? -20.680 40.899 -41.121 1.00 48.13 188 VAL B CA 1
ATOM 5621 C C . VAL B 1 188 ? -21.402 41.738 -40.055 1.00 48.64 188 VAL B C 1
ATOM 5622 O O . VAL B 1 188 ? -21.519 42.955 -40.173 1.00 47.80 188 VAL B O 1
ATOM 5626 N N . GLY B 1 189 ? -21.855 41.063 -39.020 1.00 44.19 189 GLY B N 1
ATOM 5627 C CA . GLY B 1 189 ? -22.518 41.692 -37.891 1.00 44.11 189 GLY B CA 1
ATOM 5628 C C . GLY B 1 189 ? -21.554 41.892 -36.748 1.00 46.17 189 GLY B C 1
ATOM 5629 O O . GLY B 1 189 ? -20.368 42.178 -36.967 1.00 44.79 189 GLY B O 1
ATOM 5630 N N . LYS B 1 190 ? -22.051 41.697 -35.524 1.00 43.28 190 LYS B N 1
ATOM 5631 C CA . LYS B 1 190 ? -21.244 41.842 -34.303 1.00 44.04 190 LYS B CA 1
ATOM 5632 C C . LYS B 1 190 ? -19.995 40.973 -34.367 1.00 44.91 190 LYS B C 1
ATOM 5633 O O . LYS B 1 190 ? -20.086 39.781 -34.635 1.00 44.06 190 LYS B O 1
ATOM 5639 N N . THR B 1 191 ? -18.831 41.601 -34.196 1.00 41.62 191 THR B N 1
ATOM 5640 C CA . THR B 1 191 ? -17.522 40.968 -34.232 1.00 40.23 191 THR B CA 1
ATOM 5641 C C . THR B 1 191 ? -16.859 41.103 -32.860 1.00 44.19 191 THR B C 1
ATOM 5642 O O . THR B 1 191 ? -16.772 42.211 -32.317 1.00 44.24 191 THR B O 1
ATOM 5646 N N . TYR B 1 192 ? -16.341 39.990 -32.341 1.00 39.71 192 TYR B N 1
ATOM 5647 C CA . TYR B 1 192 ? -15.657 39.963 -31.048 1.00 38.66 192 TYR B CA 1
ATOM 5648 C C . TYR B 1 192 ? -14.222 39.601 -31.248 1.00 37.97 192 TYR B C 1
ATOM 5649 O O . TYR B 1 192 ? -13.915 38.535 -31.789 1.00 34.46 192 TYR B O 1
ATOM 5658 N N . VAL B 1 193 ? -13.344 40.478 -30.781 1.00 34.77 193 VAL B N 1
ATOM 5659 C CA . VAL B 1 193 ? -11.913 40.261 -30.825 1.00 34.79 193 VAL B CA 1
ATOM 5660 C C . VAL B 1 193 ? -11.550 39.737 -29.437 1.00 41.22 193 VAL B C 1
ATOM 5661 O O . VAL B 1 193 ? -11.476 40.496 -28.463 1.00 41.72 193 VAL B O 1
ATOM 5665 N N . LEU B 1 194 ? -11.414 38.415 -29.350 1.00 37.41 194 LEU B N 1
ATOM 5666 C CA . LEU B 1 194 ? -11.121 37.669 -28.124 1.00 37.06 194 LEU B CA 1
ATOM 5667 C C . LEU B 1 194 ? -9.849 38.131 -27.474 1.00 47.08 194 LEU B C 1
ATOM 5668 O O . LEU B 1 194 ? -9.837 38.265 -26.263 1.00 47.04 194 LEU B O 1
ATOM 5673 N N . VAL B 1 195 ? -8.808 38.450 -28.274 1.00 49.93 195 VAL B N 1
ATOM 5674 C CA . VAL B 1 195 ? -7.484 38.882 -27.795 1.00 52.71 195 VAL B CA 1
ATOM 5675 C C . VAL B 1 195 ? -7.433 40.159 -26.953 1.00 59.02 195 VAL B C 1
ATOM 5676 O O . VAL B 1 195 ? -6.616 40.224 -26.051 1.00 61.31 195 VAL B O 1
ATOM 5680 N N . ASN B 1 196 ? -8.310 41.142 -27.206 1.00 54.73 196 ASN B N 1
ATOM 5681 C CA . ASN B 1 196 ? -8.342 42.370 -26.396 1.00 54.25 196 ASN B CA 1
ATOM 5682 C C . ASN B 1 196 ? -9.701 42.572 -25.696 1.00 56.25 196 ASN B C 1
ATOM 5683 O O . ASN B 1 196 ? -9.937 43.633 -25.117 1.00 57.61 196 ASN B O 1
ATOM 5688 N N . LYS B 1 197 ? -10.597 41.569 -25.775 1.00 49.35 197 LYS B N 1
ATOM 5689 C CA . LYS B 1 197 ? -11.944 41.615 -25.189 1.00 49.71 197 LYS B CA 1
ATOM 5690 C C . LYS B 1 197 ? -12.776 42.808 -25.708 1.00 52.53 197 LYS B C 1
ATOM 5691 O O . LYS B 1 197 ? -13.565 43.389 -24.961 1.00 53.68 197 LYS B O 1
ATOM 5697 N N . LYS B 1 198 ? -12.625 43.153 -26.988 1.00 46.87 198 LYS B N 1
ATOM 5698 C CA . LYS B 1 198 ? -13.389 44.244 -27.576 1.00 45.70 198 LYS B CA 1
ATOM 5699 C C . LYS B 1 198 ? -14.361 43.739 -28.608 1.00 47.25 198 LYS B C 1
ATOM 5700 O O . LYS B 1 198 ? -14.020 42.890 -29.435 1.00 45.68 198 LYS B O 1
ATOM 5706 N N . GLU B 1 199 ? -15.582 44.269 -28.560 1.00 44.66 199 GLU B N 1
ATOM 5707 C CA . GLU B 1 199 ? -16.626 43.930 -29.508 1.00 44.74 199 GLU B CA 1
ATOM 5708 C C . GLU B 1 199 ? -16.902 45.109 -30.407 1.00 48.18 199 GLU B C 1
ATOM 5709 O O . GLU B 1 199 ? -16.816 46.254 -29.959 1.00 49.11 199 GLU B O 1
ATOM 5715 N N . PHE B 1 200 ? -17.216 44.834 -31.687 1.00 41.77 200 PHE B N 1
ATOM 5716 C CA . PHE B 1 200 ? -17.505 45.866 -32.693 1.00 38.99 200 PHE B CA 1
ATOM 5717 C C . PHE B 1 200 ? -18.828 45.547 -33.311 1.00 43.78 200 PHE B C 1
ATOM 5718 O O . PHE B 1 200 ? -19.131 44.368 -33.471 1.00 44.62 200 PHE B O 1
ATOM 5726 N N . LYS B 1 201 ? -19.623 46.575 -33.673 1.00 42.22 201 LYS B N 1
ATOM 5727 C CA . LYS B 1 201 ? -20.964 46.350 -34.234 1.00 42.76 201 LYS B CA 1
ATOM 5728 C C . LYS B 1 201 ? -20.999 45.693 -35.595 1.00 46.17 201 LYS B C 1
ATOM 5729 O O . LYS B 1 201 ? -21.977 45.026 -35.926 1.00 46.11 201 LYS B O 1
ATOM 5735 N N . ASN B 1 202 ? -19.932 45.874 -36.375 1.00 42.04 202 ASN B N 1
ATOM 5736 C CA . ASN B 1 202 ? -19.786 45.328 -37.722 1.00 41.16 202 ASN B CA 1
ATOM 5737 C C . ASN B 1 202 ? -18.321 45.440 -38.161 1.00 42.03 202 ASN B C 1
ATOM 5738 O O . ASN B 1 202 ? -17.486 45.949 -37.402 1.00 40.70 202 ASN B O 1
ATOM 5743 N N . ASN B 1 203 ? -18.010 44.945 -39.368 1.00 37.52 203 ASN B N 1
ATOM 5744 C CA . ASN B 1 203 ? -16.661 44.977 -39.939 1.00 36.36 203 ASN B CA 1
ATOM 5745 C C . ASN B 1 203 ? -16.076 46.388 -40.115 1.00 39.68 203 ASN B C 1
ATOM 5746 O O . ASN B 1 203 ? -14.889 46.581 -39.871 1.00 41.13 203 ASN B O 1
ATOM 5751 N N . LEU B 1 204 ? -16.898 47.369 -40.528 1.00 36.60 204 LEU B N 1
ATOM 5752 C CA . LEU B 1 204 ? -16.430 48.753 -40.703 1.00 35.99 204 LEU B CA 1
ATOM 5753 C C . LEU B 1 204 ? -15.921 49.290 -39.377 1.00 39.20 204 LEU B C 1
ATOM 5754 O O . LEU B 1 204 ? -14.827 49.833 -39.343 1.00 39.12 204 LEU B O 1
ATOM 5759 N N . ALA B 1 205 ? -16.681 49.080 -38.266 1.00 37.32 205 ALA B N 1
ATOM 5760 C CA . ALA B 1 205 ? -16.280 49.497 -36.923 1.00 37.20 205 ALA B CA 1
ATOM 5761 C C . ALA B 1 205 ? -14.935 48.847 -36.546 1.00 37.85 205 ALA B C 1
ATOM 5762 O O . ALA B 1 205 ? -14.063 49.522 -35.996 1.00 38.31 205 ALA B O 1
ATOM 5764 N N . LEU B 1 206 ? -14.773 47.535 -36.825 1.00 32.96 206 LEU B N 1
ATOM 5765 C CA . LEU B 1 206 ? -13.520 46.815 -36.534 1.00 33.59 206 LEU B CA 1
ATOM 5766 C C . LEU B 1 206 ? -12.357 47.476 -37.323 1.00 38.86 206 LEU B C 1
ATOM 5767 O O . LEU B 1 206 ? -11.319 47.810 -36.749 1.00 38.38 206 LEU B O 1
ATOM 5772 N N . CYS B 1 207 ? -12.568 47.678 -38.640 1.00 36.37 207 CYS B N 1
ATOM 5773 C CA . CYS B 1 207 ? -11.561 48.299 -39.519 1.00 36.42 207 CYS B CA 1
ATOM 5774 C C . CYS B 1 207 ? -11.211 49.717 -39.154 1.00 38.73 207 CYS B C 1
ATOM 5775 O O . CYS B 1 207 ? -10.044 50.082 -39.227 1.00 37.86 207 CYS B O 1
ATOM 5778 N N . VAL B 1 208 ? -12.184 50.490 -38.676 1.00 36.24 208 VAL B N 1
ATOM 5779 C CA . VAL B 1 208 ? -11.936 51.860 -38.208 1.00 36.39 208 VAL B CA 1
ATOM 5780 C C . VAL B 1 208 ? -11.050 51.820 -36.966 1.00 41.27 208 VAL B C 1
ATOM 5781 O O . VAL B 1 208 ? -10.071 52.569 -36.875 1.00 40.97 208 VAL B O 1
ATOM 5785 N N . TYR B 1 209 ? -11.371 50.916 -36.019 1.00 39.39 209 TYR B N 1
ATOM 5786 C CA . TYR B 1 209 ? -10.569 50.755 -34.800 1.00 38.35 209 TYR B CA 1
ATOM 5787 C C . TYR B 1 209 ? -9.137 50.388 -35.171 1.00 38.71 209 TYR B C 1
ATOM 5788 O O . TYR B 1 209 ? -8.194 50.990 -34.655 1.00 39.03 209 TYR B O 1
ATOM 5797 N N . TYR B 1 210 ? -8.992 49.396 -36.066 1.00 32.26 210 TYR B N 1
ATOM 5798 C CA . TYR B 1 210 ? -7.709 48.886 -36.529 1.00 32.65 210 TYR B CA 1
ATOM 5799 C C . TYR B 1 210 ? -6.796 49.989 -37.070 1.00 38.83 210 TYR B C 1
ATOM 5800 O O . TYR B 1 210 ? -5.638 50.067 -36.663 1.00 41.29 210 TYR B O 1
ATOM 5809 N N . LEU B 1 211 ? -7.334 50.868 -37.939 1.00 36.23 211 LEU B N 1
ATOM 5810 C CA . LEU B 1 211 ? -6.604 52.006 -38.508 1.00 36.70 211 LEU B CA 1
ATOM 5811 C C . LEU B 1 211 ? -6.173 52.996 -37.451 1.00 40.72 211 LEU B C 1
ATOM 5812 O O . LEU B 1 211 ? -5.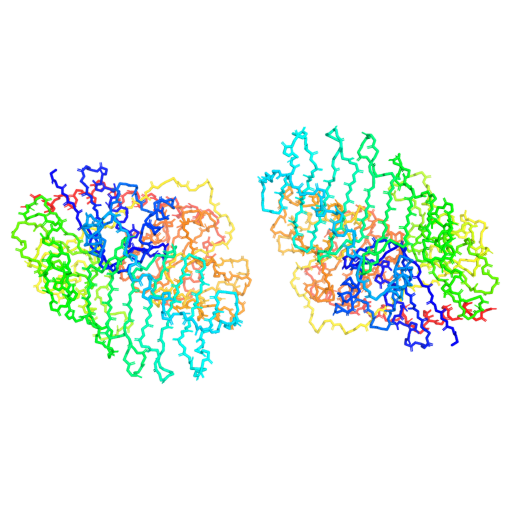099 53.586 -37.588 1.00 40.57 211 LEU B O 1
ATOM 5817 N N . GLU B 1 212 ? -6.995 53.181 -36.394 1.00 38.35 212 GLU B N 1
ATOM 5818 C CA . GLU B 1 212 ? -6.664 54.087 -35.279 1.00 40.68 212 GLU B CA 1
ATOM 5819 C C . GLU B 1 212 ? -5.531 53.495 -34.437 1.00 45.21 212 GLU B C 1
ATOM 5820 O O . GLU B 1 212 ? -4.697 54.237 -33.916 1.00 44.98 212 GLU B O 1
ATOM 5826 N N . LYS B 1 213 ? -5.482 52.150 -34.359 1.00 41.70 213 LYS B N 1
ATOM 5827 C CA . LYS B 1 213 ? -4.436 51.398 -33.644 1.00 42.70 213 LYS B CA 1
ATOM 5828 C C . LYS B 1 213 ? -3.129 51.342 -34.489 1.00 47.24 213 LYS B C 1
ATOM 5829 O O . LYS B 1 213 ? -2.039 51.592 -33.978 1.00 45.16 213 LYS B O 1
ATOM 5835 N N . LEU B 1 214 ? -3.264 51.087 -35.803 1.00 45.01 214 LEU B N 1
ATOM 5836 C CA . LEU B 1 214 ? -2.131 51.006 -36.711 1.00 43.66 214 LEU B CA 1
ATOM 5837 C C . LEU B 1 214 ? -1.442 52.327 -36.980 1.00 47.27 214 LEU B C 1
ATOM 5838 O O . LEU B 1 214 ? -0.223 52.369 -37.007 1.00 48.17 214 LEU B O 1
ATOM 5843 N N . ILE B 1 215 ? -2.206 53.385 -37.237 1.00 44.03 215 ILE B N 1
ATOM 5844 C CA . ILE B 1 215 ? -1.680 54.670 -37.684 1.00 43.18 215 ILE B CA 1
ATOM 5845 C C . ILE B 1 215 ? -1.718 55.731 -36.596 1.00 49.06 215 ILE B C 1
ATOM 5846 O O . ILE B 1 215 ? -2.798 56.128 -36.164 1.00 49.04 215 ILE B O 1
ATOM 5851 N N . LYS B 1 216 ? -0.537 56.215 -36.177 1.00 46.76 216 LYS B N 1
ATOM 5852 C CA . LYS B 1 216 ? -0.464 57.250 -35.147 1.00 47.67 216 LYS B CA 1
ATOM 5853 C C . LYS B 1 216 ? -1.013 58.586 -35.613 1.00 50.10 216 LYS B C 1
ATOM 5854 O O . LYS B 1 216 ? -0.856 58.967 -36.790 1.00 47.96 216 LYS B O 1
ATOM 5860 N N . ASP B 1 217 ? -1.678 59.294 -34.687 1.00 47.56 217 ASP B N 1
ATOM 5861 C CA . ASP B 1 217 ? -2.289 60.592 -34.990 1.00 47.72 217 ASP B CA 1
ATOM 5862 C C . ASP B 1 217 ? -1.284 61.742 -35.078 1.00 53.07 217 ASP B C 1
ATOM 5863 O O . ASP B 1 217 ? -1.289 62.678 -34.264 1.00 54.01 217 ASP B O 1
ATOM 5868 N N . SER B 1 218 ? -0.458 61.679 -36.125 1.00 49.09 218 SER B N 1
ATOM 5869 C CA . SER B 1 218 ? 0.592 62.645 -36.435 1.00 49.65 218 SER B CA 1
ATOM 5870 C C . SER B 1 218 ? 0.406 63.175 -37.855 1.00 52.70 218 SER B C 1
ATOM 5871 O O . SER B 1 218 ? 0.016 62.420 -38.741 1.00 49.88 218 SER B O 1
ATOM 5874 N N . LYS B 1 219 ? 0.742 64.452 -38.077 1.00 51.33 219 LYS B N 1
ATOM 5875 C CA . LYS B 1 219 ? 0.704 65.124 -39.378 1.00 51.67 219 LYS B CA 1
ATOM 5876 C C . LYS B 1 219 ? 1.626 64.411 -40.407 1.00 52.95 219 LYS B C 1
ATOM 5877 O O . LYS B 1 219 ? 1.447 64.570 -41.606 1.00 51.02 219 LYS B O 1
ATOM 5883 N N . ASP B 1 220 ? 2.594 63.620 -39.911 1.00 49.94 220 ASP B N 1
ATOM 5884 C CA . ASP B 1 220 ? 3.545 62.839 -40.698 1.00 49.22 220 ASP B CA 1
ATOM 5885 C C . ASP B 1 220 ? 2.902 61.539 -41.203 1.00 49.57 220 ASP B C 1
ATOM 5886 O O . ASP B 1 220 ? 3.412 60.939 -42.151 1.00 48.26 220 ASP B O 1
ATOM 5891 N N . SER B 1 221 ? 1.795 61.103 -40.564 1.00 43.61 221 SER B N 1
ATOM 5892 C CA . SER B 1 221 ? 1.042 59.906 -40.946 1.00 41.11 221 SER B CA 1
ATOM 5893 C C . SER B 1 221 ? 0.109 60.292 -42.084 1.00 45.17 221 SER B C 1
ATOM 5894 O O . SER B 1 221 ? -0.675 61.247 -41.963 1.00 44.93 221 SER B O 1
ATOM 5897 N N . ILE B 1 222 ? 0.233 59.587 -43.220 1.00 40.62 222 ILE B N 1
ATOM 5898 C CA . ILE B 1 222 ? -0.577 59.864 -44.413 1.00 37.74 222 ILE B CA 1
ATOM 5899 C C . ILE B 1 222 ? -1.344 58.619 -44.815 1.00 38.33 222 ILE B C 1
ATOM 5900 O O . ILE B 1 222 ? -0.746 57.558 -45.017 1.00 35.34 222 ILE B O 1
ATOM 5905 N N . MET B 1 223 ? -2.682 58.752 -44.910 1.00 35.29 223 MET B N 1
ATOM 5906 C CA . MET B 1 223 ? -3.562 57.682 -45.377 1.00 33.10 223 MET B CA 1
ATOM 5907 C C . MET B 1 223 ? -3.990 57.999 -46.799 1.00 34.35 223 MET B C 1
ATOM 5908 O O . MET B 1 223 ? -4.431 59.115 -47.092 1.00 31.38 223 MET B O 1
ATOM 5913 N N . ILE B 1 224 ? -3.846 57.024 -47.684 1.00 32.12 224 ILE B N 1
ATOM 5914 C CA . ILE B 1 224 ? -4.277 57.168 -49.075 1.00 30.45 224 ILE B CA 1
ATOM 5915 C C . ILE B 1 224 ? -5.259 56.049 -49.331 1.00 34.46 224 ILE B C 1
ATOM 5916 O O . ILE B 1 224 ? -4.901 54.880 -49.229 1.00 34.14 224 ILE B O 1
ATOM 5921 N N . CYS B 1 225 ? -6.490 56.389 -49.641 1.00 34.47 225 CYS B N 1
ATOM 5922 C CA . CYS B 1 225 ? -7.449 55.344 -49.907 1.00 36.42 225 CYS B CA 1
ATOM 5923 C C . CYS B 1 225 ? -7.592 55.158 -51.396 1.00 36.54 225 CYS B C 1
ATOM 5924 O O . CYS B 1 225 ? -8.011 56.078 -52.093 1.00 35.85 225 CYS B O 1
ATOM 5927 N N . ASP B 1 226 ? -7.213 53.970 -51.876 1.00 32.80 226 ASP B N 1
ATOM 5928 C CA . ASP B 1 226 ? -7.262 53.557 -53.287 1.00 32.11 226 ASP B CA 1
ATOM 5929 C C . ASP B 1 226 ? -8.524 52.768 -53.622 1.00 37.63 226 ASP B C 1
ATOM 5930 O O . ASP B 1 226 ? -9.149 53.019 -54.651 1.00 35.49 226 ASP B O 1
ATOM 5935 N N . GLY B 1 227 ? -8.899 51.822 -52.768 1.00 37.39 227 GLY B N 1
ATOM 5936 C CA . GLY B 1 227 ? -10.129 51.045 -52.988 1.00 36.73 227 GLY B CA 1
ATOM 5937 C C . GLY B 1 227 ? -11.327 51.911 -52.686 1.00 37.30 227 GLY B C 1
ATOM 5938 O O . GLY B 1 227 ? -11.452 52.366 -51.551 1.00 37.74 227 GLY B O 1
ATOM 5939 N N . PRO B 1 228 ? -12.180 52.261 -53.676 1.00 34.11 228 PRO B N 1
ATOM 5940 C CA . PRO B 1 228 ? -13.309 53.184 -53.385 1.00 33.87 228 PRO B CA 1
ATOM 5941 C C . PRO B 1 228 ? -14.289 52.739 -52.314 1.00 40.67 228 PRO B C 1
ATOM 5942 O O . PRO B 1 228 ? -14.747 53.559 -51.504 1.00 40.92 228 PRO B O 1
ATOM 5946 N N . GLY B 1 229 ? -14.609 51.447 -52.303 1.00 38.28 229 GLY B N 1
ATOM 5947 C CA . GLY B 1 229 ? -15.523 50.894 -51.304 1.00 38.41 229 GLY B CA 1
ATOM 5948 C C . GLY B 1 229 ? -14.924 50.939 -49.900 1.00 42.51 229 GLY B C 1
ATOM 5949 O O . GLY B 1 229 ? -15.667 50.875 -48.912 1.00 43.86 229 GLY B O 1
ATOM 5950 N N . SER B 1 230 ? -13.570 51.090 -49.809 1.00 34.30 230 SER B N 1
ATOM 5951 C CA . SER B 1 230 ? -12.838 51.186 -48.540 1.00 36.07 230 SER B CA 1
ATOM 5952 C C . SER B 1 230 ? -12.808 52.588 -47.952 1.00 38.66 230 SER B C 1
ATOM 5953 O O . SER B 1 230 ? -12.390 52.732 -46.811 1.00 38.99 230 SER B O 1
ATOM 5956 N N . PHE B 1 231 ? -13.263 53.609 -48.703 1.00 33.12 231 PHE B N 1
ATOM 5957 C CA . PHE B 1 231 ? -13.232 55.012 -48.246 1.00 32.03 231 PHE B CA 1
ATOM 5958 C C . PHE B 1 231 ? -13.844 55.240 -46.869 1.00 36.29 231 PHE B C 1
ATOM 5959 O O . PHE B 1 231 ? -13.203 55.941 -46.091 1.00 37.12 231 PHE B O 1
ATOM 5967 N N . PRO B 1 232 ? -15.039 54.670 -46.518 1.00 33.32 232 PRO B N 1
ATOM 5968 C CA . PRO B 1 232 ? -15.573 54.877 -45.145 1.00 32.98 232 PRO B CA 1
ATOM 5969 C C . PRO B 1 232 ? -14.643 54.421 -44.016 1.00 34.83 232 PRO B C 1
ATOM 5970 O O . PRO B 1 232 ? -14.672 55.021 -42.945 1.00 33.20 232 PRO B O 1
ATOM 5974 N N . LYS B 1 233 ? -13.814 53.384 -44.229 1.00 32.53 233 LYS B N 1
ATOM 5975 C CA . LYS B 1 233 ? -12.871 52.938 -43.177 1.00 32.71 233 LYS B CA 1
ATOM 5976 C C . LYS B 1 233 ? -11.901 54.055 -42.813 1.00 38.32 233 LYS B C 1
ATOM 5977 O O . LYS B 1 233 ? -11.707 54.323 -41.625 1.00 38.81 233 LYS B O 1
ATOM 5983 N N . MET B 1 234 ? -11.337 54.749 -43.838 1.00 34.17 234 MET B N 1
ATOM 5984 C CA . MET B 1 234 ? -10.428 55.877 -43.611 1.00 33.59 234 MET B CA 1
ATOM 5985 C C . MET B 1 234 ? -11.219 57.086 -43.115 1.00 38.30 234 MET B C 1
ATOM 5986 O O . MET B 1 234 ? -10.814 57.727 -42.147 1.00 38.79 234 MET B O 1
ATOM 5991 N N . PHE B 1 235 ? -12.313 57.428 -43.816 1.00 35.91 235 PHE B N 1
ATOM 5992 C CA . PHE B 1 235 ? -13.129 58.591 -43.503 1.00 36.78 235 PHE B CA 1
ATOM 5993 C C . PHE B 1 235 ? -13.625 58.640 -42.036 1.00 41.34 235 PHE B C 1
ATOM 5994 O O . PHE B 1 235 ? -13.525 59.690 -41.409 1.00 40.80 235 PHE B O 1
ATOM 6002 N N . ASN B 1 236 ? -14.140 57.518 -41.507 1.00 37.69 236 ASN B N 1
ATOM 6003 C CA . ASN B 1 236 ? -14.699 57.434 -40.156 1.00 38.54 236 ASN B CA 1
ATOM 6004 C C . ASN B 1 236 ? -13.678 57.398 -38.998 1.00 45.43 236 ASN B C 1
ATOM 6005 O O . ASN B 1 236 ? -14.110 57.439 -37.847 1.00 48.01 236 ASN B O 1
ATOM 6010 N N . THR B 1 237 ? -12.352 57.302 -39.264 1.00 40.61 237 THR B N 1
ATOM 6011 C CA . THR B 1 237 ? -11.402 57.283 -38.143 1.00 41.09 237 THR B CA 1
ATOM 6012 C C . THR B 1 237 ? -11.425 58.633 -37.389 1.00 45.68 237 THR B C 1
ATOM 6013 O O . THR B 1 237 ? -11.787 59.659 -37.963 1.00 45.64 237 THR B O 1
ATOM 6017 N N . ASN B 1 238 ? -11.039 58.611 -36.116 1.00 42.83 238 ASN B N 1
ATOM 6018 C CA . ASN B 1 238 ? -11.025 59.771 -35.237 1.00 44.46 238 ASN B CA 1
ATOM 6019 C C . ASN B 1 238 ? -9.770 60.643 -35.345 1.00 49.36 238 ASN B C 1
ATOM 6020 O O . ASN B 1 238 ? -9.660 61.596 -34.576 1.00 51.30 238 ASN B O 1
ATOM 6025 N N . HIS B 1 239 ? -8.807 60.306 -36.254 1.00 44.90 239 HIS B N 1
ATOM 6026 C CA . HIS B 1 239 ? -7.533 61.046 -36.433 1.00 44.86 239 HIS B CA 1
ATOM 6027 C C . HIS B 1 239 ? -7.784 62.524 -36.611 1.00 51.37 239 HIS B C 1
ATOM 6028 O O . HIS B 1 239 ? -8.638 62.909 -37.407 1.00 50.55 239 HIS B O 1
ATOM 6035 N N . LYS B 1 240 ? -7.061 63.346 -35.855 1.00 52.09 240 LYS B N 1
ATOM 6036 C CA . LYS B 1 240 ? -7.188 64.805 -35.893 1.00 54.12 240 LYS B CA 1
ATOM 6037 C C . LYS B 1 240 ? -6.033 65.444 -36.655 1.00 57.73 240 LYS B C 1
ATOM 6038 O O . LYS B 1 240 ? -6.175 66.566 -37.134 1.00 59.05 240 LYS B O 1
ATOM 6044 N N . ASN B 1 241 ? -4.884 64.739 -36.755 1.00 52.32 241 ASN B N 1
ATOM 6045 C CA . ASN B 1 241 ? -3.683 65.268 -37.419 1.00 51.51 241 ASN B CA 1
ATOM 6046 C C . ASN B 1 241 ? -3.290 64.499 -38.667 1.00 50.18 241 ASN B C 1
ATOM 6047 O O . ASN B 1 241 ? -2.781 65.100 -39.600 1.00 48.56 241 ASN B O 1
ATOM 6052 N N . ALA B 1 242 ? -3.460 63.160 -38.662 1.00 45.14 242 ALA B N 1
ATOM 6053 C CA . ALA B 1 242 ? -3.097 62.320 -39.798 1.00 42.19 242 ALA B CA 1
ATOM 6054 C C . ALA B 1 242 ? -3.816 62.799 -41.038 1.00 46.53 242 ALA B C 1
ATOM 6055 O O . ALA B 1 242 ? -4.949 63.267 -40.943 1.00 47.69 242 ALA B O 1
ATOM 6057 N N . GLN B 1 243 ? -3.121 62.764 -42.189 1.00 41.28 243 GLN B N 1
ATOM 6058 C CA . GLN B 1 243 ? -3.668 63.190 -43.462 1.00 38.94 243 GLN B CA 1
ATOM 6059 C C . GLN B 1 243 ? -4.505 62.104 -44.112 1.00 38.00 243 GLN B C 1
ATOM 6060 O O . GLN B 1 243 ? -4.218 60.898 -43.969 1.00 32.92 243 GLN B O 1
ATOM 6066 N N . LYS B 1 244 ? -5.557 62.542 -44.831 1.00 36.76 244 LYS B N 1
ATOM 6067 C CA . LYS B 1 244 ? -6.457 61.629 -45.538 1.00 36.75 244 LYS B CA 1
ATOM 6068 C C . LYS B 1 244 ? -6.635 62.026 -46.984 1.00 37.77 244 LYS B C 1
ATOM 6069 O O . LYS B 1 244 ? -7.046 63.157 -47.278 1.00 39.04 244 LYS B O 1
ATOM 6075 N N . TYR B 1 245 ? -6.348 61.083 -47.885 1.00 32.33 245 TYR B N 1
ATOM 6076 C CA . TYR B 1 245 ? -6.487 61.285 -49.341 1.00 32.15 245 TYR B CA 1
ATOM 6077 C C . TYR B 1 245 ? -7.238 60.146 -49.928 1.00 35.59 245 TYR B C 1
ATOM 6078 O O . TYR B 1 245 ? -7.084 59.006 -49.483 1.00 34.17 245 TYR B O 1
ATOM 6087 N N . GLY B 1 246 ? -8.022 60.450 -50.945 1.00 32.92 246 GLY B N 1
ATOM 6088 C CA . GLY B 1 246 ? -8.746 59.445 -51.698 1.00 33.30 246 GLY B CA 1
ATOM 6089 C C . GLY B 1 246 ? -8.235 59.509 -53.121 1.00 38.10 246 GLY B C 1
ATOM 6090 O O . GLY B 1 246 ? -8.070 60.609 -53.645 1.00 37.52 246 GLY B O 1
ATOM 6091 N N . VAL B 1 247 ? -7.893 58.353 -53.727 1.00 34.71 247 VAL B N 1
ATOM 6092 C CA . VAL B 1 247 ? -7.470 58.316 -55.134 1.00 34.42 247 VAL B CA 1
ATOM 6093 C C . VAL B 1 247 ? -8.620 57.652 -55.916 1.00 39.21 247 VAL B C 1
ATOM 6094 O O . VAL B 1 247 ? -8.987 56.503 -55.619 1.00 36.61 247 VAL B O 1
ATOM 6098 N N . ILE B 1 248 ? -9.200 58.397 -56.894 1.00 34.75 248 ILE B N 1
ATOM 6099 C CA . ILE B 1 248 ? -10.218 57.880 -57.775 1.00 34.67 248 ILE B CA 1
ATOM 6100 C C . ILE B 1 248 ? -9.496 57.287 -59.002 1.00 38.51 248 ILE B C 1
ATOM 6101 O O . ILE B 1 248 ? -8.716 57.971 -59.669 1.00 37.26 248 ILE B O 1
ATOM 6106 N N . HIS B 1 249 ? -9.664 55.977 -59.206 1.00 34.63 249 HIS B N 1
ATOM 6107 C CA . HIS B 1 249 ? -8.963 55.256 -60.256 1.00 34.05 249 HIS B CA 1
ATOM 6108 C C . HIS B 1 249 ? -9.763 55.093 -61.531 1.00 39.83 249 HIS B C 1
ATOM 6109 O O . HIS B 1 249 ? -9.206 54.666 -62.545 1.00 39.97 249 HIS B O 1
ATOM 6116 N N . VAL B 1 250 ? -11.045 55.463 -61.505 1.00 34.87 250 VAL B N 1
ATOM 6117 C CA . VAL B 1 250 ? -11.929 55.216 -62.640 1.00 35.37 250 VAL B CA 1
ATOM 6118 C C . VAL B 1 250 ? -12.691 56.460 -63.100 1.00 39.76 250 VAL B C 1
ATOM 6119 O O . VAL B 1 250 ? -12.751 57.468 -62.390 1.00 39.52 250 VAL B O 1
ATOM 6123 N N . ASN B 1 251 ? -13.362 56.335 -64.240 1.00 36.16 251 ASN B N 1
ATOM 6124 C CA . ASN B 1 251 ? -14.309 57.348 -64.686 1.00 36.91 251 ASN B CA 1
ATOM 6125 C C . ASN B 1 251 ? -15.458 57.269 -63.642 1.00 40.65 251 ASN B C 1
ATOM 6126 O O . ASN B 1 251 ? -15.981 56.179 -63.372 1.00 39.08 251 ASN B O 1
ATOM 6131 N N . HIS B 1 252 ? -15.755 58.410 -62.977 1.00 36.49 252 HIS B N 1
ATOM 6132 C CA . HIS B 1 252 ? -16.731 58.505 -61.885 1.00 33.92 252 HIS B CA 1
ATOM 6133 C C . HIS B 1 252 ? -18.199 58.377 -62.364 1.00 39.66 252 HIS B C 1
ATOM 6134 O O . HIS B 1 252 ? -19.100 58.273 -61.536 1.00 37.44 252 HIS B O 1
ATOM 6141 N N . HIS B 1 253 ? -18.441 58.374 -63.678 1.00 40.34 253 HIS B N 1
ATOM 6142 C CA . HIS B 1 253 ? -19.816 58.179 -64.152 1.00 44.79 253 HIS B CA 1
ATOM 6143 C C . HIS B 1 253 ? -20.097 56.685 -64.142 1.00 55.16 253 HIS B C 1
ATOM 6144 O O . HIS B 1 253 ? -19.159 55.871 -64.288 1.00 54.14 253 HIS B O 1
ATOM 6151 N N . GLU B 1 254 ? -21.388 56.327 -63.986 1.00 56.37 254 GLU B N 1
ATOM 6152 C CA . GLU B 1 254 ? -21.839 54.945 -64.056 1.00 57.79 254 GLU B CA 1
ATOM 6153 C C . GLU B 1 254 ? -21.604 54.430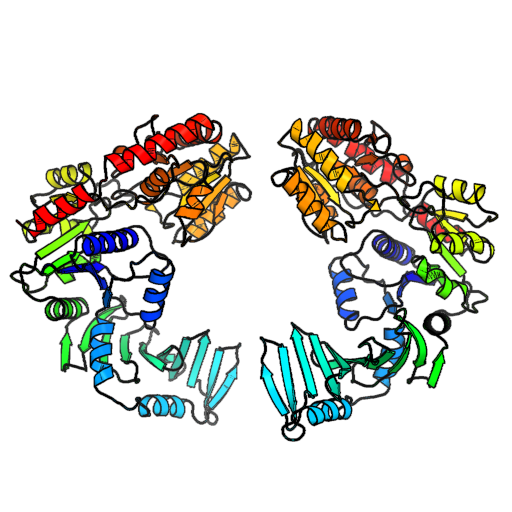 -65.477 1.00 64.78 254 GLU B C 1
ATOM 6154 O O . GLU B 1 254 ? -21.858 55.135 -66.474 1.00 63.62 254 GLU B O 1
ATOM 6160 N N . ASN B 1 255 ? -21.032 53.224 -65.539 1.00 63.97 255 ASN B N 1
ATOM 6161 C CA . ASN B 1 255 ? -20.724 52.523 -66.773 1.00 65.50 255 ASN B CA 1
ATOM 6162 C C . ASN B 1 255 ? -22.006 52.067 -67.398 1.00 72.27 255 ASN B C 1
ATOM 6163 O O . ASN B 1 255 ? -22.949 51.756 -66.673 1.00 72.78 255 ASN B O 1
ATOM 6168 N N . PHE B 1 256 ? -22.043 52.031 -68.741 1.00 70.64 256 PHE B N 1
ATOM 6169 C CA . PHE B 1 256 ? -23.191 51.590 -69.551 1.00 72.23 256 PHE B CA 1
ATOM 6170 C C . PHE B 1 256 ? -24.497 52.285 -69.120 1.00 78.11 256 PHE B C 1
ATOM 6171 O O . PHE B 1 256 ? -25.512 51.632 -68.880 1.00 79.64 256 PHE B O 1
ATOM 6179 N N . ASP B 1 257 ? -24.440 53.613 -68.969 1.00 74.15 257 ASP B N 1
ATOM 6180 C CA . ASP B 1 257 ? -25.558 54.426 -68.511 1.00 74.74 257 ASP B CA 1
ATOM 6181 C C . ASP B 1 257 ? -25.716 55.655 -69.393 1.00 78.42 257 ASP B C 1
ATOM 6182 O O . ASP B 1 257 ? -24.733 56.357 -69.669 1.00 74.79 257 ASP B O 1
ATOM 6187 N N . ASP B 1 258 ? -26.967 55.922 -69.833 1.00 77.40 258 ASP B N 1
ATOM 6188 C CA . ASP B 1 258 ? -27.265 57.089 -70.663 1.00 77.21 258 ASP B CA 1
ATOM 6189 C C . ASP B 1 258 ? -27.962 58.203 -69.877 1.00 79.71 258 ASP B C 1
ATOM 6190 O O . ASP B 1 258 ? -28.118 59.316 -70.383 1.00 79.25 258 ASP B O 1
ATOM 6195 N N . THR B 1 259 ? -28.290 57.926 -68.606 1.00 76.56 259 THR B N 1
ATOM 6196 C CA . THR B 1 259 ? -28.940 58.883 -67.702 1.00 77.24 259 THR B CA 1
ATOM 6197 C C . THR B 1 259 ? -27.963 59.851 -67.054 1.00 80.43 259 THR B C 1
ATOM 6198 O O . THR B 1 259 ? -28.395 60.815 -66.414 1.00 82.21 259 THR B O 1
ATOM 6202 N N . GLY B 1 260 ? -26.667 59.584 -67.206 1.00 73.20 260 GLY B N 1
ATOM 6203 C CA . GLY B 1 260 ? -25.628 60.431 -66.649 1.00 70.72 260 GLY B CA 1
ATOM 6204 C C . GLY B 1 260 ? -25.292 60.150 -65.199 1.00 70.55 260 GLY B C 1
ATOM 6205 O O . GLY B 1 260 ? -24.445 60.858 -64.642 1.00 71.33 260 GLY B O 1
ATOM 6206 N N . ALA B 1 261 ? -25.907 59.090 -64.585 1.00 60.42 261 ALA B N 1
ATOM 6207 C CA . ALA B 1 261 ? -25.680 58.664 -63.192 1.00 56.98 261 ALA B CA 1
ATOM 6208 C C . ALA B 1 261 ? -24.181 58.533 -62.804 1.00 52.95 261 ALA B C 1
ATOM 6209 O O . ALA B 1 261 ? -23.347 58.199 -63.638 1.00 48.57 261 ALA B O 1
ATOM 6211 N N . PHE B 1 262 ? -23.870 58.763 -61.525 1.00 46.67 262 PHE B N 1
ATOM 6212 C CA . PHE B 1 262 ? -22.536 58.650 -60.972 1.00 43.57 262 PHE B CA 1
ATOM 6213 C C . PHE B 1 262 ? -22.403 57.365 -60.190 1.00 45.38 262 PHE B C 1
ATOM 6214 O O . PHE B 1 262 ? -23.378 56.945 -59.583 1.00 45.42 262 PHE B O 1
ATOM 6222 N N . LYS B 1 263 ? -21.202 56.738 -60.194 1.00 40.78 263 LYS B N 1
ATOM 6223 C CA . LYS B 1 263 ? -20.932 55.521 -59.416 1.00 40.95 263 LYS B CA 1
ATOM 6224 C C . LYS B 1 263 ? -21.072 55.889 -57.938 1.00 45.53 263 LYS B C 1
ATOM 6225 O O . LYS B 1 263 ? -20.594 56.941 -57.540 1.00 43.18 263 LYS B O 1
ATOM 6231 N N . LYS B 1 264 ? -21.803 55.074 -57.156 1.00 44.67 264 LYS B N 1
ATOM 6232 C CA . LYS B 1 264 ? -22.068 55.344 -55.739 1.00 44.85 264 LYS B CA 1
ATOM 6233 C C . LYS B 1 264 ? -20.819 55.563 -54.884 1.00 46.08 264 LYS B C 1
ATOM 6234 O O . LYS B 1 264 ? -20.767 56.572 -54.184 1.00 46.80 264 LYS B O 1
ATOM 6240 N N . SER B 1 265 ? -19.825 54.654 -54.931 1.00 40.60 265 SER B N 1
ATOM 6241 C CA . SER B 1 265 ? -18.607 54.788 -54.103 1.00 40.50 265 SER B CA 1
ATOM 6242 C C . SER B 1 265 ? -17.845 56.061 -54.408 1.00 42.81 265 SER B C 1
ATOM 6243 O O . SER B 1 265 ? -17.608 56.860 -53.507 1.00 41.70 265 SER B O 1
ATOM 6246 N N . GLU B 1 266 ? -17.524 56.280 -55.693 1.00 39.36 266 GLU B N 1
ATOM 6247 C CA . GLU B 1 266 ? -16.800 57.469 -56.169 1.00 38.08 266 GLU B CA 1
ATOM 6248 C C . GLU B 1 266 ? -17.550 58.761 -55.873 1.00 39.95 266 GLU B C 1
ATOM 6249 O O . GLU B 1 266 ? -16.904 59.742 -55.512 1.00 38.68 266 GLU B O 1
ATOM 6255 N N . LYS B 1 267 ? -18.899 58.742 -55.932 1.00 36.10 267 LYS B N 1
ATOM 6256 C CA . LYS B 1 267 ? -19.727 59.933 -55.647 1.00 37.72 267 LYS B CA 1
ATOM 6257 C C . LYS B 1 267 ? -19.571 60.370 -54.188 1.00 43.57 267 LYS B C 1
ATOM 6258 O O . LYS B 1 267 ? -19.476 61.571 -53.897 1.00 43.81 267 LYS B O 1
ATOM 6264 N N . TYR B 1 268 ? -19.533 59.381 -53.281 1.00 39.53 268 TYR B N 1
ATOM 6265 C CA . TYR B 1 268 ? -19.345 59.614 -51.852 1.00 39.62 268 TYR B CA 1
ATOM 6266 C C . TYR B 1 268 ? -17.935 60.197 -51.553 1.00 40.40 268 TYR B C 1
ATOM 6267 O O . TYR B 1 268 ? -17.806 61.089 -50.722 1.00 42.41 268 TYR B O 1
ATOM 6276 N N . ILE B 1 269 ? -16.912 59.712 -52.233 1.00 34.40 269 ILE B N 1
ATOM 6277 C CA . ILE B 1 269 ? -15.543 60.220 -52.093 1.00 34.51 269 ILE B CA 1
ATOM 6278 C C . ILE B 1 269 ? -15.495 61.700 -52.529 1.00 40.38 269 ILE B C 1
ATOM 6279 O O . ILE B 1 269 ? -15.111 62.559 -51.738 1.00 41.00 269 ILE B O 1
ATOM 6284 N N . ILE B 1 270 ? -15.947 61.986 -53.761 1.00 37.57 270 ILE B N 1
ATOM 6285 C CA . ILE B 1 270 ? -15.990 63.332 -54.348 1.00 37.66 270 ILE B CA 1
ATOM 6286 C C . ILE B 1 270 ? -16.766 64.329 -53.481 1.00 44.44 270 ILE B C 1
ATOM 6287 O O . ILE B 1 270 ? -16.268 65.419 -53.200 1.00 44.26 270 ILE B O 1
ATOM 6292 N N . GLU B 1 271 ? -17.974 63.959 -53.065 1.00 42.17 271 GLU B N 1
ATOM 6293 C CA . GLU B 1 271 ? -18.810 64.818 -52.236 1.00 44.47 271 GLU B CA 1
ATOM 6294 C C . GLU B 1 271 ? -18.209 65.176 -50.883 1.00 46.77 271 GLU B C 1
ATOM 6295 O O . GLU B 1 271 ? -18.514 66.242 -50.344 1.00 46.67 271 GLU B O 1
ATOM 6301 N N . ASN B 1 272 ? -17.300 64.327 -50.386 1.00 41.80 272 ASN B N 1
ATOM 6302 C CA . ASN B 1 272 ? -16.602 64.517 -49.124 1.00 42.12 272 ASN B CA 1
ATOM 6303 C C . ASN B 1 272 ? -15.158 65.053 -49.251 1.00 44.44 272 ASN B C 1
ATOM 6304 O O . ASN B 1 272 ? -14.449 65.101 -48.245 1.00 42.61 272 ASN B O 1
ATOM 6309 N N . ALA B 1 273 ? -14.741 65.473 -50.479 1.00 40.66 273 ALA B N 1
ATOM 6310 C CA . ALA B 1 273 ? -13.374 65.961 -50.765 1.00 39.53 273 ALA B CA 1
ATOM 6311 C C . ALA B 1 273 ? -12.945 67.117 -49.870 1.00 45.54 273 ALA B C 1
ATOM 6312 O O . ALA B 1 273 ? -11.799 67.149 -49.407 1.00 45.19 273 ALA B O 1
ATOM 6314 N N . ASN B 1 274 ? -13.872 68.059 -49.611 1.00 42.11 274 ASN B N 1
ATOM 6315 C CA . ASN B 1 274 ? -13.593 69.228 -48.784 1.00 42.88 274 ASN B CA 1
ATOM 6316 C C . ASN B 1 274 ? -13.386 68.909 -47.303 1.00 45.81 274 ASN B C 1
ATOM 6317 O O . ASN B 1 274 ? -12.868 69.748 -46.581 1.00 47.15 274 ASN B O 1
ATOM 6322 N N . LYS B 1 275 ? -13.760 67.700 -46.867 1.00 40.08 275 LYS B N 1
ATOM 6323 C CA . LYS B 1 275 ? -13.634 67.275 -45.472 1.00 40.12 275 LYS B CA 1
ATOM 6324 C C . LYS B 1 275 ? -12.336 66.497 -45.211 1.00 44.56 275 LYS B C 1
ATOM 6325 O O . LYS B 1 275 ? -12.086 66.132 -44.076 1.00 44.42 275 LYS B O 1
ATOM 6331 N N . ILE B 1 276 ? -11.518 66.220 -46.262 1.00 40.21 276 ILE B N 1
ATOM 6332 C CA . ILE B 1 276 ? -10.242 65.493 -46.121 1.00 38.68 276 ILE B CA 1
ATOM 6333 C C . ILE B 1 276 ? -9.103 66.334 -46.754 1.00 43.59 276 ILE B C 1
ATOM 6334 O O . ILE B 1 276 ? -9.346 67.476 -47.176 1.00 43.50 276 ILE B O 1
ATOM 6339 N N . ASN B 1 277 ? -7.880 65.795 -46.823 1.00 37.21 277 ASN B N 1
ATOM 6340 C CA . ASN B 1 277 ? -6.812 66.594 -47.397 1.00 38.79 277 ASN B CA 1
ATOM 6341 C C . ASN B 1 277 ? -6.894 66.718 -48.934 1.00 43.59 277 ASN B C 1
ATOM 6342 O O . ASN B 1 277 ? -6.407 67.697 -49.490 1.00 43.70 277 ASN B O 1
ATOM 6347 N N . GLY B 1 278 ? -7.580 65.785 -49.587 1.00 39.44 278 GLY B N 1
ATOM 6348 C CA . GLY B 1 278 ? -7.713 65.852 -51.031 1.00 38.39 278 GLY B CA 1
ATOM 6349 C C . GLY B 1 278 ? -8.188 64.590 -51.702 1.00 40.33 278 GLY B C 1
ATOM 6350 O O . GLY B 1 278 ? -7.954 63.476 -51.221 1.00 39.29 278 GLY B O 1
ATOM 6351 N N . VAL B 1 279 ? -8.866 64.779 -52.832 1.00 34.02 279 VAL B N 1
ATOM 6352 C CA . VAL B 1 279 ? -9.323 63.689 -53.684 1.00 33.02 279 VAL B CA 1
ATOM 6353 C C . VAL B 1 279 ? -8.535 63.803 -54.983 1.00 37.92 279 VAL B C 1
ATOM 6354 O O . VAL B 1 279 ? -8.523 64.860 -55.631 1.00 38.16 279 VAL B O 1
ATOM 6358 N N . ILE B 1 280 ? -7.811 62.736 -55.311 1.00 34.37 280 ILE B N 1
ATOM 6359 C CA . ILE B 1 280 ? -6.923 62.693 -56.475 1.00 32.93 280 ILE B CA 1
ATOM 6360 C C . ILE B 1 280 ? -7.584 61.986 -57.634 1.00 35.66 280 ILE B C 1
ATOM 6361 O O . ILE B 1 280 ? -8.151 60.910 -57.466 1.00 34.15 280 ILE B O 1
ATOM 6366 N N . VAL B 1 281 ? -7.500 62.608 -58.826 1.00 31.45 281 VAL B N 1
ATOM 6367 C CA . VAL B 1 281 ? -7.939 62.007 -60.081 1.00 30.47 281 VAL B CA 1
ATOM 6368 C C . VAL B 1 281 ? -6.715 61.921 -60.956 1.00 32.21 281 VAL B C 1
ATOM 6369 O O . VAL B 1 281 ? -5.755 62.668 -60.734 1.00 27.88 281 VAL B O 1
ATOM 6373 N N . LEU B 1 282 ? -6.748 61.045 -61.972 1.00 30.49 282 LEU B N 1
ATOM 6374 C CA . LEU B 1 282 ? -5.561 60.805 -62.769 1.00 30.67 282 LEU B CA 1
ATOM 6375 C C . LEU B 1 282 ? -5.313 61.741 -63.914 1.00 35.90 282 LEU B C 1
ATOM 6376 O O . LEU B 1 282 ? -4.184 61.789 -64.385 1.00 34.92 282 LEU B O 1
ATOM 6381 N N . THR B 1 283 ? -6.356 62.431 -64.418 1.00 33.49 283 THR B N 1
ATOM 6382 C CA . THR B 1 283 ? -6.208 63.322 -65.579 1.00 33.32 283 THR B CA 1
ATOM 6383 C C . THR B 1 283 ? -6.803 64.683 -65.270 1.00 36.58 283 THR B C 1
ATOM 6384 O O . THR B 1 283 ? -7.632 64.798 -64.366 1.00 33.79 283 THR B O 1
ATOM 6388 N N . GLU B 1 284 ? -6.349 65.729 -66.004 1.00 34.38 284 GLU B N 1
ATOM 6389 C CA . GLU B 1 284 ? -6.870 67.095 -65.859 1.00 33.73 284 GLU B CA 1
ATOM 6390 C C . GLU B 1 284 ? -8.335 67.167 -66.276 1.00 35.06 284 GLU B C 1
ATOM 6391 O O . GLU B 1 284 ? -9.109 67.879 -65.641 1.00 37.27 284 GLU B O 1
ATOM 6397 N N . ALA B 1 285 ? -8.722 66.425 -67.332 1.00 29.99 285 ALA B N 1
ATOM 6398 C CA . ALA B 1 285 ? -10.099 66.452 -67.845 1.00 30.37 285 ALA B CA 1
ATOM 6399 C C . ALA B 1 285 ? -11.112 65.963 -66.824 1.00 35.21 285 ALA B C 1
ATOM 6400 O O . ALA B 1 285 ? -12.148 66.612 -66.648 1.00 36.61 285 ALA B O 1
ATOM 6402 N N . GLN B 1 286 ? -10.784 64.892 -66.078 1.00 30.56 286 GLN B N 1
ATOM 6403 C CA . GLN B 1 286 ? -11.697 64.401 -65.035 1.00 30.62 286 GLN B CA 1
ATOM 6404 C C . GLN B 1 286 ? -11.851 65.422 -63.925 1.00 35.70 286 GLN B C 1
ATOM 6405 O O . GLN B 1 286 ? -12.944 65.579 -63.415 1.00 35.69 286 GLN B O 1
ATOM 6411 N N . ARG B 1 287 ? -10.753 66.100 -63.525 1.00 34.01 287 ARG B N 1
ATOM 6412 C CA . ARG B 1 287 ? -10.786 67.114 -62.462 1.00 33.68 287 ARG B CA 1
ATOM 6413 C C . ARG B 1 287 ? -11.744 68.249 -62.831 1.00 37.39 287 ARG B C 1
ATOM 6414 O O . ARG B 1 287 ? -12.574 68.640 -61.999 1.00 39.58 287 ARG B O 1
ATOM 6422 N N . LEU B 1 288 ? -11.667 68.730 -64.081 1.00 31.33 288 LEU B N 1
ATOM 6423 C CA . LEU B 1 288 ? -12.550 69.791 -64.564 1.00 34.16 288 LEU B CA 1
ATOM 6424 C C . LEU B 1 288 ? -14.008 69.335 -64.609 1.00 39.16 288 LEU B C 1
ATOM 6425 O O . LEU B 1 288 ? -14.900 70.084 -64.198 1.00 39.48 288 LEU B O 1
ATOM 6430 N N . ASP B 1 289 ? -14.251 68.098 -65.089 1.00 36.51 289 ASP B N 1
ATOM 6431 C CA . ASP B 1 289 ? -15.615 67.531 -65.122 1.00 36.22 289 ASP B CA 1
ATOM 6432 C C . ASP B 1 289 ? -16.187 67.446 -63.720 1.00 37.05 289 ASP B C 1
ATOM 6433 O O . ASP B 1 289 ? -17.321 67.836 -63.506 1.00 37.03 289 ASP B O 1
ATOM 6438 N N . ILE B 1 290 ? -15.390 67.009 -62.758 1.00 32.97 290 ILE B N 1
ATOM 6439 C CA . ILE B 1 290 ? -15.847 66.894 -61.365 1.00 33.05 290 ILE B CA 1
ATOM 6440 C C . ILE B 1 290 ? -16.183 68.267 -60.771 1.00 39.01 290 ILE B C 1
ATOM 6441 O O . ILE B 1 290 ? -17.205 68.411 -60.118 1.00 40.93 290 ILE B O 1
ATOM 6446 N N . LEU B 1 291 ? -15.303 69.252 -60.976 1.00 36.71 291 LEU B N 1
ATOM 6447 C CA . LEU B 1 291 ? -15.468 70.616 -60.469 1.00 37.29 291 LEU B CA 1
ATOM 6448 C C . LEU B 1 291 ? -16.713 71.280 -61.051 1.00 44.36 291 LEU B C 1
ATOM 6449 O O . LEU B 1 291 ? -17.372 72.031 -60.343 1.00 46.05 291 LEU B O 1
ATOM 6454 N N . ASN B 1 292 ? -17.042 70.989 -62.327 1.00 41.73 292 ASN B N 1
ATOM 6455 C CA . ASN B 1 292 ? -18.222 71.546 -62.979 1.00 44.01 292 ASN B CA 1
ATOM 6456 C C . ASN B 1 292 ? -19.510 70.922 -62.474 1.00 52.33 292 ASN B C 1
ATOM 6457 O O . ASN B 1 292 ? -20.468 71.664 -62.298 1.00 56.61 292 ASN B O 1
ATOM 6462 N N . GLN B 1 293 ? -19.498 69.589 -62.156 1.00 47.54 293 GLN B N 1
ATOM 6463 C CA . GLN B 1 293 ? -20.616 68.751 -61.700 1.00 47.45 293 GLN B CA 1
ATOM 6464 C C . GLN B 1 293 ? -20.874 68.736 -60.184 1.00 52.11 293 GLN B C 1
ATOM 6465 O O . GLN B 1 293 ? -21.987 68.374 -59.787 1.00 50.43 293 GLN B O 1
ATOM 6471 N N . PHE B 1 294 ? -19.838 69.016 -59.340 1.00 49.28 294 PHE B N 1
ATOM 6472 C CA . PHE B 1 294 ? -19.939 68.944 -57.866 1.00 49.03 294 PHE B CA 1
ATOM 6473 C C . PHE B 1 294 ? -19.554 70.242 -57.137 1.00 56.24 294 PHE B C 1
ATOM 6474 O O . PHE B 1 294 ? -18.721 71.013 -57.634 1.00 54.55 294 PHE B O 1
ATOM 6482 N N . ASP B 1 295 ? -20.137 70.456 -55.931 1.00 58.11 295 ASP B N 1
ATOM 6483 C CA . ASP B 1 295 ? -19.832 71.623 -55.083 1.00 61.66 295 ASP B CA 1
ATOM 6484 C C . ASP B 1 295 ? -18.679 71.305 -54.106 1.00 65.79 295 ASP B C 1
ATOM 6485 O O . ASP B 1 295 ? -18.886 71.268 -52.885 1.00 66.14 295 ASP B O 1
ATOM 6490 N N . VAL B 1 296 ? -17.466 71.045 -54.667 1.00 60.51 296 VAL B N 1
ATOM 6491 C CA . VAL B 1 296 ? -16.223 70.715 -53.937 1.00 56.86 296 VAL B CA 1
ATOM 6492 C C . VAL B 1 296 ? -15.026 71.396 -54.603 1.00 59.00 296 VAL B C 1
ATOM 6493 O O . VAL B 1 296 ? -15.085 71.697 -55.793 1.00 58.51 296 VAL B O 1
ATOM 6497 N N . GLU B 1 297 ? -13.946 71.641 -53.844 1.00 55.49 297 GLU B N 1
ATOM 6498 C CA . GLU B 1 297 ? -12.751 72.301 -54.376 1.00 54.47 297 GLU B CA 1
ATOM 6499 C C . GLU B 1 297 ? -11.492 71.419 -54.352 1.00 52.75 297 GLU B C 1
ATOM 6500 O O . GLU B 1 297 ? -10.703 71.470 -55.301 1.00 52.45 297 GLU B O 1
ATOM 6506 N N . ASN B 1 298 ? -11.344 70.586 -53.294 1.00 44.33 298 ASN B N 1
ATOM 6507 C CA . ASN B 1 298 ? -10.224 69.681 -53.000 1.00 42.35 298 ASN B CA 1
ATOM 6508 C C . ASN B 1 298 ? -10.006 68.517 -53.977 1.00 42.48 298 ASN B C 1
ATOM 6509 O O . ASN B 1 298 ? -9.793 67.390 -53.538 1.00 41.31 298 ASN B O 1
ATOM 6514 N N . ILE B 1 299 ? -10.028 68.797 -55.281 1.00 37.96 299 ILE B N 1
ATOM 6515 C CA . ILE B 1 299 ? -9.816 67.836 -56.361 1.00 36.17 299 ILE B CA 1
ATOM 6516 C C . ILE B 1 299 ? -8.481 68.169 -56.999 1.00 39.16 299 ILE B C 1
ATOM 6517 O O . ILE B 1 299 ? -8.273 69.301 -57.428 1.00 39.86 299 ILE B O 1
ATOM 6522 N N . PHE B 1 300 ? -7.581 67.195 -57.034 1.00 35.25 300 PHE B N 1
ATOM 6523 C CA . PHE B 1 300 ? -6.232 67.388 -57.560 1.00 34.37 300 PHE B CA 1
ATOM 6524 C C . PHE B 1 300 ? -5.911 66.361 -58.611 1.00 36.83 300 PHE B C 1
ATOM 6525 O O . PHE B 1 300 ? -6.331 65.219 -58.488 1.00 35.92 300 PHE B O 1
ATOM 6533 N N . THR B 1 301 ? -5.260 66.786 -59.697 1.00 34.00 301 THR B N 1
ATOM 6534 C CA . THR B 1 301 ? -4.842 65.861 -60.730 1.00 33.15 301 THR B CA 1
ATOM 6535 C C . THR B 1 301 ? -3.428 65.390 -60.432 1.00 36.17 301 THR B C 1
ATOM 6536 O O . THR B 1 301 ? -2.508 66.210 -60.323 1.00 36.75 301 THR B O 1
ATOM 6540 N N . ILE B 1 302 ? -3.252 64.089 -60.288 1.00 32.49 302 ILE B N 1
ATOM 6541 C CA . ILE B 1 302 ? -1.915 63.497 -60.145 1.00 32.58 302 ILE B CA 1
ATOM 6542 C C . ILE B 1 302 ? -1.943 62.205 -60.954 1.00 35.21 302 ILE B C 1
ATOM 6543 O O . ILE B 1 302 ? -2.680 61.290 -60.590 1.00 36.24 302 ILE B O 1
ATOM 6548 N N . SER B 1 303 ? -1.183 62.139 -62.044 1.00 31.12 303 SER B N 1
ATOM 6549 C CA . SER B 1 303 ? -1.052 60.935 -62.876 1.00 31.85 303 SER B CA 1
ATOM 6550 C C . SER B 1 303 ? -0.520 59.764 -62.053 1.00 38.85 303 SER B C 1
ATOM 6551 O O . SER B 1 303 ? 0.223 59.975 -61.081 1.00 37.67 303 SER B O 1
ATOM 6554 N N . ASN B 1 304 ? -0.795 58.527 -62.512 1.00 35.48 304 ASN B N 1
ATOM 6555 C CA . ASN B 1 304 ? -0.154 57.359 -61.920 1.00 35.05 304 ASN B CA 1
ATOM 6556 C C . ASN B 1 304 ? 1.336 57.512 -62.236 1.00 37.74 304 ASN B C 1
ATOM 6557 O O . ASN B 1 304 ? 1.694 58.059 -63.299 1.00 34.18 304 ASN B O 1
ATOM 6562 N N . PHE B 1 305 ? 2.209 56.969 -61.347 1.00 33.58 305 PHE B N 1
ATOM 6563 C CA . PHE B 1 305 ? 3.627 56.941 -61.641 1.00 32.95 305 PHE B CA 1
ATOM 6564 C C . PHE B 1 305 ? 3.815 55.980 -62.811 1.00 42.70 305 PHE B C 1
ATOM 6565 O O . PHE B 1 305 ? 3.060 55.015 -62.942 1.00 42.76 305 PHE B O 1
ATOM 6573 N N . VAL B 1 306 ? 4.831 56.220 -63.633 1.00 44.96 306 VAL B N 1
ATOM 6574 C CA . VAL B 1 306 ? 5.132 55.375 -64.777 1.00 48.26 306 VAL B CA 1
ATOM 6575 C C . VAL B 1 306 ? 6.524 54.726 -64.650 1.00 55.95 306 VAL B C 1
ATOM 6576 O O . VAL B 1 306 ? 7.490 55.387 -64.258 1.00 56.42 306 VAL B O 1
ATOM 6580 N N . LYS B 1 307 ? 6.599 53.419 -64.921 1.00 54.17 307 LYS B N 1
ATOM 6581 C CA . LYS B 1 307 ? 7.846 52.668 -64.843 1.00 55.28 307 LYS B CA 1
ATOM 6582 C C . LYS B 1 307 ? 8.439 52.579 -66.223 1.00 60.58 307 LYS B C 1
ATOM 6583 O O . LYS B 1 307 ? 7.932 51.822 -67.059 1.00 59.68 307 LYS B O 1
ATOM 6589 N N . ILE B 1 308 ? 9.476 53.387 -66.476 1.00 59.51 308 ILE B N 1
ATOM 6590 C CA . ILE B 1 308 ? 10.157 53.378 -67.752 1.00 62.49 308 ILE B CA 1
ATOM 6591 C C . ILE B 1 308 ? 11.375 52.463 -67.661 1.00 73.29 308 ILE B C 1
ATOM 6592 O O . ILE B 1 308 ? 12.408 52.820 -67.075 1.00 74.06 308 ILE B O 1
ATOM 6597 N N . HIS B 1 309 ? 11.219 51.256 -68.203 1.00 73.49 309 HIS B N 1
ATOM 6598 C CA . HIS B 1 309 ? 12.287 50.274 -68.275 1.00 76.54 309 HIS B CA 1
ATOM 6599 C C . HIS B 1 309 ? 12.972 50.466 -69.619 1.00 84.02 309 HIS B C 1
ATOM 6600 O O . HIS B 1 309 ? 12.817 51.521 -70.235 1.00 83.64 309 HIS B O 1
ATOM 6607 N N . ASN B 1 310 ? 13.734 49.470 -70.073 1.00 83.41 310 ASN B N 1
ATOM 6608 C CA . ASN B 1 310 ? 14.409 49.532 -71.360 1.00 84.62 310 ASN B CA 1
ATOM 6609 C C . ASN B 1 310 ? 13.458 49.171 -72.468 1.00 88.17 310 ASN B C 1
ATOM 6610 O O . ASN B 1 310 ? 12.571 48.323 -72.285 1.00 86.46 310 ASN B O 1
ATOM 6615 N N . ALA B 1 311 ? 13.694 49.778 -73.640 1.00 86.96 311 ALA B N 1
ATOM 6616 C CA . ALA B 1 311 ? 12.941 49.508 -74.859 1.00 87.70 311 ALA B CA 1
ATOM 6617 C C . ALA B 1 311 ? 13.281 48.068 -75.290 1.00 92.89 311 ALA B C 1
ATOM 6618 O O . ALA B 1 311 ? 14.433 47.654 -75.109 1.00 93.88 311 ALA B O 1
ATOM 6620 N N . PRO B 1 312 ? 12.309 47.278 -75.815 1.00 88.86 312 PRO B N 1
ATOM 6621 C CA . PRO B 1 312 ? 12.618 45.891 -76.217 1.00 90.53 312 PRO B CA 1
ATOM 6622 C C . PRO B 1 312 ? 13.712 45.801 -77.269 1.00 96.77 312 PRO B C 1
ATOM 6623 O O . PRO B 1 312 ? 13.985 46.796 -77.953 1.00 96.09 312 PRO B O 1
ATOM 6627 N N . LYS B 1 313 ? 14.361 44.613 -77.361 1.00 95.32 313 LYS B N 1
ATOM 6628 C CA . LYS B 1 313 ? 15.467 44.311 -78.278 1.00 97.32 313 LYS B CA 1
ATOM 6629 C C . LYS B 1 313 ? 15.235 44.937 -79.660 1.00 99.08 313 LYS B C 1
ATOM 6630 O O . LYS B 1 313 ? 15.962 45.849 -80.068 1.00 98.52 313 LYS B O 1
ATOM 6636 N N . HIS B 1 314 ? 14.192 44.460 -80.354 1.00 93.87 314 HIS B N 1
ATOM 6637 C CA . HIS B 1 314 ? 13.818 44.908 -81.688 1.00 93.53 314 HIS B CA 1
ATOM 6638 C C . HIS B 1 314 ? 12.303 44.943 -81.800 1.00 93.12 314 HIS B C 1
ATOM 6639 O O . HIS B 1 314 ? 11.601 44.302 -81.009 1.00 92.27 314 HIS B O 1
ATOM 6646 N N . PHE B 1 315 ? 11.805 45.681 -82.798 1.00 86.88 315 PHE B N 1
ATOM 6647 C CA . PHE B 1 315 ? 10.382 45.784 -83.101 1.00 84.10 315 PHE B CA 1
ATOM 6648 C C . PHE B 1 315 ? 9.882 44.451 -83.652 1.00 89.16 315 PHE B C 1
ATOM 6649 O O . PHE B 1 315 ? 10.640 43.726 -84.297 1.00 92.40 315 PHE B O 1
ATOM 6657 N N . GLN B 1 316 ? 8.618 44.123 -83.386 1.00 82.91 316 GLN B N 1
ATOM 6658 C CA . GLN B 1 316 ? 7.991 42.926 -83.926 1.00 82.89 316 GLN B CA 1
ATOM 6659 C C . GLN B 1 316 ? 7.524 43.287 -85.337 1.00 86.21 316 GLN B C 1
ATOM 6660 O O . GLN B 1 316 ? 6.704 44.200 -85.497 1.00 84.44 316 GLN B O 1
ATOM 6666 N N . THR B 1 317 ? 8.072 42.615 -86.361 1.00 83.82 317 THR B N 1
ATOM 6667 C CA . THR B 1 317 ? 7.639 42.890 -87.726 1.00 83.83 317 THR B CA 1
ATOM 6668 C C . THR B 1 317 ? 6.378 42.097 -88.051 1.00 86.68 317 THR B C 1
ATOM 6669 O O . THR B 1 317 ? 5.570 42.574 -88.848 1.00 86.27 317 THR B O 1
ATOM 6673 N N . GLU B 1 318 ? 6.181 40.920 -87.396 1.00 82.74 318 GLU B N 1
ATOM 6674 C CA . GLU B 1 318 ? 5.009 40.059 -87.579 1.00 83.28 318 GLU B CA 1
ATOM 6675 C C . GLU B 1 318 ? 3.711 40.747 -87.144 1.00 85.69 318 GLU B C 1
ATOM 6676 O O . GLU B 1 318 ? 3.703 41.492 -86.159 1.00 84.25 318 GLU B O 1
ATOM 6682 N N . LYS B 1 319 ? 2.619 40.488 -87.879 1.00 81.98 319 LYS B N 1
ATOM 6683 C CA . LYS B 1 319 ? 1.297 41.066 -87.641 1.00 79.61 319 LYS B CA 1
ATOM 6684 C C . LYS B 1 319 ? 0.645 40.512 -86.367 1.00 82.31 319 LYS B C 1
ATOM 6685 O O . LYS B 1 319 ? -0.254 39.665 -86.422 1.00 82.24 319 LYS B O 1
ATOM 6691 N N . ILE B 1 320 ? 1.128 40.985 -85.212 1.00 77.51 320 ILE B N 1
ATOM 6692 C CA . ILE B 1 320 ? 0.598 40.574 -83.916 1.00 76.10 320 ILE B CA 1
ATOM 6693 C C . ILE B 1 320 ? -0.008 41.793 -83.235 1.00 77.87 320 ILE B C 1
ATOM 6694 O O . ILE B 1 320 ? 0.694 42.777 -82.984 1.00 76.64 320 ILE B O 1
ATOM 6699 N N . VAL B 1 321 ? -1.317 41.735 -82.966 1.00 73.98 321 VAL B N 1
ATOM 6700 C CA . VAL B 1 321 ? -2.043 42.798 -82.267 1.00 71.42 321 VAL B CA 1
ATOM 6701 C C . VAL B 1 321 ? -2.277 42.293 -80.859 1.00 72.01 321 VAL B C 1
ATOM 6702 O O . VAL B 1 321 ? -2.838 41.213 -80.683 1.00 72.56 321 VAL B O 1
ATOM 6706 N N . GLY B 1 322 ? -1.805 43.048 -79.878 1.00 65.71 322 GLY B N 1
ATOM 6707 C CA . GLY B 1 322 ? -1.931 42.667 -78.478 1.00 63.62 322 GLY B CA 1
ATOM 6708 C C . GLY B 1 322 ? -2.999 43.399 -77.699 1.00 63.34 322 GLY B C 1
ATOM 6709 O O . GLY B 1 322 ? -3.400 44.509 -78.060 1.00 61.31 322 GLY B O 1
ATOM 6710 N N . HIS B 1 323 ? -3.460 42.761 -76.614 1.00 58.78 323 HIS B N 1
ATOM 6711 C CA . HIS B 1 323 ? -4.443 43.303 -75.688 1.00 57.26 323 HIS B CA 1
ATOM 6712 C C . HIS B 1 323 ? -4.225 42.631 -74.331 1.00 61.49 323 HIS B C 1
ATOM 6713 O O . HIS B 1 323 ? -4.426 41.420 -74.212 1.00 63.40 323 HIS B O 1
ATOM 6720 N N . ILE B 1 324 ? -3.755 43.409 -73.331 1.00 54.78 324 ILE B N 1
ATOM 6721 C CA . ILE B 1 324 ? -3.480 42.926 -71.970 1.00 53.43 324 ILE B CA 1
ATOM 6722 C C . ILE B 1 324 ? -4.366 43.694 -70.991 1.00 54.88 324 ILE B C 1
ATOM 6723 O O . ILE B 1 324 ? -4.132 44.884 -70.771 1.00 53.19 324 ILE B O 1
ATOM 6728 N N . SER B 1 325 ? -5.369 43.018 -70.398 1.00 51.35 325 SER B N 1
ATOM 6729 C CA . SER B 1 325 ? -6.278 43.645 -69.430 1.00 50.57 325 SER B CA 1
ATOM 6730 C C . SER B 1 325 ? -7.011 42.629 -68.546 1.00 56.65 325 SER B C 1
ATOM 6731 O O . SER B 1 325 ? -6.919 41.419 -68.775 1.00 58.36 325 SER B O 1
ATOM 6734 N N . ARG B 1 326 ? -7.786 43.145 -67.569 1.00 51.73 326 ARG B N 1
ATOM 6735 C CA . ARG B 1 326 ? -8.736 42.367 -66.777 1.00 51.15 326 ARG B CA 1
ATOM 6736 C C . ARG B 1 326 ? -9.852 42.145 -67.809 1.00 57.42 326 ARG B C 1
ATOM 6737 O O . ARG B 1 326 ? -10.190 43.093 -68.548 1.00 56.39 326 ARG B O 1
ATOM 6745 N N . MET B 1 327 ? -10.383 40.909 -67.918 1.00 55.53 327 MET B N 1
ATOM 6746 C CA . MET B 1 327 ? -11.423 40.642 -68.915 1.00 56.73 327 MET B CA 1
ATOM 6747 C C . MET B 1 327 ? -12.784 40.990 -68.335 1.00 58.72 327 MET B C 1
ATOM 6748 O O . MET B 1 327 ? -13.506 40.126 -67.835 1.00 58.37 327 MET B O 1
ATOM 6753 N N . VAL B 1 328 ? -13.105 42.295 -68.362 1.00 52.05 328 VAL B N 1
ATOM 6754 C CA . VAL B 1 328 ? -14.325 42.841 -67.768 1.00 50.29 328 VAL B CA 1
ATOM 6755 C C . VAL B 1 328 ? -15.177 43.619 -68.777 1.00 54.69 328 VAL B C 1
ATOM 6756 O O . VAL B 1 328 ? -14.636 44.087 -69.785 1.00 54.35 328 VAL B O 1
ATOM 6760 N N . PRO B 1 329 ? -16.504 43.775 -68.521 1.00 51.47 329 PRO B N 1
ATOM 6761 C CA . PRO B 1 329 ? -17.368 44.465 -69.492 1.00 51.51 329 PRO B CA 1
ATOM 6762 C C . PRO B 1 329 ? -16.920 45.828 -70.016 1.00 54.48 329 PRO B C 1
ATOM 6763 O O . PRO B 1 329 ? -17.108 46.095 -71.198 1.00 55.83 329 PRO B O 1
ATOM 6767 N N . THR B 1 330 ? -16.343 46.693 -69.164 1.00 49.32 330 THR B N 1
ATOM 6768 C CA . THR B 1 330 ? -15.935 48.047 -69.591 1.00 48.45 330 THR B CA 1
ATOM 6769 C C . THR B 1 330 ? -14.838 48.079 -70.659 1.00 51.60 330 THR B C 1
ATOM 6770 O O . THR B 1 330 ? -14.735 49.057 -71.395 1.00 50.11 330 THR B O 1
ATOM 6774 N N . LYS B 1 331 ? -14.041 46.996 -70.748 1.00 48.73 331 LYS B N 1
ATOM 6775 C CA . LYS B 1 331 ? -12.963 46.839 -71.715 1.00 48.59 331 LYS B CA 1
ATOM 6776 C C . LYS B 1 331 ? -13.505 46.562 -73.116 1.00 54.24 331 LYS B C 1
ATOM 6777 O O . LYS B 1 331 ? -12.768 46.727 -74.092 1.00 55.63 331 LYS B O 1
ATOM 6783 N N . ARG B 1 332 ? -14.803 46.185 -73.219 1.00 50.11 332 ARG B N 1
ATOM 6784 C CA . ARG B 1 332 ? -15.502 45.902 -74.479 1.00 51.04 332 ARG B CA 1
ATOM 6785 C C . ARG B 1 332 ? -14.697 45.037 -75.436 1.00 56.09 332 ARG B C 1
ATOM 6786 O O . ARG B 1 332 ? -14.482 45.408 -76.589 1.00 57.37 332 ARG B O 1
ATOM 6794 N N . ILE B 1 333 ? -14.229 43.884 -74.939 1.00 54.18 333 ILE B N 1
ATOM 6795 C CA . ILE B 1 333 ? -13.455 42.906 -75.713 1.00 55.69 333 ILE B CA 1
ATOM 6796 C C . ILE B 1 333 ? -14.349 42.313 -76.821 1.00 63.18 333 ILE B C 1
ATOM 6797 O O . ILE B 1 333 ? -13.839 41.894 -77.859 1.00 64.16 333 ILE B O 1
ATOM 6802 N N . ASP B 1 334 ? -15.693 42.411 -76.647 1.00 61.68 334 ASP B N 1
ATOM 6803 C CA . ASP B 1 334 ? -16.689 42.009 -77.651 1.00 62.95 334 ASP B CA 1
ATOM 6804 C C . ASP B 1 334 ? -16.521 42.891 -78.882 1.00 67.83 334 ASP B C 1
ATOM 6805 O O . ASP B 1 334 ? -16.592 42.378 -79.998 1.00 69.36 334 ASP B O 1
ATOM 6810 N N . LEU B 1 335 ? -16.219 44.202 -78.678 1.00 62.38 335 LEU B N 1
ATOM 6811 C CA . LEU B 1 335 ? -15.963 45.150 -79.774 1.00 61.62 335 LEU B CA 1
ATOM 6812 C C . LEU B 1 335 ? -14.620 44.858 -80.430 1.00 64.50 335 LEU B C 1
ATOM 6813 O O . LEU B 1 335 ? -14.492 45.016 -81.640 1.00 65.33 335 LEU B O 1
ATOM 6818 N N . LEU B 1 336 ? -13.645 44.370 -79.637 1.00 60.43 336 LEU B N 1
ATOM 6819 C CA . LEU B 1 336 ? -12.331 43.951 -80.122 1.00 59.94 336 LEU B CA 1
ATOM 6820 C C . LEU B 1 336 ? -12.481 42.711 -81.024 1.00 66.48 336 LEU B C 1
ATOM 6821 O O . LEU B 1 336 ? -11.842 42.665 -82.084 1.00 67.04 336 LEU B O 1
ATOM 6826 N N . ILE B 1 337 ? -13.345 41.735 -80.632 1.00 64.74 337 ILE B N 1
ATOM 6827 C CA . ILE B 1 337 ? -13.629 40.539 -81.452 1.00 67.17 337 ILE B CA 1
ATOM 6828 C C . ILE B 1 337 ? -14.292 40.966 -82.765 1.00 74.22 337 ILE B C 1
ATOM 6829 O O . ILE B 1 337 ? -13.907 40.466 -83.824 1.00 76.33 337 ILE B O 1
ATOM 6834 N N . GLU B 1 338 ? -15.239 41.937 -82.700 1.00 70.44 338 GLU B N 1
ATOM 6835 C CA . GLU B 1 338 ? -15.916 42.490 -83.878 1.00 71.90 338 GLU B CA 1
ATOM 6836 C C . GLU B 1 338 ? -14.917 43.190 -84.792 1.00 75.96 338 GLU B C 1
ATOM 6837 O O . GLU B 1 338 ? -15.037 43.079 -86.014 1.00 77.62 338 GLU B O 1
ATOM 6843 N N . VAL B 1 339 ? -13.907 43.870 -84.200 1.00 70.68 339 VAL B N 1
ATOM 6844 C CA . VAL B 1 339 ? -12.836 44.547 -84.944 1.00 70.30 339 VAL B CA 1
ATOM 6845 C C . VAL B 1 339 ? -11.921 43.500 -85.589 1.00 76.23 339 VAL B C 1
ATOM 6846 O O . VAL B 1 339 ? -11.587 43.636 -86.767 1.00 77.11 339 VAL B O 1
ATOM 6850 N N . ALA B 1 340 ? -11.557 42.440 -84.827 1.00 73.57 340 ALA B N 1
ATOM 6851 C CA . ALA B 1 340 ? -10.721 41.324 -85.287 1.00 75.20 340 ALA B CA 1
ATOM 6852 C C . ALA B 1 340 ? -11.311 40.684 -86.539 1.00 81.59 340 ALA B C 1
ATOM 6853 O O . ALA B 1 340 ? -10.587 40.506 -87.518 1.00 81.93 340 ALA B O 1
ATOM 6855 N N . GLU B 1 341 ? -12.644 40.441 -86.540 1.00 79.73 341 GLU B N 1
ATOM 6856 C CA . GLU B 1 341 ? -13.406 39.891 -87.667 1.00 82.32 341 GLU B CA 1
ATOM 6857 C C . GLU B 1 341 ? -13.199 40.726 -88.946 1.00 87.75 341 GLU B C 1
ATOM 6858 O O . GLU B 1 341 ? -12.975 40.149 -90.010 1.00 90.07 341 GLU B O 1
ATOM 6864 N N . LEU B 1 342 ? -13.246 42.072 -88.828 1.00 82.50 342 LEU B N 1
ATOM 6865 C CA . LEU B 1 342 ? -13.066 43.007 -89.946 1.00 82.60 342 LEU B CA 1
ATOM 6866 C C . LEU B 1 342 ? -11.628 43.015 -90.463 1.00 87.67 342 LEU B C 1
ATOM 6867 O O . LEU B 1 342 ? -11.418 43.000 -91.677 1.00 89.11 342 LEU B O 1
ATOM 6872 N N . VAL B 1 343 ? -10.643 43.028 -89.543 1.00 83.17 343 VAL B N 1
ATOM 6873 C CA . VAL B 1 343 ? -9.210 43.029 -89.865 1.00 83.63 343 VAL B CA 1
ATOM 6874 C C . VAL B 1 343 ? -8.831 41.713 -90.570 1.00 90.64 343 VAL B C 1
ATOM 6875 O O . VAL B 1 343 ? -8.204 41.753 -91.633 1.00 91.91 343 VAL B O 1
ATOM 6879 N N . VAL B 1 344 ? -9.259 40.561 -89.992 1.00 87.54 344 VAL B N 1
ATOM 6880 C CA . VAL B 1 344 ? -9.011 39.212 -90.515 1.00 89.65 344 VAL B CA 1
ATOM 6881 C C . VAL B 1 344 ? -9.659 38.998 -91.894 1.00 95.73 344 VAL B C 1
ATOM 6882 O O . VAL B 1 344 ? -9.058 38.337 -92.748 1.00 98.03 344 VAL B O 1
ATOM 6886 N N . LYS B 1 345 ? -10.831 39.618 -92.133 1.00 91.07 345 LYS B N 1
ATOM 6887 C CA . LYS B 1 345 ? -11.561 39.554 -93.401 1.00 92.43 345 LYS B CA 1
ATOM 6888 C C . LYS B 1 345 ? -10.768 40.174 -94.553 1.00 96.33 345 LYS B C 1
ATOM 6889 O O . LYS B 1 345 ? -10.896 39.717 -95.694 1.00 98.91 345 LYS B O 1
ATOM 6895 N N . LYS B 1 346 ? -9.952 41.211 -94.255 1.00 89.34 346 LYS B N 1
ATOM 6896 C CA . LYS B 1 346 ? -9.134 41.920 -95.250 1.00 88.79 346 LYS B CA 1
ATOM 6897 C C . LYS B 1 346 ? -7.678 41.432 -95.288 1.00 92.43 346 LYS B C 1
ATOM 6898 O O . LYS B 1 346 ? -6.989 41.645 -96.289 1.00 93.40 346 LYS B O 1
ATOM 6904 N N . ASP B 1 347 ? -7.217 40.782 -94.196 1.00 87.01 347 ASP B N 1
ATOM 6905 C CA . ASP B 1 347 ? -5.862 40.242 -94.045 1.00 86.96 347 ASP B CA 1
ATOM 6906 C C . ASP B 1 347 ? -5.913 39.085 -93.040 1.00 90.78 347 ASP B C 1
ATOM 6907 O O . ASP B 1 347 ? -6.036 39.311 -91.836 1.00 87.92 347 ASP B O 1
ATOM 6912 N N . ASN B 1 348 ? -5.833 37.848 -93.544 1.00 89.60 348 ASN B N 1
ATOM 6913 C CA . ASN B 1 348 ? -5.906 36.626 -92.736 1.00 89.66 348 ASN B CA 1
ATOM 6914 C C . ASN B 1 348 ? -4.624 36.281 -91.957 1.00 90.64 348 ASN B C 1
ATOM 6915 O O . ASN B 1 348 ? -4.632 35.323 -91.183 1.00 89.48 348 ASN B O 1
ATOM 6920 N N . ALA B 1 349 ? -3.531 37.038 -92.174 1.00 86.93 349 ALA B N 1
ATOM 6921 C CA . ALA B 1 349 ? -2.232 36.811 -91.531 1.00 86.81 349 ALA B CA 1
ATOM 6922 C C . ALA B 1 349 ? -2.115 37.423 -90.135 1.00 89.98 349 ALA B C 1
ATOM 6923 O O . ALA B 1 349 ? -1.305 36.954 -89.327 1.00 89.65 349 ALA B O 1
ATOM 6925 N N . VAL B 1 350 ? -2.911 38.469 -89.857 1.00 85.58 350 VAL B N 1
ATOM 6926 C CA . VAL B 1 350 ? -2.900 39.187 -88.582 1.00 83.22 350 VAL B CA 1
ATOM 6927 C C . VAL B 1 350 ? -3.457 38.378 -87.398 1.00 87.02 350 VAL B C 1
ATOM 6928 O O . VAL B 1 350 ? -4.572 37.856 -87.463 1.00 87.93 350 VAL B O 1
ATOM 6932 N N . LYS B 1 351 ? -2.645 38.265 -86.332 1.00 81.76 351 LYS B N 1
ATOM 6933 C CA . LYS B 1 351 ? -2.971 37.548 -85.105 1.00 80.68 351 LYS B CA 1
ATOM 6934 C C . LYS B 1 351 ? -3.362 38.525 -83.990 1.00 81.53 351 LYS B C 1
ATOM 6935 O O . LYS B 1 351 ? -2.795 39.614 -83.885 1.00 79.55 351 LYS B O 1
ATOM 6941 N N . PHE B 1 352 ? -4.315 38.119 -83.149 1.00 77.06 352 PHE B N 1
ATOM 6942 C CA . PHE B 1 352 ? -4.772 38.899 -82.004 1.00 73.96 352 PHE B CA 1
ATOM 6943 C C . PHE B 1 352 ? -4.516 38.080 -80.754 1.00 76.91 352 PHE B C 1
ATOM 6944 O O . PHE B 1 352 ? -5.073 36.991 -80.625 1.00 78.22 352 PHE B O 1
ATOM 6952 N N . HIS B 1 353 ? -3.622 38.571 -79.869 1.00 71.51 353 HIS B N 1
ATOM 6953 C CA . HIS B 1 353 ? -3.242 37.934 -78.598 1.00 70.54 353 HIS B CA 1
ATOM 6954 C C . HIS B 1 353 ? -3.912 38.676 -77.458 1.00 70.12 353 HIS B C 1
ATOM 6955 O O . HIS B 1 353 ? -3.564 39.830 -77.185 1.00 67.82 353 HIS B O 1
ATOM 6962 N N . ILE B 1 354 ? -4.876 38.020 -76.800 1.00 65.17 354 ILE B N 1
ATOM 6963 C CA . ILE B 1 354 ? -5.634 38.621 -75.706 1.00 62.26 354 ILE B CA 1
ATOM 6964 C C . ILE B 1 354 ? -5.262 37.973 -74.378 1.00 66.17 354 ILE B C 1
ATOM 6965 O O . ILE B 1 354 ? -5.565 36.802 -74.165 1.00 66.84 354 ILE B O 1
ATOM 6970 N N . TYR B 1 355 ? -4.597 38.742 -73.494 1.00 60.60 355 TYR B N 1
ATOM 6971 C CA . TYR B 1 355 ? -4.166 38.279 -72.179 1.00 59.73 355 TYR B CA 1
ATOM 6972 C C . TYR B 1 355 ? -5.080 38.771 -71.070 1.00 61.90 355 TYR B C 1
ATOM 6973 O O . TYR B 1 355 ? -5.623 39.875 -71.150 1.00 59.65 355 TYR B O 1
ATOM 6982 N N . GLY B 1 356 ? -5.197 37.958 -70.030 1.00 59.30 356 GLY B N 1
ATOM 6983 C CA . GLY B 1 356 ? -5.981 38.272 -68.845 1.00 58.21 356 GLY B CA 1
ATOM 6984 C C . GLY B 1 356 ? -7.046 37.251 -68.542 1.00 64.90 356 GLY B C 1
ATOM 6985 O O . GLY B 1 356 ? -7.182 36.251 -69.255 1.00 66.71 356 GLY B O 1
ATOM 6986 N N . GLU B 1 357 ? -7.787 37.483 -67.443 1.00 61.29 357 GLU B N 1
ATOM 6987 C CA . GLU B 1 357 ? -8.887 36.635 -66.983 1.00 61.73 357 GLU B CA 1
ATOM 6988 C C . GLU B 1 357 ? -9.990 37.538 -66.457 1.00 65.67 357 GLU B C 1
ATOM 6989 O O . GLU B 1 357 ? -9.715 38.679 -66.084 1.00 64.95 357 GLU B O 1
ATOM 6995 N N . GLY B 1 358 ? -11.219 37.030 -66.428 1.00 62.49 358 GLY B N 1
ATOM 6996 C CA . GLY B 1 358 ? -12.353 37.791 -65.927 1.00 61.26 358 GLY B CA 1
ATOM 6997 C C . GLY B 1 358 ? -13.695 37.247 -66.344 1.00 66.55 358 GLY B C 1
ATOM 6998 O O . GLY B 1 358 ? -13.761 36.296 -67.126 1.00 68.15 358 GLY B O 1
ATOM 6999 N N . SER B 1 359 ? -14.773 37.886 -65.842 1.00 62.31 359 SER B N 1
ATOM 7000 C CA . SER B 1 359 ? -16.172 37.502 -66.042 1.00 63.31 359 SER B CA 1
ATOM 7001 C C . SER B 1 359 ? -16.626 37.241 -67.480 1.00 69.50 359 SER B C 1
ATOM 7002 O O . SER B 1 359 ? -17.430 36.331 -67.684 1.00 70.44 359 SER B O 1
ATOM 7005 N N . VAL B 1 360 ? -16.104 38.016 -68.466 1.00 65.35 360 VAL B N 1
ATOM 7006 C CA . VAL B 1 360 ? -16.462 37.913 -69.885 1.00 65.97 360 VAL B CA 1
ATOM 7007 C C . VAL B 1 360 ? -15.632 36.909 -70.714 1.00 69.69 360 VAL B C 1
ATOM 7008 O O . VAL B 1 360 ? -15.982 36.679 -71.877 1.00 71.39 360 VAL B O 1
ATOM 7012 N N . LYS B 1 361 ? -14.535 36.339 -70.150 1.00 64.67 361 LYS B N 1
ATOM 7013 C CA . LYS B 1 361 ? -13.645 35.407 -70.872 1.00 65.45 361 LYS B CA 1
ATOM 7014 C C . LYS B 1 361 ? -14.359 34.307 -71.652 1.00 71.75 361 LYS B C 1
ATOM 7015 O O . LYS B 1 361 ? -14.030 34.103 -72.820 1.00 72.82 361 LYS B O 1
ATOM 7021 N N . ASP B 1 362 ? -15.345 33.630 -71.027 1.00 69.47 362 ASP B N 1
ATOM 7022 C CA . ASP B 1 362 ? -16.116 32.554 -71.661 1.00 72.28 362 ASP B CA 1
ATOM 7023 C C . ASP B 1 362 ? -16.960 33.023 -72.847 1.00 77.81 362 ASP B C 1
ATOM 7024 O O . ASP B 1 362 ? -16.944 32.365 -73.894 1.00 79.63 362 ASP B O 1
ATOM 7029 N N . LYS B 1 363 ? -17.667 34.172 -72.705 1.00 73.04 363 LYS B N 1
ATOM 7030 C CA . LYS B 1 363 ? -18.487 34.759 -73.781 1.00 73.54 363 LYS B CA 1
ATOM 7031 C C . LYS B 1 363 ? -17.590 35.148 -74.948 1.00 77.97 363 LYS B C 1
ATOM 7032 O O . LYS B 1 363 ? -17.982 34.958 -76.095 1.00 80.31 363 LYS B O 1
ATOM 7038 N N . ILE B 1 364 ? -16.371 35.658 -74.647 1.00 73.01 364 ILE B N 1
ATOM 7039 C CA . ILE B 1 364 ? -15.356 36.066 -75.632 1.00 72.76 364 ILE B CA 1
ATOM 7040 C C . ILE B 1 364 ? -14.796 34.842 -76.382 1.00 78.63 364 ILE B C 1
ATOM 7041 O O . ILE B 1 364 ? -14.587 34.926 -77.591 1.00 78.19 364 ILE B O 1
ATOM 7046 N N . ALA B 1 365 ? -14.584 33.709 -75.667 1.00 76.93 365 ALA B N 1
ATOM 7047 C CA . ALA B 1 365 ? -14.121 32.437 -76.249 1.00 79.04 365 ALA B CA 1
ATOM 7048 C C . ALA B 1 365 ? -15.158 31.915 -77.257 1.00 86.21 365 ALA B C 1
ATOM 7049 O O . ALA B 1 365 ? -14.802 31.554 -78.381 1.00 86.57 365 ALA B O 1
ATOM 7051 N N . LYS B 1 366 ? -16.447 31.945 -76.865 1.00 84.53 366 LYS B N 1
ATOM 7052 C CA . LYS B 1 366 ? -17.563 31.489 -77.692 1.00 87.24 366 LYS B CA 1
ATOM 7053 C C . LYS B 1 366 ? -17.853 32.443 -78.834 1.00 92.45 366 LYS B C 1
ATOM 7054 O O . LYS B 1 366 ? -18.355 32.013 -79.868 1.00 94.77 366 LYS B O 1
ATOM 7060 N N . MET B 1 367 ? -17.457 33.719 -78.689 1.00 87.17 367 MET B N 1
ATOM 7061 C CA . MET B 1 367 ? -17.607 34.745 -79.726 1.00 86.98 367 MET B CA 1
ATOM 7062 C C . MET B 1 367 ? -16.664 34.501 -80.901 1.00 91.80 367 MET B C 1
ATOM 7063 O O . MET B 1 367 ? -17.028 34.814 -82.035 1.00 92.68 367 MET B O 1
ATOM 7068 N N . ILE B 1 368 ? -15.448 33.979 -80.633 1.00 88.53 368 ILE B N 1
ATOM 7069 C CA . IL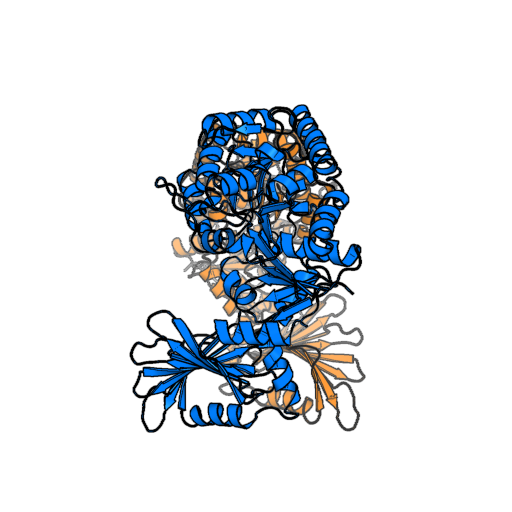E B 1 368 ? -14.462 33.705 -81.680 1.00 90.56 368 ILE B CA 1
ATOM 7070 C C . ILE B 1 368 ? -14.885 32.508 -82.543 1.00 97.80 368 ILE B C 1
ATOM 7071 O O . ILE B 1 368 ? -14.583 32.496 -83.742 1.00 99.03 368 ILE B O 1
ATOM 7076 N N . GLU B 1 369 ? -15.618 31.532 -81.931 1.00 94.98 369 GLU B N 1
ATOM 7077 C CA . GLU B 1 369 ? -16.151 30.323 -82.581 1.00 97.86 369 GLU B CA 1
ATOM 7078 C C . GLU B 1 369 ? -17.210 30.694 -83.626 1.00 103.80 369 GLU B C 1
ATOM 7079 O O . GLU B 1 369 ? -17.070 30.315 -84.793 1.00 105.77 369 GLU B O 1
ATOM 7085 N N . ASP B 1 370 ? -18.248 31.466 -83.204 1.00 99.41 370 ASP B N 1
ATOM 7086 C CA . ASP B 1 370 ? -19.364 31.942 -84.039 1.00 100.53 370 ASP B CA 1
ATOM 7087 C C . ASP B 1 370 ? -18.878 32.788 -85.215 1.00 105.32 370 ASP B C 1
ATOM 7088 O O . ASP B 1 370 ? -19.592 32.926 -86.212 1.00 106.82 370 ASP B O 1
ATOM 7093 N N . LYS B 1 371 ? -17.662 33.352 -85.090 1.00 100.76 371 LYS B N 1
ATOM 7094 C CA . LYS B 1 371 ? -17.041 34.207 -86.099 1.00 100.85 371 LYS B CA 1
ATOM 7095 C C . LYS B 1 371 ? -15.869 33.527 -86.844 1.00 106.38 371 LYS B C 1
ATOM 7096 O O . LYS B 1 371 ? -15.341 34.102 -87.806 1.00 106.55 371 LYS B O 1
ATOM 7102 N N . ASN B 1 372 ? -15.508 32.284 -86.424 1.00 103.56 372 ASN B N 1
ATOM 7103 C CA . ASN B 1 372 ? -14.420 31.453 -86.964 1.00 104.80 372 ASN B CA 1
ATOM 7104 C C . ASN B 1 372 ? -13.059 32.170 -86.970 1.00 106.03 372 ASN B C 1
ATOM 7105 O O . ASN B 1 372 ? -12.398 32.289 -88.007 1.00 106.23 372 ASN B O 1
ATOM 7110 N N . LEU B 1 373 ? -12.657 32.650 -85.782 1.00 99.86 373 LEU B N 1
ATOM 7111 C CA . LEU B 1 373 ? -11.398 33.363 -85.579 1.00 98.03 373 LEU B CA 1
ATOM 7112 C C . LEU B 1 373 ? -10.437 32.540 -84.704 1.00 102.02 373 LEU B C 1
ATOM 7113 O O . LEU B 1 373 ? -9.528 33.109 -84.093 1.00 99.90 373 LEU B O 1
ATOM 7118 N N . GLU B 1 374 ? -10.620 31.198 -84.680 1.00 100.34 374 GLU B N 1
ATOM 7119 C CA . GLU B 1 374 ? -9.826 30.249 -83.883 1.00 100.36 374 GLU B CA 1
ATOM 7120 C C . GLU B 1 374 ? -8.332 30.263 -84.209 1.00 103.24 374 GLU B C 1
ATOM 7121 O O . GLU B 1 374 ? -7.525 30.035 -83.309 1.00 101.69 374 GLU B O 1
ATOM 7127 N N . ARG B 1 375 ? -7.965 30.500 -85.485 1.00 100.63 375 ARG B N 1
ATOM 7128 C CA . ARG B 1 375 ? -6.562 30.540 -85.909 1.00 100.81 375 ARG B CA 1
ATOM 7129 C C . ARG B 1 375 ? -6.045 31.973 -86.110 1.00 100.78 375 ARG B C 1
ATOM 7130 O O . ARG B 1 375 ? -5.033 32.181 -86.788 1.00 101.04 375 ARG B O 1
ATOM 7138 N N . ASN B 1 376 ? -6.729 32.958 -85.487 1.00 93.51 376 ASN B N 1
ATOM 7139 C CA . ASN B 1 376 ? -6.382 34.380 -85.566 1.00 90.63 376 ASN B CA 1
ATOM 7140 C C . ASN B 1 376 ? -6.481 35.095 -84.217 1.00 91.16 376 ASN B C 1
ATOM 7141 O O . ASN B 1 376 ? -5.627 35.923 -83.915 1.00 90.23 376 ASN B O 1
ATOM 7146 N N . VAL B 1 377 ? -7.516 34.788 -83.415 1.00 85.30 377 VAL B N 1
ATOM 7147 C CA . VAL B 1 377 ? -7.737 35.401 -82.097 1.00 81.61 377 VAL B CA 1
ATOM 7148 C C . VAL B 1 377 ? -7.472 34.365 -80.991 1.00 85.73 377 VAL B C 1
ATOM 7149 O O . VAL B 1 377 ? -8.111 33.312 -80.955 1.00 86.64 377 VAL B O 1
ATOM 7153 N N . PHE B 1 378 ? -6.531 34.669 -80.094 1.00 81.14 378 PHE B N 1
ATOM 7154 C CA . PHE B 1 378 ? -6.155 33.739 -79.041 1.00 81.04 378 PHE B CA 1
ATOM 7155 C C . PHE B 1 378 ? -6.294 34.307 -77.640 1.00 83.53 378 PHE B C 1
ATOM 7156 O O . PHE B 1 378 ? -5.787 35.389 -77.350 1.00 81.96 378 PHE B O 1
ATOM 7164 N N . LEU B 1 379 ? -6.994 33.561 -76.775 1.00 80.13 379 LEU B N 1
ATOM 7165 C CA . LEU B 1 379 ? -7.194 33.890 -75.368 1.00 77.57 379 LEU B CA 1
ATOM 7166 C C . LEU B 1 379 ? -6.048 33.202 -74.625 1.00 81.31 379 LEU B C 1
ATOM 7167 O O . LEU B 1 379 ? -6.119 32.013 -74.304 1.00 82.43 379 LEU B O 1
ATOM 7172 N N . LYS B 1 380 ? -4.950 33.954 -74.441 1.00 76.07 380 LYS B N 1
ATOM 7173 C CA . LYS B 1 380 ? -3.684 33.497 -73.868 1.00 75.12 380 LYS B CA 1
ATOM 7174 C C . LYS B 1 380 ? -3.576 33.459 -72.333 1.00 75.83 380 LYS B C 1
ATOM 7175 O O . LYS B 1 380 ? -2.506 33.134 -71.808 1.00 75.71 380 LYS B O 1
ATOM 7181 N N . GLY B 1 381 ? -4.674 33.743 -71.631 1.00 70.02 381 GLY B N 1
ATOM 7182 C CA . GLY B 1 381 ? -4.704 33.735 -70.166 1.00 67.46 381 GLY B CA 1
ATOM 7183 C C . GLY B 1 381 ? -3.944 34.880 -69.513 1.00 67.44 381 GLY B C 1
ATOM 7184 O O . GLY B 1 381 ? -3.382 35.734 -70.204 1.00 66.66 381 GLY B O 1
ATOM 7185 N N . TYR B 1 382 ? -3.922 34.909 -68.169 1.00 61.58 382 TYR B N 1
ATOM 7186 C CA . TYR B 1 382 ? -3.237 35.958 -67.416 1.00 59.81 382 TYR B CA 1
ATOM 7187 C C . TYR B 1 382 ? -1.719 35.893 -67.593 1.00 67.38 382 TYR B C 1
ATOM 7188 O O . TYR B 1 382 ? -1.143 34.806 -67.625 1.00 69.40 382 TYR B O 1
ATOM 7197 N N . THR B 1 383 ? -1.074 37.065 -67.694 1.00 63.86 383 THR B N 1
ATOM 7198 C CA . THR B 1 383 ? 0.377 37.157 -67.799 1.00 64.25 383 THR B CA 1
ATOM 7199 C C . THR B 1 383 ? 0.982 37.897 -66.600 1.00 68.50 383 THR B C 1
ATOM 7200 O O . THR B 1 383 ? 0.536 39.000 -66.264 1.00 67.34 383 THR B O 1
ATOM 7204 N N . THR B 1 384 ? 1.981 37.273 -65.942 1.00 65.40 384 THR B N 1
ATOM 7205 C CA . THR B 1 384 ? 2.707 37.861 -64.807 1.00 63.61 384 THR B CA 1
ATOM 7206 C C . THR B 1 384 ? 3.903 38.646 -65.352 1.00 66.90 384 THR B C 1
ATOM 7207 O O . THR B 1 384 ? 4.553 39.387 -64.611 1.00 65.22 384 THR B O 1
ATOM 7211 N N . THR B 1 385 ? 4.172 38.491 -66.674 1.00 65.13 385 THR B N 1
ATOM 7212 C CA . THR B 1 385 ? 5.237 39.170 -67.420 1.00 65.83 385 THR B CA 1
ATOM 7213 C C . THR B 1 385 ? 4.634 39.962 -68.617 1.00 69.72 385 THR B C 1
ATOM 7214 O O . THR B 1 385 ? 4.928 39.603 -69.764 1.00 70.64 385 THR B O 1
ATOM 7218 N N . PRO B 1 386 ? 3.804 41.025 -68.405 1.00 65.39 386 PRO B N 1
ATOM 7219 C CA . PRO B 1 386 ? 3.235 41.742 -69.563 1.00 65.28 386 PRO B CA 1
ATOM 7220 C C . PRO B 1 386 ? 4.288 42.411 -70.448 1.00 72.28 386 PRO B C 1
ATOM 7221 O O . PRO B 1 386 ? 4.114 42.424 -71.664 1.00 73.36 386 PRO B O 1
ATOM 7225 N N . GLN B 1 387 ? 5.403 42.892 -69.850 1.00 69.33 387 GLN B N 1
ATOM 7226 C CA . GLN B 1 387 ? 6.521 43.538 -70.551 1.00 70.29 387 GLN B CA 1
ATOM 7227 C C . GLN B 1 387 ? 7.151 42.630 -71.621 1.00 77.65 387 GLN B C 1
ATOM 7228 O O . GLN B 1 387 ? 7.550 43.123 -72.684 1.00 78.02 387 GLN B O 1
ATOM 7234 N N . LYS B 1 388 ? 7.251 41.310 -71.326 1.00 75.47 388 LYS B N 1
ATOM 7235 C CA . LYS B 1 388 ? 7.800 40.304 -72.240 1.00 77.47 388 LYS B CA 1
ATOM 7236 C C . LYS B 1 388 ? 6.808 40.035 -73.359 1.00 81.86 388 LYS B C 1
ATOM 7237 O O . LYS B 1 388 ? 7.228 39.892 -74.506 1.00 83.19 388 LYS B O 1
ATOM 7243 N N . CYS B 1 389 ? 5.490 39.995 -73.031 1.00 77.01 389 CYS B N 1
ATOM 7244 C CA . CYS B 1 389 ? 4.407 39.804 -74.006 1.00 76.82 389 CYS B CA 1
ATOM 7245 C C . CYS B 1 389 ? 4.372 40.975 -74.981 1.00 76.90 389 CYS B C 1
ATOM 7246 O O . CYS B 1 389 ? 4.109 40.768 -76.168 1.00 77.66 389 CYS B O 1
ATOM 7249 N N . LEU B 1 390 ? 4.659 42.200 -74.477 1.00 68.82 390 LEU B N 1
ATOM 7250 C CA . LEU B 1 390 ? 4.674 43.438 -75.261 1.00 67.01 390 LEU B CA 1
ATOM 7251 C C . LEU B 1 390 ? 5.688 43.435 -76.403 1.00 71.42 390 LEU B C 1
ATOM 7252 O O . LEU B 1 390 ? 5.436 44.040 -77.438 1.00 70.51 390 LEU B O 1
ATOM 7257 N N . GLU B 1 391 ? 6.805 42.710 -76.229 1.00 70.33 391 GLU B N 1
ATOM 7258 C CA . GLU B 1 391 ? 7.874 42.555 -77.227 1.00 72.57 391 GLU B CA 1
ATOM 7259 C C . GLU B 1 391 ? 7.344 41.794 -78.457 1.00 77.21 391 GLU B C 1
ATOM 7260 O O . GLU B 1 391 ? 7.734 42.092 -79.585 1.00 78.15 391 GLU B O 1
ATOM 7266 N N . ASP B 1 392 ? 6.433 40.831 -78.226 1.00 73.55 392 ASP B N 1
ATOM 7267 C CA . ASP B 1 392 ? 5.808 40.010 -79.265 1.00 74.63 392 ASP B CA 1
ATOM 7268 C C . ASP B 1 392 ? 4.757 40.752 -80.099 1.00 75.98 392 ASP B C 1
ATOM 7269 O O . ASP B 1 392 ? 4.356 40.233 -81.137 1.00 76.48 392 ASP B O 1
ATOM 7274 N N . PHE B 1 393 ? 4.277 41.930 -79.641 1.00 69.32 393 PHE B N 1
ATOM 7275 C CA . PHE B 1 393 ? 3.240 42.661 -80.378 1.00 67.66 393 PHE B CA 1
ATOM 7276 C C . PHE B 1 393 ? 3.806 43.743 -81.284 1.00 69.27 393 PHE B C 1
ATOM 7277 O O . PHE B 1 393 ? 4.782 44.392 -80.927 1.00 68.04 393 PHE B O 1
ATOM 7285 N N . LYS B 1 394 ? 3.178 43.951 -82.443 1.00 66.05 394 LYS B N 1
ATOM 7286 C CA . LYS B 1 394 ? 3.569 44.999 -83.390 1.00 65.55 394 LYS B CA 1
ATOM 7287 C C . LYS B 1 394 ? 2.874 46.295 -82.931 1.00 66.78 394 LYS B C 1
ATOM 7288 O O . LYS B 1 394 ? 3.467 47.376 -82.979 1.00 65.83 394 LYS B O 1
ATOM 7294 N N . LEU B 1 395 ? 1.622 46.157 -82.460 1.00 61.37 395 LEU B N 1
ATOM 7295 C CA . LEU B 1 395 ? 0.802 47.240 -81.923 1.00 59.22 395 LEU B CA 1
ATOM 7296 C C . LEU B 1 395 ? -0.163 46.711 -80.885 1.00 61.14 395 LEU B C 1
ATOM 7297 O O . LEU B 1 395 ? -0.364 45.499 -80.759 1.00 60.90 395 LEU B O 1
ATOM 7302 N N . VAL B 1 396 ? -0.771 47.640 -80.154 1.00 55.93 396 VAL B N 1
ATOM 7303 C CA . VAL B 1 396 ? -1.726 47.355 -79.102 1.00 54.44 396 VAL B CA 1
ATOM 7304 C C . VAL B 1 396 ? -3.053 48.047 -79.419 1.00 55.44 396 VAL B C 1
ATOM 7305 O O . VAL B 1 396 ? -3.085 49.073 -80.093 1.00 53.68 396 VAL B O 1
ATOM 7309 N N . VAL B 1 397 ? -4.147 47.448 -78.968 1.00 52.48 397 VAL B N 1
ATOM 7310 C CA . VAL B 1 397 ? -5.471 47.965 -79.231 1.00 52.75 397 VAL B CA 1
ATOM 7311 C C . VAL B 1 397 ? -6.260 48.184 -77.927 1.00 53.18 397 VAL B C 1
ATOM 7312 O O . VAL B 1 397 ? -6.077 47.439 -76.955 1.00 50.20 397 VAL B O 1
ATOM 7316 N N . SER B 1 398 ? -7.119 49.227 -77.914 1.00 48.62 398 SER B N 1
ATOM 7317 C CA . SER B 1 398 ? -8.016 49.518 -76.792 1.00 46.50 398 SER B CA 1
ATOM 7318 C C . SER B 1 398 ? -9.406 49.849 -77.296 1.00 51.95 398 SER B C 1
ATOM 7319 O O . SER B 1 398 ? -9.580 50.828 -78.023 1.00 51.34 398 SER B O 1
ATOM 7322 N N . THR B 1 399 ? -10.387 49.003 -76.941 1.00 50.48 399 THR B N 1
ATOM 7323 C CA . THR B 1 399 ? -11.806 49.191 -77.266 1.00 50.86 399 THR B CA 1
ATOM 7324 C C . THR B 1 399 ? -12.549 49.622 -75.997 1.00 53.33 399 THR B C 1
ATOM 7325 O O . THR B 1 399 ? -13.772 49.763 -76.019 1.00 53.39 399 THR B O 1
ATOM 7329 N N . SER B 1 400 ? -11.799 49.842 -74.897 1.00 48.54 400 SER B N 1
ATOM 7330 C CA . SER B 1 400 ? -12.341 50.237 -73.593 1.00 47.58 400 SER B CA 1
ATOM 7331 C C . SER B 1 400 ? -13.216 51.489 -73.697 1.00 53.97 400 SER B C 1
ATOM 7332 O O . SER B 1 400 ? -12.867 52.420 -74.434 1.00 53.38 400 SER B O 1
ATOM 7335 N N . GLN B 1 401 ? -14.371 51.491 -72.996 1.00 51.00 401 GLN B N 1
ATOM 7336 C CA . GLN B 1 401 ? -15.305 52.619 -73.041 1.00 51.20 401 GLN B CA 1
ATOM 7337 C C . GLN B 1 401 ? -15.118 53.591 -71.884 1.00 51.01 401 GLN B C 1
ATOM 7338 O O . GLN B 1 401 ? -15.596 54.725 -71.960 1.00 50.65 401 GLN B O 1
ATOM 7344 N N . TYR B 1 402 ? -14.492 53.135 -70.802 1.00 45.18 402 TYR B N 1
ATOM 7345 C CA . TYR B 1 402 ? -14.294 53.922 -69.591 1.00 43.73 402 TYR B CA 1
ATOM 7346 C C . TYR B 1 402 ? -12.937 53.605 -68.983 1.00 48.09 402 TYR B C 1
ATOM 7347 O O . TYR B 1 402 ? -12.658 52.440 -68.694 1.00 49.88 402 TYR B O 1
ATOM 7356 N N . GLU B 1 403 ? -12.123 54.639 -68.727 1.00 41.48 403 GLU B N 1
ATOM 7357 C CA . GLU B 1 403 ? -10.837 54.480 -68.028 1.00 39.66 403 GLU B CA 1
ATOM 7358 C C . GLU B 1 403 ? -10.667 55.624 -67.058 1.00 39.62 403 GLU B C 1
ATOM 7359 O O . GLU B 1 403 ? -11.317 56.664 -67.209 1.00 38.61 403 GLU B O 1
ATOM 7365 N N . GLY B 1 404 ? -9.782 55.433 -66.098 1.00 35.18 404 GLY B N 1
ATOM 7366 C CA . GLY B 1 404 ? -9.301 56.478 -65.202 1.00 33.54 404 GLY B CA 1
ATOM 7367 C C . GLY B 1 404 ? -8.106 57.114 -65.888 1.00 37.10 404 GLY B C 1
ATOM 7368 O O . GLY B 1 404 ? -7.950 58.342 -65.898 1.00 36.18 404 GLY B O 1
ATOM 7369 N N . GLN B 1 405 ? -7.256 56.260 -66.497 1.00 34.26 405 GLN B N 1
ATOM 7370 C CA . GLN B 1 405 ? -6.043 56.631 -67.251 1.00 34.80 405 GLN B CA 1
ATOM 7371 C C . GLN B 1 405 ? -5.669 55.570 -68.307 1.00 41.82 405 GLN B C 1
ATOM 7372 O O . GLN B 1 405 ? -5.539 55.898 -69.484 1.00 39.88 405 GLN B O 1
ATOM 7378 N N . GLY B 1 406 ? -5.432 54.334 -67.860 1.00 41.42 406 GLY B N 1
ATOM 7379 C CA . GLY B 1 406 ? -5.102 53.229 -68.755 1.00 41.33 406 GLY B CA 1
ATOM 7380 C C . GLY B 1 406 ? -3.631 52.910 -68.808 1.00 42.56 406 GLY B C 1
ATOM 7381 O O . GLY B 1 406 ? -2.934 53.303 -69.748 1.00 40.87 406 GLY B O 1
ATOM 7382 N N . LEU B 1 407 ? -3.160 52.174 -67.792 1.00 39.62 407 LEU B N 1
ATOM 7383 C CA . LEU B 1 407 ? -1.765 51.761 -67.644 1.00 40.00 407 LEU B CA 1
ATOM 7384 C C . LEU B 1 407 ? -1.289 50.807 -68.731 1.00 44.35 407 LEU B C 1
ATOM 7385 O O . LEU B 1 407 ? -0.143 50.899 -69.101 1.00 45.92 407 LEU B O 1
ATOM 7390 N N . SER B 1 408 ? -2.135 49.895 -69.235 1.00 41.71 408 SER B N 1
ATOM 7391 C CA . SER B 1 408 ? -1.754 48.947 -70.296 1.00 42.78 408 SER B CA 1
ATOM 7392 C C . SER B 1 408 ? -1.387 49.678 -71.586 1.00 45.59 408 SER B C 1
ATOM 7393 O O . SER B 1 408 ? -0.376 49.339 -72.208 1.00 46.87 408 SER B O 1
ATOM 7396 N N . MET B 1 409 ? -2.171 50.721 -71.950 1.00 39.81 409 MET B N 1
ATOM 7397 C CA . MET B 1 409 ? -1.895 51.571 -73.120 1.00 39.80 409 MET B CA 1
ATOM 7398 C C . MET B 1 409 ? -0.546 52.290 -72.927 1.00 45.33 409 MET B C 1
ATOM 7399 O O . MET B 1 409 ? 0.296 52.221 -73.816 1.00 47.28 409 MET B O 1
ATOM 7404 N N . ILE B 1 410 ? -0.314 52.905 -71.745 1.00 41.60 410 ILE B N 1
ATOM 7405 C CA . ILE B 1 410 ? 0.942 53.586 -71.405 1.00 41.37 410 ILE B CA 1
ATOM 7406 C C . ILE B 1 410 ? 2.109 52.577 -71.395 1.00 46.60 410 ILE B C 1
ATOM 7407 O O . ILE B 1 410 ? 3.178 52.885 -71.916 1.00 46.85 410 ILE B O 1
ATOM 7412 N N . GLU B 1 411 ? 1.893 51.369 -70.833 1.00 42.76 411 GLU B N 1
ATOM 7413 C CA . GLU B 1 411 ? 2.927 50.321 -70.786 1.00 42.72 411 GLU B CA 1
ATOM 7414 C C . GLU B 1 411 ? 3.353 49.937 -72.192 1.00 48.48 411 GLU B C 1
ATOM 7415 O O . GLU B 1 411 ? 4.548 49.857 -72.456 1.00 49.85 411 GLU B O 1
ATOM 7421 N N . ALA B 1 412 ? 2.381 49.771 -73.115 1.00 45.53 412 ALA B N 1
ATOM 7422 C CA . ALA B 1 412 ? 2.638 49.438 -74.527 1.00 46.00 412 ALA B CA 1
ATOM 7423 C C . ALA B 1 412 ? 3.472 50.511 -75.184 1.00 49.47 412 ALA B C 1
ATOM 7424 O O . ALA B 1 412 ? 4.410 50.199 -75.915 1.00 51.23 412 ALA B O 1
ATOM 7426 N N . MET B 1 413 ? 3.155 51.785 -74.895 1.00 43.95 413 MET B N 1
ATOM 7427 C CA . MET B 1 413 ? 3.866 52.939 -75.453 1.00 42.94 413 MET B CA 1
ATOM 7428 C C . MET B 1 413 ? 5.312 52.981 -74.965 1.00 48.16 413 MET B C 1
ATOM 7429 O O . MET B 1 413 ? 6.227 53.273 -75.754 1.00 47.26 413 MET B O 1
ATOM 7434 N N . ILE B 1 414 ? 5.525 52.615 -73.682 1.00 45.31 414 ILE B N 1
ATOM 7435 C CA . ILE B 1 414 ? 6.883 52.513 -73.095 1.00 46.08 414 ILE B CA 1
ATOM 7436 C C . ILE B 1 414 ? 7.710 51.442 -73.858 1.00 55.07 414 ILE B C 1
ATOM 7437 O O . ILE B 1 414 ? 8.870 51.696 -74.168 1.00 56.84 414 ILE B O 1
ATOM 7442 N N . SER B 1 415 ? 7.091 50.291 -74.217 1.00 53.76 415 SER B N 1
ATOM 7443 C CA . SER B 1 415 ? 7.743 49.216 -74.982 1.00 56.27 415 SER B CA 1
ATOM 7444 C C . SER B 1 415 ? 7.772 49.476 -76.486 1.00 63.64 415 SER B C 1
ATOM 7445 O O . SER B 1 415 ? 7.989 48.542 -77.262 1.00 66.52 415 SER B O 1
ATOM 7448 N N . LYS B 1 416 ? 7.570 50.750 -76.899 1.00 59.65 416 LYS B N 1
ATOM 7449 C CA . LYS B 1 416 ? 7.535 51.218 -78.293 1.00 59.01 416 LYS B CA 1
ATOM 7450 C C . LYS B 1 416 ? 6.486 50.479 -79.142 1.00 62.33 416 LYS B C 1
ATOM 7451 O O . LYS B 1 416 ? 6.699 50.242 -80.333 1.00 63.72 416 LYS B O 1
ATOM 7457 N N . ARG B 1 417 ? 5.351 50.120 -78.520 1.00 56.94 417 ARG B N 1
ATOM 7458 C CA . ARG B 1 417 ? 4.228 49.447 -79.175 1.00 56.31 417 ARG B CA 1
ATOM 7459 C C . ARG B 1 417 ? 3.074 50.459 -79.285 1.00 56.36 417 ARG B C 1
ATOM 7460 O O . ARG B 1 417 ? 2.504 50.868 -78.267 1.00 54.27 417 ARG B O 1
ATOM 7468 N N . PRO B 1 418 ? 2.802 50.966 -80.505 1.00 52.39 418 PRO B N 1
ATOM 7469 C CA . PRO B 1 418 ? 1.764 52.007 -80.641 1.00 50.26 418 PRO B CA 1
ATOM 7470 C C . PRO B 1 418 ? 0.360 51.508 -80.337 1.00 51.57 418 PRO B C 1
ATOM 7471 O O . PRO B 1 418 ? 0.055 50.324 -80.505 1.00 51.13 418 PRO B O 1
ATOM 7475 N N . VAL B 1 419 ? -0.478 52.420 -79.860 1.00 46.02 419 VAL B N 1
ATOM 7476 C CA . VAL B 1 419 ? -1.858 52.114 -79.478 1.00 44.05 419 VAL B CA 1
ATOM 7477 C C . VAL B 1 419 ? -2.858 52.666 -80.493 1.00 47.35 419 VAL B C 1
ATOM 7478 O O . VAL B 1 419 ? -2.706 53.793 -80.971 1.00 44.38 419 VAL B O 1
ATOM 7482 N N . VAL B 1 420 ? -3.883 51.850 -80.798 1.00 47.39 420 VAL B N 1
ATOM 7483 C CA . VAL B 1 420 ? -5.074 52.180 -81.580 1.00 48.85 420 VAL B CA 1
ATOM 7484 C C . VAL B 1 420 ? -6.214 52.069 -80.524 1.00 52.99 420 VAL B C 1
ATOM 7485 O O . VAL B 1 420 ? -6.525 50.980 -80.033 1.00 52.34 420 VAL B O 1
ATOM 7489 N N . ALA B 1 421 ? -6.721 53.228 -80.075 1.00 48.56 421 ALA B N 1
ATOM 7490 C CA . ALA B 1 421 ? -7.689 53.300 -78.993 1.00 46.34 421 ALA B CA 1
ATOM 7491 C C . ALA B 1 421 ? -8.903 54.153 -79.303 1.00 49.44 421 ALA B C 1
ATOM 7492 O O . ALA B 1 421 ? -8.794 55.155 -80.013 1.00 47.92 421 ALA B O 1
ATOM 7494 N N . PHE B 1 422 ? -10.060 53.786 -78.713 1.00 45.63 422 PHE B N 1
ATOM 7495 C CA . PHE B 1 422 ? -11.261 54.609 -78.816 1.00 45.06 422 PHE B CA 1
ATOM 7496 C C . PHE B 1 422 ? -10.994 55.858 -77.966 1.00 44.12 422 PHE B C 1
ATOM 7497 O O . PHE B 1 422 ? -10.469 55.722 -76.854 1.00 42.13 422 PHE B O 1
ATOM 7505 N N . ASP B 1 423 ? -11.266 57.061 -78.511 1.00 39.99 423 ASP B N 1
ATOM 7506 C CA . ASP B 1 423 ? -11.048 58.334 -77.807 1.00 38.39 423 ASP B CA 1
ATOM 7507 C C . ASP B 1 423 ? -12.170 58.475 -76.753 1.00 44.12 423 ASP B C 1
ATOM 7508 O O . ASP B 1 423 ? -13.270 58.931 -77.064 1.00 46.19 423 ASP B O 1
ATOM 7513 N N . ILE B 1 424 ? -11.903 58.014 -75.523 1.00 39.66 424 ILE B N 1
ATOM 7514 C CA . ILE B 1 424 ? -12.896 57.980 -74.439 1.00 38.34 424 ILE B CA 1
ATOM 7515 C C . ILE B 1 424 ? -12.394 58.726 -73.188 1.00 42.01 424 ILE B C 1
ATOM 7516 O O . ILE B 1 424 ? -11.189 58.984 -73.053 1.00 41.84 424 ILE B O 1
ATOM 7521 N N . LYS B 1 425 ? -13.310 58.997 -72.242 1.00 38.76 425 LYS B N 1
ATOM 7522 C CA . LYS B 1 425 ? -12.963 59.591 -70.958 1.00 37.83 425 LYS B CA 1
ATOM 7523 C C . LYS B 1 425 ? -12.596 58.427 -69.987 1.00 41.73 425 LYS B C 1
ATOM 7524 O O . LYS B 1 425 ? -13.417 57.532 -69.776 1.00 42.87 425 LYS B O 1
ATOM 7530 N N . TYR B 1 426 ? -11.394 58.420 -69.376 1.00 36.03 426 TYR B N 1
ATOM 7531 C CA . TYR B 1 426 ? -10.316 59.402 -69.491 1.00 33.01 426 TYR B CA 1
ATOM 7532 C C . TYR B 1 426 ? -9.012 58.684 -69.753 1.00 39.25 426 TYR B C 1
ATOM 7533 O O . TYR B 1 426 ? -8.844 57.529 -69.338 1.00 38.16 426 TYR B O 1
ATOM 7542 N N . GLY B 1 427 ? -8.073 59.395 -70.371 1.00 35.27 427 GLY B N 1
ATOM 7543 C CA . GLY B 1 427 ? -6.741 58.876 -70.579 1.00 34.29 427 GLY B CA 1
ATOM 7544 C C . GLY B 1 427 ? -6.178 58.916 -71.979 1.00 38.31 427 GLY B C 1
ATOM 7545 O O . GLY B 1 427 ? -5.170 59.600 -72.176 1.00 37.89 427 GLY B O 1
ATOM 7546 N N . PRO B 1 428 ? -6.738 58.155 -72.962 1.00 35.85 428 PRO B N 1
ATOM 7547 C CA . PRO B 1 428 ? -6.091 58.073 -74.290 1.00 36.72 428 PRO B CA 1
ATOM 7548 C C . PRO B 1 428 ? -5.614 59.363 -74.939 1.00 42.62 428 PRO B C 1
ATOM 7549 O O . PRO B 1 428 ? -4.457 59.419 -75.323 1.00 42.02 428 PRO B O 1
ATOM 7553 N N . SER B 1 429 ? -6.462 60.416 -74.987 1.00 41.31 429 SER B N 1
ATOM 7554 C CA . SER B 1 429 ? -6.099 61.695 -75.638 1.00 41.05 429 SER B CA 1
ATOM 7555 C C . SER B 1 429 ? -5.046 62.495 -74.868 1.00 44.17 429 SER B C 1
ATOM 7556 O O . SER B 1 429 ? -4.508 63.449 -75.403 1.00 43.17 429 SER B O 1
ATOM 7559 N N . ASP B 1 430 ? -4.744 62.110 -73.619 1.00 40.27 430 ASP B N 1
ATOM 7560 C CA . ASP B 1 430 ? -3.693 62.778 -72.872 1.00 39.44 430 ASP B CA 1
ATOM 7561 C C . ASP B 1 430 ? -2.344 62.379 -73.438 1.00 43.64 430 ASP B C 1
ATOM 7562 O O . ASP B 1 430 ? -1.443 63.221 -73.522 1.00 44.42 430 ASP B O 1
ATOM 7567 N N . PHE B 1 431 ? -2.193 61.104 -73.824 1.00 38.90 431 PHE B N 1
ATOM 7568 C CA . PHE B 1 431 ? -0.877 60.615 -74.258 1.00 38.14 431 PHE B CA 1
ATOM 7569 C C . PHE B 1 431 ? -0.766 60.168 -75.704 1.00 43.68 431 PHE B C 1
ATOM 7570 O O . PHE B 1 431 ? 0.342 60.139 -76.236 1.00 44.27 431 PHE B O 1
ATOM 7578 N N . ILE B 1 432 ? -1.886 59.815 -76.349 1.00 40.89 432 ILE B N 1
ATOM 7579 C CA . ILE B 1 432 ? -1.826 59.431 -77.763 1.00 41.68 432 ILE B CA 1
ATOM 7580 C C . ILE B 1 432 ? -1.909 60.709 -78.598 1.00 47.39 432 ILE B C 1
ATOM 7581 O O . ILE B 1 432 ? -2.807 61.515 -78.369 1.00 46.30 432 ILE B O 1
ATOM 7586 N N . GLU B 1 433 ? -0.946 60.894 -79.537 1.00 45.09 433 GLU B N 1
ATOM 7587 C CA . GLU B 1 433 ? -0.910 62.017 -80.465 1.00 45.62 433 GLU B CA 1
ATOM 7588 C C . GLU B 1 433 ? -1.262 61.391 -81.801 1.00 49.60 433 GLU B C 1
ATOM 7589 O O . GLU B 1 433 ? -0.445 60.673 -82.393 1.00 48.02 433 GLU B O 1
ATOM 7595 N N . ASP B 1 434 ? -2.540 61.556 -82.193 1.00 47.36 434 ASP B N 1
ATOM 7596 C CA . ASP B 1 434 ? -3.122 60.971 -83.384 1.00 48.32 434 ASP B CA 1
ATOM 7597 C C . ASP B 1 434 ? -2.262 61.180 -84.604 1.00 55.33 434 ASP B C 1
ATOM 7598 O O . ASP B 1 434 ? -1.842 62.309 -84.875 1.00 54.26 434 ASP B O 1
ATOM 7603 N N . ASN B 1 435 ? -1.968 60.063 -85.310 1.00 54.28 435 ASN B N 1
ATOM 7604 C CA . ASN B 1 435 ? -1.166 59.997 -86.528 1.00 55.40 435 ASN B CA 1
ATOM 7605 C C . ASN B 1 435 ? 0.315 60.401 -86.297 1.00 58.59 435 ASN B C 1
ATOM 7606 O O . ASN B 1 435 ? 1.049 60.647 -87.254 1.00 59.74 435 ASN B O 1
ATOM 7611 N N . LYS B 1 436 ? 0.764 60.412 -85.029 1.00 51.21 436 LYS B N 1
ATOM 7612 C CA . LYS B 1 436 ? 2.153 60.743 -84.683 1.00 49.88 436 LYS B CA 1
ATOM 7613 C C . LYS B 1 436 ? 2.777 59.630 -83.822 1.00 51.79 436 LYS B C 1
ATOM 7614 O O . LYS B 1 436 ? 3.884 59.194 -84.106 1.00 52.89 436 LYS B O 1
ATOM 7620 N N . ASN B 1 437 ? 2.058 59.137 -82.810 1.00 46.85 437 ASN B N 1
ATOM 7621 C CA . ASN B 1 437 ? 2.574 58.071 -81.955 1.00 47.03 437 ASN B CA 1
ATOM 7622 C C . ASN B 1 437 ? 1.558 56.911 -81.777 1.00 51.24 437 ASN B C 1
ATOM 7623 O O . ASN B 1 437 ? 1.790 55.974 -81.006 1.00 49.71 437 ASN B O 1
ATOM 7628 N N . GLY B 1 438 ? 0.461 57.008 -82.519 1.00 48.46 438 GLY B N 1
ATOM 7629 C CA . GLY B 1 438 ? -0.651 56.067 -82.515 1.00 49.10 438 GLY B CA 1
ATOM 7630 C C . GLY B 1 438 ? -1.899 56.691 -83.124 1.00 52.96 438 GLY B C 1
ATOM 7631 O O . GLY B 1 438 ? -1.822 57.742 -83.774 1.00 51.40 438 GLY B O 1
ATOM 7632 N N . TYR B 1 439 ? -3.062 56.052 -82.903 1.00 49.73 439 TYR B N 1
ATOM 7633 C CA . TYR B 1 439 ? -4.334 56.547 -83.426 1.00 49.33 439 TYR B CA 1
ATOM 7634 C C . TYR B 1 439 ? -5.427 56.613 -82.380 1.00 51.86 439 TYR B C 1
ATOM 7635 O O . TYR B 1 439 ? -5.594 55.671 -81.597 1.00 51.18 439 TYR B O 1
ATOM 7644 N N . LEU B 1 440 ? -6.166 57.745 -82.379 1.00 49.26 440 LEU B N 1
ATOM 7645 C CA . LEU B 1 440 ? -7.340 58.002 -81.541 1.00 49.23 440 LEU B CA 1
ATOM 7646 C C . LEU B 1 440 ? -8.542 57.808 -82.431 1.00 56.21 440 LEU B C 1
ATOM 7647 O O . LEU B 1 440 ? -8.731 58.552 -83.408 1.00 57.16 440 LEU B O 1
ATOM 7652 N N . ILE B 1 441 ? -9.322 56.764 -82.143 1.00 53.08 441 ILE B N 1
ATOM 7653 C CA . ILE B 1 441 ? -10.498 56.405 -82.954 1.00 53.08 441 ILE B CA 1
ATOM 7654 C C . ILE B 1 441 ? -11.776 56.928 -82.306 1.00 56.15 441 ILE B C 1
ATOM 7655 O O . ILE B 1 441 ? -11.946 56.821 -81.090 1.00 53.31 441 ILE B O 1
ATOM 7660 N N . GLU B 1 442 ? -12.675 57.482 -83.126 1.00 54.67 442 GLU B N 1
ATOM 7661 C CA . GLU B 1 442 ? -13.982 57.963 -82.698 1.00 55.23 442 GLU B CA 1
ATOM 7662 C C . GLU B 1 442 ? -14.680 56.777 -82.034 1.00 60.26 442 GLU B C 1
ATOM 7663 O O . GLU B 1 442 ? -14.691 55.682 -82.604 1.00 60.80 442 GLU B O 1
ATOM 7669 N N . ASN B 1 443 ? -15.167 56.969 -80.793 1.00 56.30 443 ASN B N 1
ATOM 7670 C CA . ASN B 1 443 ? -15.790 55.898 -80.016 1.00 56.93 443 ASN B CA 1
ATOM 7671 C C . ASN B 1 443 ? -16.890 55.148 -80.783 1.00 64.63 443 ASN B C 1
ATOM 7672 O O . ASN B 1 443 ? -17.697 55.774 -81.471 1.00 64.08 443 ASN B O 1
ATOM 7677 N N . HIS B 1 444 ? -16.860 53.795 -80.686 1.00 64.08 444 HIS B N 1
ATOM 7678 C CA . HIS B 1 444 ? -17.736 52.814 -81.353 1.00 66.43 444 HIS B CA 1
ATOM 7679 C C . HIS B 1 444 ? -17.379 52.563 -82.819 1.00 67.80 444 HIS B C 1
ATOM 7680 O O . HIS B 1 444 ? -17.814 51.545 -83.365 1.00 68.67 444 HIS B O 1
ATOM 7687 N N . ASN B 1 445 ? -16.590 53.465 -83.459 1.00 61.85 445 ASN B N 1
ATOM 7688 C CA . ASN B 1 445 ? -16.253 53.324 -84.895 1.00 61.74 445 ASN B CA 1
ATOM 7689 C C . ASN B 1 445 ? -15.298 52.157 -85.151 1.00 64.63 445 ASN B C 1
ATOM 7690 O O . ASN B 1 445 ? -14.083 52.351 -85.250 1.00 62.65 445 ASN B O 1
ATOM 7695 N N . ILE B 1 446 ? -15.875 50.935 -85.220 1.00 62.04 446 ILE B N 1
ATOM 7696 C CA . ILE B 1 446 ? -15.161 49.671 -85.416 1.00 63.07 446 ILE B CA 1
ATOM 7697 C C . ILE B 1 446 ? -14.477 49.582 -86.777 1.00 69.88 446 ILE B C 1
ATOM 7698 O O . ILE B 1 446 ? -13.397 48.998 -86.855 1.00 69.41 446 ILE B O 1
ATOM 7703 N N . ASN B 1 447 ? -15.097 50.179 -87.835 1.00 68.50 447 ASN B N 1
ATOM 7704 C CA . ASN B 1 447 ? -14.573 50.198 -89.203 1.00 70.00 447 ASN B CA 1
ATOM 7705 C C . ASN B 1 447 ? -13.310 51.043 -89.317 1.00 71.54 447 ASN B C 1
ATOM 7706 O O . ASN B 1 447 ? -12.340 50.589 -89.932 1.00 71.62 447 ASN B O 1
ATOM 7711 N N . ASP B 1 448 ? -13.315 52.266 -88.735 1.00 65.21 448 ASP B N 1
ATOM 7712 C CA . ASP B 1 448 ? -12.133 53.129 -88.764 1.00 63.61 448 ASP B CA 1
ATOM 7713 C C . ASP B 1 448 ? -11.022 52.534 -87.899 1.00 65.27 448 ASP B C 1
ATOM 7714 O O . ASP B 1 448 ? -9.852 52.683 -88.240 1.00 64.90 448 ASP B O 1
ATOM 7719 N N . MET B 1 449 ? -11.378 51.820 -86.816 1.00 60.76 449 MET B N 1
ATOM 7720 C CA . MET B 1 449 ? -10.371 51.175 -85.973 1.00 59.39 449 MET B CA 1
ATOM 7721 C C . MET B 1 449 ? -9.724 49.990 -86.703 1.00 64.91 449 MET B C 1
ATOM 7722 O O . MET B 1 449 ? -8.505 49.829 -86.632 1.00 63.52 449 MET B O 1
ATOM 7727 N N . ALA B 1 450 ? -10.539 49.187 -87.420 1.00 64.32 450 ALA B N 1
ATOM 7728 C CA . ALA B 1 450 ? -10.069 48.059 -88.227 1.00 66.76 450 ALA B CA 1
ATOM 7729 C C . ALA B 1 450 ? -9.138 48.574 -89.339 1.00 71.65 450 ALA B C 1
ATOM 7730 O O . ALA B 1 450 ? -8.090 47.971 -89.575 1.00 72.26 450 ALA B O 1
ATOM 7732 N N . ASP B 1 451 ? -9.487 49.726 -89.956 1.00 68.06 451 ASP B N 1
ATOM 7733 C CA . ASP B 1 451 ? -8.701 50.389 -91.004 1.00 69.33 451 ASP B CA 1
ATOM 7734 C C . ASP B 1 451 ? -7.326 50.828 -90.501 1.00 73.00 451 ASP B C 1
ATOM 7735 O O . ASP B 1 451 ? -6.333 50.623 -91.200 1.00 74.17 451 ASP B O 1
ATOM 7740 N N . LYS B 1 452 ? -7.266 51.415 -89.287 1.00 67.21 452 LYS B N 1
ATOM 7741 C CA . LYS B 1 452 ? -6.012 51.902 -88.700 1.00 65.22 452 LYS B CA 1
ATOM 7742 C C . LYS B 1 452 ? -5.090 50.781 -88.263 1.00 68.27 452 LYS B C 1
ATOM 7743 O O . LYS B 1 452 ? -3.873 50.914 -88.404 1.00 68.49 452 LYS B O 1
ATOM 7749 N N . ILE B 1 453 ? -5.668 49.663 -87.785 1.00 63.48 453 ILE B N 1
ATOM 7750 C CA . ILE B 1 453 ? -4.915 48.467 -87.390 1.00 62.87 453 ILE B CA 1
ATOM 7751 C C . ILE B 1 453 ? -4.253 47.906 -88.657 1.00 68.39 453 ILE B C 1
ATOM 7752 O O . ILE B 1 453 ? -3.050 47.645 -88.638 1.00 68.05 453 ILE B O 1
ATOM 7757 N N . LEU B 1 454 ? -5.031 47.805 -89.764 1.00 65.83 454 LEU B N 1
ATOM 7758 C CA . LEU B 1 454 ? -4.569 47.307 -91.060 1.00 68.36 454 LEU B CA 1
ATOM 7759 C C . LEU B 1 454 ? -3.425 48.133 -91.638 1.00 73.47 454 LEU B C 1
ATOM 7760 O O . LEU B 1 454 ? -2.421 47.550 -92.042 1.00 75.52 454 LEU B O 1
ATOM 7765 N N . GLN B 1 455 ? -3.546 49.479 -91.631 1.00 68.76 455 GLN B N 1
ATOM 7766 C CA . GLN B 1 455 ? -2.491 50.396 -92.083 1.00 68.32 455 GLN B CA 1
ATOM 7767 C C . GLN B 1 455 ? -1.217 50.121 -91.259 1.00 71.16 455 GLN B C 1
ATOM 7768 O O . GLN B 1 455 ? -0.152 49.890 -91.824 1.00 72.43 455 GLN B O 1
ATOM 7774 N N . LEU B 1 456 ? -1.356 50.087 -89.925 1.00 65.40 456 LEU B N 1
ATOM 7775 C CA . LEU B 1 456 ? -0.260 49.879 -88.982 1.00 63.61 456 LEU B CA 1
ATOM 7776 C C . LEU B 1 456 ? 0.419 48.501 -89.050 1.00 69.70 456 LEU B C 1
ATOM 7777 O O . LEU B 1 456 ? 1.646 48.467 -89.127 1.00 69.03 456 LEU B O 1
ATOM 7782 N N . VAL B 1 457 ? -0.356 47.375 -89.071 1.00 69.33 457 VAL B N 1
ATOM 7783 C CA . VAL B 1 457 ? 0.213 46.008 -89.175 1.00 71.62 457 VAL B CA 1
ATOM 7784 C C . VAL B 1 457 ? 0.966 45.763 -90.482 1.00 78.62 457 VAL B C 1
ATOM 7785 O O . VAL B 1 457 ? 1.852 44.907 -90.505 1.00 79.78 457 VAL B O 1
ATOM 7789 N N . ASN B 1 458 ? 0.573 46.465 -91.568 1.00 75.83 458 ASN B N 1
ATOM 7790 C CA . ASN B 1 458 ? 1.146 46.316 -92.911 1.00 78.18 458 ASN B CA 1
ATOM 7791 C C . ASN B 1 458 ? 2.171 47.391 -93.292 1.00 83.86 458 ASN B C 1
ATOM 7792 O O . ASN B 1 458 ? 2.527 47.511 -94.463 1.00 85.72 458 ASN B O 1
ATOM 7797 N N . ASN B 1 459 ? 2.661 48.158 -92.305 1.00 79.66 459 ASN B N 1
ATOM 7798 C CA . ASN B 1 459 ? 3.663 49.203 -92.527 1.00 78.83 459 ASN B CA 1
ATOM 7799 C C . ASN B 1 459 ? 4.677 49.159 -91.377 1.00 82.17 459 ASN B C 1
ATOM 7800 O O . ASN B 1 459 ? 4.416 49.688 -90.290 1.00 80.28 459 ASN B O 1
ATOM 7805 N N . ASP B 1 460 ? 5.814 48.474 -91.616 1.00 79.03 460 ASP B N 1
ATOM 7806 C CA . ASP B 1 460 ? 6.890 48.256 -90.646 1.00 78.18 460 ASP B CA 1
ATOM 7807 C C . ASP B 1 460 ? 7.536 49.550 -90.154 1.00 80.13 460 ASP B C 1
ATOM 7808 O O . ASP B 1 460 ? 7.705 49.713 -88.937 1.00 78.04 460 ASP B O 1
ATOM 7813 N N . VAL B 1 461 ? 7.862 50.474 -91.088 1.00 76.65 461 VAL B N 1
ATOM 7814 C CA . VAL B 1 461 ? 8.476 51.774 -90.786 1.00 75.60 461 VAL B CA 1
ATOM 7815 C C . VAL B 1 461 ? 7.561 52.686 -89.959 1.00 75.17 461 VAL B C 1
ATOM 7816 O O . VAL B 1 461 ? 8.040 53.313 -89.015 1.00 73.29 461 VAL B O 1
ATOM 7820 N N . LEU B 1 462 ? 6.253 52.731 -90.283 1.00 69.76 462 LEU B N 1
ATOM 7821 C CA . LEU B 1 462 ? 5.272 53.549 -89.566 1.00 65.80 462 LEU B CA 1
ATOM 7822 C C . LEU B 1 462 ? 5.045 53.008 -88.155 1.00 66.87 462 LEU B C 1
ATOM 7823 O O . LEU B 1 462 ? 4.977 53.798 -87.216 1.00 64.53 462 LEU B O 1
ATOM 7828 N N . ALA B 1 463 ? 4.959 51.667 -88.005 1.00 63.72 463 ALA B N 1
ATOM 7829 C CA . ALA B 1 463 ? 4.771 51.002 -86.709 1.00 61.83 463 ALA B CA 1
ATOM 7830 C C . ALA B 1 463 ? 5.945 51.273 -85.763 1.00 65.35 463 ALA B C 1
ATOM 7831 O O . ALA B 1 463 ? 5.728 51.480 -84.568 1.00 64.07 463 ALA B O 1
ATOM 7833 N N . ALA B 1 464 ? 7.177 51.305 -86.308 1.00 63.76 464 ALA B N 1
ATOM 7834 C CA . ALA B 1 464 ? 8.412 51.568 -85.563 1.00 63.48 464 ALA B CA 1
ATOM 7835 C C . ALA B 1 464 ? 8.544 53.050 -85.189 1.00 64.03 464 ALA B C 1
ATOM 7836 O O . ALA B 1 464 ? 9.035 53.356 -84.108 1.00 61.29 464 ALA B O 1
ATOM 7838 N N . GLU B 1 465 ? 8.151 53.954 -86.110 1.00 60.48 465 GLU B N 1
ATOM 7839 C CA . GLU B 1 465 ? 8.185 55.414 -85.966 1.00 59.58 465 GLU B CA 1
ATOM 7840 C C . GLU B 1 465 ? 7.202 55.853 -84.880 1.00 62.27 465 GLU B C 1
ATOM 7841 O O . GLU B 1 465 ? 7.555 56.683 -84.033 1.00 59.78 465 GLU B O 1
ATOM 7847 N N . PHE B 1 466 ? 5.966 55.304 -84.925 1.00 59.00 466 PHE B N 1
ATOM 7848 C CA . PHE B 1 466 ? 4.892 55.593 -83.980 1.00 57.13 466 PHE B CA 1
ATOM 7849 C C . PHE B 1 466 ? 5.306 55.163 -82.583 1.00 59.68 466 PHE B C 1
ATOM 7850 O O . PHE B 1 466 ? 5.230 55.968 -81.656 1.00 57.65 466 PHE B O 1
ATOM 7858 N N . GLY B 1 467 ? 5.824 53.938 -82.474 1.00 57.57 467 GLY B N 1
ATOM 7859 C CA . GLY B 1 467 ? 6.305 53.364 -81.224 1.00 56.78 467 GLY B CA 1
ATOM 7860 C C . GLY B 1 467 ? 7.433 54.156 -80.588 1.00 59.16 467 GLY B C 1
ATOM 7861 O O . GLY B 1 467 ? 7.415 54.412 -79.384 1.00 56.96 467 GLY B O 1
ATOM 7862 N N . SER B 1 468 ? 8.402 54.583 -81.405 1.00 57.19 468 SER B N 1
ATOM 7863 C CA . SER B 1 468 ? 9.549 55.382 -80.966 1.00 57.22 468 SER B CA 1
ATOM 7864 C C . SER B 1 468 ? 9.092 56.738 -80.377 1.00 56.37 468 SER B C 1
ATOM 7865 O O . SER B 1 468 ? 9.533 57.109 -79.292 1.00 55.08 468 SER B O 1
ATOM 7868 N N . LYS B 1 469 ? 8.174 57.434 -81.074 1.00 50.89 469 LYS B N 1
ATOM 7869 C CA . LYS B 1 469 ? 7.594 58.701 -80.630 1.00 49.13 469 LYS B CA 1
ATOM 7870 C C . LYS B 1 469 ? 6.748 58.493 -79.368 1.00 52.06 469 LYS B C 1
ATOM 7871 O O . LYS B 1 469 ? 6.727 59.358 -78.488 1.00 50.36 469 LYS B O 1
ATOM 7877 N N . ALA B 1 470 ? 6.054 57.338 -79.282 1.00 49.94 470 ALA B N 1
ATOM 7878 C CA . ALA B 1 470 ? 5.207 56.973 -78.147 1.00 47.64 470 ALA B CA 1
ATOM 7879 C C . ALA B 1 470 ? 5.980 56.922 -76.824 1.00 51.36 470 ALA B C 1
ATOM 7880 O O . ALA B 1 470 ? 5.524 57.529 -75.843 1.00 49.48 470 ALA B O 1
ATOM 7882 N N . ARG B 1 471 ? 7.137 56.193 -76.788 1.00 49.97 471 ARG B N 1
ATOM 7883 C CA . ARG B 1 471 ? 7.997 56.067 -75.584 1.00 49.19 471 ARG B CA 1
ATOM 7884 C C . ARG B 1 471 ? 8.528 57.454 -75.184 1.00 50.75 471 ARG B C 1
ATOM 7885 O O . ARG B 1 471 ? 8.460 57.827 -74.016 1.00 49.20 471 ARG B O 1
ATOM 7893 N N . GLU B 1 472 ? 8.997 58.221 -76.181 1.00 46.95 472 GLU B N 1
ATOM 7894 C CA . GLU B 1 472 ? 9.479 59.591 -76.054 1.00 46.94 472 GLU B CA 1
ATOM 7895 C C . GLU B 1 472 ? 8.418 60.487 -75.407 1.00 50.12 472 GLU B C 1
ATOM 7896 O O . GLU B 1 472 ? 8.764 61.280 -74.534 1.00 49.47 472 GLU B O 1
ATOM 7902 N N . ASN B 1 473 ? 7.125 60.355 -75.835 1.00 45.02 473 ASN B N 1
ATOM 7903 C CA . ASN B 1 473 ? 6.005 61.127 -75.292 1.00 43.03 473 ASN B CA 1
ATOM 7904 C C . ASN B 1 473 ? 5.721 60.778 -73.847 1.00 43.81 473 ASN B C 1
ATOM 7905 O O . ASN B 1 473 ? 5.406 61.668 -73.067 1.00 42.28 473 ASN B O 1
ATOM 7910 N N . ILE B 1 474 ? 5.847 59.500 -73.474 1.00 41.22 474 ILE B N 1
ATOM 7911 C CA . ILE B 1 474 ? 5.603 59.067 -72.084 1.00 39.60 474 ILE B CA 1
ATOM 7912 C C . ILE B 1 474 ? 6.713 59.598 -71.163 1.00 44.43 474 ILE B C 1
ATOM 7913 O O . ILE B 1 474 ? 6.424 60.154 -70.103 1.00 42.46 474 ILE B O 1
ATOM 7918 N N . ILE B 1 475 ? 7.972 59.442 -71.582 1.00 45.05 475 ILE B N 1
ATOM 7919 C CA . ILE B 1 475 ? 9.145 59.916 -70.837 1.00 46.54 475 ILE B CA 1
ATOM 7920 C C . ILE B 1 475 ? 8.995 61.426 -70.584 1.00 51.57 475 ILE B C 1
ATOM 7921 O O . ILE B 1 475 ? 9.086 61.864 -69.444 1.00 50.99 475 ILE B O 1
ATOM 7926 N N . GLU B 1 476 ? 8.663 62.197 -71.637 1.00 48.29 476 GLU B N 1
ATOM 7927 C CA . GLU B 1 476 ? 8.498 63.635 -71.518 1.00 46.93 476 GLU B CA 1
ATOM 7928 C C . GLU B 1 476 ? 7.370 64.102 -70.599 1.00 51.75 476 GLU B C 1
ATOM 7929 O O . GLU B 1 476 ? 7.573 65.010 -69.790 1.00 53.05 476 GLU B O 1
ATOM 7935 N N . LYS B 1 477 ? 6.199 63.474 -70.682 1.00 45.94 477 LYS B N 1
ATOM 7936 C CA . LYS B 1 477 ? 5.048 63.964 -69.959 1.00 44.15 477 LYS B CA 1
ATOM 7937 C C . LYS B 1 477 ? 4.728 63.335 -68.627 1.00 47.41 477 LYS B C 1
ATOM 7938 O O . LYS B 1 477 ? 3.893 63.881 -67.909 1.00 47.19 477 LYS B O 1
ATOM 7944 N N . TYR B 1 478 ? 5.391 62.219 -68.268 1.00 43.39 478 TYR B N 1
ATOM 7945 C CA . TYR B 1 478 ? 5.103 61.511 -67.013 1.00 41.13 478 TYR B CA 1
ATOM 7946 C C . TYR B 1 478 ? 6.343 61.293 -66.137 1.00 44.13 478 TYR B C 1
ATOM 7947 O O . TYR B 1 478 ? 6.566 60.185 -65.621 1.00 42.07 478 TYR B O 1
ATOM 7956 N N . SER B 1 479 ? 7.143 62.362 -65.946 1.00 40.22 479 SER B N 1
ATOM 7957 C CA . SER B 1 479 ? 8.342 62.235 -65.129 1.00 40.25 479 SER B CA 1
ATOM 7958 C C . SER B 1 479 ? 7.981 61.902 -63.683 1.00 42.50 479 SER B C 1
ATOM 7959 O O . SER B 1 479 ? 7.031 62.452 -63.129 1.00 38.85 479 SER B O 1
ATOM 7962 N N . THR B 1 480 ? 8.741 60.975 -63.093 1.00 41.02 480 THR B N 1
ATOM 7963 C CA . THR B 1 480 ? 8.587 60.524 -61.719 1.00 41.13 480 THR B CA 1
ATOM 7964 C C . THR B 1 480 ? 8.744 61.728 -60.786 1.00 44.81 480 THR B C 1
ATOM 7965 O O . THR B 1 480 ? 8.016 61.830 -59.789 1.00 43.28 480 THR B O 1
ATOM 7969 N N . GLU B 1 481 ? 9.670 62.660 -61.153 1.00 39.87 481 GLU B N 1
ATOM 7970 C CA . GLU B 1 481 ? 9.970 63.863 -60.383 1.00 39.45 481 GLU B CA 1
ATOM 7971 C C . GLU B 1 481 ? 8.789 64.769 -60.253 1.00 38.57 481 GLU B C 1
ATOM 7972 O O . GLU B 1 481 ? 8.484 65.162 -59.133 1.00 36.54 481 GLU B O 1
ATOM 7978 N N . SER B 1 482 ? 8.111 65.095 -61.373 1.00 35.30 482 SER B N 1
ATOM 7979 C CA . SER B 1 482 ? 6.963 65.985 -61.313 1.00 36.84 482 SER B CA 1
ATOM 7980 C C . SER B 1 482 ? 5.791 65.354 -60.506 1.00 41.82 482 SER B C 1
ATOM 7981 O O . SER B 1 482 ? 5.111 66.071 -59.780 1.00 41.93 482 SER B O 1
ATOM 7984 N N . ILE B 1 483 ? 5.560 64.030 -60.661 1.00 38.51 483 ILE B N 1
ATOM 7985 C CA . ILE B 1 483 ? 4.486 63.292 -59.978 1.00 36.82 483 ILE B CA 1
ATOM 7986 C C . ILE B 1 483 ? 4.757 63.249 -58.488 1.00 39.79 483 ILE B C 1
ATOM 7987 O O . ILE B 1 483 ? 3.870 63.596 -57.698 1.00 38.36 483 ILE B O 1
ATOM 7992 N N . LEU B 1 484 ? 6.007 62.910 -58.094 1.00 38.37 484 LEU B N 1
ATOM 7993 C CA . LEU B 1 484 ? 6.407 62.902 -56.691 1.00 37.51 484 LEU B CA 1
ATOM 7994 C C . LEU B 1 484 ? 6.304 64.307 -56.086 1.00 42.05 484 LEU B C 1
ATOM 7995 O O . LEU B 1 484 ? 5.803 64.446 -54.986 1.00 43.67 484 LEU B O 1
ATOM 8000 N N . GLU B 1 485 ? 6.709 65.343 -56.810 1.00 38.47 485 GLU B N 1
ATOM 8001 C CA . GLU B 1 485 ? 6.588 66.719 -56.308 1.00 38.46 485 GLU B CA 1
ATOM 8002 C C . GLU B 1 485 ? 5.110 67.136 -56.128 1.00 39.70 485 GLU B C 1
ATOM 8003 O O . GLU B 1 485 ? 4.806 67.883 -55.206 1.00 40.70 485 GLU B O 1
ATOM 8009 N N . LYS B 1 486 ? 4.208 66.636 -56.980 1.00 32.46 486 LYS B N 1
ATOM 8010 C CA . LYS B 1 486 ? 2.758 66.884 -56.857 1.00 32.17 486 LYS B CA 1
ATOM 8011 C C . LYS B 1 486 ? 2.206 66.312 -55.553 1.00 37.23 486 LYS B C 1
ATOM 8012 O O . LYS B 1 486 ? 1.420 66.989 -54.886 1.00 39.61 486 LYS B O 1
ATOM 8018 N N . TRP B 1 487 ? 2.629 65.091 -55.192 1.00 31.72 487 TRP B N 1
ATOM 8019 C CA . TRP B 1 487 ? 2.240 64.443 -53.935 1.00 32.86 487 TRP B CA 1
ATOM 8020 C C . TRP B 1 487 ? 2.825 65.193 -52.746 1.00 38.71 487 TRP B C 1
ATOM 8021 O O . TRP B 1 487 ? 2.110 65.428 -51.775 1.00 38.78 487 TRP B O 1
ATOM 8032 N N . LEU B 1 488 ? 4.136 65.540 -52.801 1.00 37.19 488 LEU B N 1
ATOM 8033 C CA . LEU B 1 488 ? 4.858 66.274 -51.756 1.00 39.02 488 LEU B CA 1
ATOM 8034 C C . LEU B 1 488 ? 4.267 67.659 -51.475 1.00 41.94 488 LEU B C 1
ATOM 8035 O O . LEU B 1 488 ? 4.187 68.068 -50.314 1.00 43.26 488 LEU B O 1
ATOM 8040 N N . ASN B 1 489 ? 3.803 68.334 -52.522 1.00 39.37 489 ASN B N 1
ATOM 8041 C CA . ASN B 1 489 ? 3.117 69.628 -52.444 1.00 41.28 489 ASN B CA 1
ATOM 8042 C C . ASN B 1 489 ? 1.871 69.537 -51.494 1.00 47.80 489 ASN B C 1
ATOM 8043 O O . ASN B 1 489 ? 1.667 70.423 -50.662 1.00 48.57 489 ASN B O 1
ATOM 8048 N N . LEU B 1 490 ? 1.087 68.432 -51.597 1.00 42.45 490 LEU B N 1
ATOM 8049 C CA . LEU B 1 490 ? -0.074 68.153 -50.737 1.00 40.82 490 LEU B CA 1
ATOM 8050 C C . LEU B 1 490 ? 0.331 67.774 -49.332 1.00 42.55 490 LEU B C 1
ATOM 8051 O O . LEU B 1 490 ? -0.225 68.315 -48.381 1.00 41.83 490 LEU B O 1
ATOM 8056 N N . PHE B 1 491 ? 1.291 66.834 -49.183 1.00 39.73 491 PHE B N 1
ATOM 8057 C CA . PHE B 1 491 ? 1.750 66.364 -47.875 1.00 40.04 491 PHE B CA 1
ATOM 8058 C C . PHE B 1 491 ? 2.389 67.465 -47.027 1.00 50.29 491 PHE B C 1
ATOM 8059 O O . PHE B 1 491 ? 2.394 67.341 -45.806 1.00 51.41 491 PHE B O 1
ATOM 8067 N N . ASN B 1 492 ? 2.916 68.529 -47.664 1.00 49.92 492 ASN B N 1
ATOM 8068 C CA . ASN B 1 492 ? 3.607 69.651 -47.002 1.00 52.89 492 ASN B CA 1
ATOM 8069 C C . ASN B 1 492 ? 2.789 70.936 -46.781 1.00 59.24 492 ASN B C 1
ATOM 8070 O O . ASN B 1 492 ? 3.257 71.814 -46.055 1.00 61.01 492 ASN B O 1
ATOM 8075 N N . SER B 1 493 ? 1.582 71.049 -47.380 1.00 55.56 493 SER B N 1
ATOM 8076 C CA . SER B 1 493 ? 0.721 72.233 -47.232 1.00 78.09 493 SER B CA 1
ATOM 8077 C C . SER B 1 493 ? 0.158 72.374 -45.811 1.00 116.97 493 SER B C 1
ATOM 8078 O O . SER B 1 493 ? -0.130 73.483 -45.363 1.00 88.45 493 SER B O 1
#

GO terms:
  GO:0047269 poly(ribitol-phosphate) N-acetylglucosaminyltransferase activity (F, EXP)

Organism: Staphylococcus aureus (strain COL) (NCBI:txid93062)

Radius of gyration: 38.62 Å; Cα contacts (8 Å, |Δi|>4): 1987; chains: 2; bounding box: 63×102×91 Å

InterPro domains:
  IPR001296 Glycosyl transferase, family 1 [PF00534] (308-472)

Sequence (986 aa):
MKKIFMMVHELDVNKGGMTSSMFNRSKEFYDADIPADIVTFDYKGNYDEIIKALKKQGKMDRRTKMYNVFEYFKQISNNKHFKSNKLLYKHISERLKNTIEIEESKGISRYFDITTRTYIAYIRKSKSEKVIDFFKDNKRIERFSFIDNKVHMKETFNVDNKVCYQVFYDEKGYPYISRNINANNGAVGKTYVLVNKKEFKNNLALCVYYLEKLIKDSKDSIMICDGPGSFPKMFNTNHKNAQKYGVIHVNHHENFDDTGAFKKSEKYIIENANKINGVIVLTEAQRLDILNQFDVENIFTISNFVKIHNAPKHFQTEKIVGHISRMVPTKRIDLLIEVAELVVKKDNAVKFHIYGEGSVKDKIAKMIEDKNLERNVFLKGYTTTPQKCLEDFKLVVSTSQYEGQGLSMIEAMISKRPVVAFDIKYGPSDFIEDNKNGYLIENHNINDMADKILQLVNNDVLAAEFGSKARENIIEKYSTESILEKWLNLFNSMKKIFMMVHELDVNKGGMTSSMFNRSKEFYDADIPADIVTFDYKGNYDEIIKALKKQGKMDRRTKMYNVFEYFKQISNNKHFKSNKLLYKHISERLKNTIEIEESKGISRYFDITTRTYIAYIRKSKSEKVIDFFKDNKRIERFSFIDNKVHMKETFNVDNKVCYQVFYDEKGYPYISRNINANNGAVGKTYVLVNKKEFKNNLALCVYYLEKLIKDSKDSIMICDGPGSFPKMFNTNHKNAQKYGVIHVNHHENFDDTGAFKKSEKYIIENANKINGVIVLTEAQRLDILNQFDVENIFTISNFVKIHNAPKHFQTEKIVGHISRMVPTKRIDLLIEVAELVVKKDNAVKFHIYGEGSVKDKIAKMIEDKNLERNVFLKGYTTTPQKCLEDFKLVVSTSQYEGQGLSMIEAMISKRPVVAFDIKYGPSDFIEDNKNGYLIENHNINDMADKILQLVNNDVLAAEFGSKARENIIEKYSTESILEKWLNLFNS

B-factor: mean 58.09, std 20.83, range [25.17, 182.34]

Foldseek 3Di:
DFEAEEEDADAADFDFDLVLLLQVVQVLCVVVVYHHEYEHEDDDPPVVVRVVVCVVLVSHPPSHDYHYLVVVLLVLVVVVDDAFPVVVVVVVVVLQPQWDWDAPDVQWIWTAHPPVRDTAWIWGDDDQKIKIFGDDPNHTAKIFIGGNNATAKMFGADPVRFTQKMFGAHPRGHTQKIWGADRVVRFTAWMAGNSVRDIAGGSLRSLLVSCPVVFDLALSAEYEYSHLVCQSSQVVHPRPRYAYEYEDWWQQFDPPDPVRHGDPSSVVCLQCQQVGLAYEFADPVSQVVSVVVYPDDRYYHFHRAADQDDAPPDAALFQEEEAAGAPDVQQPVVLVLVLLLLLCVVPVRHAYEYEHYYDCLVVVVVSCVVSVVPVHYDYPYHDSCVSVVLRNHLAYETLGAMTSADRPQLSNLSNLHAYLYAQHPDHPVVQQDDQQQHHHHHRPCSVVSSVRSNVSSPDNVSSNRSSVVSSVSSCVPRPSVVSVVSVVVSSPD/DFEAEEEDADAAQFDFDLVLLLQVVQVLCVVVVYHHEYEHEDDDPPVVVRVVVCVVLVSHPPSHDYHYLVVVLLVLVVVPDDAFPVVVVVVVVVLQPQWDWDDPDVQWIWTAHDPVRHTAWIWGGDDQKIKIFGDDPNATQKIFIGGNNATAKMFGADPVRFTQKMFGAHPRGHTQKIWGAPRVVRFTAWMAGNSVRDIAGGSLRSLLVSCPVVFDLALSAEYEYSHLVCQSSQVVHPRPRYAYEYEDWWQQFDPPDPVRHGDPSSVVRLQCQQVGLAYEFADPVSQVVSVVVYPDDRYYHFHRAADQDDADPDAALFQEEEAAGAPDVQQPVVLVLVLQLLLCVVPVRHAYEYEHYYDCLVVSVVSCVVSVCVVHYDYPYHDSCVLVVLRNHLAYETLGAMGSADRSQLSNLSNLHAYLYAQHPDHPVVQQDDQQQHHHHHHPCSVVSSVRSNVRSPDNVSSNRSSVVSSVSCCVPRPSVVSVVSVVVSSPD

Nearest PDB structures (foldseek):
  4x7r-assembly2_B  TM=9.992E-01  e=4.349E-104  Staphylococcus aureus subsp. aureus 21178
  4wac-assembly1_A  TM=9.630E-01  e=2.882E-95  Staphylococcus aureus
  8p1x-assembly1_AAA  TM=9.827E-01  e=2.559E-73  Staphylococcus epidermidis
  7qnt-assembly1_AAA  TM=9.616E-01  e=4.226E-65  Staphylococcus epidermidis
  7ec7-assembly1_A  TM=8.377E-01  e=4.016E-36  Staphylococcus aureus subsp. aureus USA300